Protein AF-A0ABD3PK66-F1 (afdb_monomer)

InterPro domains:
  IPR036397 Ribonuclease H superfamily [G3DSA:3.30.420.10] (859-993)

Structure (mmCIF, N/CA/C/O backbone):
data_AF-A0ABD3PK66-F1
#
_entry.id   AF-A0ABD3PK66-F1
#
loop_
_atom_site.group_PDB
_atom_site.id
_atom_site.type_symbol
_atom_site.label_atom_id
_atom_site.label_alt_id
_atom_site.label_comp_id
_atom_site.label_asym_id
_atom_site.label_entity_id
_atom_site.label_seq_id
_atom_site.pdbx_PDB_ins_code
_atom_site.Cartn_x
_atom_site.Cartn_y
_atom_site.Cartn_z
_atom_site.occupancy
_atom_site.B_iso_or_equiv
_atom_site.auth_seq_id
_atom_site.auth_comp_id
_atom_site.auth_asym_id
_atom_site.auth_atom_id
_atom_site.pdbx_PDB_model_num
ATOM 1 N N . MET A 1 1 ? 36.410 21.517 -12.505 1.00 79.94 1 MET A N 1
ATOM 2 C CA . MET A 1 1 ? 36.453 21.486 -11.031 1.00 79.94 1 MET A CA 1
ATOM 3 C C . MET A 1 1 ? 35.136 21.995 -10.456 1.00 79.94 1 MET A C 1
ATOM 5 O O . MET A 1 1 ? 34.553 22.903 -11.041 1.00 79.94 1 MET A O 1
ATOM 9 N N . SER A 1 2 ? 34.648 21.397 -9.369 1.00 77.19 2 SER A N 1
ATOM 10 C CA . SER A 1 2 ? 33.479 21.851 -8.599 1.00 77.19 2 SER A CA 1
ATOM 11 C C . SER A 1 2 ? 33.746 23.180 -7.874 1.00 77.19 2 SER A C 1
ATOM 13 O O . SER A 1 2 ? 34.898 23.521 -7.606 1.00 77.19 2 SER A O 1
ATOM 15 N N . SER A 1 3 ? 32.695 23.920 -7.491 1.00 69.19 3 SER A N 1
ATOM 16 C CA . SER A 1 3 ? 32.851 25.203 -6.773 1.00 69.19 3 SER A CA 1
ATOM 17 C C . SER A 1 3 ? 33.505 25.080 -5.394 1.00 69.19 3 SER A C 1
ATOM 19 O O . SER A 1 3 ? 34.121 26.031 -4.923 1.00 69.19 3 SER A O 1
ATOM 21 N N . ASN A 1 4 ? 33.393 23.918 -4.745 1.00 67.75 4 ASN A N 1
ATOM 22 C CA . ASN A 1 4 ? 34.047 23.644 -3.464 1.00 67.75 4 ASN A CA 1
ATOM 23 C C . ASN A 1 4 ? 35.517 23.206 -3.613 1.00 67.75 4 ASN A C 1
ATOM 25 O O . ASN A 1 4 ? 36.157 22.954 -2.597 1.00 67.75 4 ASN A O 1
ATOM 29 N N . GLY A 1 5 ? 36.025 23.075 -4.846 1.00 70.69 5 GLY A N 1
ATOM 30 C CA . GLY A 1 5 ? 37.402 22.675 -5.149 1.00 70.69 5 GLY A CA 1
ATOM 31 C C . GLY A 1 5 ? 37.742 21.209 -4.872 1.00 70.69 5 GLY A C 1
ATOM 32 O O . GLY A 1 5 ? 38.880 20.816 -5.078 1.00 70.69 5 GLY A O 1
ATOM 33 N N . LYS A 1 6 ? 36.781 20.392 -4.422 1.00 75.94 6 LYS A N 1
ATOM 34 C CA . LYS A 1 6 ? 37.041 19.016 -3.959 1.00 75.94 6 LYS A CA 1
ATOM 35 C C . LYS A 1 6 ? 36.885 17.941 -5.027 1.00 75.94 6 LYS A C 1
ATOM 37 O O . LYS A 1 6 ? 37.260 16.794 -4.795 1.00 75.94 6 LYS A O 1
ATOM 42 N N . GLU A 1 7 ? 36.303 18.282 -6.173 1.00 81.38 7 GLU A N 1
ATOM 43 C CA . GLU A 1 7 ? 36.050 17.334 -7.254 1.00 81.38 7 GLU A CA 1
ATOM 44 C C . GLU A 1 7 ? 36.483 17.907 -8.603 1.00 81.38 7 GLU A C 1
ATOM 46 O O . GLU A 1 7 ? 36.160 19.040 -8.981 1.00 81.38 7 GLU A O 1
ATOM 51 N N . LEU A 1 8 ? 37.188 17.084 -9.365 1.00 84.12 8 LEU A N 1
ATOM 52 C CA . LEU A 1 8 ? 37.576 17.337 -10.739 1.00 84.12 8 LEU A CA 1
ATOM 53 C C . LEU A 1 8 ? 36.770 16.412 -11.658 1.00 84.12 8 LEU A C 1
ATOM 55 O O . LEU A 1 8 ? 36.441 15.289 -11.296 1.00 84.12 8 LEU A O 1
ATOM 59 N N . TYR A 1 9 ? 36.412 16.898 -12.843 1.00 86.56 9 TYR A N 1
ATOM 60 C CA . TYR A 1 9 ? 35.609 16.144 -13.800 1.00 86.56 9 TYR A CA 1
ATOM 61 C C . TYR A 1 9 ? 36.291 16.180 -15.159 1.00 86.56 9 TYR A C 1
ATOM 63 O O . TYR A 1 9 ? 36.378 17.245 -15.772 1.00 86.56 9 TYR A O 1
ATOM 71 N N . GLU A 1 10 ? 36.749 15.027 -15.621 1.00 87.50 10 GLU A N 1
ATOM 72 C CA . GLU A 1 10 ? 37.349 14.832 -16.934 1.00 87.50 10 GLU A CA 1
ATOM 73 C C . GLU A 1 10 ? 36.270 14.361 -17.912 1.00 87.50 10 GLU A C 1
ATOM 75 O O . GLU A 1 10 ? 35.505 13.453 -17.597 1.00 87.50 10 GLU A O 1
ATOM 80 N N . PHE A 1 11 ? 36.166 14.973 -19.093 1.00 87.31 11 PHE A N 1
ATOM 81 C CA . PHE A 1 11 ? 35.290 14.462 -20.149 1.00 87.31 11 PHE A CA 1
ATOM 82 C C . PHE A 1 11 ? 36.092 13.577 -21.097 1.00 87.31 11 PHE A C 1
ATOM 84 O O . PHE A 1 11 ? 36.785 14.087 -21.974 1.00 87.31 11 PHE A O 1
ATOM 91 N N . ASP A 1 12 ? 35.945 12.265 -20.950 1.00 83.75 12 ASP A N 1
ATOM 92 C CA . ASP A 1 12 ? 36.624 11.276 -21.779 1.00 83.75 12 ASP A CA 1
ATOM 93 C C . ASP A 1 12 ? 35.618 10.295 -22.395 1.00 83.75 12 ASP A C 1
ATOM 95 O O . ASP A 1 12 ? 34.634 9.889 -21.771 1.00 83.75 12 ASP A O 1
ATOM 99 N N . ASN A 1 13 ? 35.839 9.937 -23.663 1.00 84.88 13 ASN A N 1
ATOM 100 C CA . ASN A 1 13 ? 35.041 8.961 -24.405 1.00 84.88 13 ASN A CA 1
ATOM 101 C C . ASN A 1 13 ? 33.516 9.168 -24.290 1.00 84.88 13 ASN A C 1
ATOM 103 O O . ASN A 1 13 ? 32.745 8.214 -24.262 1.00 84.88 13 ASN A O 1
ATOM 107 N N . GLY A 1 14 ? 33.048 10.418 -24.228 1.00 84.38 14 GLY A N 1
ATOM 108 C CA . GLY A 1 14 ? 31.619 10.735 -24.188 1.00 84.38 14 GLY A CA 1
ATOM 109 C C . GLY A 1 14 ? 30.945 10.567 -22.819 1.00 84.38 14 GLY A C 1
ATOM 110 O O . GLY A 1 14 ? 29.712 10.617 -22.749 1.00 84.38 14 GLY A O 1
ATOM 111 N N . ILE A 1 15 ? 31.715 10.390 -21.744 1.00 85.31 15 ILE A N 1
ATOM 112 C CA . ILE A 1 15 ? 31.259 10.384 -20.346 1.00 85.31 15 ILE A CA 1
ATOM 113 C C . ILE A 1 15 ? 32.105 11.350 -19.505 1.00 85.31 15 ILE A C 1
ATOM 115 O O . ILE A 1 15 ? 33.156 11.792 -19.953 1.00 85.31 15 ILE A O 1
ATOM 119 N N . PHE A 1 16 ? 31.651 11.696 -18.296 1.00 85.75 16 PHE A N 1
ATOM 120 C CA . PHE A 1 16 ? 32.510 12.399 -17.340 1.00 85.75 16 PHE A CA 1
ATOM 121 C C . PHE A 1 16 ? 33.077 11.411 -16.326 1.00 85.75 16 PHE A C 1
ATOM 123 O O . PHE A 1 16 ? 32.305 10.730 -15.654 1.00 85.75 16 PHE A O 1
ATOM 130 N N . VAL A 1 17 ? 34.394 11.351 -16.180 1.00 80.94 17 VAL A N 1
ATOM 131 C CA . VAL A 1 17 ? 35.067 10.683 -15.065 1.00 80.94 17 VAL A CA 1
ATOM 132 C C . VAL A 1 17 ? 35.220 11.707 -13.945 1.00 80.94 17 VAL A C 1
ATOM 134 O O . VAL A 1 17 ? 35.617 12.846 -14.174 1.00 80.94 17 VAL A O 1
ATOM 137 N N . ALA A 1 18 ? 34.794 11.342 -12.742 1.00 78.81 18 ALA A N 1
ATOM 138 C CA . ALA A 1 18 ? 34.916 12.169 -11.556 1.00 78.81 18 ALA A CA 1
ATOM 139 C C . ALA A 1 18 ? 36.159 11.749 -10.774 1.00 78.81 18 ALA A C 1
ATOM 141 O O . ALA A 1 18 ? 36.355 10.564 -10.486 1.00 78.81 18 ALA A O 1
ATOM 142 N N . HIS A 1 19 ? 36.955 12.740 -10.398 1.00 81.00 19 HIS A N 1
ATOM 143 C CA . HIS A 1 19 ? 38.154 12.600 -9.595 1.00 81.00 19 HIS A CA 1
ATOM 144 C C . HIS A 1 19 ? 37.963 13.370 -8.292 1.00 81.00 19 HIS A C 1
ATOM 146 O O . HIS A 1 19 ? 37.406 14.469 -8.285 1.00 81.00 19 HIS A O 1
ATOM 152 N N . GLN A 1 20 ? 38.375 12.777 -7.180 1.00 73.25 20 GLN A N 1
ATOM 153 C CA . GLN A 1 20 ? 38.256 13.377 -5.860 1.00 73.25 20 GLN A CA 1
ATOM 154 C C . GLN A 1 20 ? 39.602 13.919 -5.430 1.00 73.25 20 GLN A C 1
ATOM 156 O O . GLN A 1 20 ? 40.625 13.320 -5.746 1.00 73.25 20 GLN A O 1
ATOM 161 N N . GLN A 1 21 ? 39.586 15.005 -4.672 1.00 79.06 21 GLN A N 1
ATOM 162 C CA . GLN A 1 21 ? 40.781 15.524 -4.033 1.00 79.06 21 GLN A CA 1
ATOM 163 C C . GLN A 1 21 ? 41.239 14.569 -2.919 1.00 79.06 21 GLN A C 1
ATOM 165 O O . GLN A 1 21 ? 40.472 14.295 -1.993 1.00 79.06 21 GLN A O 1
ATOM 170 N N . ILE A 1 22 ? 42.475 14.081 -3.009 1.00 77.69 22 ILE A N 1
ATOM 171 C CA . ILE A 1 22 ? 43.137 13.283 -1.961 1.00 77.69 22 ILE A CA 1
ATOM 172 C C . ILE A 1 22 ? 44.183 14.086 -1.188 1.00 77.69 22 ILE A C 1
ATOM 174 O O . ILE A 1 22 ? 44.435 13.792 -0.023 1.00 77.69 22 ILE A O 1
ATOM 178 N N . ASP A 1 23 ? 44.729 15.132 -1.807 1.00 75.81 23 ASP A N 1
ATOM 179 C CA . ASP A 1 23 ? 45.651 16.095 -1.202 1.00 75.81 23 ASP A CA 1
ATOM 180 C C . ASP A 1 23 ? 45.437 17.484 -1.838 1.00 75.81 23 ASP A C 1
ATOM 182 O O . ASP A 1 23 ? 44.716 17.586 -2.832 1.00 75.81 23 ASP A O 1
ATOM 186 N N . GLU A 1 24 ? 46.030 18.560 -1.305 1.00 75.25 24 GLU A N 1
ATOM 187 C CA . GLU A 1 24 ? 45.723 19.963 -1.662 1.00 75.25 24 GLU A CA 1
ATOM 188 C C . GLU A 1 24 ? 45.608 20.226 -3.172 1.00 75.25 24 GLU A C 1
ATOM 190 O O . GLU A 1 24 ? 44.751 21.007 -3.589 1.00 75.25 24 GLU A O 1
ATOM 195 N N . ARG A 1 25 ? 46.408 19.551 -4.004 1.00 74.25 25 ARG A N 1
ATOM 196 C CA . ARG A 1 25 ? 46.335 19.662 -5.470 1.00 74.25 25 ARG A CA 1
ATOM 197 C C . ARG A 1 25 ? 46.172 18.334 -6.201 1.00 74.25 25 ARG A C 1
ATOM 199 O O . ARG A 1 25 ? 46.121 18.358 -7.423 1.00 74.25 25 ARG A O 1
ATOM 206 N N . VAL A 1 26 ? 46.075 17.209 -5.493 1.00 79.94 26 VAL A N 1
ATOM 207 C CA . VAL A 1 26 ? 46.119 15.865 -6.090 1.00 79.94 26 VAL A CA 1
ATOM 208 C C . VAL A 1 26 ? 44.725 15.259 -6.153 1.00 79.94 26 VAL A C 1
ATOM 210 O O . VAL A 1 26 ? 44.012 15.224 -5.146 1.00 79.94 26 VAL A O 1
ATOM 213 N N . PHE A 1 27 ? 44.355 14.753 -7.329 1.00 81.25 27 PHE A N 1
ATOM 214 C CA . PHE A 1 27 ? 43.061 14.137 -7.585 1.00 81.25 27 PHE A CA 1
ATOM 215 C C . PHE A 1 27 ? 43.200 12.712 -8.125 1.00 81.25 27 PHE A C 1
ATOM 217 O O . PHE A 1 27 ? 44.000 12.460 -9.023 1.00 81.25 27 PHE A O 1
ATOM 224 N N . GLU A 1 28 ? 42.358 11.801 -7.630 1.00 73.06 28 GLU A N 1
ATOM 225 C CA . GLU A 1 28 ? 42.293 10.403 -8.083 1.00 73.06 28 GLU A CA 1
ATOM 226 C C . GLU A 1 28 ? 40.894 10.046 -8.621 1.00 73.06 28 GLU A C 1
ATOM 228 O O . GLU A 1 28 ? 39.890 10.563 -8.112 1.00 73.06 28 GLU A O 1
ATOM 233 N N . PRO A 1 29 ? 40.780 9.162 -9.630 1.00 70.00 29 PRO A N 1
ATOM 234 C CA . PRO A 1 29 ? 39.491 8.749 -10.177 1.00 70.00 29 PRO A CA 1
ATOM 235 C C . PRO A 1 29 ? 38.665 7.964 -9.148 1.00 70.00 29 PRO A C 1
ATOM 237 O O . PRO A 1 29 ? 39.097 6.933 -8.635 1.00 70.00 29 PRO A O 1
ATOM 240 N N . PHE A 1 30 ? 37.424 8.394 -8.900 1.00 65.69 30 PHE A N 1
ATOM 241 C CA . PHE A 1 30 ? 36.519 7.710 -7.963 1.00 65.69 30 PHE A CA 1
ATOM 242 C C . PHE A 1 30 ? 35.184 7.272 -8.570 1.00 65.69 30 PHE A C 1
ATOM 244 O O . PHE A 1 30 ? 34.421 6.570 -7.909 1.00 65.69 30 PHE A O 1
ATOM 251 N N . GLY A 1 31 ? 34.867 7.662 -9.807 1.00 66.50 31 GLY A N 1
ATOM 252 C CA . GLY A 1 31 ? 33.654 7.183 -10.464 1.00 66.50 31 GLY A CA 1
ATOM 253 C C . GLY A 1 31 ? 33.323 7.895 -11.766 1.00 66.50 31 GLY A C 1
ATOM 254 O O . GLY A 1 31 ? 34.098 8.693 -12.281 1.00 66.50 31 GLY A O 1
ATOM 255 N N . VAL A 1 32 ? 32.137 7.611 -12.301 1.00 68.56 32 VAL A N 1
ATOM 256 C CA . VAL A 1 32 ? 31.606 8.259 -13.506 1.00 68.56 32 VAL A CA 1
ATOM 257 C C . VAL A 1 32 ? 30.478 9.208 -13.117 1.00 68.56 32 VAL A C 1
ATOM 259 O O . VAL A 1 32 ? 29.483 8.816 -12.505 1.00 68.56 32 VAL A O 1
ATOM 262 N N . CYS A 1 33 ? 30.602 10.468 -13.517 1.00 67.06 33 CYS A N 1
ATOM 263 C CA . CYS A 1 33 ? 29.580 11.483 -13.347 1.00 67.06 33 CYS A CA 1
ATOM 264 C C . CYS A 1 33 ? 28.676 11.555 -14.587 1.00 67.06 33 CYS A C 1
ATOM 266 O O . CYS A 1 33 ? 29.115 11.723 -15.723 1.00 67.06 33 CYS A O 1
ATOM 268 N N . LYS A 1 34 ? 27.360 11.450 -14.382 1.00 64.88 34 LYS A N 1
ATOM 269 C CA . LYS A 1 34 ? 26.381 11.601 -15.473 1.00 64.88 34 LYS A CA 1
ATOM 270 C C . LYS A 1 34 ? 25.905 13.030 -15.669 1.00 64.88 34 LYS A C 1
ATOM 272 O O . LYS A 1 34 ? 25.245 13.296 -16.663 1.00 64.88 34 LYS A O 1
ATOM 277 N N . VAL A 1 35 ? 26.134 13.933 -14.725 1.00 67.12 35 VAL A N 1
ATOM 278 C CA . VAL A 1 35 ? 25.694 15.325 -14.837 1.00 67.12 35 VAL A CA 1
ATOM 279 C C . VAL A 1 35 ? 26.753 16.195 -14.200 1.00 67.12 35 VAL A C 1
ATOM 281 O O . VAL A 1 35 ? 26.862 16.233 -12.981 1.00 67.12 35 VAL A O 1
ATOM 284 N N . LEU A 1 36 ? 27.497 16.911 -15.035 1.00 75.12 36 LEU A N 1
ATOM 285 C CA . LEU A 1 36 ? 28.447 17.902 -14.559 1.00 75.12 36 LEU A CA 1
ATOM 286 C C . LEU A 1 36 ? 27.718 18.944 -13.679 1.00 75.12 36 LEU A C 1
ATOM 288 O O . LEU A 1 36 ? 26.688 19.470 -14.130 1.00 75.12 36 LEU A O 1
ATOM 292 N N . PRO A 1 37 ? 28.204 19.244 -12.457 1.00 76.88 37 PRO A N 1
ATOM 293 C CA . PRO A 1 37 ? 27.600 20.261 -11.603 1.00 76.88 37 PRO A CA 1
ATOM 294 C C . PRO A 1 37 ? 27.471 21.612 -12.333 1.00 76.88 37 PRO A C 1
ATOM 296 O O . PRO A 1 37 ? 28.403 21.995 -13.047 1.00 76.88 37 PRO A O 1
ATOM 299 N N . PRO A 1 38 ? 26.343 22.343 -12.208 1.00 73.50 38 PRO A N 1
ATOM 300 C CA . PRO A 1 38 ? 26.089 23.574 -12.976 1.00 73.50 38 PRO A CA 1
ATOM 301 C C . PRO A 1 38 ? 27.102 24.700 -12.729 1.00 73.50 38 PRO A C 1
ATOM 303 O O . PRO A 1 38 ? 27.260 25.596 -13.553 1.00 73.50 38 PRO A O 1
ATOM 306 N N . ASP A 1 39 ? 27.736 24.652 -11.567 1.00 78.62 39 ASP A N 1
ATOM 307 C CA . ASP A 1 39 ? 28.749 25.546 -11.020 1.00 78.62 39 ASP A CA 1
ATOM 308 C C . ASP A 1 39 ? 30.184 25.111 -11.357 1.00 78.62 39 ASP A C 1
ATOM 310 O O . ASP A 1 39 ? 31.135 25.737 -10.897 1.00 78.62 39 ASP A O 1
ATOM 314 N N . SER A 1 40 ? 30.353 24.049 -12.151 1.00 84.44 40 SER A N 1
ATOM 315 C CA . SER A 1 40 ? 31.677 23.568 -12.541 1.00 84.44 40 SER A CA 1
ATOM 316 C C . SER A 1 40 ? 32.409 24.580 -13.414 1.00 84.44 40 SER A C 1
ATOM 318 O O . SER A 1 40 ? 31.837 25.143 -14.350 1.00 84.44 40 SER A O 1
ATOM 320 N N . ILE A 1 41 ? 33.702 24.728 -13.149 1.00 85.69 41 ILE A N 1
ATOM 321 C CA . ILE A 1 41 ? 34.629 25.565 -13.912 1.00 85.69 41 ILE A CA 1
ATOM 322 C C . ILE A 1 41 ? 35.662 24.706 -14.642 1.00 85.69 41 ILE A C 1
ATOM 324 O O . ILE A 1 41 ? 35.955 23.580 -14.224 1.00 85.69 41 ILE A O 1
ATOM 328 N N . VAL A 1 42 ? 36.215 25.226 -15.732 1.00 86.50 42 VAL A N 1
ATOM 329 C CA . VAL A 1 42 ? 37.343 24.616 -16.439 1.00 86.50 42 VAL A CA 1
ATOM 330 C C . VAL A 1 42 ? 38.634 25.052 -15.744 1.00 86.50 42 VAL A C 1
ATOM 332 O O . VAL A 1 42 ? 38.822 26.235 -15.472 1.00 86.50 42 VAL A O 1
ATOM 335 N N . VAL A 1 43 ? 39.491 24.084 -15.430 1.00 85.81 43 VAL A N 1
ATOM 336 C CA . VAL A 1 43 ? 40.806 24.288 -14.806 1.00 85.81 43 VAL A CA 1
ATOM 337 C C . VAL A 1 43 ? 41.862 23.603 -15.664 1.00 85.81 43 VAL A C 1
ATOM 339 O O . VAL A 1 43 ? 41.544 22.624 -16.343 1.00 85.81 43 VAL A O 1
ATOM 342 N N . ASN A 1 44 ? 43.088 24.115 -15.633 1.00 86.44 44 ASN A N 1
ATOM 343 C CA . ASN A 1 44 ? 44.223 23.420 -16.226 1.00 86.44 44 ASN A CA 1
ATOM 344 C C . ASN A 1 44 ? 44.728 22.364 -15.245 1.00 86.44 44 ASN A C 1
ATOM 346 O O . ASN A 1 44 ? 44.621 22.533 -14.027 1.00 86.44 44 ASN A O 1
ATOM 350 N N . VAL A 1 45 ? 45.210 21.254 -15.793 1.00 86.56 45 VAL A N 1
ATOM 351 C CA . VAL A 1 45 ? 45.730 20.145 -15.006 1.00 86.56 45 VAL A CA 1
ATOM 352 C C . VAL A 1 45 ? 47.045 19.656 -15.588 1.00 86.56 45 VAL A C 1
ATOM 354 O O . VAL A 1 45 ? 47.201 19.590 -16.809 1.00 86.56 45 VAL A O 1
ATOM 357 N N . THR A 1 46 ? 47.952 19.264 -14.704 1.00 85.69 46 THR A N 1
ATOM 358 C CA . THR A 1 46 ? 49.170 18.529 -15.029 1.00 85.69 46 THR A CA 1
ATOM 359 C C . THR A 1 46 ? 48.961 17.073 -14.618 1.00 85.69 46 THR A C 1
ATOM 361 O O . THR A 1 46 ? 48.504 16.802 -13.511 1.00 85.69 46 THR A O 1
ATOM 364 N N . VAL A 1 47 ? 49.240 16.125 -15.512 1.00 82.56 47 VAL A N 1
ATOM 365 C CA . VAL A 1 47 ? 49.099 14.687 -15.232 1.00 82.56 47 VAL A CA 1
ATOM 366 C C . VAL A 1 47 ? 50.498 14.090 -15.124 1.00 82.56 47 VAL A C 1
ATOM 368 O O . VAL A 1 47 ? 51.239 14.108 -16.107 1.00 82.56 47 VAL A O 1
ATOM 371 N N . GLU A 1 48 ? 50.860 13.584 -13.944 1.00 80.94 48 GLU A N 1
ATOM 372 C CA . GLU A 1 48 ? 52.120 12.864 -13.714 1.00 80.94 48 GLU A CA 1
ATOM 373 C C . GLU A 1 48 ? 51.809 11.438 -13.250 1.00 80.94 48 GLU A C 1
ATOM 375 O O . GLU A 1 48 ? 51.081 11.244 -12.276 1.00 80.94 48 GLU A O 1
ATOM 380 N N . GLU A 1 49 ? 52.348 10.446 -13.967 1.00 75.31 49 GLU A N 1
ATOM 381 C CA . GLU A 1 49 ? 51.991 9.025 -13.824 1.00 75.31 49 GLU A CA 1
ATOM 382 C C . GLU A 1 49 ? 50.464 8.809 -13.903 1.00 75.31 49 GLU A C 1
ATOM 384 O O . GLU A 1 49 ? 49.916 8.874 -15.003 1.00 75.31 49 GLU A O 1
ATOM 389 N N . ASP A 1 50 ? 49.797 8.621 -12.756 1.00 63.53 50 ASP A N 1
ATOM 390 C CA . ASP A 1 50 ? 48.346 8.406 -12.604 1.00 63.53 50 ASP A CA 1
ATOM 391 C C . ASP A 1 50 ? 47.656 9.469 -11.715 1.00 63.53 50 ASP A C 1
ATOM 393 O O . ASP A 1 50 ? 46.456 9.385 -11.431 1.00 63.53 50 ASP A O 1
ATOM 397 N N . ALA A 1 51 ? 48.401 10.478 -11.254 1.00 69.19 51 ALA A N 1
ATOM 398 C CA . ALA A 1 51 ? 47.904 11.535 -10.382 1.00 69.19 51 ALA A CA 1
ATOM 399 C C . ALA A 1 51 ? 47.601 12.809 -11.182 1.00 69.19 51 ALA A C 1
ATOM 401 O O . ALA A 1 51 ? 48.420 13.285 -11.972 1.00 69.19 51 ALA A O 1
ATOM 402 N N . ILE A 1 52 ? 46.416 13.388 -10.961 1.00 81.44 52 ILE A N 1
ATOM 403 C CA . ILE A 1 52 ? 46.023 14.642 -11.611 1.00 81.44 52 ILE A CA 1
ATOM 404 C C . ILE A 1 52 ? 46.275 15.808 -10.660 1.00 81.44 52 ILE A C 1
ATOM 406 O O . ILE A 1 52 ? 45.649 15.899 -9.602 1.00 81.44 52 ILE A O 1
ATOM 410 N N . PHE A 1 53 ? 47.157 16.716 -11.067 1.00 82.62 53 PHE A N 1
ATOM 411 C CA . PHE A 1 53 ? 47.477 17.948 -10.360 1.00 82.62 53 PHE A CA 1
ATOM 412 C C . PHE A 1 53 ? 46.679 19.104 -10.951 1.00 82.62 53 PHE A C 1
ATOM 414 O O . PHE A 1 53 ? 46.755 19.356 -12.150 1.00 82.62 53 PHE A O 1
ATOM 421 N N . VAL A 1 54 ? 45.904 19.813 -10.134 1.00 80.12 54 VAL A N 1
ATOM 422 C CA . VAL A 1 54 ? 45.177 21.008 -10.594 1.00 80.12 54 VAL A CA 1
ATOM 423 C C . VAL A 1 54 ? 46.070 22.242 -10.461 1.00 80.12 54 VAL A C 1
ATOM 425 O O . VAL A 1 54 ? 46.554 22.545 -9.367 1.00 80.12 54 VAL A O 1
ATOM 428 N N . ASP A 1 55 ? 46.267 22.958 -11.570 1.00 80.31 55 ASP A N 1
ATOM 429 C CA . ASP A 1 55 ? 47.005 24.225 -11.595 1.00 80.31 55 ASP A CA 1
ATOM 430 C C . ASP A 1 55 ? 46.207 25.328 -10.871 1.00 80.31 55 ASP A C 1
ATOM 432 O O . ASP A 1 55 ? 44.990 25.219 -10.693 1.00 80.31 55 ASP A O 1
ATOM 436 N N . GLU A 1 56 ? 46.867 26.415 -10.450 1.00 68.75 56 GLU A N 1
ATOM 437 C CA . GLU A 1 56 ? 46.189 27.495 -9.718 1.00 68.75 56 GLU A CA 1
ATOM 438 C C . GLU A 1 56 ? 44.980 28.044 -10.500 1.00 68.75 56 GLU A C 1
ATOM 440 O O . GLU A 1 56 ? 45.112 28.417 -11.673 1.00 68.75 56 GLU A O 1
ATOM 445 N N . PRO A 1 57 ? 43.780 28.080 -9.884 1.00 62.50 57 PRO A N 1
ATOM 446 C CA . PRO A 1 57 ? 42.586 28.546 -10.567 1.00 62.50 57 PRO A CA 1
ATOM 447 C C . PRO A 1 57 ? 42.736 30.039 -10.905 1.00 62.50 57 PRO A C 1
ATOM 449 O O . PRO A 1 57 ? 43.243 30.802 -10.083 1.00 62.50 57 PRO A O 1
ATOM 452 N N . PRO A 1 58 ? 42.291 30.487 -12.092 1.00 58.97 58 PRO A N 1
ATOM 453 C CA . PRO A 1 58 ? 42.460 31.875 -12.515 1.00 58.97 58 PRO A CA 1
ATOM 454 C C . PRO A 1 58 ? 41.797 32.844 -11.522 1.00 58.97 58 PRO A C 1
ATOM 456 O O . PRO A 1 58 ? 40.639 32.656 -11.148 1.00 58.97 58 PRO A O 1
ATOM 459 N N . GLU A 1 59 ? 42.525 33.892 -11.114 1.00 59.16 59 GLU A N 1
ATOM 460 C CA . GLU A 1 59 ? 42.119 34.817 -10.040 1.00 59.16 59 GLU A CA 1
ATOM 461 C C . GLU A 1 59 ? 40.793 35.555 -10.322 1.00 59.16 59 GLU A C 1
ATOM 463 O O . GLU A 1 59 ? 40.118 35.966 -9.375 1.00 59.16 59 GLU A O 1
ATOM 468 N N . HIS A 1 60 ? 40.373 35.700 -11.591 1.00 58.22 60 HIS A N 1
ATOM 469 C CA . HIS A 1 60 ? 39.128 36.369 -12.000 1.00 58.22 60 HIS A CA 1
ATOM 470 C C . HIS A 1 60 ? 38.356 35.613 -13.104 1.00 58.22 60 HIS A C 1
ATOM 472 O O . HIS A 1 60 ? 38.910 35.293 -14.150 1.00 58.22 60 HIS A O 1
ATOM 478 N N . ASP A 1 61 ? 37.056 35.394 -12.856 1.00 68.31 61 ASP A N 1
ATOM 479 C CA . ASP A 1 61 ? 36.017 34.834 -13.748 1.00 68.31 61 ASP A CA 1
ATOM 480 C C . ASP A 1 61 ? 36.416 33.551 -14.519 1.00 68.31 61 ASP A C 1
ATOM 482 O O . ASP A 1 61 ? 36.662 33.580 -15.729 1.00 68.31 61 ASP A O 1
ATOM 486 N N . PRO A 1 62 ? 36.500 32.397 -13.829 1.00 72.81 62 PRO A N 1
ATOM 487 C CA . PRO A 1 62 ? 36.984 31.157 -14.424 1.00 72.81 62 PRO A CA 1
ATOM 488 C C . PRO A 1 62 ? 36.089 30.664 -15.582 1.00 72.81 62 PRO A C 1
ATOM 490 O O . PRO A 1 62 ? 34.855 30.704 -15.486 1.00 72.81 62 PRO A O 1
ATOM 493 N N . PRO A 1 63 ? 36.684 30.143 -16.675 1.00 80.62 63 PRO A N 1
ATOM 494 C CA . PRO A 1 63 ? 35.947 29.734 -17.865 1.00 80.62 63 PRO A CA 1
ATOM 495 C C . PRO A 1 63 ? 34.952 28.611 -17.561 1.00 80.62 63 PRO A C 1
ATOM 497 O O 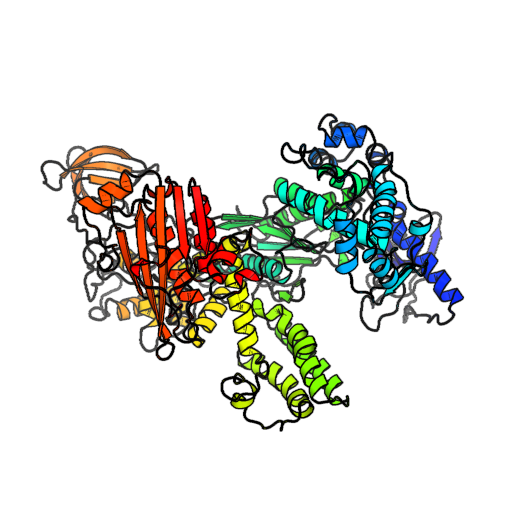. PRO A 1 63 ? 35.264 27.621 -16.897 1.00 80.62 63 PRO A O 1
ATOM 500 N N . LYS A 1 64 ? 33.730 28.749 -18.083 1.00 82.94 64 LYS A N 1
ATOM 501 C CA . LYS A 1 64 ? 32.677 27.737 -17.938 1.00 82.94 64 LYS A CA 1
ATOM 502 C C . LYS A 1 64 ? 32.768 26.666 -19.032 1.00 82.94 64 LYS A C 1
ATOM 504 O O . LYS A 1 64 ? 33.159 26.982 -20.156 1.00 82.94 64 LYS A O 1
ATOM 509 N N . PRO A 1 65 ? 32.335 25.423 -18.753 1.00 84.12 65 PRO A N 1
ATOM 510 C CA . PRO A 1 65 ? 32.232 24.371 -19.758 1.00 84.12 65 PRO A CA 1
ATOM 511 C C . PRO A 1 65 ? 31.341 24.801 -20.932 1.00 84.12 65 PRO A C 1
ATOM 513 O O . PRO A 1 65 ? 30.194 25.216 -20.734 1.00 84.12 65 PRO A O 1
ATOM 516 N N . THR A 1 66 ? 31.844 24.667 -22.157 1.00 85.94 66 THR A N 1
ATOM 517 C CA . THR A 1 66 ? 31.095 24.936 -23.392 1.00 85.94 66 THR A CA 1
ATOM 518 C C . THR A 1 66 ? 30.638 23.629 -24.044 1.00 85.94 66 THR A C 1
ATOM 520 O O . THR A 1 66 ? 31.227 22.570 -23.838 1.00 85.94 66 THR A O 1
ATOM 523 N N . TRP A 1 67 ? 29.539 23.677 -24.805 1.00 86.75 67 TRP A N 1
ATOM 524 C CA . TRP A 1 67 ? 29.012 22.517 -25.532 1.00 86.75 67 TRP A CA 1
ATOM 525 C C . TRP A 1 67 ? 29.276 22.673 -27.026 1.00 86.75 67 TRP A C 1
ATOM 527 O O . TRP A 1 67 ? 28.983 23.724 -27.593 1.00 86.75 67 TRP A O 1
ATOM 537 N N . ARG A 1 68 ? 29.765 21.607 -27.665 1.00 89.69 68 ARG A N 1
ATOM 538 C CA . ARG A 1 68 ? 29.892 21.503 -29.121 1.00 89.69 68 ARG A CA 1
ATOM 539 C C . ARG A 1 68 ? 28.722 20.694 -29.679 1.00 89.69 68 ARG A C 1
ATOM 541 O O . ARG A 1 68 ? 28.493 19.570 -29.234 1.00 89.69 68 ARG A O 1
ATOM 548 N N . SER A 1 69 ? 27.993 21.260 -30.639 1.00 91.19 69 SER A N 1
ATOM 549 C CA . SER A 1 69 ? 27.019 20.505 -31.436 1.00 91.19 69 SER A CA 1
ATOM 550 C C . SER A 1 69 ? 27.749 19.679 -32.490 1.00 91.19 69 SER A C 1
ATOM 552 O O . SER A 1 69 ? 28.708 20.158 -33.095 1.00 91.19 69 SER A O 1
ATOM 554 N N . ILE A 1 70 ? 27.299 18.443 -32.683 1.00 91.44 70 ILE A N 1
ATOM 555 C CA . ILE A 1 70 ? 27.811 17.525 -33.698 1.00 91.44 70 ILE A CA 1
ATOM 556 C C . ILE A 1 70 ? 26.621 17.142 -34.564 1.00 91.44 70 ILE A C 1
ATOM 558 O O . ILE A 1 70 ? 25.734 16.422 -34.106 1.00 91.44 70 ILE A O 1
ATOM 562 N N . ASP A 1 71 ? 26.613 17.659 -35.788 1.00 93.25 71 ASP A N 1
ATOM 563 C CA . ASP A 1 71 ? 25.544 17.438 -36.764 1.00 93.25 71 ASP A CA 1
ATOM 564 C C . ASP A 1 71 ? 26.014 16.553 -37.934 1.00 93.25 71 ASP A C 1
ATOM 566 O O . ASP A 1 71 ? 25.191 16.063 -38.707 1.00 93.25 71 ASP A O 1
ATOM 570 N N . ASP A 1 72 ? 27.328 16.318 -38.044 1.00 95.50 72 ASP A N 1
ATOM 571 C CA . ASP A 1 72 ? 27.913 15.395 -39.014 1.00 95.50 72 ASP A CA 1
ATOM 572 C C . ASP A 1 72 ? 27.621 13.930 -38.621 1.00 95.50 72 ASP A C 1
ATOM 574 O O . ASP A 1 72 ? 27.934 13.528 -37.493 1.00 95.50 72 ASP A O 1
ATOM 578 N N . PRO A 1 73 ? 27.019 13.115 -39.510 1.00 93.69 73 PRO A N 1
ATOM 579 C CA . PRO A 1 73 ? 26.645 11.740 -39.185 1.00 93.69 73 PRO A CA 1
ATOM 580 C C . PRO A 1 73 ? 27.821 10.819 -38.839 1.00 93.69 73 PRO A C 1
ATOM 582 O O . PRO A 1 73 ? 27.664 9.950 -37.977 1.00 93.69 73 PRO A O 1
ATOM 585 N N . GLU A 1 74 ? 28.980 10.982 -39.484 1.00 95.31 74 GLU A N 1
ATOM 586 C CA . GLU A 1 74 ? 30.148 10.122 -39.255 1.00 95.31 74 GLU A CA 1
ATOM 587 C C . GLU A 1 74 ? 30.791 10.433 -37.901 1.00 95.31 74 GLU A C 1
ATOM 589 O O . GLU A 1 74 ? 31.008 9.526 -37.092 1.00 95.31 74 GLU A O 1
ATOM 594 N N . GLU A 1 75 ? 31.004 11.719 -37.604 1.00 94.25 75 GLU A N 1
ATOM 595 C CA . GLU A 1 75 ? 31.497 12.168 -36.301 1.00 94.25 75 GLU A CA 1
ATOM 596 C C . GLU A 1 75 ? 30.522 11.771 -35.183 1.00 94.25 75 GLU A C 1
ATOM 598 O O . GLU A 1 75 ? 30.940 11.269 -34.135 1.00 94.25 75 GLU A O 1
ATOM 603 N N . MET A 1 76 ? 29.213 11.925 -35.407 1.00 92.06 76 MET A N 1
ATOM 604 C CA . MET A 1 76 ? 28.195 11.492 -34.452 1.00 92.06 76 MET A CA 1
ATOM 605 C C . MET A 1 76 ? 28.293 9.987 -34.186 1.00 92.06 76 MET A C 1
ATOM 607 O O . MET A 1 76 ? 28.322 9.573 -33.025 1.00 92.06 76 MET A O 1
ATOM 611 N N . GLN A 1 77 ? 28.375 9.162 -35.233 1.00 90.75 77 GLN A N 1
ATOM 612 C CA . GLN A 1 77 ? 28.482 7.713 -35.088 1.00 90.75 77 GLN A CA 1
ATOM 613 C C . GLN A 1 77 ? 29.747 7.307 -34.321 1.00 90.75 77 GLN A C 1
ATOM 615 O O . GLN A 1 77 ? 29.682 6.421 -33.465 1.00 90.75 77 GLN A O 1
ATOM 620 N N . GLU A 1 78 ? 30.877 7.957 -34.587 1.00 93.31 78 GLU A N 1
ATOM 621 C CA . GLU A 1 78 ? 32.137 7.683 -33.899 1.00 93.31 78 GLU A CA 1
ATOM 622 C C . GLU A 1 78 ? 32.049 8.004 -32.400 1.00 93.31 78 GLU A C 1
ATOM 624 O O . GLU A 1 78 ? 32.368 7.158 -31.558 1.00 93.31 78 GLU A O 1
ATOM 629 N N . TRP A 1 79 ? 31.524 9.178 -32.039 1.00 92.19 79 TRP A N 1
ATOM 630 C CA . TRP A 1 79 ? 31.314 9.539 -30.635 1.00 92.19 79 TRP A CA 1
ATOM 631 C C . TRP A 1 79 ? 30.345 8.594 -29.926 1.00 92.19 79 TRP A C 1
ATOM 633 O O . TRP A 1 79 ? 30.592 8.201 -28.782 1.00 92.19 79 TRP A O 1
ATOM 643 N N . LEU A 1 80 ? 29.263 8.191 -30.598 1.00 91.25 80 LEU A N 1
ATOM 644 C CA . LEU A 1 80 ? 28.310 7.221 -30.061 1.00 91.25 80 LEU A CA 1
ATOM 645 C C . LEU A 1 80 ? 28.967 5.863 -29.800 1.00 91.25 80 LEU A C 1
ATOM 647 O O . LEU A 1 80 ? 28.754 5.289 -28.733 1.00 91.25 80 LEU A O 1
ATOM 651 N N . ARG A 1 81 ? 29.802 5.368 -30.723 1.00 89.75 81 ARG A N 1
ATOM 652 C CA . ARG A 1 81 ? 30.541 4.107 -30.548 1.00 89.75 81 ARG A CA 1
ATOM 653 C C . ARG A 1 81 ? 31.517 4.178 -29.380 1.00 89.75 81 ARG A C 1
ATOM 655 O O . ARG A 1 81 ? 31.504 3.277 -28.540 1.00 89.75 81 ARG A O 1
ATOM 662 N N . ARG A 1 82 ? 32.322 5.245 -29.289 1.00 91.38 82 ARG A N 1
ATOM 663 C CA . ARG A 1 82 ? 33.267 5.454 -28.174 1.00 91.38 82 ARG A CA 1
ATOM 664 C C . ARG A 1 82 ? 32.545 5.457 -26.835 1.00 91.38 82 ARG A C 1
ATOM 666 O O . ARG A 1 82 ? 32.890 4.684 -25.940 1.00 91.38 82 ARG A O 1
ATOM 673 N N . ARG A 1 83 ? 31.474 6.249 -26.745 1.00 90.12 83 ARG A N 1
ATOM 674 C CA . ARG A 1 83 ? 30.654 6.353 -25.541 1.00 90.12 83 ARG A CA 1
ATOM 675 C C . ARG A 1 83 ? 30.010 5.038 -25.165 1.00 90.12 83 ARG A C 1
ATOM 677 O O . ARG A 1 83 ? 30.107 4.639 -24.009 1.00 90.12 83 ARG A O 1
ATOM 684 N N . ASN A 1 84 ? 29.346 4.363 -26.099 1.00 89.25 84 ASN A N 1
ATOM 685 C CA . ASN A 1 84 ? 28.659 3.111 -25.793 1.00 89.25 84 ASN A CA 1
ATOM 686 C C . ASN A 1 84 ? 29.658 2.027 -25.377 1.00 89.25 84 ASN A C 1
ATOM 688 O O . ASN A 1 84 ? 29.410 1.346 -24.387 1.00 89.25 84 ASN A O 1
ATOM 692 N N . LYS A 1 85 ? 30.826 1.936 -26.029 1.00 88.50 85 LYS A N 1
ATOM 693 C CA . LYS A 1 85 ? 31.893 1.010 -25.627 1.00 88.50 85 LYS A CA 1
ATOM 694 C C . LYS A 1 85 ? 32.384 1.289 -24.204 1.00 88.50 85 LYS A C 1
ATOM 696 O O . LYS A 1 85 ? 32.447 0.365 -23.401 1.00 88.50 85 LYS A O 1
ATOM 701 N N . ARG A 1 86 ? 32.707 2.542 -23.861 1.00 86.88 86 ARG A N 1
ATOM 702 C CA . ARG A 1 86 ? 33.163 2.905 -22.505 1.00 86.88 86 ARG A CA 1
ATOM 703 C C . ARG A 1 86 ? 32.075 2.707 -21.444 1.00 86.88 86 ARG A C 1
ATOM 705 O O . ARG A 1 86 ? 32.387 2.277 -20.335 1.00 86.88 86 ARG A O 1
ATOM 712 N N . HIS A 1 87 ? 30.822 3.024 -21.779 1.00 85.62 87 HIS A N 1
ATOM 713 C CA . HIS A 1 87 ? 29.663 2.906 -20.887 1.00 85.62 87 HIS A CA 1
ATOM 714 C C . HIS A 1 87 ? 29.306 1.445 -20.604 1.00 85.62 87 HIS A C 1
ATOM 716 O O . HIS A 1 87 ? 29.148 1.082 -19.447 1.00 85.62 87 HIS A O 1
ATOM 722 N N . LEU A 1 88 ? 29.244 0.585 -21.624 1.00 82.88 88 LEU A N 1
ATOM 723 C CA . LEU A 1 88 ? 28.953 -0.844 -21.448 1.00 8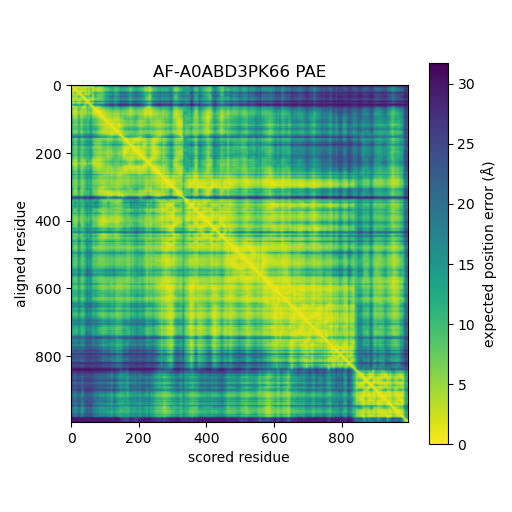2.88 88 LEU A CA 1
ATOM 724 C C . LEU A 1 88 ? 30.119 -1.599 -20.781 1.00 82.88 88 LEU A C 1
ATOM 726 O O . LEU A 1 88 ? 29.890 -2.552 -20.047 1.00 82.88 88 LEU A O 1
ATOM 730 N N . ASN A 1 89 ? 31.362 -1.127 -20.944 1.00 84.75 89 ASN A N 1
ATOM 731 C CA . ASN A 1 89 ? 32.538 -1.677 -20.255 1.00 84.75 89 ASN A CA 1
ATOM 732 C C . ASN A 1 89 ? 32.788 -1.083 -18.859 1.00 84.75 89 ASN A C 1
ATOM 734 O O . ASN A 1 89 ? 33.810 -1.395 -18.246 1.00 84.75 89 ASN A O 1
ATOM 738 N N . GLN A 1 90 ? 31.887 -0.241 -18.336 1.00 82.12 90 GLN A N 1
ATOM 739 C CA . GLN A 1 90 ? 32.064 0.420 -17.033 1.00 82.12 90 GLN A CA 1
ATOM 740 C C . GLN A 1 90 ? 32.351 -0.570 -15.898 1.00 82.12 90 GLN A C 1
ATOM 742 O O . GLN A 1 90 ? 33.076 -0.246 -14.970 1.00 82.12 90 GLN A O 1
ATOM 747 N N . MET A 1 91 ? 31.834 -1.793 -16.005 1.00 82.44 91 MET A N 1
ATOM 748 C CA . MET A 1 91 ? 32.027 -2.846 -15.018 1.00 82.44 91 MET A CA 1
ATOM 749 C C . MET A 1 91 ? 33.489 -3.240 -14.823 1.00 82.44 91 MET A C 1
ATOM 751 O O . MET A 1 91 ? 33.989 -3.222 -13.700 1.00 82.44 91 MET A O 1
ATOM 755 N N . TYR A 1 92 ? 34.157 -3.556 -15.930 1.00 83.06 92 TYR A N 1
ATOM 756 C CA . TYR A 1 92 ? 35.560 -3.953 -15.952 1.00 83.06 92 TYR A CA 1
ATOM 757 C C . TYR A 1 92 ? 36.479 -2.753 -15.737 1.00 83.06 92 TYR A C 1
ATOM 759 O O . TYR A 1 92 ? 37.435 -2.845 -14.980 1.00 83.06 92 TYR A O 1
ATOM 767 N N . ALA A 1 93 ? 36.154 -1.607 -16.345 1.00 81.31 93 ALA A N 1
ATOM 768 C CA . ALA A 1 93 ? 36.945 -0.385 -16.199 1.00 81.31 93 ALA A CA 1
ATOM 769 C C . ALA A 1 93 ? 36.956 0.162 -14.759 1.00 81.31 93 ALA A C 1
ATOM 771 O O . ALA A 1 93 ? 37.853 0.914 -14.396 1.00 81.31 93 ALA A O 1
ATOM 772 N N . GLU A 1 94 ? 35.948 -0.172 -13.948 1.00 78.69 94 GLU A N 1
ATOM 773 C CA . GLU A 1 94 ? 35.834 0.274 -12.556 1.00 78.69 94 GLU A CA 1
ATOM 774 C C . GLU A 1 94 ? 36.209 -0.817 -11.536 1.00 78.69 94 GLU A C 1
ATOM 776 O O . GLU A 1 94 ? 36.074 -0.573 -10.335 1.00 78.69 94 GLU A O 1
ATOM 781 N N . GLU A 1 95 ? 36.681 -1.989 -11.979 1.00 82.00 95 GLU A N 1
ATOM 782 C CA . GLU A 1 95 ? 37.111 -3.109 -11.117 1.00 82.00 95 GLU A CA 1
ATOM 783 C C . GLU A 1 95 ? 36.091 -3.463 -10.020 1.00 82.00 95 GLU A C 1
ATOM 785 O O . GLU A 1 95 ? 36.400 -3.662 -8.833 1.00 82.00 95 GLU A O 1
ATOM 790 N N . ARG A 1 96 ? 34.814 -3.483 -10.405 1.00 85.69 96 ARG A N 1
ATOM 791 C CA . ARG A 1 96 ? 33.721 -3.777 -9.472 1.00 85.69 96 ARG A CA 1
ATOM 792 C C . ARG A 1 96 ? 33.784 -5.238 -9.012 1.00 85.69 96 ARG A C 1
ATOM 794 O O . ARG A 1 96 ? 34.342 -6.054 -9.745 1.00 85.69 96 ARG A O 1
ATOM 801 N N . PRO A 1 97 ? 33.184 -5.606 -7.863 1.00 87.25 97 PRO A N 1
ATOM 802 C CA . PRO A 1 97 ? 33.460 -6.888 -7.211 1.00 87.25 97 PRO A CA 1
ATOM 803 C C . PRO A 1 97 ? 33.427 -8.128 -8.125 1.00 87.25 97 PRO A C 1
ATOM 805 O O . PRO A 1 97 ? 34.435 -8.828 -8.144 1.00 87.25 97 PRO A O 1
ATOM 808 N N . PRO A 1 98 ? 32.411 -8.355 -8.988 1.00 87.44 98 PRO A N 1
ATOM 809 C CA . PRO A 1 98 ? 32.393 -9.525 -9.880 1.00 87.44 98 PRO A CA 1
ATOM 810 C C . PRO A 1 98 ? 33.535 -9.593 -10.897 1.00 87.44 98 PRO A C 1
ATOM 812 O O . PRO A 1 98 ? 33.802 -10.646 -11.457 1.00 87.44 98 PRO A O 1
ATOM 815 N N . THR A 1 99 ? 34.187 -8.470 -11.191 1.00 85.31 99 THR A N 1
ATOM 816 C CA . THR A 1 99 ? 35.291 -8.406 -12.161 1.00 85.31 99 THR A CA 1
ATOM 817 C C . THR A 1 99 ? 36.655 -8.688 -11.530 1.00 85.31 99 THR A C 1
ATOM 819 O O . THR A 1 99 ? 37.644 -8.811 -12.250 1.00 85.31 99 THR A O 1
ATOM 822 N N . ARG A 1 100 ? 36.714 -8.808 -10.197 1.00 86.62 100 ARG A N 1
ATOM 823 C CA . ARG A 1 100 ? 37.942 -9.080 -9.446 1.00 86.62 100 ARG A CA 1
ATOM 824 C C . ARG A 1 100 ? 38.282 -10.572 -9.439 1.00 86.62 100 ARG A C 1
ATOM 826 O O . ARG A 1 100 ? 37.458 -11.427 -9.769 1.00 86.62 100 ARG A O 1
ATOM 833 N N . VAL A 1 101 ? 39.522 -10.885 -9.067 1.00 85.31 101 VAL A N 1
ATOM 834 C CA . VAL A 1 101 ? 40.097 -12.238 -9.160 1.00 85.31 101 VAL A CA 1
ATOM 835 C C . VAL A 1 101 ? 39.331 -13.254 -8.305 1.00 85.31 101 VAL A C 1
ATOM 837 O O . VAL A 1 101 ? 39.179 -14.406 -8.704 1.00 85.31 101 VAL A O 1
ATOM 840 N N . GLU A 1 102 ? 38.783 -12.828 -7.171 1.00 85.56 102 GLU A N 1
ATOM 841 C CA . GLU A 1 102 ? 38.060 -13.678 -6.221 1.00 85.56 102 GLU A CA 1
ATOM 842 C C . GLU A 1 102 ? 36.776 -14.270 -6.831 1.00 85.56 102 GLU A C 1
ATOM 844 O O . GLU A 1 102 ? 36.398 -15.401 -6.523 1.00 85.56 102 GLU A O 1
ATOM 849 N N . PHE A 1 103 ? 36.134 -13.550 -7.759 1.00 87.50 103 PHE A N 1
ATOM 850 C CA . PHE A 1 103 ? 34.910 -13.992 -8.437 1.00 87.50 103 PHE A CA 1
ATOM 851 C C . PHE A 1 103 ? 35.174 -14.814 -9.705 1.00 87.50 103 PHE A C 1
ATOM 853 O O . PHE A 1 103 ? 34.259 -15.478 -10.194 1.00 87.50 103 PHE A O 1
ATOM 860 N N . GLN A 1 104 ? 36.407 -14.841 -10.228 1.00 87.06 104 GLN A N 1
ATOM 861 C CA . GLN A 1 104 ? 36.718 -15.509 -11.501 1.00 87.06 104 GLN A CA 1
ATOM 862 C C . GLN A 1 104 ? 36.348 -16.993 -11.502 1.00 87.06 104 GLN A C 1
ATOM 864 O O . GLN A 1 104 ? 35.825 -17.491 -12.494 1.00 87.06 104 GLN A O 1
ATOM 869 N N . LYS A 1 105 ? 36.572 -17.702 -10.389 1.00 86.62 105 LYS A N 1
ATOM 870 C CA . LYS A 1 105 ? 36.224 -19.128 -10.278 1.00 86.62 105 LYS A CA 1
ATOM 871 C C . LYS A 1 105 ? 34.714 -19.366 -10.335 1.00 86.62 105 LYS A C 1
ATOM 873 O O . LYS A 1 105 ? 34.275 -20.361 -10.903 1.00 86.62 105 LYS A O 1
ATOM 878 N N . ILE A 1 106 ? 33.932 -18.449 -9.766 1.00 87.56 106 ILE A N 1
ATOM 879 C CA . ILE A 1 106 ? 32.464 -18.506 -9.768 1.00 87.56 106 ILE A CA 1
ATOM 880 C C . ILE A 1 106 ? 31.934 -18.195 -11.172 1.00 87.56 106 ILE A C 1
ATOM 882 O O . ILE A 1 106 ? 31.008 -18.839 -11.644 1.00 87.56 106 ILE A O 1
ATOM 886 N N . LEU A 1 107 ? 32.535 -17.219 -11.851 1.00 86.44 107 LEU A N 1
ATOM 887 C CA . LEU A 1 107 ? 32.032 -16.691 -13.120 1.00 86.44 107 LEU A CA 1
ATOM 888 C C . LEU A 1 107 ? 32.600 -17.364 -14.368 1.00 86.44 107 LEU A C 1
ATOM 890 O O . LEU A 1 107 ? 32.141 -17.086 -15.477 1.00 86.44 107 LEU A O 1
ATOM 894 N N . ALA A 1 108 ? 33.584 -18.246 -14.199 1.00 83.88 108 ALA A N 1
ATOM 895 C CA . ALA A 1 108 ? 34.148 -19.030 -15.285 1.00 83.88 108 ALA A CA 1
ATOM 896 C C . ALA A 1 108 ? 33.056 -19.785 -16.060 1.00 83.88 108 ALA A C 1
ATOM 898 O O . ALA A 1 108 ? 31.990 -20.109 -15.531 1.00 83.88 108 ALA A O 1
ATOM 899 N N . GLU A 1 109 ? 33.336 -20.045 -17.340 1.00 80.50 109 GLU A N 1
ATOM 900 C CA . GLU A 1 109 ? 32.426 -20.775 -18.231 1.00 80.50 109 GLU A CA 1
ATOM 901 C C . GLU A 1 109 ? 31.029 -20.130 -18.286 1.00 80.50 109 GLU A C 1
ATOM 903 O O . GLU A 1 109 ? 30.007 -20.805 -18.251 1.00 80.50 109 GLU A O 1
ATOM 908 N N . HIS A 1 110 ? 30.971 -18.796 -18.337 1.00 75.94 110 HIS A N 1
ATOM 909 C CA . HIS A 1 110 ? 29.720 -18.030 -18.386 1.00 75.94 110 HIS A CA 1
ATOM 910 C C . HIS A 1 110 ? 28.788 -18.247 -17.178 1.00 75.94 110 HIS A C 1
ATOM 912 O O . HIS A 1 110 ? 27.560 -18.207 -17.308 1.00 75.94 110 HIS A O 1
ATOM 918 N N . GLY A 1 111 ? 29.379 -18.478 -16.001 1.00 76.38 111 GLY A N 1
ATOM 919 C CA . GLY A 1 111 ? 28.659 -18.779 -14.763 1.00 76.38 111 GLY A CA 1
ATOM 920 C C . GLY A 1 111 ? 28.228 -20.242 -14.632 1.00 76.38 111 GLY A C 1
ATOM 921 O O . GLY A 1 111 ? 27.365 -20.529 -13.809 1.00 76.38 111 GLY A O 1
ATOM 922 N N . THR A 1 112 ? 28.799 -21.156 -15.429 1.00 77.56 112 THR A N 1
ATOM 923 C CA . THR A 1 112 ? 28.487 -22.603 -15.408 1.00 77.56 112 THR A CA 1
ATOM 924 C C . THR A 1 112 ? 29.605 -23.482 -14.861 1.00 77.56 112 THR A C 1
ATOM 926 O O . THR A 1 112 ? 29.522 -24.704 -14.951 1.00 77.56 112 THR A O 1
ATOM 929 N N . SER A 1 113 ? 30.625 -22.876 -14.254 1.00 84.62 113 SER A N 1
ATOM 930 C CA . SER A 1 113 ? 31.742 -23.613 -13.669 1.00 84.62 113 SER A CA 1
ATOM 931 C C . SER A 1 113 ? 31.293 -24.618 -12.603 1.00 84.62 113 SER A C 1
ATOM 933 O O . SER A 1 113 ? 30.275 -24.435 -11.927 1.00 84.62 113 SER A O 1
ATOM 935 N N . GLU A 1 114 ? 32.115 -25.643 -12.362 1.00 87.19 114 GLU A N 1
ATOM 936 C CA . GLU A 1 114 ? 31.903 -26.597 -11.261 1.00 87.19 114 GLU A CA 1
ATOM 937 C C . GLU A 1 114 ? 31.752 -25.896 -9.901 1.00 87.19 114 GLU A C 1
ATOM 939 O O . GLU A 1 114 ? 31.012 -26.358 -9.036 1.00 87.19 114 GLU A O 1
ATOM 944 N N . VAL A 1 115 ? 32.404 -24.740 -9.720 1.00 89.62 115 VAL A N 1
ATOM 945 C CA . VAL A 1 115 ? 32.275 -23.921 -8.509 1.00 89.62 115 VAL A CA 1
ATOM 946 C C . VAL A 1 115 ? 30.876 -23.315 -8.402 1.00 89.62 115 VAL A C 1
ATOM 948 O O . VAL A 1 115 ? 30.266 -23.401 -7.339 1.00 89.62 115 VAL A O 1
ATOM 951 N N . ALA A 1 116 ? 30.347 -22.730 -9.481 1.00 87.38 116 ALA A N 1
ATOM 952 C CA . ALA A 1 116 ? 28.993 -22.173 -9.501 1.00 87.38 116 ALA A CA 1
ATOM 953 C C . ALA A 1 116 ? 27.927 -23.256 -9.283 1.00 87.38 116 ALA A C 1
ATOM 955 O O . ALA A 1 116 ? 27.005 -23.064 -8.490 1.00 87.38 116 ALA A O 1
ATOM 956 N N . ILE A 1 117 ? 28.083 -24.412 -9.934 1.00 85.69 117 ILE A N 1
ATOM 957 C CA . ILE A 1 117 ? 27.189 -25.563 -9.756 1.00 85.69 117 ILE A CA 1
ATOM 958 C C . ILE A 1 117 ? 27.268 -26.075 -8.314 1.00 85.69 117 ILE A C 1
ATOM 960 O O . ILE A 1 117 ? 26.232 -26.235 -7.673 1.00 85.69 117 ILE A O 1
ATOM 964 N N . GLY A 1 118 ? 28.472 -26.226 -7.756 1.00 88.50 118 GLY A N 1
ATOM 965 C CA . GLY A 1 118 ? 28.655 -26.655 -6.370 1.00 88.50 118 GLY A CA 1
ATOM 966 C C . GLY A 1 118 ? 28.052 -25.686 -5.346 1.00 88.50 118 GLY A C 1
ATOM 967 O O . GLY A 1 118 ? 27.511 -26.117 -4.328 1.00 88.50 118 GLY A O 1
ATOM 968 N N . ILE A 1 119 ? 28.065 -24.377 -5.624 1.00 91.00 119 ILE A N 1
ATOM 969 C CA . ILE A 1 119 ? 27.347 -23.374 -4.819 1.00 91.00 119 ILE A CA 1
ATOM 970 C C . ILE A 1 119 ? 25.831 -23.588 -4.920 1.00 91.00 119 ILE A C 1
ATOM 972 O O . ILE A 1 119 ? 25.152 -23.626 -3.895 1.00 91.00 119 ILE A O 1
ATOM 976 N N . LEU A 1 120 ? 25.292 -23.745 -6.135 1.00 88.56 120 LEU A N 1
ATOM 977 C CA . LEU A 1 120 ? 23.858 -23.962 -6.362 1.00 88.56 120 LEU A CA 1
ATOM 978 C C . LEU A 1 120 ? 23.353 -25.271 -5.741 1.00 88.56 120 LEU A C 1
ATOM 980 O O . LEU A 1 120 ? 22.212 -25.329 -5.292 1.00 88.56 120 LEU A O 1
ATOM 984 N N . GLU A 1 121 ? 24.184 -26.307 -5.694 1.00 88.25 121 GLU A N 1
ATOM 985 C CA . GLU A 1 121 ? 23.873 -27.597 -5.068 1.00 88.25 121 GLU A CA 1
ATOM 986 C C . GLU A 1 121 ? 24.130 -27.606 -3.553 1.00 88.25 121 GLU A C 1
ATOM 988 O O . GLU A 1 121 ? 23.727 -28.540 -2.863 1.00 88.25 121 GLU A O 1
ATOM 993 N N . GLY A 1 122 ? 24.780 -26.565 -3.021 1.00 89.75 122 GLY A N 1
ATOM 994 C CA . GLY A 1 122 ? 25.163 -26.475 -1.612 1.00 89.75 122 GLY A CA 1
ATOM 995 C C . GLY A 1 122 ? 26.309 -27.415 -1.216 1.00 89.75 122 GLY A C 1
ATOM 996 O O . GLY A 1 122 ? 26.501 -27.668 -0.028 1.00 89.75 122 GLY A O 1
ATOM 997 N N . THR A 1 123 ? 27.064 -27.942 -2.183 1.00 91.75 123 THR A N 1
ATOM 998 C CA . THR A 1 123 ? 28.202 -28.851 -1.968 1.00 91.75 123 THR A CA 1
ATOM 999 C C . THR A 1 123 ? 29.529 -28.111 -1.765 1.00 91.75 123 THR A C 1
ATOM 1001 O O . THR A 1 123 ? 30.471 -28.690 -1.224 1.00 91.75 123 THR A O 1
ATOM 1004 N N . LEU A 1 124 ? 29.604 -26.828 -2.139 1.00 91.75 124 LEU A N 1
ATOM 1005 C CA . LEU A 1 124 ? 30.774 -25.963 -1.953 1.00 91.75 124 LEU A CA 1
ATOM 1006 C C . LEU A 1 124 ? 30.510 -24.879 -0.897 1.00 91.75 124 LEU A C 1
ATOM 1008 O O . LEU A 1 124 ? 29.498 -24.184 -0.961 1.00 91.75 124 LEU A O 1
ATOM 1012 N N . ASP A 1 125 ? 31.446 -24.678 0.041 1.00 89.25 125 ASP A N 1
ATOM 1013 C CA . ASP A 1 125 ? 31.385 -23.566 1.001 1.00 89.25 125 ASP A CA 1
ATOM 1014 C C . ASP A 1 125 ? 32.050 -22.295 0.431 1.00 89.25 125 ASP A C 1
ATOM 1016 O O . ASP A 1 125 ? 33.274 -22.282 0.235 1.00 89.25 125 ASP A O 1
ATOM 1020 N N . PRO A 1 126 ? 31.297 -21.195 0.213 1.00 88.62 126 PRO A N 1
ATOM 1021 C CA . PRO A 1 126 ? 31.842 -19.968 -0.367 1.00 88.62 126 PRO A CA 1
ATOM 1022 C C . PRO A 1 126 ? 32.914 -19.282 0.490 1.00 88.62 126 PRO A C 1
ATOM 1024 O O . PRO A 1 126 ? 33.661 -18.456 -0.030 1.00 88.62 126 PRO A O 1
ATOM 1027 N N . SER A 1 127 ? 33.027 -19.620 1.783 1.00 88.81 127 SER A N 1
ATOM 1028 C CA . SER A 1 127 ? 34.076 -19.076 2.664 1.00 88.81 127 SER A CA 1
ATOM 1029 C C . SER A 1 127 ? 35.495 -19.412 2.177 1.00 88.81 127 SER A C 1
ATOM 1031 O O . SER A 1 127 ? 36.445 -18.675 2.435 1.00 88.81 127 SER A O 1
ATOM 1033 N N . THR A 1 128 ? 35.629 -20.490 1.401 1.00 87.69 128 THR A N 1
ATOM 1034 C CA . THR A 1 128 ? 36.897 -20.962 0.829 1.00 87.69 128 THR A CA 1
ATOM 1035 C C . THR A 1 128 ? 37.386 -20.135 -0.366 1.00 87.69 128 THR A C 1
ATOM 1037 O O . THR A 1 128 ? 38.510 -20.329 -0.829 1.00 87.69 128 THR A O 1
ATOM 1040 N N . LEU A 1 129 ? 36.568 -19.203 -0.870 1.00 84.62 129 LEU A N 1
ATOM 1041 C CA . LEU A 1 129 ? 36.831 -18.442 -2.097 1.00 84.62 129 LEU A CA 1
ATOM 1042 C C . LEU A 1 129 ? 37.532 -17.094 -1.856 1.00 84.62 129 LEU A C 1
ATOM 1044 O O . LEU A 1 129 ? 37.793 -16.372 -2.813 1.00 84.62 129 LEU A O 1
ATOM 1048 N N . GLY A 1 130 ? 37.854 -16.754 -0.602 1.00 84.69 130 GLY A N 1
ATOM 1049 C CA . GLY A 1 130 ? 38.533 -15.495 -0.262 1.00 84.69 130 GLY A CA 1
ATOM 1050 C C . GLY A 1 130 ? 37.659 -14.244 -0.424 1.00 84.69 130 GLY A C 1
ATOM 1051 O O . GLY A 1 130 ? 38.186 -13.146 -0.562 1.00 84.69 130 GLY A O 1
ATOM 1052 N N . LEU A 1 131 ? 36.334 -14.409 -0.427 1.00 85.19 131 LEU A N 1
ATOM 1053 C CA . LEU A 1 131 ? 35.355 -13.323 -0.502 1.00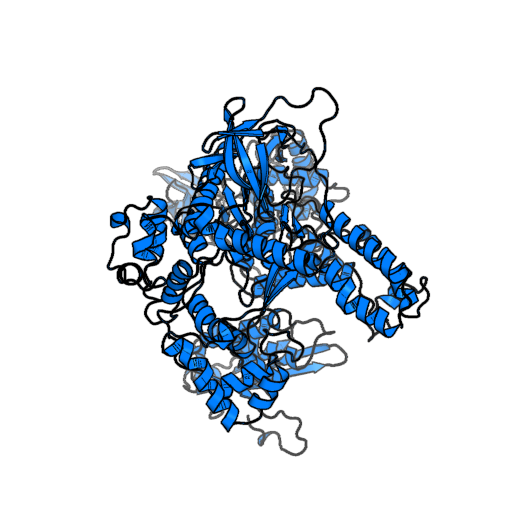 85.19 131 LEU A CA 1
ATOM 1054 C C . LEU A 1 131 ? 35.168 -12.639 0.864 1.00 85.19 131 LEU A C 1
ATOM 1056 O O . LEU A 1 131 ? 35.394 -13.252 1.909 1.00 85.19 131 LEU A O 1
ATOM 1060 N N . ASP A 1 132 ? 34.692 -11.391 0.873 1.00 83.12 132 ASP A N 1
ATOM 1061 C CA . ASP A 1 132 ? 34.285 -10.720 2.113 1.00 83.12 132 ASP A CA 1
ATOM 1062 C C . ASP A 1 132 ? 33.063 -11.399 2.764 1.00 83.12 132 ASP A C 1
ATOM 1064 O O . ASP A 1 132 ? 32.297 -12.105 2.108 1.00 83.12 132 ASP A O 1
ATOM 1068 N N . GLU A 1 133 ? 32.849 -11.182 4.065 1.00 85.44 133 GLU A N 1
ATOM 1069 C CA . GLU A 1 133 ? 31.815 -11.885 4.841 1.00 85.44 133 GLU A CA 1
ATOM 1070 C C . GLU A 1 133 ? 30.397 -11.730 4.257 1.00 85.44 133 GLU A C 1
ATOM 1072 O O . GLU A 1 133 ? 29.610 -12.681 4.254 1.00 85.44 133 GLU A O 1
ATOM 1077 N N . ASN A 1 134 ? 30.060 -10.547 3.739 1.00 79.75 134 ASN A N 1
ATOM 1078 C CA . ASN A 1 134 ? 28.736 -10.283 3.182 1.00 79.75 134 ASN A CA 1
ATOM 1079 C C . ASN A 1 134 ? 28.588 -10.892 1.784 1.00 79.75 134 ASN A C 1
ATOM 1081 O O . ASN A 1 134 ? 27.532 -11.455 1.486 1.00 79.75 134 ASN A O 1
ATOM 1085 N N . ALA A 1 135 ? 29.642 -10.876 0.963 1.00 83.31 135 ALA A N 1
ATOM 1086 C CA . ALA A 1 135 ? 29.683 -11.631 -0.286 1.00 83.31 135 ALA A CA 1
ATOM 1087 C C . ALA A 1 135 ? 29.575 -13.144 -0.045 1.00 83.31 135 ALA A C 1
ATOM 1089 O O . ALA A 1 135 ? 28.798 -13.807 -0.726 1.00 83.31 135 ALA A O 1
ATOM 1090 N N . VAL A 1 136 ? 30.253 -13.697 0.968 1.00 88.00 136 VAL A N 1
ATOM 1091 C CA . VAL A 1 136 ? 30.108 -15.111 1.363 1.00 88.00 136 VAL A CA 1
ATOM 1092 C C . VAL A 1 136 ? 28.659 -15.426 1.731 1.00 88.00 136 VAL A C 1
ATOM 1094 O O . VAL A 1 136 ? 28.110 -16.419 1.252 1.00 88.00 136 VAL A O 1
ATOM 1097 N N . LYS A 1 137 ? 28.013 -14.586 2.554 1.00 85.75 137 LYS A N 1
ATOM 1098 C CA . LYS A 1 137 ? 26.594 -14.751 2.921 1.00 85.75 137 LYS A CA 1
ATOM 1099 C C . LYS A 1 137 ? 25.691 -14.721 1.690 1.00 85.75 137 LYS A C 1
ATOM 1101 O O . LYS A 1 137 ? 24.811 -15.570 1.573 1.00 85.75 137 LYS A O 1
ATOM 1106 N N . PHE A 1 138 ? 25.926 -13.782 0.775 1.00 84.44 138 PHE A N 1
ATOM 1107 C CA . PHE A 1 138 ? 25.170 -13.666 -0.468 1.00 84.44 138 PHE A CA 1
ATOM 1108 C C . PHE A 1 138 ? 25.322 -14.901 -1.359 1.00 84.44 138 PHE A C 1
ATOM 1110 O O . PHE A 1 138 ? 24.322 -15.522 -1.709 1.00 84.44 138 PHE A O 1
ATOM 1117 N N . ILE A 1 139 ? 26.560 -15.295 -1.671 1.00 87.69 139 ILE A N 1
ATOM 1118 C CA . ILE A 1 139 ? 26.852 -16.447 -2.530 1.00 87.69 139 ILE A CA 1
ATOM 1119 C C . ILE A 1 139 ? 26.301 -17.736 -1.911 1.00 87.69 139 ILE A C 1
ATOM 1121 O O . ILE A 1 139 ? 25.718 -18.554 -2.615 1.00 87.69 139 ILE A O 1
ATOM 1125 N N . ARG A 1 140 ? 26.387 -17.895 -0.586 1.00 88.81 140 ARG A N 1
ATOM 1126 C CA . ARG A 1 140 ? 25.772 -19.032 0.117 1.00 88.81 140 ARG A CA 1
ATOM 1127 C C . ARG A 1 140 ? 24.250 -19.058 -0.051 1.00 88.81 140 ARG A C 1
ATOM 1129 O O . ARG A 1 140 ? 23.671 -20.131 -0.179 1.00 88.81 140 ARG A O 1
ATOM 1136 N N . GLY A 1 141 ? 23.610 -17.890 -0.096 1.00 86.38 141 GLY A N 1
ATOM 1137 C CA . GLY A 1 141 ? 22.180 -17.747 -0.373 1.00 86.38 141 GLY A CA 1
ATOM 1138 C C . GLY A 1 141 ? 21.755 -18.192 -1.779 1.00 86.38 141 GLY A C 1
ATOM 1139 O O . GLY A 1 141 ? 20.568 -18.443 -2.002 1.00 86.38 141 GLY A O 1
ATOM 1140 N N . LEU A 1 142 ? 22.695 -18.351 -2.719 1.00 87.00 142 LEU A N 1
ATOM 1141 C CA . LEU A 1 142 ? 22.405 -18.827 -4.075 1.00 87.00 142 LEU A CA 1
ATOM 1142 C C . LEU A 1 142 ? 22.087 -20.328 -4.123 1.00 87.00 142 LEU A C 1
ATOM 1144 O O . LEU A 1 142 ? 21.392 -20.749 -5.046 1.00 87.00 142 LEU A O 1
ATOM 1148 N N . ALA A 1 143 ? 22.464 -21.117 -3.110 1.00 89.00 143 ALA A N 1
ATOM 1149 C CA . ALA A 1 143 ? 22.136 -22.544 -3.032 1.00 89.00 143 ALA A CA 1
ATOM 1150 C C . ALA A 1 143 ? 20.627 -22.807 -3.210 1.00 89.00 143 ALA A C 1
ATOM 1152 O O . ALA A 1 143 ? 19.788 -22.156 -2.574 1.00 89.00 143 ALA A O 1
ATOM 1153 N N . ARG A 1 144 ? 20.264 -23.733 -4.107 1.00 87.88 144 ARG A N 1
ATOM 1154 C CA . ARG A 1 144 ? 18.872 -24.074 -4.421 1.00 87.88 144 ARG A CA 1
ATOM 1155 C C . ARG A 1 144 ? 18.186 -24.662 -3.197 1.00 87.88 144 ARG A C 1
ATOM 1157 O O . ARG A 1 144 ? 18.635 -25.652 -2.617 1.00 87.88 144 ARG A O 1
ATOM 1164 N N . ARG A 1 145 ? 17.049 -24.081 -2.846 1.00 86.19 145 ARG A N 1
ATOM 1165 C CA . ARG A 1 145 ? 16.164 -24.585 -1.801 1.00 86.19 145 ARG A CA 1
ATOM 1166 C C . ARG A 1 145 ? 15.414 -25.829 -2.278 1.00 86.19 145 ARG A C 1
ATOM 1168 O O . ARG A 1 145 ? 15.329 -26.110 -3.472 1.00 86.19 145 ARG A O 1
ATOM 1175 N N . GLN A 1 146 ? 14.823 -26.563 -1.340 1.00 82.38 146 GLN A N 1
ATOM 1176 C CA . GLN A 1 146 ? 14.091 -27.799 -1.633 1.00 82.38 146 GLN A CA 1
ATOM 1177 C C . GLN A 1 146 ? 12.927 -27.591 -2.623 1.00 82.38 146 GLN A C 1
ATOM 1179 O O . GLN A 1 146 ? 12.657 -28.463 -3.442 1.00 82.38 146 GLN A O 1
ATOM 1184 N N . ASP A 1 147 ? 12.272 -26.429 -2.586 1.00 81.38 147 ASP A N 1
ATOM 1185 C CA . ASP A 1 147 ? 11.200 -26.028 -3.506 1.00 81.38 147 ASP A CA 1
ATOM 1186 C C . ASP A 1 147 ? 11.705 -25.591 -4.895 1.00 81.38 147 ASP A C 1
ATOM 1188 O O . ASP A 1 147 ? 10.935 -25.548 -5.853 1.00 81.38 147 ASP A O 1
ATOM 1192 N N . GLU A 1 148 ? 13.001 -25.299 -5.025 1.00 83.62 148 GLU A N 1
ATOM 1193 C CA . GLU A 1 148 ? 13.653 -24.872 -6.270 1.00 83.62 148 GLU A CA 1
ATOM 1194 C C . GLU A 1 148 ? 14.272 -26.041 -7.051 1.00 83.62 148 GLU A C 1
ATOM 1196 O O . GLU A 1 148 ? 14.376 -25.994 -8.275 1.00 83.62 148 GLU A O 1
ATOM 1201 N N . GLN A 1 149 ? 14.658 -27.117 -6.361 1.00 75.62 149 GLN A N 1
ATOM 1202 C CA . GLN A 1 149 ? 15.230 -28.321 -6.973 1.00 75.62 149 GLN A CA 1
ATOM 1203 C C . GLN A 1 149 ? 14.324 -29.020 -8.013 1.00 75.62 149 GLN A C 1
ATOM 1205 O O . GLN A 1 149 ? 14.860 -29.460 -9.030 1.00 75.62 149 GLN A O 1
ATOM 1210 N N . PRO A 1 150 ? 12.987 -29.125 -7.838 1.00 71.75 150 PRO A N 1
ATOM 1211 C CA . PRO A 1 150 ? 12.109 -29.793 -8.804 1.00 71.75 150 PRO A CA 1
ATOM 1212 C C . PRO A 1 150 ? 11.607 -28.872 -9.932 1.00 71.75 150 PRO A C 1
ATOM 1214 O O . PRO A 1 150 ? 10.710 -29.265 -10.682 1.00 71.75 150 PRO A O 1
ATOM 1217 N N . LEU A 1 151 ? 12.112 -27.635 -10.046 1.00 79.19 151 LEU A N 1
ATOM 1218 C CA . LEU A 1 151 ? 11.625 -26.684 -11.049 1.00 79.19 151 LEU A CA 1
ATOM 1219 C C . LEU A 1 151 ? 11.854 -27.207 -12.472 1.00 79.19 151 LEU A C 1
ATOM 1221 O O . LEU A 1 151 ? 12.916 -27.718 -12.822 1.00 79.19 151 LEU A O 1
ATOM 1225 N N . THR A 1 152 ? 10.828 -27.062 -13.309 1.00 68.75 152 THR A N 1
ATOM 1226 C CA . THR A 1 152 ? 10.853 -27.573 -14.683 1.00 68.75 152 THR A CA 1
ATOM 1227 C C . THR A 1 152 ? 11.732 -26.709 -15.572 1.00 68.75 152 THR A C 1
ATOM 1229 O O . THR A 1 152 ? 11.576 -25.489 -15.631 1.00 68.75 152 THR A O 1
ATOM 1232 N N . THR A 1 153 ? 12.631 -27.366 -16.299 1.00 70.00 153 THR A N 1
ATOM 1233 C CA . THR A 1 153 ? 13.522 -26.728 -17.266 1.00 70.00 153 THR A CA 1
ATOM 1234 C C . THR A 1 153 ? 12.876 -26.719 -18.652 1.00 70.00 153 THR A C 1
ATOM 1236 O O . THR A 1 153 ? 12.522 -27.795 -19.151 1.00 70.00 153 THR A O 1
ATOM 1239 N N . PRO A 1 154 ? 12.705 -25.550 -19.299 1.00 67.44 154 PRO A N 1
ATOM 1240 C CA . PRO A 1 154 ? 12.142 -25.483 -20.644 1.00 67.44 154 PRO A CA 1
ATOM 1241 C C . PRO A 1 154 ? 13.020 -26.252 -21.635 1.00 67.44 154 PRO A C 1
ATOM 1243 O O . PRO A 1 154 ? 14.236 -26.072 -21.664 1.00 67.44 154 PRO A O 1
ATOM 1246 N N . ARG A 1 155 ? 12.399 -27.124 -22.441 1.00 68.69 155 ARG A N 1
ATOM 1247 C CA . ARG A 1 155 ? 13.107 -27.946 -23.437 1.00 68.69 155 ARG A CA 1
ATOM 1248 C C . ARG A 1 155 ? 12.972 -27.388 -24.848 1.00 68.69 155 ARG A C 1
ATOM 1250 O O . ARG A 1 155 ? 13.984 -27.130 -25.476 1.00 68.69 155 ARG A O 1
ATOM 1257 N N . GLN A 1 156 ? 11.754 -27.199 -25.349 1.00 83.50 156 GLN A N 1
ATOM 1258 C CA . GLN A 1 156 ? 11.515 -26.772 -26.729 1.00 83.50 156 GLN A CA 1
ATOM 1259 C C . GLN A 1 156 ? 10.154 -26.084 -26.837 1.00 83.50 156 GLN A C 1
ATOM 1261 O O . GLN A 1 156 ? 9.193 -26.554 -26.232 1.00 83.50 156 GLN A O 1
ATOM 1266 N N . MET A 1 157 ? 10.071 -25.015 -27.629 1.00 87.38 157 MET A N 1
ATOM 1267 C CA . MET A 1 157 ? 8.801 -24.381 -27.978 1.00 87.38 157 MET A CA 1
ATOM 1268 C C . MET A 1 157 ? 7.993 -25.293 -28.914 1.00 87.38 157 MET A C 1
ATOM 1270 O O . MET A 1 157 ? 8.521 -25.810 -29.906 1.00 87.38 157 MET A O 1
ATOM 1274 N N . SER A 1 158 ? 6.712 -25.494 -28.609 1.00 91.25 158 SER A N 1
ATOM 1275 C CA . SER A 1 158 ? 5.776 -26.195 -29.492 1.00 91.25 158 SER A CA 1
ATOM 1276 C C . SER A 1 158 ? 5.319 -25.310 -30.657 1.00 91.25 158 SER A C 1
ATOM 1278 O O . SER A 1 158 ? 5.414 -24.083 -30.612 1.00 91.25 158 SER A O 1
ATOM 1280 N N . THR A 1 159 ? 4.790 -25.933 -31.714 1.00 93.06 159 THR A N 1
ATOM 1281 C CA . THR A 1 159 ? 4.238 -25.211 -32.872 1.00 93.06 159 THR A CA 1
ATOM 1282 C C . THR A 1 159 ? 3.145 -24.227 -32.455 1.00 93.06 159 THR A C 1
ATOM 1284 O O . THR A 1 159 ? 3.156 -23.086 -32.903 1.00 93.06 159 THR A O 1
ATOM 1287 N N . GLU A 1 160 ? 2.234 -24.641 -31.573 1.00 91.81 160 GLU A N 1
ATOM 1288 C CA . GLU A 1 160 ? 1.120 -23.794 -31.134 1.00 91.81 160 GLU A CA 1
ATOM 1289 C C . GLU A 1 160 ? 1.606 -22.599 -30.305 1.00 91.81 160 GLU A C 1
ATOM 1291 O O . GLU A 1 160 ? 1.185 -21.466 -30.530 1.00 91.81 160 GLU A O 1
ATOM 1296 N N . GLU A 1 161 ? 2.576 -22.817 -29.412 1.00 90.44 161 GLU A N 1
ATOM 1297 C CA . GLU A 1 161 ? 3.193 -21.728 -28.648 1.00 90.44 161 GLU A CA 1
ATOM 1298 C C . GLU A 1 161 ? 3.899 -20.717 -29.552 1.00 90.44 161 GLU A C 1
ATOM 1300 O O . GLU A 1 161 ? 3.806 -19.515 -29.306 1.00 90.44 161 GLU A O 1
ATOM 1305 N N . PHE A 1 162 ? 4.581 -21.178 -30.606 1.00 92.62 162 PHE A N 1
ATOM 1306 C CA . PHE A 1 162 ? 5.197 -20.290 -31.590 1.00 92.62 162 PHE A CA 1
ATOM 1307 C C . PHE A 1 162 ? 4.146 -19.425 -32.294 1.00 92.62 162 PHE A C 1
ATOM 1309 O O . PHE A 1 162 ? 4.309 -18.204 -32.380 1.00 92.62 162 PHE A O 1
ATOM 1316 N N . ARG A 1 163 ? 3.055 -20.045 -32.765 1.00 92.75 163 ARG A N 1
ATOM 1317 C CA . ARG A 1 163 ? 1.969 -19.348 -33.467 1.00 92.75 163 ARG A CA 1
ATOM 1318 C C . ARG A 1 163 ? 1.339 -18.277 -32.582 1.00 92.75 163 ARG A C 1
ATOM 1320 O O . ARG A 1 163 ? 1.258 -17.112 -32.978 1.00 92.75 163 ARG A O 1
ATOM 1327 N N . GLU A 1 164 ? 0.978 -18.638 -31.355 1.00 90.31 164 GLU A N 1
ATOM 1328 C CA . GLU A 1 164 ? 0.378 -17.705 -30.400 1.00 90.31 164 GLU A CA 1
ATOM 1329 C C . GLU A 1 164 ? 1.357 -16.594 -29.981 1.00 90.31 164 GLU A C 1
ATOM 1331 O O . GLU A 1 164 ? 0.982 -15.417 -29.942 1.00 90.31 164 GLU A O 1
ATOM 1336 N N . ALA A 1 165 ? 2.639 -16.906 -29.767 1.00 88.44 165 ALA A N 1
ATOM 1337 C CA . ALA A 1 165 ? 3.645 -15.900 -29.420 1.00 88.44 165 ALA A CA 1
ATOM 1338 C C . ALA A 1 165 ? 3.828 -14.837 -30.523 1.00 88.44 165 ALA A C 1
ATOM 1340 O O . ALA A 1 165 ? 3.949 -13.640 -30.226 1.00 88.44 165 ALA A O 1
ATOM 1341 N N . MET A 1 166 ? 3.806 -15.250 -31.795 1.00 89.38 166 MET A N 1
ATOM 1342 C CA . MET A 1 166 ? 3.903 -14.328 -32.931 1.00 89.38 166 MET A CA 1
ATOM 1343 C C . MET A 1 166 ? 2.627 -13.503 -33.117 1.00 89.38 166 MET A C 1
ATOM 1345 O O . MET A 1 166 ? 2.705 -12.301 -33.384 1.00 89.38 166 MET A O 1
ATOM 1349 N N . LYS A 1 167 ? 1.453 -14.106 -32.909 1.00 86.38 167 LYS A N 1
ATOM 1350 C CA . LYS A 1 167 ? 0.142 -13.455 -33.044 1.00 86.38 167 LYS A CA 1
ATOM 1351 C C . LYS A 1 167 ? -0.057 -12.298 -32.065 1.00 86.38 167 LYS A C 1
ATOM 1353 O O . LYS A 1 167 ? -0.536 -11.235 -32.470 1.00 86.38 167 LYS A O 1
ATOM 1358 N N . VAL A 1 168 ? 0.357 -12.479 -30.807 1.00 85.44 168 VAL A N 1
ATOM 1359 C CA . VAL A 1 168 ? 0.189 -11.491 -29.724 1.00 85.44 168 VAL A CA 1
ATOM 1360 C C . VAL A 1 168 ? 1.017 -10.216 -29.943 1.00 85.44 168 VAL A C 1
ATOM 1362 O O . VAL A 1 168 ? 0.640 -9.145 -29.467 1.00 85.44 168 VAL A O 1
ATOM 1365 N N . THR A 1 169 ? 2.139 -10.284 -30.664 1.00 84.06 169 THR A N 1
ATOM 1366 C CA . THR A 1 169 ? 3.014 -9.114 -30.846 1.00 84.06 169 THR A CA 1
ATOM 1367 C C . THR A 1 169 ? 2.468 -8.155 -31.912 1.00 84.06 169 THR A C 1
ATOM 1369 O O . THR A 1 169 ? 1.966 -8.587 -32.944 1.00 84.06 169 THR A O 1
ATOM 1372 N N . HIS A 1 170 ? 2.549 -6.837 -31.705 1.00 86.44 170 HIS A N 1
ATOM 1373 C CA . HIS A 1 170 ? 2.107 -5.862 -32.712 1.00 86.44 170 HIS A CA 1
ATOM 1374 C C . HIS A 1 170 ? 3.065 -5.807 -33.913 1.00 86.44 170 HIS A C 1
ATOM 1376 O O . HIS A 1 170 ? 4.283 -5.822 -33.740 1.00 86.44 170 HIS A O 1
ATOM 1382 N N . GLU A 1 171 ? 2.516 -5.724 -35.128 1.00 87.50 171 GLU A N 1
ATOM 1383 C CA . GLU A 1 171 ? 3.290 -5.767 -36.383 1.00 87.50 171 GLU A CA 1
ATOM 1384 C C . GLU A 1 171 ? 4.240 -4.584 -36.574 1.00 87.50 171 GLU A C 1
ATOM 1386 O O . GLU A 1 171 ? 5.294 -4.737 -37.186 1.00 87.50 171 GLU A O 1
ATOM 1391 N N . ASP A 1 172 ? 3.890 -3.424 -36.023 1.00 87.25 172 ASP A N 1
ATOM 1392 C CA . ASP A 1 172 ? 4.664 -2.182 -36.074 1.00 87.25 172 ASP A CA 1
ATOM 1393 C C . ASP A 1 172 ? 5.811 -2.136 -35.048 1.00 87.25 172 ASP A C 1
ATOM 1395 O O . ASP A 1 172 ? 6.529 -1.138 -34.953 1.00 87.25 172 ASP A O 1
ATOM 1399 N N . THR A 1 173 ? 6.023 -3.215 -34.289 1.00 86.56 173 THR A N 1
ATOM 1400 C CA . THR A 1 173 ? 7.148 -3.325 -33.357 1.00 86.56 173 THR A CA 1
ATOM 1401 C C . THR A 1 173 ? 8.470 -3.368 -34.130 1.00 86.56 173 THR A C 1
ATOM 1403 O O . THR A 1 173 ? 8.741 -4.321 -34.861 1.00 86.56 173 THR A O 1
ATOM 1406 N N . SER A 1 174 ? 9.332 -2.367 -33.931 1.00 87.69 174 SER A N 1
ATOM 1407 C CA . SER A 1 174 ? 10.671 -2.329 -34.535 1.00 87.69 174 SER A CA 1
ATOM 1408 C C . SER A 1 174 ? 11.547 -3.516 -34.102 1.00 87.69 174 SER A C 1
ATOM 1410 O O . SER A 1 174 ? 11.543 -3.912 -32.935 1.00 87.69 174 SER A O 1
ATOM 1412 N N . SER A 1 175 ? 12.350 -4.041 -35.033 1.00 84.75 175 SER A N 1
ATOM 1413 C CA . SER A 1 175 ? 13.285 -5.162 -34.835 1.00 84.75 175 SER A CA 1
ATOM 1414 C C . SER A 1 175 ? 14.703 -4.832 -35.340 1.00 84.75 175 SER A C 1
ATOM 1416 O O . SER A 1 175 ? 14.952 -3.731 -35.827 1.00 84.75 175 SER A O 1
ATOM 1418 N N . SER A 1 176 ? 15.642 -5.774 -35.192 1.00 79.56 176 SER A N 1
ATOM 1419 C CA . SER A 1 176 ? 17.063 -5.622 -35.568 1.00 79.56 176 SER A CA 1
ATOM 1420 C C . SER A 1 176 ? 17.328 -5.487 -37.088 1.00 79.56 176 SER A C 1
ATOM 1422 O O . SER A 1 176 ? 16.424 -5.506 -37.923 1.00 79.56 176 SER A O 1
ATOM 1424 N N . ALA A 1 177 ? 18.609 -5.335 -37.441 1.00 76.62 177 ALA A N 1
ATOM 1425 C CA . ALA A 1 177 ? 19.156 -4.926 -38.736 1.00 76.62 177 ALA A CA 1
ATOM 1426 C C . ALA A 1 177 ? 18.961 -5.913 -39.897 1.00 76.62 177 ALA A C 1
ATOM 1428 O O . ALA A 1 177 ? 19.310 -5.578 -41.028 1.00 76.62 177 ALA A O 1
ATOM 1429 N N . SER A 1 178 ? 18.429 -7.114 -39.658 1.00 83.81 178 SER A N 1
ATOM 1430 C CA . SER A 1 178 ? 18.157 -8.080 -40.729 1.00 83.81 178 SER A CA 1
ATOM 1431 C C . SER A 1 178 ? 17.026 -7.662 -41.673 1.00 83.81 178 SER A C 1
ATOM 1433 O O . SER A 1 178 ? 16.916 -8.217 -42.762 1.00 83.81 178 SER A O 1
ATOM 1435 N N . GLY A 1 179 ? 16.168 -6.723 -41.255 1.00 82.31 179 GLY A N 1
ATOM 1436 C CA . GLY A 1 179 ? 14.948 -6.360 -41.980 1.00 82.31 179 GLY A CA 1
ATOM 1437 C C . GLY A 1 179 ? 13.789 -7.350 -41.797 1.00 82.31 179 GLY A C 1
ATOM 1438 O O . GLY A 1 179 ? 12.721 -7.135 -42.365 1.00 82.31 179 GLY A O 1
ATOM 1439 N N . LEU A 1 180 ? 13.955 -8.407 -40.988 1.00 86.19 180 LEU A N 1
ATOM 1440 C CA . LEU A 1 180 ? 12.902 -9.385 -40.690 1.00 86.19 180 LEU A CA 1
ATOM 1441 C C . LEU A 1 180 ? 11.956 -8.873 -39.592 1.00 86.19 180 LEU A C 1
ATOM 1443 O O . LEU A 1 180 ? 12.104 -9.211 -38.415 1.00 86.19 180 LEU A O 1
ATOM 1447 N N . HIS A 1 181 ? 10.989 -8.042 -39.986 1.00 85.75 181 HIS A N 1
ATOM 1448 C CA . HIS A 1 181 ? 9.981 -7.472 -39.087 1.00 85.75 181 HIS A CA 1
ATOM 1449 C C . HIS A 1 181 ? 8.838 -8.452 -38.766 1.00 85.75 181 HIS A C 1
ATOM 1451 O O . HIS A 1 181 ? 8.657 -9.477 -39.426 1.00 85.75 181 HIS A O 1
ATOM 1457 N N . TYR A 1 182 ? 8.042 -8.134 -37.739 1.00 91.19 182 TYR A N 1
ATOM 1458 C CA . TYR A 1 182 ? 7.010 -9.033 -37.204 1.00 91.19 182 TYR A CA 1
ATOM 1459 C C . TYR A 1 182 ? 5.934 -9.445 -38.215 1.00 91.19 182 TYR A C 1
ATOM 1461 O O . TYR A 1 182 ? 5.403 -10.539 -38.083 1.00 91.19 182 TYR A O 1
ATOM 1469 N N . THR A 1 183 ? 5.639 -8.648 -39.246 1.00 90.94 183 THR A N 1
ATOM 1470 C CA . THR A 1 183 ? 4.687 -9.040 -40.305 1.00 90.94 183 THR A CA 1
ATOM 1471 C C . THR A 1 183 ? 5.104 -10.334 -41.009 1.00 90.94 183 THR A C 1
ATOM 1473 O O . THR A 1 183 ? 4.259 -11.187 -41.259 1.00 90.94 183 THR A O 1
ATOM 1476 N N . LEU A 1 184 ? 6.402 -10.523 -41.284 1.00 91.00 184 LEU A N 1
ATOM 1477 C CA . LEU A 1 184 ? 6.901 -11.762 -41.892 1.00 91.00 184 LEU A CA 1
ATOM 1478 C C . LEU A 1 184 ? 6.739 -12.944 -40.935 1.00 91.00 184 LEU A C 1
ATOM 1480 O O . LEU A 1 184 ? 6.274 -14.004 -41.336 1.00 91.00 184 LEU A O 1
ATOM 1484 N N . TRP A 1 185 ? 7.070 -12.747 -39.659 1.00 91.69 185 TRP A N 1
ATOM 1485 C CA . TRP A 1 185 ? 6.929 -13.783 -38.637 1.00 91.69 185 TRP A CA 1
ATOM 1486 C C . TRP A 1 185 ? 5.472 -14.160 -38.367 1.00 91.69 185 TRP A C 1
ATOM 1488 O O . TRP A 1 185 ? 5.188 -15.325 -38.111 1.00 91.69 185 TRP A O 1
ATOM 1498 N N . LYS A 1 186 ? 4.542 -13.208 -38.481 1.00 92.81 186 LYS A N 1
ATOM 1499 C CA . LYS A 1 186 ? 3.106 -13.492 -38.435 1.00 92.81 186 LYS A CA 1
ATOM 1500 C C . LYS A 1 186 ? 2.629 -14.263 -39.653 1.00 92.81 186 LYS A C 1
ATOM 1502 O O . LYS A 1 186 ? 1.899 -15.224 -39.485 1.00 92.81 186 LYS A O 1
ATOM 1507 N N . ALA A 1 187 ? 3.085 -13.906 -40.854 1.00 92.69 187 ALA A N 1
ATOM 1508 C CA . ALA A 1 187 ? 2.774 -14.683 -42.052 1.00 92.69 187 ALA A CA 1
ATOM 1509 C C . ALA A 1 187 ? 3.293 -16.129 -41.936 1.00 92.69 187 ALA A C 1
ATOM 1511 O O . ALA A 1 187 ? 2.580 -17.069 -42.267 1.00 92.69 187 ALA A O 1
ATOM 1512 N N . VAL A 1 188 ? 4.501 -16.313 -41.391 1.00 92.56 188 VAL A N 1
ATOM 1513 C CA . VAL A 1 188 ? 5.060 -17.635 -41.052 1.00 92.56 188 VAL A CA 1
ATOM 1514 C C . VAL A 1 188 ? 4.198 -18.365 -40.017 1.00 92.56 188 VAL A C 1
ATOM 1516 O O . VAL A 1 188 ? 4.002 -19.569 -40.136 1.00 92.56 188 VAL A O 1
ATOM 1519 N N . ALA A 1 189 ? 3.671 -17.647 -39.023 1.00 93.25 189 ALA A N 1
ATOM 1520 C CA . ALA A 1 189 ? 2.805 -18.199 -37.986 1.00 93.25 189 ALA A CA 1
ATOM 1521 C C . ALA A 1 189 ? 1.418 -18.632 -38.493 1.00 93.25 189 ALA A C 1
ATOM 1523 O O . ALA A 1 189 ? 0.741 -19.377 -37.795 1.00 93.25 189 ALA A O 1
ATOM 1524 N N . GLU A 1 190 ? 0.980 -18.203 -39.680 1.00 93.75 190 GLU A N 1
ATOM 1525 C CA . GLU A 1 190 ? -0.266 -18.694 -40.285 1.00 93.75 190 GLU A CA 1
ATOM 1526 C C . GLU A 1 190 ? -0.088 -20.099 -40.884 1.00 93.75 190 GLU A C 1
ATOM 1528 O O . GLU A 1 190 ? -0.999 -20.926 -40.801 1.00 93.75 190 GLU A O 1
ATOM 1533 N N . ASP A 1 191 ? 1.107 -20.425 -41.382 1.00 95.81 191 ASP A N 1
ATOM 1534 C CA . ASP A 1 191 ? 1.438 -21.723 -41.980 1.00 95.81 191 ASP A CA 1
ATOM 1535 C C . ASP A 1 191 ? 1.954 -22.725 -40.932 1.00 95.81 191 ASP A C 1
ATOM 1537 O O . ASP A 1 191 ? 2.881 -22.444 -40.168 1.00 95.81 191 ASP A O 1
ATOM 1541 N N . GLU A 1 192 ? 1.337 -23.904 -40.852 1.00 94.25 192 GLU A N 1
ATOM 1542 C CA . GLU A 1 192 ? 1.644 -24.904 -39.820 1.00 94.25 192 GLU A CA 1
ATOM 1543 C C . GLU A 1 192 ? 3.041 -25.526 -39.983 1.00 94.25 192 GLU A C 1
ATOM 1545 O O . GLU A 1 192 ? 3.760 -25.716 -38.995 1.00 94.25 192 GLU A O 1
ATOM 1550 N N . GLU A 1 193 ? 3.460 -25.814 -41.217 1.00 95.19 193 GLU A N 1
ATOM 1551 C CA . GLU A 1 193 ? 4.735 -26.477 -41.501 1.00 95.19 193 GLU A CA 1
ATOM 1552 C C . GLU A 1 193 ? 5.915 -25.529 -41.252 1.00 95.19 193 GLU A C 1
ATOM 1554 O O . GLU A 1 193 ? 6.907 -25.901 -40.605 1.00 95.19 193 GLU A O 1
ATOM 1559 N N . LEU A 1 194 ? 5.779 -24.271 -41.685 1.00 94.75 194 LEU A N 1
ATOM 1560 C CA . LEU A 1 194 ? 6.756 -23.223 -41.403 1.00 94.75 194 LEU A CA 1
ATOM 1561 C C . LEU A 1 194 ? 6.821 -22.921 -39.905 1.00 94.75 194 LEU A C 1
ATOM 1563 O O . LEU A 1 194 ? 7.921 -22.830 -39.355 1.00 94.75 194 LEU A O 1
ATOM 1567 N N . SER A 1 195 ? 5.675 -22.841 -39.223 1.00 95.06 195 SER A N 1
ATOM 1568 C CA . SER A 1 195 ? 5.622 -22.645 -37.768 1.00 95.06 195 SER A CA 1
ATOM 1569 C C . SER A 1 195 ? 6.363 -23.750 -37.023 1.00 95.06 195 SER A C 1
ATOM 1571 O O . SER A 1 195 ? 7.183 -23.466 -36.152 1.00 95.06 195 SER A O 1
ATOM 1573 N N . LYS A 1 196 ? 6.133 -25.016 -37.392 1.00 94.75 196 LYS A N 1
ATOM 1574 C CA . LYS A 1 196 ? 6.810 -26.166 -36.783 1.00 94.75 196 LYS A CA 1
ATOM 1575 C C . LYS A 1 196 ? 8.320 -26.106 -36.999 1.00 94.75 196 LYS A C 1
ATOM 1577 O O . LYS A 1 196 ? 9.091 -26.294 -36.057 1.00 94.75 196 LYS A O 1
ATOM 1582 N N . THR A 1 197 ? 8.741 -25.822 -38.230 1.00 94.38 197 THR A N 1
ATOM 1583 C CA . THR A 1 197 ? 10.159 -25.698 -38.585 1.00 94.38 197 THR A CA 1
ATOM 1584 C C . THR A 1 197 ? 10.820 -24.582 -37.779 1.00 94.38 197 THR A C 1
ATOM 1586 O O . THR A 1 197 ? 11.861 -24.797 -37.155 1.00 94.38 197 THR A O 1
ATOM 1589 N N . HIS A 1 198 ? 10.196 -23.405 -37.717 1.00 93.44 198 HIS A N 1
ATOM 1590 C CA . HIS A 1 198 ? 10.744 -22.273 -36.986 1.00 93.44 198 HIS A CA 1
ATOM 1591 C C . HIS A 1 198 ? 10.742 -22.481 -35.472 1.00 93.44 198 HIS A C 1
ATOM 1593 O O . HIS A 1 198 ? 11.753 -22.160 -34.852 1.00 93.44 198 HIS A O 1
ATOM 1599 N N . ALA A 1 199 ? 9.698 -23.077 -34.887 1.00 93.00 199 ALA A N 1
ATOM 1600 C CA . ALA A 1 199 ? 9.643 -23.403 -33.460 1.00 93.00 199 ALA A CA 1
ATOM 1601 C C . ALA A 1 199 ? 10.832 -24.279 -33.027 1.00 93.00 199 ALA A C 1
ATOM 1603 O O . ALA A 1 199 ? 11.477 -24.009 -32.009 1.00 93.00 199 ALA A O 1
ATOM 1604 N N . ILE A 1 200 ? 11.185 -25.279 -33.845 1.00 91.19 200 ILE A N 1
ATOM 1605 C CA . ILE A 1 200 ? 12.388 -26.095 -33.639 1.00 91.19 200 ILE A CA 1
ATOM 1606 C C . ILE A 1 200 ? 13.636 -25.219 -33.775 1.00 91.19 200 ILE A C 1
ATOM 1608 O O . ILE A 1 200 ? 14.428 -25.136 -32.838 1.00 91.19 200 ILE A O 1
ATOM 1612 N N . MET A 1 201 ? 13.803 -24.539 -34.915 1.00 90.06 201 MET A N 1
ATOM 1613 C CA . MET A 1 201 ? 15.022 -23.787 -35.235 1.00 90.06 201 MET A CA 1
ATOM 1614 C C . MET A 1 201 ? 15.385 -22.743 -34.180 1.00 90.06 201 MET A C 1
ATOM 1616 O O . MET A 1 201 ? 16.557 -22.626 -33.828 1.00 90.06 201 MET A O 1
ATOM 1620 N N . ILE A 1 202 ? 14.405 -21.991 -33.676 1.00 86.69 202 ILE A N 1
ATOM 1621 C CA . ILE A 1 202 ? 14.661 -20.950 -32.677 1.00 86.69 202 ILE A CA 1
ATOM 1622 C C . ILE A 1 202 ? 14.949 -21.547 -31.295 1.00 86.69 202 ILE A C 1
ATOM 1624 O O . ILE A 1 202 ? 15.656 -20.918 -30.516 1.00 86.69 202 ILE A O 1
ATOM 1628 N N . SER A 1 203 ? 14.477 -22.765 -31.002 1.00 85.12 203 SER A N 1
ATOM 1629 C CA . SER A 1 203 ? 14.739 -23.456 -29.731 1.00 85.12 203 SER A CA 1
ATOM 1630 C C . SER A 1 203 ? 16.161 -24.031 -29.650 1.00 85.12 203 SER A C 1
ATOM 1632 O O . SER A 1 203 ? 16.752 -24.039 -28.570 1.00 85.12 203 SER A O 1
ATOM 1634 N N . LEU A 1 204 ? 16.744 -24.474 -30.777 1.00 83.06 204 LEU A N 1
ATOM 1635 C CA . LEU A 1 204 ? 18.062 -25.135 -30.815 1.00 83.06 204 LEU A CA 1
ATOM 1636 C C . LEU A 1 204 ? 19.198 -24.339 -30.131 1.00 83.06 204 LEU A C 1
ATOM 1638 O O . LEU A 1 204 ? 19.936 -24.951 -29.359 1.00 83.06 204 LEU A O 1
ATOM 1642 N N . PRO A 1 205 ? 19.362 -23.016 -30.359 1.00 75.75 205 PRO A N 1
ATOM 1643 C CA . PRO A 1 205 ? 20.379 -22.198 -29.689 1.00 75.75 205 PRO A CA 1
ATOM 1644 C C . PRO A 1 205 ? 20.355 -22.311 -28.167 1.00 75.75 205 PRO A C 1
ATOM 1646 O O . PRO A 1 205 ? 21.405 -22.354 -27.531 1.00 75.75 205 PRO A O 1
ATOM 1649 N N . PHE A 1 206 ? 19.154 -22.391 -27.594 1.00 72.56 206 PHE A N 1
ATOM 1650 C CA . PHE A 1 206 ? 18.971 -22.552 -26.163 1.00 72.56 206 PHE A CA 1
ATOM 1651 C C . PHE A 1 206 ? 19.290 -24.000 -25.815 1.00 72.56 206 PHE A C 1
ATOM 1653 O O . PHE A 1 206 ? 20.235 -24.234 -25.090 1.00 72.56 206 PHE A O 1
ATOM 1660 N N . MET A 1 207 ? 18.646 -24.985 -26.436 1.00 74.25 207 MET A N 1
ATOM 1661 C CA . MET A 1 207 ? 18.866 -26.409 -26.128 1.00 74.25 207 MET A CA 1
ATOM 1662 C C . MET A 1 207 ? 20.331 -26.877 -26.159 1.00 74.25 207 MET A C 1
ATOM 1664 O O . MET A 1 207 ? 20.706 -27.740 -25.370 1.00 74.25 207 MET A O 1
ATOM 1668 N N . TYR A 1 208 ? 21.133 -26.347 -27.085 1.00 72.94 208 TYR A N 1
ATOM 1669 C CA . TYR A 1 208 ? 22.493 -26.824 -27.355 1.00 72.94 208 TYR A CA 1
ATOM 1670 C C . TYR A 1 208 ? 23.588 -25.786 -27.068 1.00 72.94 208 TYR A C 1
ATOM 1672 O O . TYR A 1 208 ? 24.753 -26.048 -27.360 1.00 72.94 208 TYR A O 1
ATOM 1680 N N . GLY A 1 209 ? 23.248 -24.615 -26.517 1.00 68.94 209 GLY A N 1
ATOM 1681 C CA . GLY A 1 209 ? 24.237 -23.633 -26.061 1.00 68.94 209 GLY A CA 1
ATOM 1682 C C . GLY A 1 209 ? 25.050 -22.972 -27.181 1.00 68.94 209 GLY A C 1
ATOM 1683 O O . GLY A 1 209 ? 26.271 -22.863 -27.088 1.00 68.94 209 GLY A O 1
ATOM 1684 N N . PHE A 1 210 ? 24.392 -22.505 -28.244 1.00 72.88 210 PHE A N 1
ATOM 1685 C CA . PHE A 1 210 ? 25.034 -21.709 -29.299 1.00 72.88 210 PHE A CA 1
ATOM 1686 C C . PHE A 1 210 ? 24.218 -20.456 -29.627 1.00 72.88 210 PHE A C 1
ATOM 1688 O O . PHE A 1 210 ? 23.091 -20.297 -29.180 1.00 72.88 210 PHE A O 1
ATOM 1695 N N . VAL A 1 211 ? 24.772 -19.540 -30.426 1.00 73.25 211 VAL A N 1
ATOM 1696 C CA . VAL A 1 211 ? 24.068 -18.323 -30.865 1.00 73.25 211 VAL A CA 1
ATOM 1697 C C . VAL A 1 211 ? 24.064 -18.214 -32.386 1.00 73.25 211 VAL A C 1
ATOM 1699 O O . VAL A 1 211 ? 25.114 -18.311 -33.032 1.00 73.25 211 VAL A O 1
ATOM 1702 N N . CYS A 1 212 ? 22.886 -17.974 -32.966 1.00 78.31 212 CYS A N 1
ATOM 1703 C CA . CYS A 1 212 ? 22.737 -17.736 -34.398 1.00 78.31 212 CYS A CA 1
ATOM 1704 C C . CYS A 1 212 ? 23.532 -16.496 -34.831 1.00 78.31 212 CYS A C 1
ATOM 1706 O O . CYS A 1 212 ? 23.452 -15.444 -34.200 1.00 78.31 212 CYS A O 1
ATOM 1708 N N . ASN A 1 213 ? 24.241 -16.576 -35.963 1.00 83.56 213 ASN A N 1
ATOM 1709 C CA . ASN A 1 213 ? 25.047 -15.458 -36.477 1.00 83.56 213 ASN A CA 1
ATOM 1710 C C . ASN A 1 213 ? 24.237 -14.165 -36.669 1.00 83.56 213 ASN A C 1
ATOM 1712 O O . ASN A 1 213 ? 24.767 -13.079 -36.449 1.00 83.56 213 ASN A O 1
ATOM 1716 N N . ARG A 1 214 ? 22.949 -14.277 -37.026 1.00 85.50 214 ARG A N 1
ATOM 1717 C CA . ARG A 1 214 ? 22.033 -13.132 -37.148 1.00 85.50 214 ARG A CA 1
ATOM 1718 C C . ARG A 1 214 ? 21.809 -12.425 -35.806 1.00 85.50 214 ARG A C 1
ATOM 1720 O O . ARG A 1 214 ? 21.867 -11.205 -35.760 1.00 85.50 214 ARG A O 1
ATOM 1727 N N . TRP A 1 215 ? 21.654 -13.173 -34.713 1.00 81.19 215 TRP A N 1
ATOM 1728 C CA . TRP A 1 215 ? 21.420 -12.622 -33.370 1.00 81.19 215 TRP A CA 1
ATOM 1729 C C . TRP A 1 215 ? 22.649 -11.922 -32.772 1.00 81.19 215 TRP A C 1
ATOM 1731 O O . TRP A 1 215 ? 22.513 -11.151 -31.829 1.00 81.19 215 TRP A O 1
ATOM 1741 N N . ARG A 1 216 ? 23.848 -12.137 -33.335 1.00 78.81 216 ARG A N 1
ATOM 1742 C CA . ARG A 1 216 ? 25.081 -11.443 -32.916 1.00 78.81 216 ARG A CA 1
ATOM 1743 C C . ARG A 1 216 ? 25.117 -9.968 -33.331 1.00 78.81 216 ARG A C 1
ATOM 1745 O O . ARG A 1 216 ? 26.011 -9.245 -32.902 1.00 78.81 216 ARG A O 1
ATOM 1752 N N . LYS A 1 217 ? 24.194 -9.528 -34.194 1.00 79.38 217 LYS A N 1
ATOM 1753 C CA . LYS A 1 217 ? 24.060 -8.133 -34.625 1.00 79.38 217 LYS A CA 1
ATOM 1754 C C . LYS A 1 217 ? 22.772 -7.545 -34.053 1.00 79.38 217 LYS A C 1
ATOM 1756 O O . LYS A 1 217 ? 21.685 -8.070 -34.285 1.00 79.38 217 LYS A O 1
ATOM 1761 N N . ILE A 1 218 ? 22.911 -6.433 -33.341 1.00 81.81 218 ILE A N 1
ATOM 1762 C CA . ILE A 1 218 ? 21.811 -5.671 -32.744 1.00 81.81 218 ILE A CA 1
ATOM 1763 C C . ILE A 1 218 ? 21.911 -4.205 -33.163 1.00 81.81 218 ILE A C 1
ATOM 1765 O O . ILE A 1 218 ? 22.991 -3.731 -33.523 1.00 81.81 218 ILE A O 1
ATOM 1769 N N . ILE A 1 219 ? 20.786 -3.493 -33.126 1.00 84.50 219 ILE A N 1
ATOM 1770 C CA . ILE A 1 219 ? 20.763 -2.043 -33.341 1.00 84.50 219 ILE A CA 1
ATOM 1771 C C . ILE A 1 219 ? 20.720 -1.351 -31.981 1.00 84.50 219 ILE A C 1
ATOM 1773 O O . ILE A 1 219 ? 19.768 -1.542 -31.226 1.00 84.50 219 ILE A O 1
ATOM 1777 N N . ASP A 1 220 ? 21.704 -0.497 -31.710 1.00 85.25 220 ASP A N 1
ATOM 1778 C CA . ASP A 1 220 ? 21.682 0.408 -30.563 1.00 85.25 220 ASP A CA 1
ATOM 1779 C C . ASP A 1 220 ? 20.985 1.719 -30.941 1.00 85.25 220 ASP A C 1
ATOM 1781 O O . ASP A 1 220 ? 21.504 2.533 -31.709 1.00 85.25 220 ASP A O 1
ATOM 1785 N N . CYS A 1 221 ? 19.802 1.947 -30.380 1.00 87.56 221 CYS A N 1
ATOM 1786 C CA . CYS A 1 221 ? 19.070 3.197 -30.517 1.00 87.56 221 CYS A CA 1
ATOM 1787 C C . CYS A 1 221 ? 19.381 4.136 -29.349 1.00 87.56 221 CYS A C 1
ATOM 1789 O O . CYS A 1 221 ? 19.208 3.783 -28.182 1.00 87.56 221 CYS A O 1
ATOM 1791 N N . MET A 1 222 ? 19.777 5.368 -29.664 1.00 88.19 222 MET A N 1
ATOM 1792 C CA . MET A 1 222 ? 20.055 6.405 -28.671 1.00 88.19 222 MET A CA 1
ATOM 1793 C C . MET A 1 222 ? 18.828 7.295 -28.473 1.00 88.19 222 MET A C 1
ATOM 1795 O O . MET A 1 222 ? 18.443 8.041 -29.370 1.00 88.19 222 MET A O 1
ATOM 1799 N N . LEU A 1 223 ? 18.210 7.225 -27.292 1.00 89.25 223 LEU A N 1
ATOM 1800 C CA . LEU A 1 223 ? 17.006 7.985 -26.947 1.00 89.25 223 LEU A CA 1
ATOM 1801 C C . LEU A 1 223 ? 17.281 9.085 -25.917 1.00 89.25 223 LEU A C 1
ATOM 1803 O O . LEU A 1 223 ? 18.081 8.934 -24.988 1.00 89.25 223 LEU A O 1
ATOM 1807 N N . GLU A 1 224 ? 16.539 10.187 -26.034 1.00 88.94 224 GLU A N 1
ATOM 1808 C CA . GLU A 1 224 ? 16.529 11.261 -25.043 1.00 88.94 224 GLU A CA 1
ATOM 1809 C C . GLU A 1 224 ? 15.974 10.745 -23.703 1.00 88.94 224 GLU A C 1
ATOM 1811 O O . GLU A 1 224 ? 14.802 10.383 -23.591 1.00 88.94 224 GLU A O 1
ATOM 1816 N N . LYS A 1 225 ? 16.792 10.750 -22.640 1.00 82.25 225 LYS A N 1
ATOM 1817 C CA . LYS A 1 225 ? 16.311 10.421 -21.284 1.00 82.25 225 LYS A CA 1
ATOM 1818 C C . LYS A 1 225 ? 15.406 11.521 -20.718 1.00 82.25 225 LYS A C 1
ATOM 1820 O O . LYS A 1 225 ? 14.476 11.239 -19.964 1.00 82.25 225 LYS A O 1
ATOM 1825 N N . LYS A 1 226 ? 15.703 12.781 -21.050 1.00 80.56 226 LYS A N 1
ATOM 1826 C CA . LYS A 1 226 ? 14.905 13.964 -20.705 1.00 80.56 226 LYS A CA 1
ATOM 1827 C C . LYS A 1 226 ? 14.517 14.677 -22.004 1.00 80.56 226 LYS A C 1
ATOM 1829 O O . LYS A 1 226 ? 15.416 14.924 -22.805 1.00 80.56 226 LYS A O 1
ATOM 1834 N N . PRO A 1 227 ? 13.235 15.039 -22.201 1.00 79.19 227 PRO A N 1
ATOM 1835 C CA . PRO A 1 227 ? 12.796 15.690 -23.431 1.00 79.19 227 PRO A CA 1
ATOM 1836 C C . PRO A 1 227 ? 13.598 16.958 -23.737 1.00 79.19 227 PRO A C 1
ATOM 1838 O O . PRO A 1 227 ? 13.741 17.821 -22.869 1.00 79.19 227 PRO A O 1
ATOM 1841 N N . GLY A 1 228 ? 14.098 17.067 -24.966 1.00 84.31 228 GLY A N 1
ATOM 1842 C CA . GLY A 1 228 ? 14.872 18.211 -25.448 1.00 84.31 228 GLY A CA 1
ATOM 1843 C C . GLY A 1 228 ? 16.334 18.230 -24.999 1.00 84.31 228 GLY A C 1
ATOM 1844 O O . GLY A 1 228 ? 17.035 19.199 -25.280 1.00 84.31 228 GLY A O 1
ATOM 1845 N N . VAL A 1 229 ? 16.817 17.188 -24.312 1.00 85.25 229 VAL A N 1
ATOM 1846 C CA . VAL A 1 229 ? 18.199 17.115 -23.829 1.00 85.25 229 VAL A CA 1
ATOM 1847 C C . VAL A 1 229 ? 18.977 16.038 -24.589 1.00 85.25 229 VAL A C 1
ATOM 1849 O O . VAL A 1 229 ? 18.829 14.848 -24.318 1.00 85.25 229 VAL A O 1
ATOM 1852 N N . ARG A 1 230 ? 19.851 16.476 -25.505 1.00 89.00 230 ARG A N 1
ATOM 1853 C CA . ARG A 1 230 ? 20.612 15.625 -26.449 1.00 89.00 230 ARG A CA 1
ATOM 1854 C C . ARG A 1 230 ? 22.108 15.531 -26.148 1.00 89.00 230 ARG A C 1
ATOM 1856 O O . ARG A 1 230 ? 22.919 15.330 -27.043 1.00 89.00 230 ARG A O 1
ATOM 1863 N N . LYS A 1 231 ? 22.511 15.719 -24.890 1.00 88.69 231 LYS A N 1
ATOM 1864 C CA . LYS A 1 231 ? 23.930 15.603 -24.526 1.00 88.69 231 LYS A CA 1
ATOM 1865 C C . LYS A 1 231 ? 24.309 14.121 -24.440 1.00 88.69 231 LYS A C 1
ATOM 1867 O O . LYS A 1 231 ? 23.635 13.365 -23.741 1.00 88.69 231 LYS A O 1
ATOM 1872 N N . ILE A 1 232 ? 25.388 13.717 -25.113 1.00 88.25 232 ILE A N 1
ATOM 1873 C CA . ILE A 1 232 ? 25.734 12.301 -25.337 1.00 88.25 232 ILE A CA 1
ATOM 1874 C C . ILE A 1 232 ? 25.810 11.452 -24.052 1.00 88.25 232 ILE A C 1
ATOM 1876 O O . ILE A 1 232 ? 25.271 10.348 -23.994 1.00 88.25 232 ILE A O 1
ATOM 1880 N N . HIS A 1 233 ? 26.375 12.010 -22.981 1.00 84.06 233 HIS A N 1
ATOM 1881 C CA . HIS A 1 233 ? 26.562 11.352 -21.683 1.00 84.06 233 HIS A CA 1
ATOM 1882 C C . HIS A 1 233 ? 25.247 11.049 -20.925 1.00 84.06 233 HIS A C 1
ATOM 1884 O O . HIS A 1 233 ? 25.234 10.205 -20.029 1.00 84.06 233 HIS A O 1
ATOM 1890 N N . ILE A 1 234 ? 24.120 11.671 -21.301 1.00 83.31 234 ILE A N 1
ATOM 1891 C CA . ILE A 1 234 ? 22.795 11.500 -20.661 1.00 83.31 234 ILE A CA 1
ATOM 1892 C C . ILE A 1 234 ? 21.731 10.885 -21.575 1.00 83.31 234 ILE A C 1
ATOM 1894 O O . ILE A 1 234 ? 20.551 10.854 -21.212 1.00 83.31 234 ILE A O 1
ATOM 1898 N N . MET A 1 235 ? 22.133 10.357 -22.730 1.00 87.00 235 MET A N 1
ATOM 1899 C CA . MET A 1 235 ? 21.255 9.564 -23.590 1.00 87.00 235 MET A CA 1
ATOM 1900 C C . MET A 1 235 ? 21.116 8.124 -23.076 1.00 87.00 235 MET A C 1
ATOM 1902 O O . MET A 1 235 ? 21.986 7.600 -22.370 1.00 87.00 235 MET A O 1
ATOM 1906 N N . ARG A 1 236 ? 19.993 7.487 -23.413 1.00 86.25 236 ARG A N 1
ATOM 1907 C CA . ARG A 1 236 ? 19.686 6.093 -23.073 1.00 86.25 236 ARG A CA 1
ATOM 1908 C C . ARG A 1 236 ? 19.915 5.206 -24.292 1.00 86.25 236 ARG A C 1
ATOM 1910 O O . ARG A 1 236 ? 19.408 5.526 -25.360 1.00 86.25 236 ARG A O 1
ATOM 1917 N N . ILE A 1 237 ? 20.633 4.104 -24.097 1.00 86.56 237 ILE A N 1
ATOM 1918 C CA . ILE A 1 237 ? 20.769 3.044 -25.098 1.00 86.56 237 ILE A CA 1
ATOM 1919 C C . ILE A 1 237 ? 19.525 2.156 -24.996 1.00 86.56 237 ILE A C 1
ATOM 1921 O O . ILE A 1 237 ? 19.104 1.809 -23.892 1.00 86.56 237 ILE A O 1
ATOM 1925 N N . ILE A 1 238 ? 18.919 1.825 -26.130 1.00 86.44 238 ILE A N 1
ATOM 1926 C CA . ILE A 1 238 ? 17.923 0.763 -26.268 1.00 86.44 238 ILE A CA 1
ATOM 1927 C C . ILE A 1 238 ? 18.420 -0.177 -27.359 1.00 86.44 238 ILE A C 1
ATOM 1929 O O . ILE A 1 238 ? 18.603 0.253 -28.494 1.00 86.44 238 ILE A O 1
ATOM 1933 N N . CYS A 1 239 ? 18.616 -1.446 -27.021 1.00 82.38 239 CYS A N 1
ATOM 1934 C CA . CYS A 1 239 ? 18.993 -2.473 -27.985 1.00 82.38 239 CYS A CA 1
ATOM 1935 C C . CYS A 1 239 ? 17.737 -3.043 -28.652 1.00 82.38 239 CYS A C 1
ATOM 1937 O O . CYS A 1 239 ? 16.824 -3.508 -27.965 1.00 82.38 239 CYS A O 1
ATOM 1939 N N . LEU A 1 240 ? 17.691 -3.034 -29.983 1.00 84.06 240 LEU A N 1
ATOM 1940 C CA . LEU A 1 240 ? 16.676 -3.752 -30.750 1.00 84.06 240 LEU A CA 1
ATOM 1941 C C . LEU A 1 240 ? 17.214 -5.125 -31.145 1.00 84.06 240 LEU A C 1
ATOM 1943 O O . LEU A 1 240 ? 18.180 -5.240 -31.905 1.00 84.06 240 LEU A O 1
ATOM 1947 N N . PHE A 1 241 ? 16.561 -6.161 -30.628 1.00 84.12 241 PHE A N 1
ATOM 1948 C CA . PHE A 1 241 ? 16.837 -7.551 -30.961 1.00 84.12 241 PHE A CA 1
ATOM 1949 C C . PHE A 1 241 ? 16.100 -7.990 -32.229 1.00 84.12 241 PHE A C 1
ATOM 1951 O O . PHE A 1 241 ? 15.150 -7.358 -32.699 1.00 84.12 241 PHE A O 1
ATOM 1958 N N . GLU A 1 242 ? 16.553 -9.102 -32.797 1.00 86.25 242 GLU A N 1
ATOM 1959 C CA . GLU A 1 242 ? 15.825 -9.810 -33.846 1.00 86.25 242 GLU A CA 1
ATOM 1960 C C . GLU A 1 242 ? 14.450 -10.259 -33.326 1.00 86.25 242 GLU A C 1
ATOM 1962 O O . GLU A 1 242 ? 14.313 -10.622 -32.155 1.00 86.25 242 GLU A O 1
ATOM 1967 N N . ALA A 1 243 ? 13.418 -10.189 -34.172 1.00 88.94 243 ALA A N 1
ATOM 1968 C CA . ALA A 1 243 ? 12.031 -10.384 -33.742 1.00 88.94 243 ALA A CA 1
ATOM 1969 C C . ALA A 1 243 ? 11.780 -11.787 -33.160 1.00 88.94 243 ALA A C 1
ATOM 1971 O O . ALA A 1 243 ? 11.146 -11.918 -32.113 1.00 88.94 243 ALA A O 1
ATOM 1972 N N . ASP A 1 244 ? 12.341 -12.821 -33.782 1.00 88.12 244 ASP A N 1
ATOM 1973 C CA . ASP A 1 244 ? 12.290 -14.202 -33.303 1.00 88.12 244 ASP A CA 1
ATOM 1974 C C . ASP A 1 244 ? 13.031 -14.393 -31.978 1.00 88.12 244 ASP A C 1
ATOM 1976 O O . ASP A 1 244 ? 12.471 -14.964 -31.045 1.00 88.12 244 ASP A O 1
ATOM 1980 N N . PHE A 1 245 ? 14.243 -13.845 -31.852 1.00 84.31 245 PHE A N 1
ATOM 1981 C CA . PHE A 1 245 ? 15.010 -13.915 -30.609 1.00 84.31 245 PHE A CA 1
ATOM 1982 C C . PHE A 1 245 ? 14.273 -13.228 -29.454 1.00 84.31 245 PHE A C 1
ATOM 1984 O O . PHE A 1 245 ? 14.113 -13.802 -28.381 1.00 84.31 245 PHE A O 1
ATOM 1991 N N . ASN A 1 246 ? 13.755 -12.019 -29.685 1.00 83.50 246 ASN A N 1
ATOM 1992 C CA . ASN A 1 246 ? 12.994 -11.270 -28.688 1.00 83.50 246 ASN A CA 1
ATOM 1993 C C . ASN A 1 246 ? 11.704 -11.994 -28.272 1.00 83.50 246 ASN A C 1
ATOM 1995 O O . ASN A 1 246 ? 11.345 -11.996 -27.095 1.00 83.50 246 ASN A O 1
ATOM 1999 N N . THR A 1 247 ? 11.002 -12.605 -29.229 1.00 85.81 247 THR A N 1
ATOM 2000 C CA . THR A 1 247 ? 9.782 -13.385 -28.965 1.00 85.81 247 THR A CA 1
ATOM 2001 C C . THR A 1 247 ? 10.093 -14.615 -28.129 1.00 85.81 247 THR A C 1
ATOM 2003 O O . THR A 1 247 ? 9.395 -14.896 -27.157 1.00 85.81 247 THR A O 1
ATOM 2006 N N . LEU A 1 248 ? 11.183 -15.303 -28.452 1.00 81.94 248 LEU A N 1
ATOM 2007 C CA . LEU A 1 248 ? 11.612 -16.477 -27.718 1.00 81.94 248 LEU A CA 1
ATOM 2008 C C . LEU A 1 248 ? 12.061 -16.145 -26.291 1.00 81.94 248 LEU A C 1
ATOM 2010 O O . LEU A 1 248 ? 11.666 -16.843 -25.361 1.00 81.94 248 LEU A O 1
ATOM 2014 N N . LEU A 1 249 ? 12.796 -15.042 -26.094 1.00 79.81 249 LEU A N 1
ATOM 2015 C CA . LEU A 1 249 ? 13.105 -14.529 -24.757 1.00 79.81 249 LEU A CA 1
ATOM 2016 C C . LEU A 1 249 ? 11.811 -14.277 -23.971 1.00 79.81 249 LEU A C 1
ATOM 2018 O O . LEU A 1 249 ? 11.655 -14.792 -22.867 1.00 79.81 249 LEU A O 1
ATOM 2022 N N . LYS A 1 250 ? 10.840 -13.554 -24.547 1.00 82.94 250 LYS A N 1
ATOM 2023 C CA . LYS A 1 250 ? 9.544 -13.306 -23.892 1.00 82.94 250 LYS A CA 1
ATOM 2024 C C . LYS A 1 250 ? 8.818 -14.597 -23.519 1.00 82.94 250 LYS A C 1
ATOM 2026 O O . LYS A 1 250 ? 8.274 -14.667 -22.421 1.00 82.94 250 LYS A O 1
ATOM 2031 N N . TRP A 1 251 ? 8.800 -15.596 -24.402 1.00 84.69 251 TRP A N 1
ATOM 2032 C CA . TRP A 1 251 ? 8.192 -16.897 -24.114 1.00 84.69 251 TRP A CA 1
ATOM 2033 C C . TRP A 1 251 ? 8.894 -17.589 -22.944 1.00 84.69 251 TRP A C 1
ATOM 2035 O O . TRP A 1 251 ? 8.233 -17.911 -21.961 1.00 84.69 251 TRP A O 1
ATOM 2045 N N . MET A 1 252 ? 10.224 -17.719 -22.978 1.00 78.38 252 MET A N 1
ATOM 2046 C CA . MET A 1 252 ? 10.976 -18.347 -21.885 1.00 78.38 252 MET A CA 1
ATOM 2047 C C . MET A 1 252 ? 10.734 -17.650 -20.543 1.00 78.38 252 MET A C 1
ATOM 2049 O O . MET A 1 252 ? 10.447 -18.303 -19.537 1.00 78.38 252 MET A O 1
ATOM 2053 N N . PHE A 1 253 ? 10.812 -16.317 -20.529 1.00 78.25 253 PHE A N 1
ATOM 2054 C CA . PHE A 1 253 ? 10.634 -15.533 -19.314 1.00 78.25 253 PHE A CA 1
ATOM 2055 C C . PHE A 1 253 ? 9.209 -15.621 -18.769 1.00 78.25 253 PHE A C 1
ATOM 2057 O O . PHE A 1 253 ? 9.028 -15.882 -17.582 1.00 78.25 253 PHE A O 1
ATOM 2064 N N . ASN A 1 254 ? 8.199 -15.436 -19.619 1.00 79.69 254 ASN A N 1
ATOM 2065 C CA . ASN A 1 254 ? 6.812 -15.341 -19.168 1.00 79.69 254 ASN A CA 1
ATOM 2066 C C . ASN A 1 254 ? 6.157 -16.704 -18.917 1.00 79.69 254 ASN A C 1
ATOM 2068 O O . ASN A 1 254 ? 5.302 -16.785 -18.039 1.00 79.69 254 ASN A O 1
ATOM 2072 N N . GLN A 1 255 ? 6.530 -17.748 -19.665 1.00 79.56 255 GLN A N 1
ATOM 2073 C CA . GLN A 1 255 ? 5.880 -19.065 -19.588 1.00 79.56 255 GLN A CA 1
ATOM 2074 C C . GLN A 1 255 ? 6.609 -20.054 -18.674 1.00 79.56 255 GLN A C 1
ATOM 2076 O O . GLN A 1 255 ? 5.974 -20.955 -18.131 1.00 79.56 255 GLN A O 1
ATOM 2081 N N . HIS A 1 256 ? 7.915 -19.878 -18.449 1.00 79.38 256 HIS A N 1
ATOM 2082 C CA . HIS A 1 256 ? 8.703 -20.829 -17.660 1.00 79.38 256 HIS A CA 1
ATOM 2083 C C . HIS A 1 256 ? 9.341 -20.180 -16.438 1.00 79.38 256 HIS A C 1
ATOM 2085 O O . HIS A 1 256 ? 9.019 -20.530 -15.304 1.00 79.38 256 HIS A O 1
ATOM 2091 N N . ILE A 1 257 ? 10.201 -19.188 -16.650 1.00 80.94 257 ILE A N 1
ATOM 2092 C CA . ILE A 1 257 ? 11.051 -18.649 -15.588 1.00 80.94 257 ILE A CA 1
ATOM 2093 C C . ILE A 1 257 ? 10.271 -17.864 -14.541 1.00 80.94 257 ILE A C 1
ATOM 2095 O O . ILE A 1 257 ? 10.393 -18.160 -13.356 1.00 80.94 257 ILE A O 1
ATOM 2099 N N . MET A 1 258 ? 9.469 -16.876 -14.938 1.00 83.19 258 MET A N 1
ATOM 2100 C CA . MET A 1 258 ? 8.694 -16.089 -13.976 1.00 83.19 258 MET A CA 1
ATOM 2101 C C . MET A 1 258 ? 7.665 -16.952 -13.233 1.00 83.19 258 MET A C 1
ATOM 2103 O O . MET A 1 258 ? 7.596 -16.833 -12.012 1.00 83.19 258 MET A O 1
ATOM 2107 N N . PRO A 1 259 ? 6.924 -17.872 -13.885 1.00 84.81 259 PRO A N 1
ATOM 2108 C CA . PRO A 1 259 ? 6.077 -18.826 -13.172 1.00 84.81 259 PRO A CA 1
ATOM 2109 C C . PRO A 1 259 ? 6.840 -19.708 -12.177 1.00 84.81 259 PRO A C 1
ATOM 2111 O O . PRO A 1 259 ? 6.377 -19.874 -11.050 1.00 84.81 259 PRO A O 1
ATOM 2114 N N . ASN A 1 260 ? 8.012 -20.239 -12.544 1.00 85.88 260 ASN A N 1
ATOM 2115 C CA . ASN A 1 260 ? 8.869 -21.002 -11.630 1.00 85.88 260 ASN A CA 1
ATOM 2116 C C . ASN A 1 260 ? 9.347 -20.142 -10.453 1.00 85.88 260 ASN A C 1
ATOM 2118 O O . ASN A 1 260 ? 9.277 -20.562 -9.299 1.00 85.88 260 ASN A O 1
ATOM 2122 N N . ALA A 1 261 ? 9.779 -18.913 -10.731 1.00 82.44 261 ALA A N 1
ATOM 2123 C CA . ALA A 1 261 ? 10.225 -17.966 -9.724 1.00 82.44 261 ALA A CA 1
ATOM 2124 C C . ALA A 1 261 ? 9.099 -17.631 -8.732 1.00 82.44 261 ALA A C 1
ATOM 2126 O O . ALA A 1 261 ? 9.320 -17.696 -7.525 1.00 82.44 261 ALA A O 1
ATOM 2127 N N . GLU A 1 262 ? 7.886 -17.353 -9.217 1.00 84.62 262 GLU A N 1
ATOM 2128 C CA . GLU A 1 262 ? 6.707 -17.103 -8.378 1.00 84.62 262 GLU A CA 1
ATOM 2129 C C . GLU A 1 262 ? 6.299 -18.346 -7.566 1.00 84.62 262 GLU A C 1
ATOM 2131 O O . GLU A 1 262 ? 5.983 -18.210 -6.385 1.00 84.62 262 GLU A O 1
ATOM 2136 N N . LYS A 1 263 ? 6.365 -19.557 -8.149 1.00 82.62 263 LYS A N 1
ATOM 2137 C CA . LYS A 1 263 ? 6.120 -20.830 -7.433 1.00 82.62 263 LYS A CA 1
ATOM 2138 C C . LYS A 1 263 ? 7.134 -21.067 -6.316 1.00 82.62 263 LYS A C 1
ATOM 2140 O O . LYS A 1 263 ? 6.749 -21.464 -5.225 1.00 82.62 263 LYS A O 1
ATOM 2145 N N . SER A 1 264 ? 8.405 -20.767 -6.577 1.00 78.88 264 SER A N 1
ATOM 2146 C CA . SER A 1 264 ? 9.494 -20.812 -5.593 1.00 78.88 264 SER A CA 1
ATOM 2147 C C . SER A 1 264 ? 9.555 -19.571 -4.688 1.00 78.88 264 SER A C 1
ATOM 2149 O O . SER A 1 264 ? 10.600 -19.268 -4.129 1.00 78.88 264 SER A O 1
ATOM 2151 N N . GLY A 1 265 ? 8.492 -18.768 -4.578 1.00 78.31 265 GLY A N 1
ATOM 2152 C CA . GLY A 1 265 ? 8.415 -17.663 -3.616 1.00 78.31 265 GLY A CA 1
ATOM 2153 C C . GLY A 1 265 ? 9.460 -16.552 -3.800 1.00 78.31 265 GLY A C 1
ATOM 2154 O O . GLY A 1 265 ? 10.425 -16.457 -3.039 1.00 78.31 265 GLY A O 1
ATOM 2155 N N . LEU A 1 266 ? 9.238 -15.658 -4.771 1.00 82.12 266 LEU A N 1
ATOM 2156 C CA . LEU A 1 266 ? 9.968 -14.385 -4.862 1.00 82.12 266 LEU A CA 1
ATOM 2157 C C . LEU A 1 266 ? 9.666 -13.472 -3.668 1.00 82.12 266 LEU A C 1
ATOM 2159 O O . LEU A 1 266 ? 8.524 -13.432 -3.202 1.00 82.12 266 LEU A O 1
ATOM 2163 N N . SER A 1 267 ? 10.654 -12.661 -3.261 1.00 84.06 267 SER A N 1
ATOM 2164 C CA . SER A 1 267 ? 10.482 -11.683 -2.180 1.00 84.06 267 SER A CA 1
ATOM 2165 C C . SER A 1 267 ? 9.202 -10.849 -2.374 1.00 84.06 267 SER A C 1
ATOM 2167 O O . SER A 1 267 ? 8.970 -10.319 -3.472 1.00 84.06 267 SER A O 1
ATOM 2169 N N . PRO A 1 268 ? 8.358 -10.718 -1.336 1.00 85.56 268 PRO A N 1
ATOM 2170 C CA . PRO A 1 268 ? 7.141 -9.915 -1.394 1.00 85.56 268 PRO A CA 1
ATOM 2171 C C . PRO A 1 268 ? 7.415 -8.414 -1.571 1.00 85.56 268 PRO A C 1
ATOM 2173 O O . PRO A 1 268 ? 6.521 -7.677 -1.986 1.00 85.56 268 PRO A O 1
ATOM 2176 N N . ASP A 1 269 ? 8.648 -7.972 -1.321 1.00 88.31 269 ASP A N 1
ATOM 2177 C CA . ASP A 1 269 ? 9.055 -6.568 -1.382 1.00 88.31 269 ASP A CA 1
ATOM 2178 C C . ASP A 1 269 ? 9.491 -6.128 -2.801 1.00 88.31 269 ASP A C 1
ATOM 2180 O O . ASP A 1 269 ? 9.670 -4.937 -3.050 1.00 88.31 269 ASP A O 1
ATOM 2184 N N . GLN A 1 270 ? 9.594 -7.053 -3.774 1.00 87.50 270 GLN A N 1
ATOM 2185 C CA . GLN A 1 270 ? 9.784 -6.716 -5.196 1.00 87.50 270 GLN A CA 1
ATOM 2186 C C . GLN A 1 270 ? 8.438 -6.506 -5.898 1.00 87.50 270 GLN A C 1
ATOM 2188 O O . GLN A 1 270 ? 7.644 -7.441 -6.036 1.00 87.50 270 GLN A O 1
ATOM 2193 N N . TRP A 1 271 ? 8.208 -5.303 -6.418 1.00 87.94 271 TRP A N 1
ATOM 2194 C CA . TRP A 1 271 ? 6.979 -4.912 -7.113 1.00 87.94 271 TRP A CA 1
ATOM 2195 C C . TRP A 1 271 ? 7.126 -4.775 -8.628 1.00 87.94 271 TRP A C 1
ATOM 2197 O O . TRP A 1 271 ? 6.139 -4.917 -9.350 1.00 87.94 271 TRP A O 1
ATOM 2207 N N . GLY A 1 272 ? 8.330 -4.477 -9.113 1.00 84.38 272 GLY A N 1
ATOM 2208 C CA . GLY A 1 272 ? 8.590 -4.219 -10.524 1.00 84.38 272 GLY A CA 1
ATOM 2209 C C . GLY A 1 272 ? 8.609 -5.499 -11.357 1.00 84.38 272 GLY A C 1
ATOM 2210 O O . GLY A 1 272 ? 9.144 -6.516 -10.930 1.00 84.38 272 GLY A O 1
ATOM 2211 N N . GLY A 1 273 ? 8.036 -5.444 -12.563 1.00 79.00 273 GLY A N 1
ATOM 2212 C CA . GLY A 1 273 ? 8.124 -6.538 -13.543 1.00 79.00 273 GLY A CA 1
ATOM 2213 C C . GLY A 1 273 ? 7.350 -7.812 -13.184 1.00 79.00 273 GLY A C 1
ATOM 2214 O O . GLY A 1 273 ? 7.601 -8.851 -13.784 1.00 79.00 273 GLY A O 1
ATOM 2215 N N . ARG A 1 274 ? 6.421 -7.750 -12.222 1.00 83.62 274 ARG A N 1
ATOM 2216 C CA . ARG A 1 274 ? 5.634 -8.902 -11.758 1.00 83.62 274 ARG A CA 1
ATOM 2217 C C . ARG A 1 274 ? 4.158 -8.762 -12.104 1.00 83.62 274 ARG A C 1
ATOM 2219 O O . ARG A 1 274 ? 3.588 -7.670 -12.037 1.00 83.62 274 ARG A O 1
ATOM 2226 N N . ASN A 1 275 ? 3.525 -9.889 -12.417 1.00 80.75 275 ASN A N 1
ATOM 2227 C CA . ASN A 1 275 ? 2.085 -9.941 -12.649 1.00 80.75 275 ASN A CA 1
ATOM 2228 C C . ASN A 1 275 ? 1.325 -9.511 -11.389 1.00 80.75 275 ASN A C 1
ATOM 2230 O O . ASN A 1 275 ? 1.706 -9.856 -10.271 1.00 80.75 275 ASN A O 1
ATOM 2234 N N . ASN A 1 276 ? 0.227 -8.769 -11.571 1.00 83.56 276 ASN A N 1
ATOM 2235 C CA . ASN A 1 276 ? -0.639 -8.315 -10.477 1.00 83.56 276 ASN A CA 1
ATOM 2236 C C . ASN A 1 276 ? 0.074 -7.464 -9.399 1.00 83.56 276 ASN A C 1
ATOM 2238 O O . ASN A 1 276 ? -0.402 -7.357 -8.270 1.00 83.56 276 ASN A O 1
ATOM 2242 N N . ARG A 1 277 ? 1.192 -6.811 -9.743 1.00 86.81 277 ARG A N 1
ATOM 2243 C CA . ARG A 1 277 ? 1.856 -5.783 -8.928 1.00 86.81 277 ARG A CA 1
ATOM 2244 C C . ARG A 1 277 ? 2.002 -4.504 -9.746 1.00 86.81 277 ARG A C 1
ATOM 2246 O O . ARG A 1 277 ? 2.156 -4.545 -10.962 1.00 86.81 277 ARG A O 1
ATOM 2253 N N . SER A 1 278 ? 1.874 -3.346 -9.101 1.00 89.12 278 SER A N 1
ATOM 2254 C CA . SER A 1 278 ? 1.877 -2.057 -9.802 1.00 89.12 278 SER A CA 1
ATOM 2255 C C . SER A 1 278 ? 2.583 -0.969 -9.005 1.00 89.12 278 SER A C 1
ATOM 2257 O O . SER A 1 278 ? 2.624 -1.010 -7.775 1.00 89.12 278 SER A O 1
ATOM 2259 N N . ALA A 1 279 ? 3.104 0.038 -9.707 1.00 91.38 279 ALA A N 1
ATOM 2260 C CA . ALA A 1 279 ? 3.762 1.181 -9.084 1.00 91.38 279 ALA A CA 1
ATOM 2261 C C . ALA A 1 279 ? 2.846 1.948 -8.101 1.00 91.38 279 ALA A C 1
ATOM 2263 O O . ALA A 1 279 ? 3.313 2.251 -7.003 1.00 91.38 279 ALA A O 1
ATOM 2264 N N . PRO A 1 280 ? 1.548 2.204 -8.389 1.00 92.69 280 PRO A N 1
ATOM 2265 C CA . PRO A 1 280 ? 0.644 2.794 -7.399 1.00 92.69 280 PRO A CA 1
ATOM 2266 C C . PRO A 1 280 ? 0.448 1.933 -6.145 1.00 92.69 280 PRO A C 1
ATOM 2268 O O . PRO A 1 280 ? 0.350 2.483 -5.055 1.00 92.69 280 PRO A O 1
ATOM 2271 N N . ALA A 1 281 ? 0.425 0.602 -6.274 1.00 92.56 281 ALA A N 1
ATOM 2272 C CA . ALA A 1 281 ? 0.303 -0.302 -5.128 1.00 92.56 281 ALA A CA 1
ATOM 2273 C C . ALA A 1 281 ? 1.581 -0.331 -4.267 1.00 92.56 281 ALA A C 1
ATOM 2275 O O . ALA A 1 281 ? 1.487 -0.353 -3.043 1.00 92.56 281 ALA A O 1
ATOM 2276 N N . CYS A 1 282 ? 2.764 -0.250 -4.884 1.00 93.31 282 CYS A N 1
ATOM 2277 C CA . CYS A 1 282 ? 4.023 -0.061 -4.160 1.00 93.31 282 CYS A CA 1
ATOM 2278 C C . CYS A 1 282 ? 4.040 1.303 -3.446 1.00 93.31 282 CYS A C 1
ATOM 2280 O O . CYS A 1 282 ? 4.292 1.383 -2.250 1.00 93.31 282 CYS A O 1
ATOM 2282 N N . ALA A 1 283 ? 3.662 2.386 -4.133 1.00 94.38 283 ALA A N 1
ATOM 2283 C CA . ALA A 1 283 ? 3.580 3.716 -3.527 1.00 94.38 283 ALA A CA 1
ATOM 2284 C C . ALA A 1 283 ? 2.541 3.799 -2.389 1.00 94.38 283 ALA A C 1
ATOM 2286 O O . ALA A 1 283 ? 2.762 4.529 -1.421 1.00 94.38 283 ALA A O 1
ATOM 2287 N N . LEU A 1 284 ? 1.441 3.037 -2.467 1.00 95.12 284 LEU A N 1
ATOM 2288 C CA . LEU A 1 284 ? 0.485 2.876 -1.368 1.00 95.12 284 LEU A CA 1
ATOM 2289 C C . LEU A 1 284 ? 1.161 2.270 -0.135 1.00 95.12 284 LEU A C 1
ATOM 2291 O O . LEU A 1 284 ? 1.013 2.813 0.955 1.00 95.12 284 LEU A O 1
ATOM 2295 N N . ARG A 1 285 ? 1.942 1.199 -0.303 1.00 93.19 285 ARG A N 1
ATOM 2296 C CA . ARG A 1 285 ? 2.693 0.555 0.786 1.00 93.19 285 ARG A CA 1
ATOM 2297 C C . ARG A 1 285 ? 3.641 1.525 1.492 1.00 93.19 285 ARG A C 1
ATOM 2299 O O . ARG A 1 285 ? 3.652 1.598 2.723 1.00 93.19 285 ARG A O 1
ATOM 2306 N N . LYS A 1 286 ? 4.357 2.346 0.715 1.00 93.56 286 LYS A N 1
ATOM 2307 C CA . LYS A 1 286 ? 5.211 3.429 1.234 1.00 93.56 286 LYS A CA 1
ATOM 2308 C C . LYS A 1 286 ? 4.390 4.454 2.022 1.00 93.56 286 LYS A C 1
ATOM 2310 O O . LYS A 1 286 ? 4.758 4.841 3.129 1.00 93.56 286 LYS A O 1
ATOM 2315 N N . LEU A 1 287 ? 3.247 4.880 1.477 1.00 94.56 287 LEU A N 1
ATOM 2316 C CA . LEU A 1 287 ? 2.342 5.839 2.118 1.00 94.56 287 LEU A CA 1
ATOM 2317 C C . LEU A 1 287 ? 1.795 5.311 3.453 1.00 94.56 287 LEU A C 1
ATOM 2319 O O . LEU A 1 287 ? 1.776 6.061 4.432 1.00 94.56 287 LEU A O 1
ATOM 2323 N N . LEU A 1 288 ? 1.412 4.032 3.507 1.00 95.94 288 LEU A N 1
ATOM 2324 C CA . LEU A 1 288 ? 0.901 3.369 4.708 1.00 95.94 288 LEU A CA 1
ATOM 2325 C C . LEU A 1 288 ? 1.965 3.258 5.809 1.00 95.94 288 LEU A C 1
ATOM 2327 O O . LEU A 1 288 ? 1.629 3.478 6.968 1.00 95.94 288 LEU A O 1
ATOM 2331 N N . ALA A 1 289 ? 3.241 3.016 5.475 1.00 95.50 289 ALA A N 1
ATOM 2332 C CA . ALA A 1 289 ? 4.333 3.014 6.461 1.00 95.50 289 ALA A CA 1
ATOM 2333 C C . ALA A 1 289 ? 4.462 4.368 7.178 1.00 95.50 289 ALA A C 1
ATOM 2335 O O . ALA A 1 289 ? 4.504 4.439 8.410 1.00 95.50 289 ALA A O 1
ATOM 2336 N N . TRP A 1 290 ? 4.466 5.463 6.412 1.00 95.62 290 TRP A N 1
ATOM 2337 C CA . TRP A 1 290 ? 4.516 6.808 6.983 1.00 95.62 290 TRP A CA 1
ATOM 2338 C C . TRP A 1 290 ? 3.241 7.148 7.760 1.00 95.62 290 TRP A C 1
ATOM 2340 O O . TRP A 1 290 ? 3.313 7.790 8.805 1.00 95.62 290 TRP A O 1
ATOM 2350 N N . GLU A 1 291 ? 2.068 6.731 7.276 1.00 96.44 291 GLU A N 1
ATOM 2351 C CA . GLU A 1 291 ? 0.790 6.942 7.968 1.00 96.44 291 GLU A CA 1
ATOM 2352 C C . GLU A 1 291 ? 0.706 6.187 9.294 1.00 96.44 291 GLU A C 1
ATOM 2354 O O . GLU A 1 291 ? 0.332 6.781 10.306 1.00 96.44 291 GLU A O 1
ATOM 2359 N N . TYR A 1 292 ? 1.164 4.938 9.326 1.00 97.19 292 TYR A N 1
ATOM 2360 C CA . TYR A 1 292 ? 1.330 4.163 10.548 1.00 97.19 292 TYR A CA 1
ATOM 2361 C C . TYR A 1 292 ? 2.219 4.894 11.560 1.00 97.19 292 TYR A C 1
ATOM 2363 O O . TYR A 1 292 ? 1.787 5.143 12.686 1.00 97.19 292 TYR A O 1
ATOM 2371 N N . ALA A 1 293 ? 3.416 5.332 11.144 1.00 96.44 293 ALA A N 1
ATOM 2372 C CA . ALA A 1 293 ? 4.338 6.068 12.009 1.00 96.44 293 ALA A CA 1
ATOM 2373 C C . ALA A 1 293 ? 3.710 7.354 12.580 1.00 96.44 293 ALA A C 1
ATOM 2375 O O . ALA A 1 293 ? 3.972 7.712 13.734 1.00 96.44 293 ALA A O 1
ATOM 2376 N N . ARG A 1 294 ? 2.838 8.027 11.809 1.00 96.31 294 ARG A N 1
ATOM 2377 C CA . ARG A 1 294 ? 2.049 9.177 12.278 1.00 96.31 294 ARG A CA 1
ATOM 2378 C C . ARG A 1 294 ? 0.982 8.797 13.291 1.00 96.31 294 ARG A C 1
ATOM 2380 O O . ARG A 1 294 ? 0.867 9.510 14.287 1.00 96.31 294 ARG A O 1
ATOM 2387 N N . PHE A 1 295 ? 0.247 7.705 13.111 1.00 96.19 295 PHE A N 1
ATOM 2388 C CA . PHE A 1 295 ? -0.726 7.259 14.109 1.00 96.19 295 PHE A CA 1
ATOM 2389 C C . PHE A 1 295 ? -0.058 6.858 15.429 1.00 96.19 295 PHE A C 1
ATOM 2391 O O . PHE A 1 295 ? -0.458 7.333 16.494 1.00 96.19 295 PHE A O 1
ATOM 2398 N N . THR A 1 296 ? 0.995 6.040 15.368 1.00 95.62 296 THR A N 1
ATOM 2399 C CA . THR A 1 296 ? 1.652 5.462 16.553 1.00 95.62 296 THR A CA 1
ATOM 2400 C C . THR A 1 296 ? 2.637 6.407 17.237 1.00 95.62 296 THR A C 1
ATOM 2402 O O . THR A 1 296 ? 3.005 6.189 18.397 1.00 95.62 296 THR A O 1
ATOM 2405 N N . LYS A 1 297 ? 3.051 7.471 16.536 1.00 95.25 297 LYS A N 1
ATOM 2406 C CA . LYS A 1 297 ? 4.162 8.354 16.914 1.00 95.25 297 LYS A CA 1
ATOM 2407 C C . LYS A 1 297 ? 5.480 7.568 17.032 1.00 95.25 297 LYS A C 1
ATOM 2409 O O . LYS A 1 297 ? 6.227 7.687 18.010 1.00 95.25 297 LYS A O 1
ATOM 2414 N N . THR A 1 298 ? 5.740 6.721 16.032 1.00 94.69 298 THR A N 1
ATOM 2415 C CA . THR A 1 298 ? 6.982 5.943 15.878 1.00 94.69 298 THR A CA 1
ATOM 2416 C C . THR A 1 298 ? 8.010 6.719 15.067 1.00 94.69 298 THR A C 1
ATOM 2418 O O . THR A 1 298 ? 7.657 7.345 14.068 1.00 94.69 298 THR A O 1
ATOM 2421 N N . VAL A 1 299 ? 9.273 6.694 15.503 1.00 95.25 299 VAL A N 1
ATOM 2422 C CA . VAL A 1 299 ? 10.388 7.195 14.698 1.00 95.25 299 VAL A CA 1
ATOM 2423 C C . VAL A 1 299 ? 10.646 6.221 13.557 1.00 95.25 299 VAL A C 1
ATOM 2425 O O . VAL A 1 299 ? 10.886 5.038 13.799 1.00 95.25 299 VAL A O 1
ATOM 2428 N N . LEU A 1 300 ? 10.577 6.724 12.327 1.00 95.69 300 LEU A N 1
ATOM 2429 C CA . LEU A 1 300 ? 10.773 5.941 11.110 1.00 95.69 300 LEU A CA 1
ATOM 2430 C C . LEU A 1 300 ? 11.711 6.695 10.177 1.00 95.69 300 LEU A C 1
ATOM 2432 O O . LEU A 1 300 ? 11.497 7.880 9.911 1.00 95.69 300 LEU A O 1
ATOM 2436 N N . ALA A 1 301 ? 12.731 6.003 9.686 1.00 95.31 301 ALA A N 1
ATOM 2437 C CA . ALA A 1 301 ? 13.691 6.511 8.724 1.00 95.31 301 ALA A CA 1
ATOM 2438 C C . ALA A 1 301 ? 13.639 5.676 7.439 1.00 95.31 301 ALA A C 1
ATOM 2440 O O . ALA A 1 301 ? 13.324 4.485 7.471 1.00 95.31 301 ALA A O 1
ATOM 2441 N N . SER A 1 302 ? 13.921 6.311 6.306 1.00 95.19 302 SER A N 1
ATOM 2442 C CA . SER A 1 302 ? 13.981 5.647 5.008 1.00 95.19 302 SER A CA 1
ATOM 2443 C C . SER A 1 302 ? 15.138 6.182 4.177 1.00 95.19 302 SER A C 1
ATOM 2445 O O . SER A 1 302 ? 15.366 7.394 4.131 1.00 95.19 302 SER A O 1
ATOM 2447 N N . PHE A 1 303 ? 15.843 5.268 3.522 1.00 95.25 303 PHE A N 1
ATOM 2448 C CA . PHE A 1 303 ? 16.897 5.516 2.553 1.00 95.25 303 PHE A CA 1
ATOM 2449 C C . PHE A 1 303 ? 16.365 5.180 1.163 1.00 95.25 303 PHE A C 1
ATOM 2451 O O . PHE A 1 303 ? 15.855 4.088 0.943 1.00 95.25 303 PHE A O 1
ATOM 2458 N N . LEU A 1 304 ? 16.469 6.124 0.236 1.00 92.50 304 LEU A N 1
ATOM 2459 C CA . LEU A 1 304 ? 16.037 5.973 -1.145 1.00 92.50 304 LEU A CA 1
ATOM 2460 C C . LEU A 1 304 ? 17.258 5.730 -2.023 1.00 92.50 304 LEU A C 1
ATOM 2462 O O . LEU A 1 304 ? 18.053 6.648 -2.248 1.00 92.50 304 LEU A O 1
ATOM 2466 N N . ALA A 1 305 ? 17.385 4.500 -2.507 1.00 89.00 305 ALA A N 1
ATOM 2467 C CA . ALA A 1 305 ? 18.469 4.053 -3.361 1.00 89.00 305 ALA A CA 1
ATOM 2468 C C . ALA A 1 305 ? 18.094 4.174 -4.848 1.00 89.00 305 ALA A C 1
ATOM 2470 O O . ALA A 1 305 ? 17.009 3.772 -5.265 1.00 89.00 305 ALA A O 1
ATOM 2471 N N . ASP A 1 306 ? 19.028 4.681 -5.658 1.00 83.50 306 ASP A N 1
ATOM 2472 C CA . ASP A 1 306 ? 18.968 4.677 -7.130 1.00 83.50 306 ASP A CA 1
ATOM 2473 C C . ASP A 1 306 ? 20.210 3.952 -7.654 1.00 83.50 306 ASP A C 1
ATOM 2475 O O . ASP A 1 306 ? 21.333 4.249 -7.229 1.00 83.50 306 ASP A O 1
ATOM 2479 N N . LEU A 1 307 ? 20.023 3.005 -8.576 1.00 82.00 307 LEU A N 1
ATOM 2480 C CA . LEU A 1 307 ? 21.131 2.263 -9.172 1.00 82.00 307 LEU A CA 1
ATOM 2481 C C . LEU A 1 307 ? 21.775 3.021 -10.341 1.00 82.00 307 LEU A C 1
ATOM 2483 O O . LEU A 1 307 ? 21.132 3.566 -11.247 1.00 82.00 307 LEU A O 1
ATOM 2487 N N . GLN A 1 308 ? 23.102 2.974 -10.400 1.00 77.69 308 GLN A N 1
ATOM 2488 C CA . GLN A 1 308 ? 23.857 3.497 -11.524 1.00 77.69 308 GLN A CA 1
ATOM 2489 C C . GLN A 1 308 ? 23.737 2.569 -12.736 1.00 77.69 308 GLN A C 1
ATOM 2491 O O . GLN A 1 308 ? 24.330 1.497 -12.783 1.00 77.69 308 GLN A O 1
ATOM 2496 N N . SER A 1 309 ? 23.028 3.044 -13.767 1.00 72.88 309 SER A N 1
ATOM 2497 C CA . SER A 1 309 ? 22.954 2.361 -15.071 1.00 72.88 309 SER A CA 1
ATOM 2498 C C . SER A 1 309 ? 22.459 0.909 -14.958 1.00 72.88 309 SER A C 1
ATOM 2500 O O . SER A 1 309 ? 22.988 0.063 -15.661 1.00 72.88 309 SER A O 1
ATOM 2502 N N . ASN A 1 310 ? 21.474 0.634 -14.088 1.00 80.06 310 ASN A N 1
ATOM 2503 C CA . ASN A 1 310 ? 20.997 -0.707 -13.707 1.00 80.06 310 ASN A CA 1
ATOM 2504 C C . ASN A 1 310 ? 21.195 -1.801 -14.782 1.00 80.06 310 ASN A C 1
ATOM 2506 O O . ASN A 1 310 ? 22.079 -2.641 -14.637 1.00 80.06 310 ASN A O 1
ATOM 2510 N N . PHE A 1 311 ? 20.439 -1.735 -15.887 1.00 77.56 311 PHE A N 1
ATOM 2511 C CA . PHE A 1 311 ? 20.474 -2.734 -16.965 1.00 77.56 311 PHE A CA 1
ATOM 2512 C C . PHE A 1 311 ? 21.806 -2.809 -17.726 1.00 77.56 311 PHE A C 1
ATOM 2514 O O . PHE A 1 311 ? 22.174 -3.883 -18.185 1.00 77.56 311 PHE A O 1
ATOM 2521 N N . ASP A 1 312 ? 22.547 -1.703 -17.824 1.00 79.38 312 ASP A N 1
ATOM 2522 C CA . ASP A 1 312 ? 23.852 -1.653 -18.500 1.00 79.38 312 ASP A CA 1
ATOM 2523 C C . ASP A 1 312 ? 24.989 -2.221 -17.618 1.00 79.38 312 ASP A C 1
ATOM 2525 O O . ASP A 1 312 ? 26.127 -2.326 -18.071 1.00 79.38 312 ASP A O 1
ATOM 2529 N N . CYS A 1 313 ? 24.708 -2.515 -16.342 1.00 80.75 313 CYS A N 1
ATOM 2530 C CA . CYS A 1 313 ? 25.644 -3.078 -15.361 1.00 80.75 313 CYS A CA 1
ATOM 2531 C C . CYS A 1 313 ? 25.321 -4.535 -14.998 1.00 80.75 313 CYS A C 1
ATOM 2533 O O . CYS A 1 313 ? 25.954 -5.089 -14.104 1.00 80.75 313 CYS A O 1
ATOM 2535 N N . ILE A 1 314 ? 24.306 -5.148 -15.611 1.00 78.88 314 ILE A N 1
ATOM 2536 C CA . ILE A 1 314 ? 23.965 -6.544 -15.332 1.00 78.88 314 ILE A CA 1
ATOM 2537 C C . ILE A 1 314 ? 25.028 -7.427 -15.984 1.00 78.88 314 ILE A C 1
ATOM 2539 O O . ILE A 1 314 ? 25.111 -7.488 -17.210 1.00 78.88 314 ILE A O 1
ATOM 2543 N N . LEU A 1 315 ? 25.840 -8.109 -15.171 1.00 79.81 315 LEU A N 1
ATOM 2544 C CA . LEU A 1 315 ? 26.838 -9.042 -15.683 1.00 79.81 315 LEU A CA 1
ATOM 2545 C C . LEU A 1 315 ? 26.149 -10.350 -16.109 1.00 79.81 315 LEU A C 1
ATOM 2547 O O . LEU A 1 315 ? 25.535 -10.998 -15.252 1.00 79.81 315 LEU A O 1
ATOM 2551 N N . PRO A 1 316 ? 26.241 -10.768 -17.388 1.00 77.25 316 PRO A N 1
ATOM 2552 C CA . PRO A 1 316 ? 25.560 -11.970 -17.869 1.00 77.25 316 PRO A CA 1
ATOM 2553 C C . PRO A 1 316 ? 25.921 -13.225 -17.071 1.00 77.25 316 PRO A C 1
ATOM 2555 O O . PRO A 1 316 ? 25.022 -13.967 -16.688 1.00 77.25 316 PRO A O 1
ATOM 2558 N N . ASP A 1 317 ? 27.204 -13.401 -16.742 1.00 80.88 317 ASP A N 1
ATOM 2559 C CA . ASP A 1 317 ? 27.716 -14.594 -16.059 1.00 80.88 317 ASP A CA 1
ATOM 2560 C C . ASP A 1 317 ? 27.143 -14.738 -14.640 1.00 80.88 317 ASP A C 1
ATOM 2562 O O . ASP A 1 317 ? 26.638 -15.799 -14.284 1.00 80.88 317 ASP A O 1
ATOM 2566 N N . MET A 1 318 ? 27.125 -13.651 -13.849 1.00 81.69 318 MET A N 1
ATOM 2567 C CA . MET A 1 318 ? 26.461 -13.651 -12.534 1.00 81.69 318 MET A CA 1
ATOM 2568 C C . MET A 1 318 ? 24.986 -13.989 -12.693 1.00 81.69 318 MET A C 1
ATOM 2570 O O . MET A 1 318 ? 24.435 -14.804 -11.963 1.00 81.69 318 MET A O 1
ATOM 2574 N N . SER A 1 319 ? 24.347 -13.345 -13.661 1.00 79.19 319 SER A N 1
ATOM 2575 C CA . SER A 1 319 ? 22.913 -13.430 -13.850 1.00 79.19 319 SER A CA 1
ATOM 2576 C C . SER A 1 319 ? 22.465 -14.850 -14.243 1.00 79.19 319 SER A C 1
ATOM 2578 O O . SER A 1 319 ? 21.381 -15.282 -13.842 1.00 79.19 319 SER A O 1
ATOM 2580 N N . SER A 1 320 ? 23.301 -15.603 -14.973 1.00 78.06 320 SER A N 1
ATOM 2581 C CA . SER A 1 320 ? 23.078 -17.024 -15.290 1.00 78.06 320 SER A CA 1
ATOM 2582 C C . SER A 1 320 ? 22.899 -17.885 -14.037 1.00 78.06 320 SER A C 1
ATOM 2584 O O . SER A 1 320 ? 22.036 -18.762 -14.008 1.00 78.06 320 SER A O 1
ATOM 2586 N N . ILE A 1 321 ? 23.652 -17.598 -12.971 1.00 82.56 321 ILE A N 1
ATOM 2587 C CA . ILE A 1 321 ? 23.618 -18.373 -11.723 1.00 82.56 321 ILE A CA 1
ATOM 2588 C C . ILE A 1 321 ? 22.240 -18.277 -11.049 1.00 82.56 321 ILE A C 1
ATOM 2590 O O . ILE A 1 321 ? 21.647 -19.299 -10.698 1.00 82.56 321 ILE A O 1
ATOM 2594 N N . PHE A 1 322 ? 21.670 -17.073 -10.940 1.00 81.62 322 PHE A N 1
ATOM 2595 C CA . PHE A 1 322 ? 20.327 -16.884 -10.365 1.00 81.62 322 PHE A CA 1
ATOM 2596 C C . PHE A 1 322 ? 19.245 -17.568 -11.201 1.00 81.62 322 PHE A C 1
ATOM 2598 O O . PHE A 1 322 ? 18.271 -18.102 -10.675 1.00 81.62 322 PHE A O 1
ATOM 2605 N N . LEU A 1 323 ? 19.385 -17.560 -12.526 1.00 78.06 323 LEU A N 1
ATOM 2606 C CA . LEU A 1 323 ? 18.396 -18.204 -13.374 1.00 78.06 323 LEU A CA 1
ATOM 2607 C C . LEU A 1 323 ? 18.436 -19.713 -13.273 1.00 78.06 323 LEU A C 1
ATOM 2609 O O . LEU A 1 323 ? 17.376 -20.338 -13.174 1.00 78.06 323 LEU A O 1
ATOM 2613 N N . MET A 1 324 ? 19.631 -20.294 -13.208 1.00 80.88 324 MET A N 1
ATOM 2614 C CA . MET A 1 324 ? 19.774 -21.709 -12.897 1.00 80.88 324 MET A CA 1
ATOM 2615 C C . MET A 1 324 ? 19.085 -22.051 -11.577 1.00 80.88 324 MET A C 1
ATOM 2617 O O . MET A 1 324 ? 18.395 -23.069 -11.498 1.00 80.88 324 MET A O 1
ATOM 2621 N N . LYS A 1 325 ? 19.189 -21.201 -10.550 1.00 84.75 325 LYS A N 1
ATOM 2622 C CA . LYS A 1 325 ? 18.445 -21.390 -9.295 1.00 84.75 325 LYS A CA 1
ATOM 2623 C C . LYS A 1 325 ? 16.926 -21.480 -9.524 1.00 84.75 325 LYS A C 1
ATOM 2625 O O . LYS A 1 325 ? 16.264 -22.275 -8.868 1.00 84.75 325 LYS A O 1
ATOM 2630 N N . LYS A 1 326 ? 16.376 -20.740 -10.494 1.00 84.00 326 LYS A N 1
ATOM 2631 C CA . LYS A 1 326 ? 14.937 -20.697 -10.836 1.00 84.00 326 LYS A CA 1
ATOM 2632 C C . LYS A 1 326 ? 14.501 -21.662 -11.949 1.00 84.00 326 LYS A C 1
ATOM 2634 O O . LYS A 1 326 ? 13.444 -21.478 -12.558 1.00 84.00 326 LYS A O 1
ATOM 2639 N N . GLY A 1 327 ? 15.273 -22.721 -12.192 1.00 78.00 327 GLY A N 1
ATOM 2640 C CA . GLY A 1 327 ? 14.915 -23.776 -13.146 1.00 78.00 327 GLY A CA 1
ATOM 2641 C C . GLY A 1 327 ? 15.250 -23.449 -14.603 1.00 78.00 327 GLY A C 1
ATOM 2642 O O . GLY A 1 327 ? 14.777 -24.141 -15.503 1.00 78.00 327 GLY A O 1
ATOM 2643 N N . MET A 1 328 ? 16.071 -22.425 -14.853 1.00 74.56 328 MET A N 1
ATOM 2644 C CA . MET A 1 328 ? 16.722 -22.245 -16.151 1.00 74.56 328 MET A CA 1
ATOM 2645 C C . MET A 1 328 ? 17.742 -23.373 -16.362 1.00 74.56 328 MET A C 1
ATOM 2647 O O . MET A 1 328 ? 18.406 -23.784 -15.402 1.00 74.56 328 MET A O 1
ATOM 2651 N N . PRO A 1 329 ? 17.911 -23.874 -17.594 1.00 65.69 329 PRO A N 1
ATOM 2652 C CA . PRO A 1 329 ? 19.083 -24.682 -17.909 1.00 65.69 329 PRO A CA 1
ATOM 2653 C C . PRO A 1 329 ? 20.379 -23.862 -17.720 1.00 65.69 329 PRO A C 1
ATOM 2655 O O . PRO A 1 329 ? 20.296 -22.641 -17.590 1.00 65.69 329 PRO A O 1
ATOM 2658 N N . PRO A 1 330 ? 21.573 -24.489 -17.725 1.00 55.44 330 PRO A N 1
ATOM 2659 C CA . PRO A 1 330 ? 22.842 -23.824 -17.409 1.00 55.44 330 PRO A CA 1
ATOM 2660 C C . PRO A 1 330 ? 23.186 -22.559 -18.202 1.00 55.44 330 PRO A C 1
ATOM 2662 O O . PRO A 1 330 ? 24.080 -21.811 -17.841 1.00 55.44 330 PRO A O 1
ATOM 2665 N N . TRP A 1 331 ? 22.461 -22.256 -19.265 1.00 48.56 331 TRP A N 1
ATOM 2666 C CA . TRP A 1 331 ? 22.655 -21.063 -20.063 1.00 48.56 331 TRP A CA 1
ATOM 2667 C C . TRP A 1 331 ? 21.548 -20.026 -19.773 1.00 48.56 331 TRP A C 1
ATOM 2669 O O . TRP A 1 331 ? 20.385 -20.294 -20.068 1.00 48.56 331 TRP A O 1
ATOM 2679 N N . GLN A 1 332 ? 21.950 -18.814 -19.326 1.00 42.88 332 GLN A N 1
ATOM 2680 C CA . GLN A 1 332 ? 21.268 -17.487 -19.422 1.00 42.88 332 GLN A CA 1
ATOM 2681 C C . GLN A 1 332 ? 20.565 -16.890 -18.157 1.00 42.88 332 GLN A C 1
ATOM 2683 O O . GLN A 1 332 ? 20.310 -17.659 -17.239 1.00 42.88 332 GLN A O 1
ATOM 2688 N N . PRO A 1 333 ? 20.257 -15.543 -18.086 1.00 46.84 333 PRO A N 1
ATOM 2689 C CA . PRO A 1 333 ? 20.311 -14.704 -16.843 1.00 46.84 333 PRO A CA 1
ATOM 2690 C C . PRO A 1 333 ? 19.080 -13.966 -16.171 1.00 46.84 333 PRO A C 1
ATOM 2692 O O . PRO A 1 333 ? 18.181 -13.518 -16.877 1.00 46.84 333 PRO A O 1
ATOM 2695 N N . LEU A 1 334 ? 19.112 -13.702 -14.825 1.00 46.25 334 LEU A N 1
ATOM 2696 C CA . LEU A 1 334 ? 18.280 -12.784 -13.950 1.00 46.25 334 LEU A CA 1
ATOM 2697 C C . LEU A 1 334 ? 19.038 -12.405 -12.647 1.00 46.25 334 LEU A C 1
ATOM 2699 O O . LEU A 1 334 ? 19.995 -13.082 -12.335 1.00 46.25 334 LEU A O 1
ATOM 2703 N N . THR A 1 335 ? 18.656 -11.373 -11.861 1.00 52.38 335 THR A N 1
ATOM 2704 C CA . THR A 1 335 ? 19.421 -10.979 -10.630 1.00 52.38 335 THR A CA 1
ATOM 2705 C C . THR A 1 335 ? 18.647 -10.366 -9.438 1.00 52.38 335 THR A C 1
ATOM 2707 O O . THR A 1 335 ? 19.130 -10.409 -8.310 1.00 52.38 335 THR A O 1
ATOM 2710 N N . GLY A 1 336 ? 17.462 -9.766 -9.616 1.00 44.25 336 GLY A N 1
ATOM 2711 C CA . GLY A 1 336 ? 16.972 -8.761 -8.644 1.00 44.25 336 GLY A CA 1
ATOM 2712 C C . GLY A 1 336 ? 16.300 -9.243 -7.341 1.00 44.25 336 GLY A C 1
ATOM 2713 O O . GLY A 1 336 ? 16.365 -8.550 -6.330 1.00 44.25 336 GLY A O 1
ATOM 2714 N N . ALA A 1 337 ? 15.607 -10.386 -7.322 1.00 55.31 337 ALA A N 1
ATOM 2715 C CA . ALA A 1 337 ? 14.743 -10.752 -6.184 1.00 55.31 337 ALA A CA 1
ATOM 2716 C C . ALA A 1 337 ? 15.480 -11.409 -4.999 1.00 55.31 337 ALA A C 1
ATOM 2718 O O . ALA A 1 337 ? 14.985 -11.409 -3.867 1.00 55.31 337 ALA A O 1
ATOM 2719 N N . GLU A 1 338 ? 16.662 -11.965 -5.250 1.00 63.47 338 GLU A N 1
ATOM 2720 C CA . GLU A 1 338 ? 17.469 -12.641 -4.230 1.00 63.47 338 GLU A CA 1
ATOM 2721 C C . GLU A 1 338 ? 18.168 -11.644 -3.308 1.00 63.47 338 GLU A C 1
ATOM 2723 O O . GLU A 1 338 ? 18.231 -11.877 -2.102 1.00 63.47 338 GLU A O 1
ATOM 2728 N N . LEU A 1 339 ? 18.561 -10.480 -3.840 1.00 57.97 339 LEU A N 1
ATOM 2729 C CA . LEU A 1 339 ? 19.099 -9.367 -3.055 1.00 57.97 339 LEU A CA 1
ATOM 2730 C C . LEU A 1 339 ? 18.157 -8.962 -1.916 1.00 57.97 339 LEU A C 1
ATOM 2732 O O . LEU A 1 339 ? 18.585 -8.860 -0.770 1.00 57.97 339 LEU A O 1
ATOM 2736 N N . LEU A 1 340 ? 16.864 -8.811 -2.213 1.00 67.81 340 LEU A N 1
ATOM 2737 C CA . LEU A 1 340 ? 15.847 -8.425 -1.228 1.00 67.81 340 LEU A CA 1
ATOM 2738 C C . LEU A 1 340 ? 15.613 -9.519 -0.180 1.00 67.81 340 LEU A C 1
ATOM 2740 O O . LEU A 1 340 ? 15.408 -9.224 0.992 1.00 67.81 340 LEU A O 1
ATOM 2744 N N . THR A 1 341 ? 15.663 -10.790 -0.587 1.00 70.81 341 THR A N 1
ATOM 2745 C CA . THR A 1 341 ? 15.503 -11.926 0.339 1.00 70.81 341 THR A CA 1
ATOM 2746 C C . THR A 1 341 ? 16.672 -11.992 1.324 1.00 70.81 341 THR A C 1
ATOM 2748 O O . THR A 1 341 ? 16.466 -12.178 2.522 1.00 70.81 341 THR A O 1
ATOM 2751 N N . MET A 1 342 ? 17.896 -11.783 0.831 1.00 66.06 342 MET A N 1
ATOM 2752 C CA . MET A 1 342 ? 19.092 -11.725 1.670 1.00 66.06 342 MET A CA 1
ATOM 2753 C C . MET A 1 342 ? 19.068 -10.513 2.600 1.00 66.06 342 MET A C 1
ATOM 2755 O O . MET A 1 342 ? 19.306 -10.662 3.797 1.00 66.06 342 MET A O 1
ATOM 2759 N N . HIS A 1 343 ? 18.721 -9.332 2.086 1.00 77.94 343 HIS A N 1
ATOM 2760 C CA . HIS A 1 343 ? 18.636 -8.118 2.894 1.00 77.94 343 HIS A CA 1
ATOM 2761 C C . HIS A 1 343 ? 17.595 -8.253 4.021 1.00 77.94 343 HIS A C 1
ATOM 2763 O O . HIS A 1 343 ? 17.887 -7.933 5.173 1.00 77.94 343 HIS A O 1
ATOM 2769 N N . TYR A 1 344 ? 16.439 -8.865 3.737 1.00 79.50 344 TYR A N 1
ATOM 2770 C CA . TYR A 1 344 ? 15.413 -9.191 4.736 1.00 79.50 344 TYR A CA 1
ATOM 2771 C C . TYR A 1 344 ? 15.919 -10.080 5.888 1.00 79.50 344 TYR A C 1
ATOM 2773 O O . TYR A 1 344 ? 15.470 -9.937 7.033 1.00 79.50 344 TYR A O 1
ATOM 2781 N N . GLY A 1 345 ? 16.834 -11.010 5.591 1.00 77.25 345 GLY A N 1
ATOM 2782 C CA . GLY A 1 345 ? 17.443 -11.911 6.574 1.00 77.25 345 GLY A CA 1
ATOM 2783 C C . GLY A 1 345 ? 18.572 -11.280 7.395 1.00 77.25 345 GLY A C 1
ATOM 2784 O O . GLY A 1 345 ? 18.837 -11.741 8.503 1.00 77.25 345 GLY A O 1
ATOM 2785 N N . LEU A 1 346 ? 19.224 -10.236 6.875 1.00 81.12 346 LEU A N 1
ATOM 2786 C CA . LEU A 1 346 ? 20.357 -9.564 7.525 1.00 81.12 346 LEU A CA 1
ATOM 2787 C C . LEU A 1 346 ? 19.953 -8.323 8.331 1.00 81.12 346 LEU A C 1
ATOM 2789 O O . LEU A 1 346 ? 20.684 -7.922 9.231 1.00 81.12 346 LEU A O 1
ATOM 2793 N N . CYS A 1 347 ? 18.805 -7.720 8.027 1.00 84.88 347 CYS A N 1
ATOM 2794 C CA . CYS A 1 347 ? 18.368 -6.450 8.607 1.00 84.88 347 CYS A CA 1
ATOM 2795 C C . CYS A 1 347 ? 17.027 -6.601 9.314 1.00 84.88 347 CYS A C 1
ATOM 2797 O O . CYS A 1 347 ? 16.167 -7.322 8.831 1.00 84.88 347 CYS A O 1
ATOM 2799 N N . HIS A 1 348 ? 16.776 -5.889 10.414 1.00 84.00 348 HIS A N 1
ATOM 2800 C CA . HIS A 1 348 ? 15.496 -6.006 11.133 1.00 84.00 348 HIS A CA 1
ATOM 2801 C C . HIS A 1 348 ? 14.351 -5.223 10.459 1.00 84.00 348 HIS A C 1
ATOM 2803 O O . HIS A 1 348 ? 13.203 -5.665 10.532 1.00 84.00 348 HIS A O 1
ATOM 2809 N N . GLY A 1 349 ? 14.660 -4.125 9.756 1.00 87.62 349 GLY A N 1
ATOM 2810 C CA . GLY A 1 349 ? 13.705 -3.322 8.982 1.00 87.62 349 GLY A CA 1
ATOM 2811 C C . GLY A 1 349 ? 12.671 -2.573 9.827 1.00 87.62 349 GLY A C 1
ATOM 2812 O O . GLY A 1 349 ? 12.996 -1.931 10.830 1.00 87.62 349 GLY A O 1
ATOM 2813 N N . ILE A 1 350 ? 11.410 -2.643 9.399 1.00 93.00 350 ILE A N 1
ATOM 2814 C CA . ILE A 1 350 ? 10.244 -2.113 10.111 1.00 93.00 350 ILE A CA 1
ATOM 2815 C C . ILE A 1 350 ? 9.194 -3.199 10.311 1.00 93.00 350 ILE A C 1
ATOM 2817 O O . ILE A 1 350 ? 8.989 -4.052 9.448 1.00 93.00 350 ILE A O 1
ATOM 2821 N N . GLU A 1 351 ? 8.485 -3.121 11.433 1.00 93.81 351 GLU A N 1
ATOM 2822 C CA . GLU A 1 351 ? 7.330 -3.964 11.726 1.00 93.81 351 GLU A CA 1
ATOM 2823 C C . GLU A 1 351 ? 6.119 -3.082 12.051 1.00 93.81 351 GLU A C 1
ATOM 2825 O O . GLU A 1 351 ? 6.111 -2.295 13.005 1.00 93.81 351 GLU A O 1
ATOM 2830 N N . LEU A 1 352 ? 5.092 -3.193 11.214 1.00 95.00 352 LEU A N 1
ATOM 2831 C CA . LEU A 1 352 ? 3.783 -2.606 11.446 1.00 95.00 352 LEU A CA 1
ATOM 2832 C C . LEU A 1 352 ? 2.967 -3.620 12.241 1.00 95.00 352 LEU A C 1
ATOM 2834 O O . LEU A 1 352 ? 2.921 -4.789 11.872 1.00 95.00 352 LEU A O 1
ATOM 2838 N N . VAL A 1 353 ? 2.312 -3.181 13.311 1.00 95.56 353 VAL A N 1
ATOM 2839 C CA . VAL A 1 353 ? 1.505 -4.055 14.169 1.00 95.56 353 VAL A CA 1
ATOM 2840 C C . VAL A 1 353 ? 0.147 -3.407 14.394 1.00 95.56 353 VAL A C 1
ATOM 2842 O O . VAL A 1 353 ? 0.048 -2.196 14.622 1.00 95.56 353 VAL A O 1
ATOM 2845 N N . ASP A 1 354 ? -0.913 -4.199 14.315 1.00 95.69 354 ASP A N 1
ATOM 2846 C CA . ASP A 1 354 ? -2.251 -3.739 14.655 1.00 95.69 354 ASP A CA 1
ATOM 2847 C C . ASP A 1 354 ? -2.358 -3.386 16.154 1.00 95.69 354 ASP A C 1
ATOM 2849 O O . ASP A 1 354 ? -1.428 -3.541 16.954 1.00 95.69 354 ASP A O 1
ATOM 2853 N N . VAL A 1 355 ? -3.502 -2.845 16.558 1.00 96.06 355 VAL A N 1
ATOM 2854 C CA . VAL A 1 355 ? -3.688 -2.399 17.945 1.00 96.06 355 VAL A CA 1
ATOM 2855 C C . VAL A 1 355 ? -3.775 -3.548 18.948 1.00 96.06 355 VAL A C 1
ATOM 2857 O O . VAL A 1 355 ? -3.522 -3.315 20.131 1.00 96.06 355 VAL A O 1
ATOM 2860 N N . THR A 1 356 ? -4.132 -4.760 18.518 1.00 93.81 356 THR A N 1
ATOM 2861 C CA . THR A 1 356 ? -4.223 -5.934 19.399 1.00 93.81 356 THR A CA 1
ATOM 2862 C C . THR A 1 356 ? -2.891 -6.666 19.536 1.00 93.81 356 THR A C 1
ATOM 2864 O O . THR A 1 356 ? -2.630 -7.249 20.588 1.00 93.81 356 THR A O 1
ATOM 2867 N N . GLY 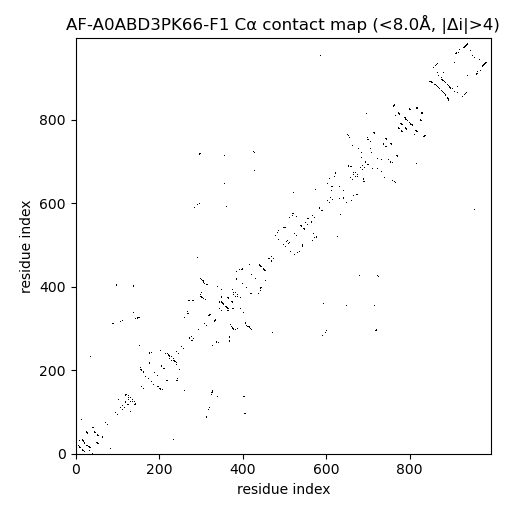A 1 357 ? -2.025 -6.581 18.522 1.00 92.75 357 GLY A N 1
ATOM 2868 C CA . GLY A 1 357 ? -0.818 -7.392 18.406 1.00 92.75 357 GLY A CA 1
ATOM 2869 C C . GLY A 1 357 ? -1.032 -8.723 17.681 1.00 92.75 357 GLY A C 1
ATOM 2870 O O . GLY A 1 357 ? -0.085 -9.498 17.607 1.00 92.75 357 GLY A O 1
ATOM 2871 N N . GLU A 1 358 ? -2.240 -8.998 17.185 1.00 91.19 358 GLU A N 1
ATOM 2872 C CA . GLU A 1 358 ? -2.606 -10.249 16.509 1.00 91.19 358 GLU A CA 1
ATOM 2873 C C . GLU A 1 358 ? -2.211 -10.233 15.019 1.00 91.19 358 GLU A C 1
ATOM 2875 O O . GLU A 1 358 ? -1.958 -11.289 14.444 1.00 91.19 358 GLU A O 1
ATOM 2880 N N . ILE A 1 359 ? -2.097 -9.051 14.396 1.00 92.69 359 ILE A N 1
ATOM 2881 C CA . ILE A 1 359 ? -1.702 -8.899 12.987 1.00 92.69 359 ILE A CA 1
ATOM 2882 C C . ILE A 1 359 ? -0.439 -8.035 12.902 1.00 92.69 359 ILE A C 1
ATOM 2884 O O . ILE A 1 359 ? -0.442 -6.877 13.328 1.00 92.69 359 ILE A O 1
ATOM 2888 N N . SER A 1 360 ? 0.627 -8.554 12.283 1.00 93.44 360 SER A N 1
ATOM 2889 C CA . SER A 1 360 ? 1.839 -7.778 11.992 1.00 93.44 360 SER A CA 1
ATOM 2890 C C . SER A 1 360 ? 2.369 -7.974 10.572 1.00 93.44 360 SER A C 1
ATOM 2892 O O . SER A 1 360 ? 2.203 -9.023 9.959 1.00 93.44 360 SER A O 1
ATOM 2894 N N . SER A 1 361 ? 3.002 -6.932 10.038 1.00 92.56 361 SER A N 1
ATOM 2895 C CA . SER A 1 361 ? 3.608 -6.891 8.708 1.00 92.56 361 SER A CA 1
ATOM 2896 C C . SER A 1 361 ? 5.026 -6.347 8.832 1.00 92.56 361 SER A C 1
ATOM 2898 O O . SER A 1 361 ? 5.229 -5.182 9.188 1.00 92.56 361 SER A O 1
ATOM 2900 N N . ARG A 1 362 ? 6.018 -7.200 8.560 1.00 91.75 362 ARG A N 1
ATOM 2901 C CA . ARG A 1 362 ? 7.442 -6.849 8.595 1.00 91.75 362 ARG A CA 1
ATOM 2902 C C . ARG A 1 362 ? 7.992 -6.693 7.182 1.00 91.75 362 ARG A C 1
ATOM 2904 O O . ARG A 1 362 ? 7.758 -7.557 6.341 1.00 91.75 362 ARG A O 1
ATOM 2911 N N . ARG A 1 363 ? 8.775 -5.638 6.951 1.00 89.25 363 ARG A N 1
ATOM 2912 C CA . ARG A 1 363 ? 9.536 -5.424 5.708 1.00 89.25 363 ARG A CA 1
ATOM 2913 C C . ARG A 1 363 ? 10.840 -4.682 5.959 1.00 89.25 363 ARG A C 1
ATOM 2915 O O . ARG A 1 363 ? 10.936 -3.922 6.921 1.00 89.25 363 ARG A O 1
ATOM 2922 N N . VAL A 1 364 ? 11.817 -4.881 5.081 1.00 88.31 364 VAL A N 1
ATOM 2923 C CA . VAL A 1 364 ? 13.074 -4.111 5.083 1.00 88.31 364 VAL A CA 1
ATOM 2924 C C . VAL A 1 364 ? 13.081 -3.108 3.940 1.00 88.31 364 VAL A C 1
ATOM 2926 O O . VAL A 1 364 ? 13.430 -1.950 4.166 1.00 88.31 364 VAL A O 1
ATOM 2929 N N . ASP A 1 365 ? 12.611 -3.523 2.763 1.00 90.56 365 ASP A N 1
ATOM 2930 C CA . ASP A 1 365 ? 12.631 -2.704 1.559 1.00 90.56 365 ASP A CA 1
ATOM 2931 C C . ASP A 1 365 ? 11.259 -2.615 0.889 1.00 90.56 365 ASP A C 1
ATOM 2933 O O . ASP A 1 365 ? 10.379 -3.441 1.113 1.00 90.56 365 ASP A O 1
ATOM 2937 N N . ASP A 1 366 ? 11.097 -1.628 0.015 1.00 90.38 366 ASP A N 1
ATOM 2938 C CA . ASP A 1 366 ? 10.079 -1.616 -1.033 1.00 90.38 366 ASP A CA 1
ATOM 2939 C C . ASP A 1 366 ? 10.768 -1.291 -2.369 1.00 90.38 366 ASP A C 1
ATOM 2941 O O . ASP A 1 366 ? 11.169 -0.146 -2.613 1.00 90.38 366 ASP A O 1
ATOM 2945 N N . ALA A 1 367 ? 10.894 -2.297 -3.240 1.00 87.44 367 ALA A N 1
ATOM 2946 C CA . ALA A 1 367 ? 11.601 -2.188 -4.513 1.00 87.44 367 ALA A CA 1
ATOM 2947 C C . ALA A 1 367 ? 10.653 -2.208 -5.717 1.00 87.44 367 ALA A C 1
ATOM 2949 O O . ALA A 1 367 ? 9.709 -2.999 -5.783 1.00 87.44 367 ALA A O 1
ATOM 2950 N N . TYR A 1 368 ? 10.931 -1.374 -6.716 1.00 84.88 368 TYR A N 1
ATOM 2951 C CA . TYR A 1 368 ? 10.295 -1.431 -8.028 1.00 84.88 368 TYR A CA 1
ATOM 2952 C C . TYR A 1 368 ? 11.367 -1.388 -9.112 1.00 84.88 368 TYR A C 1
ATOM 2954 O O . TYR A 1 368 ? 11.810 -0.317 -9.522 1.00 84.88 368 TYR A O 1
ATOM 2962 N N . VAL A 1 369 ? 11.749 -2.565 -9.613 1.00 81.12 369 VAL A N 1
ATOM 2963 C CA . VAL A 1 369 ? 12.913 -2.711 -10.501 1.00 81.12 369 VAL A CA 1
ATOM 2964 C C . VAL A 1 369 ? 14.183 -2.284 -9.748 1.00 81.12 369 VAL A C 1
ATOM 2966 O O . VAL A 1 369 ? 14.551 -2.991 -8.815 1.00 81.12 369 VAL A O 1
ATOM 2969 N N . ASP A 1 370 ? 14.835 -1.178 -10.121 1.00 76.88 370 ASP A N 1
ATOM 2970 C CA . ASP A 1 370 ? 16.034 -0.634 -9.472 1.00 76.88 370 ASP A CA 1
ATOM 2971 C C . ASP A 1 370 ? 15.747 0.297 -8.298 1.00 76.88 370 ASP A C 1
ATOM 2973 O O . ASP A 1 370 ? 16.546 0.353 -7.362 1.00 76.88 370 ASP A O 1
ATOM 2977 N N . ASP A 1 371 ? 14.632 1.026 -8.340 1.00 82.19 371 ASP A N 1
ATOM 2978 C CA . ASP A 1 371 ? 14.272 1.975 -7.288 1.00 82.19 371 ASP A CA 1
ATOM 2979 C C . ASP A 1 371 ? 13.948 1.196 -6.010 1.00 82.19 371 ASP A C 1
ATOM 2981 O O . ASP A 1 371 ? 12.939 0.486 -5.959 1.00 82.19 371 ASP A O 1
ATOM 2985 N N . THR A 1 372 ? 14.788 1.330 -4.983 1.00 89.25 372 THR A N 1
ATOM 2986 C CA . THR A 1 372 ? 14.644 0.592 -3.721 1.00 89.25 372 THR A CA 1
ATOM 2987 C C . THR A 1 372 ? 14.637 1.558 -2.549 1.00 89.25 372 THR A C 1
ATOM 2989 O O . THR A 1 372 ? 15.578 2.327 -2.369 1.00 89.25 372 THR A O 1
ATOM 2992 N N . ASP A 1 373 ? 13.581 1.504 -1.740 1.00 92.50 373 ASP A N 1
ATOM 2993 C CA . ASP A 1 373 ? 13.529 2.238 -0.478 1.00 92.50 373 ASP A CA 1
ATOM 2994 C C . ASP A 1 373 ? 13.800 1.264 0.664 1.00 92.50 373 ASP A C 1
ATOM 2996 O O . ASP A 1 373 ? 13.016 0.341 0.859 1.00 92.50 373 ASP A O 1
ATOM 3000 N N . THR A 1 374 ? 14.855 1.496 1.435 1.00 93.94 374 THR A N 1
ATOM 3001 C CA . THR A 1 374 ? 15.168 0.747 2.657 1.00 93.94 374 THR A CA 1
ATOM 3002 C C . THR A 1 374 ? 14.601 1.479 3.867 1.00 93.94 374 THR A C 1
ATOM 3004 O O . THR A 1 374 ? 14.628 2.713 3.924 1.00 93.94 374 THR A O 1
ATOM 3007 N N . TYR A 1 375 ? 14.097 0.740 4.854 1.00 95.25 375 TYR A N 1
ATOM 3008 C CA . TYR A 1 375 ? 13.472 1.291 6.055 1.00 95.25 375 TYR A CA 1
ATOM 3009 C C . TYR A 1 375 ? 14.193 0.891 7.344 1.00 95.25 375 TYR A C 1
ATOM 3011 O O . TYR A 1 375 ? 14.764 -0.193 7.472 1.00 95.25 375 TYR A O 1
ATOM 3019 N N . ALA A 1 376 ? 14.107 1.768 8.343 1.00 94.81 376 ALA A N 1
ATOM 3020 C CA . ALA A 1 376 ? 14.540 1.483 9.704 1.00 94.81 376 ALA A CA 1
ATOM 3021 C C . ALA A 1 376 ? 13.647 2.189 10.731 1.00 94.81 376 ALA A C 1
ATOM 3023 O O . ALA A 1 376 ? 13.112 3.277 10.493 1.00 94.81 376 ALA A O 1
ATOM 3024 N N . THR A 1 377 ? 13.504 1.571 11.901 1.00 93.62 377 THR A N 1
ATOM 3025 C CA . THR A 1 377 ? 12.848 2.164 13.077 1.00 93.62 377 THR A CA 1
ATOM 3026 C C . THR A 1 377 ? 13.788 2.121 14.279 1.00 93.62 377 THR A C 1
ATOM 3028 O O . THR A 1 377 ? 14.861 1.526 14.221 1.00 93.62 377 THR A O 1
ATOM 3031 N N . ALA A 1 378 ? 13.387 2.773 15.369 1.00 92.38 378 ALA A N 1
ATOM 3032 C CA . ALA A 1 378 ? 14.090 2.756 16.650 1.00 92.38 378 ALA A CA 1
ATOM 3033 C C . ALA A 1 378 ? 13.253 1.993 17.698 1.00 92.38 378 ALA A C 1
ATOM 3035 O O . ALA A 1 378 ? 12.512 2.622 18.465 1.00 92.38 378 ALA A O 1
ATOM 3036 N N . PRO A 1 379 ? 13.266 0.646 17.688 1.00 89.00 379 PRO A N 1
ATOM 3037 C CA . PRO A 1 379 ? 12.408 -0.160 18.555 1.00 89.00 379 PRO A CA 1
ATOM 3038 C C . PRO A 1 379 ? 12.731 -0.001 20.046 1.00 89.00 379 PRO A C 1
ATOM 3040 O O . PRO A 1 379 ? 11.811 -0.076 20.862 1.00 89.00 379 PRO A O 1
ATOM 3043 N N . ASN A 1 380 ? 13.992 0.257 20.412 1.00 89.25 380 ASN A N 1
ATOM 3044 C CA . ASN A 1 380 ? 14.416 0.259 21.814 1.00 89.25 380 ASN A CA 1
ATOM 3045 C C . ASN A 1 380 ? 14.193 1.614 22.494 1.00 89.25 380 ASN A C 1
ATOM 3047 O O . ASN A 1 380 ? 13.660 1.696 23.600 1.00 89.25 380 ASN A O 1
ATOM 3051 N N . THR A 1 381 ? 14.594 2.693 21.831 1.00 91.31 381 THR A N 1
ATOM 3052 C CA . THR A 1 381 ? 14.646 4.048 22.399 1.00 91.31 381 THR A CA 1
ATOM 3053 C C . THR A 1 381 ? 13.630 4.983 21.760 1.00 91.31 381 THR A C 1
ATOM 3055 O O . THR A 1 381 ? 13.188 5.951 22.383 1.00 91.31 381 THR A O 1
ATOM 3058 N N . ASN A 1 382 ? 13.224 4.687 20.520 1.00 92.12 382 ASN A N 1
ATOM 3059 C CA . ASN A 1 382 ? 12.431 5.575 19.682 1.00 92.12 382 ASN A CA 1
ATOM 3060 C C . ASN A 1 382 ? 13.036 6.978 19.544 1.00 92.12 382 ASN A C 1
ATOM 3062 O O . ASN A 1 382 ? 12.312 7.979 19.571 1.00 92.12 382 ASN A O 1
ATOM 3066 N N . THR A 1 383 ? 14.360 7.048 19.422 1.00 91.88 383 THR A N 1
ATOM 3067 C CA . THR A 1 383 ? 15.086 8.289 19.160 1.00 91.88 383 THR A CA 1
ATOM 3068 C C . THR A 1 383 ? 15.585 8.349 17.721 1.00 91.88 383 THR A C 1
ATOM 3070 O O . THR A 1 383 ? 15.521 7.373 16.971 1.00 91.88 383 THR A O 1
ATOM 3073 N N . ALA A 1 384 ? 16.041 9.534 17.315 1.00 92.44 384 ALA A N 1
ATOM 3074 C CA . ALA A 1 384 ? 16.605 9.733 15.988 1.00 92.44 384 ALA A CA 1
ATOM 3075 C C . ALA A 1 384 ? 17.927 8.971 15.827 1.00 92.44 384 ALA A C 1
ATOM 3077 O O . ALA A 1 384 ? 18.164 8.390 14.777 1.00 92.44 384 ALA A O 1
ATOM 3078 N N . GLU A 1 385 ? 18.753 8.939 16.871 1.00 92.62 385 GLU A N 1
ATOM 3079 C CA . GLU A 1 385 ? 20.095 8.357 16.862 1.00 92.62 385 GLU A CA 1
ATOM 3080 C C . GLU A 1 385 ? 20.054 6.854 16.567 1.00 92.62 385 GLU A C 1
ATOM 3082 O O . GLU A 1 385 ? 20.756 6.390 15.673 1.00 92.62 385 GLU A O 1
ATOM 3087 N N . GLU A 1 386 ? 19.181 6.106 17.252 1.00 93.94 386 GLU A N 1
ATOM 3088 C CA . GLU A 1 386 ? 19.000 4.673 16.990 1.00 93.94 386 GLU A CA 1
ATOM 3089 C C . GLU A 1 386 ? 18.472 4.433 15.569 1.00 93.94 386 GLU A C 1
ATOM 3091 O O . GLU A 1 386 ? 18.997 3.589 14.851 1.00 93.94 386 GLU A O 1
ATOM 3096 N N . ALA A 1 387 ? 17.470 5.201 15.125 1.00 94.25 387 ALA A N 1
ATOM 3097 C CA . ALA A 1 387 ? 16.889 5.020 13.796 1.00 94.25 387 ALA A CA 1
ATOM 3098 C C . ALA A 1 387 ? 17.886 5.339 12.669 1.00 94.25 387 ALA A C 1
ATOM 3100 O O . ALA A 1 387 ? 17.882 4.652 11.651 1.00 94.25 387 ALA A O 1
ATOM 3101 N N . VAL A 1 388 ? 18.735 6.359 12.842 1.00 95.00 388 VAL A N 1
ATOM 3102 C CA . VAL A 1 388 ? 19.799 6.705 11.885 1.00 95.00 388 VAL A CA 1
ATOM 3103 C C . VAL A 1 388 ? 20.882 5.631 11.874 1.00 95.00 388 VAL A C 1
ATOM 3105 O O . VAL A 1 388 ? 21.270 5.206 10.792 1.00 95.00 388 VAL A O 1
ATOM 3108 N N . SER A 1 389 ? 21.312 5.147 13.044 1.00 94.69 389 SER A N 1
ATOM 3109 C CA . SER A 1 389 ? 22.293 4.057 13.149 1.00 94.69 389 SER A CA 1
ATOM 3110 C C . SER A 1 389 ? 21.800 2.790 12.447 1.00 94.69 389 SER A C 1
ATOM 3112 O O . SER A 1 389 ? 22.514 2.220 11.627 1.00 94.69 389 SER A O 1
ATOM 3114 N N . ASN A 1 390 ? 20.554 2.390 12.713 1.00 95.06 390 ASN A N 1
ATOM 3115 C CA . ASN A 1 390 ? 19.934 1.230 12.076 1.00 95.06 390 ASN A CA 1
ATOM 3116 C C . ASN A 1 390 ? 19.800 1.431 10.558 1.00 95.06 390 ASN A C 1
ATOM 3118 O O . ASN A 1 390 ? 20.057 0.513 9.784 1.00 95.06 390 ASN A O 1
ATOM 3122 N N . LEU A 1 391 ? 19.417 2.635 10.112 1.00 96.12 391 LEU A N 1
ATOM 3123 C CA . LEU A 1 391 ? 19.295 2.930 8.685 1.00 96.12 391 LEU A CA 1
ATOM 3124 C C . LEU A 1 391 ? 20.651 2.893 7.973 1.00 96.12 391 LEU A C 1
ATOM 3126 O O . LEU A 1 391 ? 20.716 2.395 6.851 1.00 96.12 391 LEU A O 1
ATOM 3130 N N . GLU A 1 392 ? 21.710 3.415 8.595 1.00 95.94 392 GLU A N 1
ATOM 3131 C CA . GLU A 1 392 ? 23.069 3.380 8.049 1.00 95.94 392 GLU A CA 1
ATOM 3132 C C . GLU A 1 392 ? 23.558 1.937 7.893 1.00 95.94 392 GLU A C 1
ATOM 3134 O O . GLU A 1 392 ? 24.014 1.570 6.811 1.00 95.94 392 GLU A O 1
ATOM 3139 N N . GLU A 1 393 ? 23.368 1.095 8.915 1.00 93.94 393 GLU A N 1
ATOM 3140 C CA . GLU A 1 393 ? 23.701 -0.332 8.857 1.00 93.94 393 GLU A CA 1
ATOM 3141 C C . GLU A 1 393 ? 22.942 -1.048 7.730 1.00 93.94 393 GLU A C 1
ATOM 3143 O O . GLU A 1 393 ? 23.565 -1.677 6.871 1.00 93.94 393 GLU A O 1
ATOM 3148 N N . HIS A 1 394 ? 21.611 -0.907 7.677 1.00 94.00 394 HIS A N 1
ATOM 3149 C CA . HIS A 1 394 ? 20.792 -1.536 6.636 1.00 94.00 394 HIS A CA 1
ATOM 3150 C C . HIS A 1 394 ? 21.216 -1.064 5.236 1.00 94.00 394 HIS A C 1
ATOM 3152 O O . HIS A 1 394 ? 21.516 -1.859 4.350 1.00 94.00 394 HIS A O 1
ATOM 3158 N N . SER A 1 395 ? 21.338 0.249 5.039 1.00 94.38 395 SER A N 1
ATOM 3159 C CA . SER A 1 395 ? 21.699 0.825 3.737 1.00 94.38 395 SER A CA 1
ATOM 3160 C C . SER A 1 395 ? 23.118 0.433 3.303 1.00 94.38 395 SER A C 1
ATOM 3162 O O . SER A 1 395 ? 23.382 0.271 2.107 1.00 94.38 395 SER A O 1
ATOM 3164 N N . GLN A 1 396 ? 24.041 0.241 4.252 1.00 93.94 396 GLN A N 1
ATOM 3165 C CA . GLN A 1 396 ? 25.384 -0.260 3.973 1.00 93.94 396 GLN A CA 1
ATOM 3166 C C . GLN A 1 396 ? 25.358 -1.722 3.520 1.00 93.94 396 GLN A C 1
ATOM 3168 O O . GLN A 1 396 ? 26.058 -2.064 2.564 1.00 93.94 396 GLN A O 1
ATOM 3173 N N . ILE A 1 397 ? 24.545 -2.571 4.158 1.00 90.50 397 ILE A N 1
ATOM 3174 C CA . ILE A 1 397 ? 24.355 -3.965 3.735 1.00 90.50 397 ILE A CA 1
ATOM 3175 C C . ILE A 1 397 ? 23.771 -3.997 2.320 1.00 90.50 397 ILE A C 1
ATOM 3177 O O . ILE A 1 397 ? 24.333 -4.672 1.458 1.00 90.50 397 ILE A O 1
ATOM 3181 N N . TRP A 1 398 ? 22.727 -3.208 2.035 1.00 91.44 398 TRP A N 1
ATOM 3182 C CA . TRP A 1 398 ? 22.171 -3.084 0.682 1.00 91.44 398 TRP A CA 1
ATOM 3183 C C . TRP A 1 398 ? 23.228 -2.668 -0.349 1.00 91.44 398 TRP A C 1
ATOM 3185 O O . TRP A 1 398 ? 23.350 -3.287 -1.405 1.00 91.44 398 TRP A O 1
ATOM 3195 N N . THR A 1 399 ? 24.051 -1.668 -0.020 1.00 90.50 399 THR A N 1
ATOM 3196 C CA . THR A 1 399 ? 25.149 -1.197 -0.882 1.00 90.50 399 THR A CA 1
ATOM 3197 C C . THR A 1 399 ? 26.126 -2.325 -1.227 1.00 90.50 399 THR A C 1
ATOM 3199 O O . THR A 1 399 ? 26.530 -2.457 -2.383 1.00 90.50 399 THR A O 1
ATOM 3202 N N . ILE A 1 400 ? 26.487 -3.154 -0.243 1.00 87.56 400 ILE A N 1
ATOM 3203 C CA . ILE A 1 400 ? 27.403 -4.284 -0.437 1.00 87.56 400 ILE A CA 1
ATOM 3204 C C . ILE A 1 400 ? 26.750 -5.366 -1.301 1.00 87.56 400 ILE A C 1
ATOM 3206 O O . ILE A 1 400 ? 27.355 -5.811 -2.273 1.00 87.56 400 ILE A O 1
ATOM 3210 N N . LEU A 1 401 ? 25.505 -5.748 -1.000 1.00 86.56 401 LEU A N 1
ATOM 3211 C CA . LEU A 1 401 ? 24.771 -6.763 -1.763 1.00 86.56 401 LEU A CA 1
ATOM 3212 C C . LEU A 1 401 ? 24.633 -6.367 -3.242 1.00 86.56 401 LEU A C 1
ATOM 3214 O O . LEU A 1 401 ? 24.911 -7.169 -4.133 1.00 86.56 401 LEU A O 1
ATOM 3218 N N . VAL A 1 402 ? 24.282 -5.107 -3.513 1.00 87.75 402 VAL A N 1
ATOM 3219 C CA . VAL A 1 402 ? 24.226 -4.546 -4.871 1.00 87.75 402 VAL A CA 1
ATOM 3220 C C . VAL A 1 402 ? 25.599 -4.637 -5.551 1.00 87.75 402 VAL A C 1
ATOM 3222 O O . VAL A 1 402 ? 25.687 -5.111 -6.687 1.00 87.75 402 VAL A O 1
ATOM 3225 N N . ALA A 1 403 ? 26.679 -4.272 -4.851 1.00 86.94 403 ALA A N 1
ATOM 3226 C CA . ALA A 1 403 ? 28.041 -4.326 -5.384 1.00 86.94 403 ALA A CA 1
ATOM 3227 C C . ALA A 1 403 ? 28.492 -5.745 -5.765 1.00 86.94 403 ALA A C 1
ATOM 3229 O O . ALA A 1 403 ? 29.128 -5.920 -6.806 1.00 86.94 403 ALA A O 1
ATOM 3230 N N . VAL A 1 404 ? 28.111 -6.764 -4.987 1.00 84.56 404 VAL A N 1
ATOM 3231 C CA . VAL A 1 404 ? 28.420 -8.182 -5.262 1.00 84.56 404 VAL A CA 1
ATOM 3232 C C . VAL A 1 404 ? 27.777 -8.684 -6.562 1.00 84.56 404 VAL A C 1
ATOM 3234 O O . VAL A 1 404 ? 28.273 -9.628 -7.165 1.00 84.56 404 VAL A O 1
ATOM 3237 N N . THR A 1 405 ? 26.723 -8.033 -7.058 1.00 81.12 405 THR A N 1
ATOM 3238 C CA . THR A 1 405 ? 26.117 -8.359 -8.368 1.00 81.12 405 THR A CA 1
ATOM 3239 C C . THR A 1 405 ? 26.708 -7.569 -9.536 1.00 81.12 405 THR A C 1
ATOM 3241 O O . THR A 1 405 ? 26.333 -7.787 -10.687 1.00 81.12 405 THR A O 1
ATOM 3244 N N . GLY A 1 406 ? 27.641 -6.653 -9.256 1.00 80.44 406 GLY A N 1
ATOM 3245 C CA . GLY A 1 406 ? 28.264 -5.754 -10.235 1.00 80.44 406 GLY A CA 1
ATOM 3246 C C . GLY A 1 406 ? 27.560 -4.404 -10.347 1.00 80.44 406 GLY A C 1
ATOM 3247 O O . GLY A 1 406 ? 28.051 -3.463 -10.971 1.00 80.44 406 GLY A O 1
ATOM 3248 N N . GLN A 1 407 ? 26.424 -4.236 -9.694 1.00 84.50 407 GLN A N 1
ATOM 3249 C CA . GLN A 1 407 ? 25.709 -2.971 -9.704 1.00 84.50 407 GLN A CA 1
ATOM 3250 C C . GLN A 1 407 ? 26.321 -1.991 -8.696 1.00 84.50 407 GLN A C 1
ATOM 3252 O O . GLN A 1 407 ? 27.104 -2.375 -7.838 1.00 84.50 407 GLN A O 1
ATOM 3257 N N . LEU A 1 408 ? 25.996 -0.704 -8.802 1.00 83.31 408 LEU A N 1
ATOM 3258 C CA . LEU A 1 408 ? 26.409 0.309 -7.826 1.00 83.31 408 LEU A CA 1
ATOM 3259 C C . LEU A 1 408 ? 25.261 1.260 -7.534 1.00 83.31 408 LEU A C 1
ATOM 3261 O O . LEU A 1 408 ? 24.428 1.521 -8.405 1.00 83.31 408 LEU A O 1
ATOM 3265 N N . LEU A 1 409 ? 25.271 1.836 -6.335 1.00 84.94 409 LEU A N 1
ATOM 3266 C CA . LEU A 1 409 ? 24.401 2.954 -6.003 1.00 84.94 409 LEU A CA 1
ATOM 3267 C C . LEU A 1 409 ? 24.927 4.246 -6.631 1.00 84.94 409 LEU A C 1
ATOM 3269 O O . LEU A 1 409 ? 26.114 4.563 -6.571 1.00 84.94 409 LEU A O 1
ATOM 3273 N N . ALA A 1 410 ? 24.024 5.048 -7.182 1.00 82.06 410 ALA A N 1
ATOM 3274 C CA . ALA A 1 410 ? 24.305 6.422 -7.557 1.00 82.06 410 ALA A CA 1
ATOM 3275 C C . ALA A 1 410 ? 24.158 7.326 -6.319 1.00 82.06 410 ALA A C 1
ATOM 3277 O O . ALA A 1 410 ? 23.143 8.010 -6.175 1.00 82.06 410 ALA A O 1
ATOM 3278 N N . PHE A 1 411 ? 25.155 7.348 -5.421 1.00 82.50 411 PHE A N 1
ATOM 3279 C CA . PHE A 1 411 ? 25.070 8.055 -4.126 1.00 82.50 411 PHE A CA 1
ATOM 3280 C C . PHE A 1 411 ? 24.615 9.520 -4.233 1.00 82.50 411 PHE A C 1
ATOM 3282 O O . PHE A 1 411 ? 23.809 9.963 -3.425 1.00 82.50 411 PHE A O 1
ATOM 3289 N N . HIS A 1 412 ? 25.032 10.246 -5.278 1.00 74.00 412 HIS A N 1
ATOM 3290 C CA . HIS A 1 412 ? 24.628 11.639 -5.540 1.00 74.00 412 HIS A CA 1
ATOM 3291 C C . HIS A 1 412 ? 23.127 11.835 -5.833 1.00 74.00 412 HIS A C 1
ATOM 3293 O O . HIS A 1 412 ? 22.645 12.966 -5.871 1.00 74.00 412 HIS A O 1
ATOM 3299 N N . LYS A 1 413 ? 22.389 10.756 -6.106 1.00 78.62 413 LYS A N 1
ATOM 3300 C CA . LYS A 1 413 ? 20.927 10.765 -6.244 1.00 78.62 413 LYS A CA 1
ATOM 3301 C C . LYS A 1 413 ? 20.217 10.099 -5.076 1.00 78.62 413 LYS A C 1
ATOM 3303 O O . LYS A 1 413 ? 19.003 10.259 -4.952 1.00 78.62 413 LYS A O 1
ATOM 3308 N N . CYS A 1 414 ? 20.952 9.322 -4.287 1.00 88.50 414 CYS A N 1
ATOM 3309 C CA . CYS A 1 414 ? 20.408 8.696 -3.103 1.00 88.50 414 CYS A CA 1
ATOM 3310 C C . CYS A 1 414 ? 20.119 9.783 -2.071 1.00 88.50 414 CYS A C 1
ATOM 3312 O O . CYS A 1 414 ? 20.831 10.784 -1.964 1.00 88.50 414 CYS A O 1
ATOM 3314 N N . MET A 1 415 ? 19.055 9.591 -1.310 1.00 92.69 415 MET A N 1
ATOM 3315 C CA . MET A 1 415 ? 18.655 10.532 -0.273 1.00 92.69 415 MET A CA 1
ATOM 3316 C C . MET A 1 415 ? 18.026 9.772 0.883 1.00 92.69 415 MET A C 1
ATOM 3318 O O . MET A 1 415 ? 17.590 8.638 0.716 1.00 92.69 415 MET A O 1
ATOM 3322 N N . TRP A 1 416 ? 17.945 10.392 2.051 1.00 94.69 416 TRP A N 1
ATOM 3323 C CA . TRP A 1 416 ? 17.256 9.790 3.189 1.00 94.69 416 TRP A CA 1
ATOM 3324 C C . TRP A 1 416 ? 16.358 10.792 3.907 1.00 94.69 416 TRP A C 1
ATOM 3326 O O . TRP A 1 416 ? 16.562 12.008 3.838 1.00 94.69 416 TRP A O 1
ATOM 3336 N N . GLN A 1 417 ? 15.327 10.277 4.570 1.00 94.25 417 GLN A N 1
ATOM 3337 C CA . GLN A 1 417 ? 14.342 11.049 5.327 1.00 94.25 417 GLN A CA 1
ATOM 3338 C C . GLN A 1 417 ? 14.040 10.346 6.647 1.00 94.25 417 GLN A C 1
ATOM 3340 O O . GLN A 1 417 ? 14.085 9.122 6.729 1.00 94.25 417 GLN A O 1
ATOM 3345 N N . ILE A 1 418 ? 13.692 11.113 7.679 1.00 94.56 418 ILE A N 1
ATOM 3346 C CA . ILE A 1 418 ? 13.362 10.567 8.997 1.00 94.56 418 ILE A CA 1
ATOM 3347 C C . ILE A 1 418 ? 12.260 11.373 9.671 1.00 94.56 418 ILE A C 1
ATOM 3349 O O . ILE A 1 418 ? 12.323 12.597 9.746 1.00 94.56 418 ILE A O 1
ATOM 3353 N N . LEU A 1 419 ? 11.260 10.680 10.202 1.00 93.75 419 LEU A N 1
ATOM 3354 C CA . LEU A 1 419 ? 10.173 11.269 10.967 1.00 93.75 419 LEU A CA 1
ATOM 3355 C C . LEU A 1 419 ? 10.456 11.081 12.462 1.00 93.75 419 LEU A C 1
ATOM 3357 O O . LEU A 1 419 ? 10.498 9.956 12.947 1.00 93.75 419 LEU A O 1
ATOM 3361 N N . VAL A 1 420 ? 10.641 12.188 13.188 1.00 94.19 420 VAL A N 1
ATOM 3362 C CA . VAL A 1 420 ? 10.942 12.209 14.631 1.00 94.19 420 VAL A CA 1
ATOM 3363 C C . VAL A 1 420 ? 9.849 12.952 15.400 1.00 94.19 420 VAL A C 1
ATOM 3365 O O . VAL A 1 420 ? 9.264 13.907 14.886 1.00 94.19 420 VAL A O 1
ATOM 3368 N N . TRP A 1 421 ? 9.581 12.542 16.642 1.00 93.38 421 TRP A N 1
ATOM 3369 C CA . TRP A 1 421 ? 8.517 13.099 17.483 1.00 93.38 421 TRP A CA 1
ATOM 3370 C C . TRP A 1 421 ? 9.069 13.755 18.745 1.00 93.38 421 TRP A C 1
ATOM 3372 O O . TRP A 1 421 ? 9.804 13.130 19.504 1.00 93.38 421 TRP A O 1
ATOM 3382 N N . ILE A 1 422 ? 8.645 14.989 19.014 1.00 92.19 422 ILE A N 1
ATOM 3383 C CA . ILE A 1 422 ? 9.008 15.751 20.214 1.00 92.19 422 ILE A CA 1
ATOM 3384 C C . ILE A 1 422 ? 7.769 16.059 21.053 1.00 92.19 422 ILE A C 1
ATOM 3386 O O . ILE A 1 422 ? 6.730 16.466 20.531 1.00 92.19 422 ILE A O 1
ATOM 3390 N N . ALA A 1 423 ? 7.862 15.849 22.365 1.00 93.12 423 ALA A N 1
ATOM 3391 C CA . ALA A 1 423 ? 6.774 16.159 23.285 1.00 93.12 423 ALA A CA 1
ATOM 3392 C C . ALA A 1 423 ? 6.750 17.666 23.577 1.00 93.12 423 ALA A C 1
ATOM 3394 O O . ALA A 1 423 ? 7.685 18.210 24.160 1.00 93.12 423 ALA A O 1
ATOM 3395 N N . VAL A 1 424 ? 5.665 18.342 23.200 1.00 92.50 424 VAL A N 1
ATOM 3396 C CA . VAL A 1 424 ? 5.466 19.780 23.407 1.00 92.50 424 VAL A CA 1
ATOM 3397 C C . VAL A 1 424 ? 4.070 20.006 23.978 1.00 92.50 424 VAL A C 1
ATOM 3399 O O . VAL A 1 424 ? 3.071 19.630 23.371 1.00 92.50 424 VAL A O 1
ATOM 3402 N N . ALA A 1 425 ? 3.988 20.623 25.160 1.00 91.56 425 ALA A N 1
ATOM 3403 C CA . ALA A 1 425 ? 2.724 21.022 25.793 1.00 91.56 425 ALA A CA 1
ATOM 3404 C C . ALA A 1 425 ? 1.642 19.913 25.845 1.00 91.56 425 ALA A C 1
ATOM 3406 O O . ALA A 1 425 ? 0.457 20.174 25.625 1.00 91.56 425 ALA A O 1
ATOM 3407 N N . GLY A 1 426 ? 2.037 18.676 26.165 1.00 91.81 426 GLY A N 1
ATOM 3408 C CA . GLY A 1 426 ? 1.113 17.544 26.302 1.00 91.81 426 GLY A CA 1
ATOM 3409 C C . GLY A 1 426 ? 0.659 16.912 24.981 1.00 91.81 426 GLY A C 1
ATOM 3410 O O . GLY A 1 426 ? -0.304 16.151 24.975 1.00 91.81 426 GLY A O 1
ATOM 3411 N N . GLU A 1 427 ? 1.354 17.175 23.872 1.00 93.44 427 GLU A N 1
ATOM 3412 C CA . GLU A 1 427 ? 1.167 16.513 22.575 1.00 93.44 427 GLU A CA 1
ATOM 3413 C C . GLU A 1 427 ? 2.529 16.130 21.964 1.00 93.44 427 GLU A C 1
ATOM 3415 O O . GLU A 1 427 ? 3.531 16.793 22.227 1.00 93.44 427 GLU A O 1
ATOM 3420 N N . TYR A 1 428 ? 2.586 15.066 21.155 1.00 93.38 428 TYR A N 1
ATOM 3421 C CA . TYR A 1 428 ? 3.734 14.821 20.276 1.00 93.38 428 TYR A CA 1
ATOM 3422 C C . TYR A 1 428 ? 3.573 15.586 18.966 1.00 93.38 428 TYR A C 1
ATOM 3424 O O . TYR A 1 428 ? 2.614 15.363 18.227 1.00 93.38 428 TYR A O 1
ATOM 3432 N N . LEU A 1 429 ? 4.540 16.445 18.660 1.00 91.75 429 LEU A N 1
ATOM 3433 C CA . LEU A 1 429 ? 4.644 17.146 17.385 1.00 91.75 429 LEU A CA 1
ATOM 3434 C C . LEU A 1 429 ? 5.806 16.572 16.576 1.00 91.75 429 LEU A C 1
ATOM 3436 O O . LEU A 1 429 ? 6.776 16.070 17.145 1.00 91.75 429 LEU A O 1
ATOM 3440 N N . MET A 1 430 ? 5.713 16.651 15.250 1.00 91.25 430 MET A N 1
ATOM 3441 C CA . MET A 1 430 ? 6.838 16.297 14.385 1.00 91.25 430 MET A CA 1
ATOM 3442 C C . MET A 1 430 ? 7.991 17.274 14.625 1.00 91.25 430 MET A C 1
ATOM 3444 O O . MET A 1 430 ? 7.781 18.491 14.660 1.00 91.25 430 MET A O 1
ATOM 3448 N N . ALA A 1 431 ? 9.199 16.745 14.799 1.00 87.81 431 ALA A N 1
ATOM 3449 C CA . ALA A 1 431 ? 10.402 17.555 14.889 1.00 87.81 431 ALA A CA 1
ATOM 3450 C C . ALA A 1 431 ? 10.632 18.293 13.563 1.00 87.81 431 ALA A C 1
ATOM 3452 O O . ALA A 1 431 ? 10.402 17.747 12.484 1.00 87.81 431 ALA A O 1
ATOM 3453 N N . SER A 1 432 ? 11.098 19.540 13.638 1.00 82.19 432 SER A N 1
ATOM 3454 C CA . SER A 1 432 ? 11.651 20.204 12.458 1.00 82.19 432 SER A CA 1
ATOM 3455 C C . SER A 1 432 ? 13.016 19.596 12.135 1.00 82.19 432 SER A C 1
ATOM 3457 O O . SER A 1 432 ? 13.709 19.140 13.043 1.00 82.19 432 SER A O 1
ATOM 3459 N N . ASP A 1 433 ? 13.452 19.644 10.875 1.00 75.50 433 ASP A N 1
ATOM 3460 C CA . ASP A 1 433 ? 14.742 19.047 10.486 1.00 75.50 433 ASP A CA 1
ATOM 3461 C C . ASP A 1 433 ? 15.936 19.651 11.243 1.00 75.50 433 ASP A C 1
ATOM 3463 O O . ASP A 1 433 ? 16.964 19.001 11.405 1.00 75.50 433 ASP A O 1
ATOM 3467 N N . ARG A 1 434 ? 15.804 20.887 11.747 1.00 70.81 434 ARG A N 1
ATOM 3468 C CA . ARG A 1 434 ? 16.826 21.543 12.582 1.00 70.81 434 ARG A CA 1
ATOM 3469 C C . ARG A 1 434 ? 17.031 20.848 13.928 1.00 70.81 434 ARG A C 1
ATOM 3471 O O . ARG A 1 434 ? 18.100 20.970 14.508 1.00 70.81 434 ARG A O 1
ATOM 3478 N N . ASN A 1 435 ? 16.012 20.144 14.412 1.00 70.56 435 ASN A N 1
ATOM 3479 C CA . ASN A 1 435 ? 16.007 19.476 15.710 1.00 70.56 435 ASN A CA 1
ATOM 3480 C C . ASN A 1 435 ? 16.378 17.989 15.605 1.00 70.56 435 ASN A C 1
ATOM 3482 O O . ASN A 1 435 ? 16.343 17.289 16.612 1.00 70.56 435 ASN A O 1
ATOM 3486 N N . VAL A 1 436 ? 16.684 17.496 14.402 1.00 78.62 436 VAL A N 1
ATOM 3487 C CA . VAL A 1 436 ? 17.080 16.106 14.168 1.00 78.62 436 VAL A CA 1
ATOM 3488 C C . VAL A 1 436 ? 18.592 16.065 13.965 1.00 78.62 436 VAL A C 1
ATOM 3490 O O . VAL A 1 436 ? 19.099 16.579 12.964 1.00 78.62 436 VAL A O 1
ATOM 3493 N N . ALA A 1 437 ? 19.309 15.470 14.917 1.00 75.44 437 ALA A N 1
ATOM 3494 C CA . ALA A 1 437 ? 20.730 15.162 14.792 1.00 75.44 437 ALA A CA 1
ATOM 3495 C C . ALA A 1 437 ? 20.935 13.868 13.981 1.00 75.44 437 ALA A C 1
ATOM 3497 O O . ALA A 1 437 ? 20.011 13.066 13.844 1.00 75.44 437 ALA A O 1
ATOM 3498 N N . GLY A 1 438 ? 22.133 13.686 13.425 1.00 82.06 438 GLY A N 1
ATOM 3499 C CA . GLY A 1 438 ? 22.506 12.492 12.663 1.00 82.06 438 GLY A CA 1
ATOM 3500 C C . GLY A 1 438 ? 22.798 12.778 11.191 1.00 82.06 438 GLY A C 1
ATOM 3501 O O . GLY A 1 438 ? 22.070 13.511 10.513 1.00 82.06 438 GLY A O 1
ATOM 3502 N N . GLU A 1 439 ? 23.880 12.176 10.716 1.00 90.00 439 GLU A N 1
ATOM 3503 C CA . GLU A 1 439 ? 24.293 12.121 9.317 1.00 90.00 439 GLU A CA 1
ATOM 3504 C C . GLU A 1 439 ? 24.327 10.651 8.898 1.00 90.00 439 GLU A C 1
ATOM 3506 O O . GLU A 1 439 ? 24.540 9.800 9.754 1.00 90.00 439 GLU A O 1
ATOM 3511 N N . LEU A 1 440 ? 24.108 10.367 7.614 1.00 92.31 440 LEU A N 1
ATOM 3512 C CA . LEU A 1 440 ? 24.160 9.007 7.080 1.00 92.31 440 LEU A CA 1
ATOM 3513 C C . LEU A 1 440 ? 25.336 8.904 6.111 1.00 92.31 440 LEU A C 1
ATOM 3515 O O . LEU A 1 440 ? 25.384 9.628 5.106 1.00 92.31 440 LEU A O 1
ATOM 3519 N N . TRP A 1 441 ? 26.281 8.030 6.439 1.00 92.94 441 TRP A N 1
ATOM 3520 C CA . TRP A 1 441 ? 27.526 7.822 5.712 1.00 92.94 441 TRP A CA 1
ATOM 3521 C C . TRP A 1 441 ? 27.608 6.387 5.208 1.00 92.94 441 TRP A C 1
ATOM 3523 O O . TRP A 1 441 ? 27.579 5.440 5.985 1.00 92.94 441 TRP A O 1
ATOM 3533 N N . LEU A 1 442 ? 27.761 6.223 3.896 1.00 91.44 442 LEU A N 1
ATOM 3534 C CA . LEU A 1 442 ? 27.905 4.910 3.270 1.00 91.44 442 LEU A CA 1
ATOM 3535 C C . LEU A 1 442 ? 29.288 4.757 2.657 1.00 91.44 442 LEU A C 1
ATOM 3537 O O . LEU A 1 442 ? 29.867 5.713 2.148 1.00 91.44 442 LEU A O 1
ATOM 3541 N N . ARG A 1 443 ? 29.810 3.538 2.694 1.00 89.38 443 ARG A N 1
ATOM 3542 C CA . ARG A 1 443 ? 31.055 3.139 2.049 1.00 89.38 443 ARG A CA 1
ATOM 3543 C C . ARG A 1 443 ? 30.761 2.450 0.728 1.00 89.38 443 ARG A C 1
ATOM 3545 O O . ARG A 1 443 ? 29.900 1.571 0.665 1.00 89.38 443 ARG A O 1
ATOM 3552 N N . ASP A 1 444 ? 31.486 2.842 -0.311 1.00 83.19 444 ASP A N 1
ATOM 3553 C CA . ASP A 1 444 ? 31.450 2.162 -1.602 1.00 83.19 444 ASP A CA 1
ATOM 3554 C C . ASP A 1 444 ? 32.297 0.876 -1.609 1.00 83.19 444 ASP A C 1
ATOM 3556 O O . ASP A 1 444 ? 32.963 0.530 -0.632 1.00 83.19 444 ASP A O 1
ATOM 3560 N N . SER A 1 445 ? 32.291 0.152 -2.733 1.00 77.94 445 SER A N 1
ATOM 3561 C CA . SER A 1 445 ? 33.039 -1.104 -2.896 1.00 77.94 445 SER A CA 1
ATOM 3562 C C . SER A 1 445 ? 34.567 -0.941 -2.896 1.00 77.94 445 SER A C 1
ATOM 3564 O O . SER A 1 445 ? 35.283 -1.943 -2.979 1.00 77.94 445 SER A O 1
ATOM 3566 N N . ARG A 1 446 ? 35.075 0.296 -2.875 1.00 75.31 446 ARG A N 1
ATOM 3567 C CA . ARG A 1 446 ? 36.498 0.641 -2.736 1.00 75.31 446 ARG A CA 1
ATOM 3568 C C . ARG A 1 446 ? 36.818 1.169 -1.328 1.00 75.31 446 ARG A C 1
ATOM 3570 O O . ARG A 1 446 ? 37.956 1.525 -1.059 1.00 75.31 446 ARG A O 1
ATOM 3577 N N . GLY A 1 447 ? 35.835 1.195 -0.424 1.00 76.75 447 GLY A N 1
ATOM 3578 C CA . GLY A 1 447 ? 35.989 1.641 0.961 1.00 76.75 447 GLY A CA 1
ATOM 3579 C C . GLY A 1 447 ? 35.870 3.153 1.162 1.00 76.75 447 GLY A C 1
ATOM 3580 O O . GLY A 1 447 ? 35.994 3.617 2.297 1.00 76.75 447 GLY A O 1
ATOM 3581 N N . LYS A 1 448 ? 35.592 3.936 0.112 1.00 78.00 448 LYS A N 1
ATOM 3582 C CA . LYS A 1 448 ? 35.444 5.392 0.223 1.00 78.00 448 LYS A CA 1
ATOM 3583 C C . LYS A 1 448 ? 34.092 5.752 0.834 1.00 78.00 448 LYS A C 1
ATOM 3585 O O . LYS A 1 448 ? 33.064 5.175 0.488 1.00 78.00 448 LYS A O 1
ATOM 3590 N N . HIS A 1 449 ? 34.099 6.755 1.710 1.00 81.00 449 HIS A N 1
ATOM 3591 C CA . HIS A 1 449 ? 32.912 7.270 2.387 1.00 81.00 449 HIS A CA 1
ATOM 3592 C C . HIS A 1 449 ? 32.165 8.321 1.552 1.00 81.00 449 HIS A C 1
ATOM 3594 O O . HIS A 1 449 ? 32.756 9.265 1.028 1.00 81.00 449 HIS A O 1
ATOM 3600 N N . HIS A 1 450 ? 30.841 8.198 1.510 1.00 82.50 450 HIS A N 1
ATOM 3601 C CA . HIS A 1 450 ? 29.914 9.099 0.835 1.00 82.50 450 HIS A CA 1
ATOM 3602 C C . HIS A 1 450 ? 28.839 9.553 1.819 1.00 82.50 450 HIS A C 1
ATOM 3604 O O . HIS A 1 450 ? 28.145 8.735 2.425 1.00 82.50 450 HIS A O 1
ATOM 3610 N N . LYS A 1 451 ? 28.679 10.870 1.963 1.00 87.25 451 LYS A N 1
ATOM 3611 C CA . LYS A 1 451 ? 27.598 11.459 2.757 1.00 87.25 451 LYS A CA 1
ATOM 3612 C C . LYS A 1 451 ? 26.317 11.497 1.936 1.00 87.25 451 LYS A C 1
ATOM 3614 O O . LYS A 1 451 ? 26.288 12.119 0.875 1.00 87.25 451 LYS A O 1
ATOM 3619 N N . ILE A 1 452 ? 25.248 10.899 2.448 1.00 90.50 452 ILE A N 1
ATOM 3620 C CA . ILE A 1 452 ? 23.956 10.874 1.758 1.00 90.50 452 ILE A CA 1
ATOM 3621 C C . ILE A 1 452 ? 2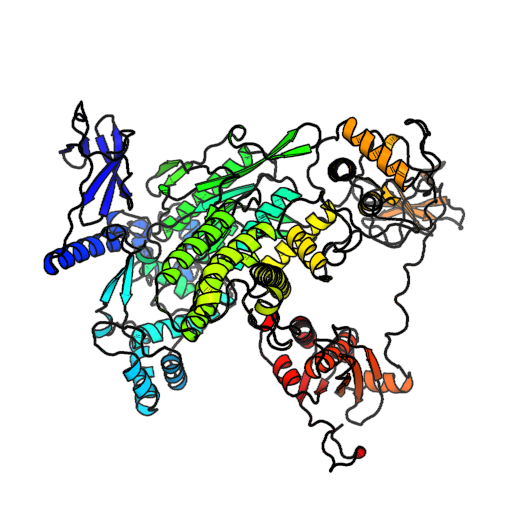3.123 12.097 2.146 1.00 90.50 452 ILE A C 1
ATOM 3623 O O . ILE A 1 452 ? 23.005 12.452 3.324 1.00 90.50 452 ILE A O 1
ATOM 3627 N N . GLU A 1 453 ? 22.526 12.753 1.146 1.00 88.69 453 GLU A N 1
ATOM 3628 C CA . GLU A 1 453 ? 21.723 13.958 1.357 1.00 88.69 453 GLU A CA 1
ATOM 3629 C C . GLU A 1 453 ? 20.473 13.639 2.191 1.00 88.69 453 GLU A C 1
ATOM 3631 O O . GLU A 1 453 ? 19.626 12.829 1.804 1.00 88.69 453 GLU A O 1
ATOM 3636 N N . ARG A 1 454 ? 20.318 14.327 3.327 1.00 91.62 454 ARG A N 1
ATOM 3637 C CA . ARG A 1 454 ? 19.080 14.284 4.108 1.00 91.62 454 ARG A CA 1
ATOM 3638 C C . ARG A 1 454 ? 18.055 15.239 3.509 1.00 91.62 454 ARG A C 1
ATOM 3640 O O . ARG A 1 454 ? 18.257 16.455 3.536 1.00 91.62 454 ARG A O 1
ATOM 3647 N N . LYS A 1 455 ? 16.918 14.721 3.047 1.00 91.44 455 LYS A N 1
ATOM 3648 C CA . LYS A 1 455 ? 15.785 15.557 2.634 1.00 91.44 455 LYS A CA 1
ATOM 3649 C C . LYS A 1 455 ? 14.891 15.894 3.832 1.00 91.44 455 LYS A C 1
ATOM 3651 O O . LYS A 1 455 ? 14.576 15.011 4.629 1.00 91.44 455 LYS A O 1
ATOM 3656 N N . PRO A 1 456 ? 14.410 17.145 3.934 1.00 90.75 456 PRO A N 1
ATOM 3657 C CA . PRO A 1 456 ? 13.337 17.512 4.850 1.00 90.75 456 PRO A CA 1
ATOM 3658 C C . PRO A 1 456 ? 12.121 16.596 4.751 1.00 90.75 456 PRO A C 1
ATOM 3660 O O . PRO A 1 456 ? 11.689 16.282 3.642 1.00 90.75 456 PRO A O 1
ATOM 3663 N N . VAL A 1 457 ? 11.476 16.265 5.872 1.00 89.31 457 VAL A N 1
ATOM 3664 C CA . VAL A 1 457 ? 10.199 15.506 5.856 1.00 89.31 457 VAL A CA 1
ATOM 3665 C C . VAL A 1 457 ? 9.048 16.257 5.184 1.00 89.31 457 VAL A C 1
ATOM 3667 O O . VAL A 1 457 ? 8.043 15.670 4.788 1.00 89.31 457 VAL A O 1
ATOM 3670 N N . THR A 1 458 ? 9.181 17.577 5.067 1.00 90.88 458 THR A N 1
ATOM 3671 C CA . THR A 1 458 ? 8.225 18.444 4.371 1.00 90.88 458 THR A CA 1
ATOM 3672 C C . THR A 1 458 ? 8.423 18.450 2.857 1.00 90.88 458 THR A C 1
ATOM 3674 O O . THR A 1 458 ? 7.543 18.923 2.139 1.00 90.88 458 THR A O 1
ATOM 3677 N N . GLN A 1 459 ? 9.555 17.938 2.367 1.00 91.31 459 GLN A N 1
ATOM 3678 C CA . GLN A 1 459 ? 9.834 17.816 0.943 1.00 91.31 459 GLN A CA 1
ATOM 3679 C C . GLN A 1 459 ? 9.476 16.417 0.431 1.00 91.31 459 GLN A C 1
ATOM 3681 O O . GLN A 1 459 ? 9.595 15.434 1.168 1.00 91.31 459 GLN A O 1
ATOM 3686 N N . PRO A 1 460 ? 9.036 16.316 -0.834 1.00 90.94 460 PRO A N 1
ATOM 3687 C CA . PRO A 1 460 ? 8.637 15.041 -1.393 1.00 90.94 460 PRO A CA 1
ATOM 3688 C C . PRO A 1 460 ? 9.848 14.181 -1.744 1.00 90.94 460 PRO A C 1
ATOM 3690 O O . PRO A 1 460 ? 10.822 14.677 -2.315 1.00 90.94 460 PRO A O 1
ATOM 3693 N N . ASN A 1 461 ? 9.722 12.878 -1.517 1.00 85.00 461 ASN A N 1
ATOM 3694 C CA . ASN A 1 461 ? 10.492 11.886 -2.243 1.00 85.00 461 ASN A CA 1
ATOM 3695 C C . ASN A 1 461 ? 9.877 11.747 -3.657 1.00 85.00 461 ASN A C 1
ATOM 3697 O O . ASN A 1 461 ? 8.651 11.644 -3.799 1.00 85.00 461 ASN A O 1
ATOM 3701 N N . PRO A 1 462 ? 10.672 11.868 -4.732 1.00 80.69 462 PRO A N 1
ATOM 3702 C CA . PRO A 1 462 ? 10.195 11.604 -6.079 1.00 80.69 462 PRO A CA 1
ATOM 3703 C C . PRO A 1 462 ? 10.372 10.120 -6.422 1.00 80.69 462 PRO A C 1
ATOM 3705 O O . PRO A 1 462 ? 11.493 9.662 -6.588 1.00 80.69 462 PRO A O 1
ATOM 3708 N N . GLY A 1 463 ? 9.273 9.392 -6.629 1.00 81.81 463 GLY A N 1
ATOM 3709 C CA . GLY A 1 463 ? 9.324 7.992 -7.066 1.00 81.81 463 GLY A CA 1
ATOM 3710 C C . GLY A 1 463 ? 7.999 7.530 -7.667 1.00 81.81 463 GLY A C 1
ATOM 3711 O O . GLY A 1 463 ? 6.959 8.144 -7.439 1.00 81.81 463 GLY A O 1
ATOM 3712 N N . LEU A 1 464 ? 8.015 6.478 -8.493 1.00 87.44 464 LEU A N 1
ATOM 3713 C CA . LEU A 1 464 ? 6.806 5.759 -8.953 1.00 87.44 464 LEU A CA 1
ATOM 3714 C C . LEU A 1 464 ? 5.707 6.615 -9.634 1.00 87.44 464 LEU A C 1
ATOM 3716 O O . LEU A 1 464 ? 4.573 6.168 -9.800 1.00 87.44 464 LEU A O 1
ATOM 3720 N N . GLY A 1 465 ? 6.025 7.848 -10.048 1.00 88.62 465 GLY A N 1
ATOM 3721 C CA . GLY A 1 465 ? 5.085 8.815 -10.635 1.00 88.62 465 GLY A CA 1
ATOM 3722 C C . GLY A 1 465 ? 4.296 9.682 -9.635 1.00 88.62 465 GLY A C 1
ATOM 3723 O O . GLY A 1 465 ? 3.486 10.509 -10.074 1.00 88.62 465 GLY A O 1
ATOM 3724 N N . PHE A 1 466 ? 4.576 9.568 -8.333 1.00 93.00 466 PHE A N 1
ATOM 3725 C CA . PHE A 1 466 ? 3.913 10.277 -7.233 1.00 93.00 466 PHE A CA 1
ATOM 3726 C C . PHE A 1 466 ? 4.942 11.014 -6.356 1.00 93.00 466 PHE A C 1
ATOM 3728 O O . PHE A 1 466 ? 6.006 10.484 -6.060 1.00 93.00 466 PHE A O 1
ATOM 3735 N N . LEU A 1 467 ? 4.664 12.266 -5.981 1.00 93.88 467 LEU A N 1
ATOM 3736 C CA . LEU A 1 467 ? 5.504 13.022 -5.046 1.00 93.88 467 LEU A CA 1
ATOM 3737 C C . LEU A 1 467 ? 5.004 12.805 -3.613 1.00 93.88 467 LEU A C 1
ATOM 3739 O O . LEU A 1 467 ? 4.039 13.447 -3.194 1.00 93.88 467 LEU A O 1
ATOM 3743 N N . LEU A 1 468 ? 5.650 11.898 -2.878 1.00 91.81 468 LEU A N 1
ATOM 3744 C CA . LEU A 1 468 ? 5.246 11.509 -1.527 1.00 91.81 468 LEU A CA 1
ATOM 3745 C C . LEU A 1 468 ? 5.992 12.334 -0.479 1.00 91.81 468 LEU A C 1
ATOM 3747 O O . LEU A 1 468 ? 7.215 12.296 -0.429 1.00 91.81 468 LEU A O 1
ATOM 3751 N N . CYS A 1 469 ? 5.269 13.018 0.410 1.00 92.38 469 CYS A N 1
ATOM 3752 C CA . CYS A 1 469 ? 5.859 13.628 1.606 1.00 92.38 469 CYS A CA 1
ATOM 3753 C C . CYS A 1 469 ? 5.568 12.770 2.852 1.00 92.38 469 CYS A C 1
ATOM 3755 O O . CYS A 1 469 ? 4.397 12.449 3.089 1.00 92.38 469 CYS A O 1
ATOM 3757 N N . PRO A 1 470 ? 6.567 12.475 3.708 1.00 92.25 470 PRO A N 1
ATOM 3758 C CA . PRO A 1 470 ? 6.362 11.788 4.992 1.00 92.25 470 PRO A CA 1
ATOM 3759 C C . PRO A 1 470 ? 5.316 12.440 5.918 1.00 92.25 470 PRO A C 1
ATOM 3761 O O . PRO A 1 470 ? 4.627 11.755 6.677 1.00 92.25 470 PRO A O 1
ATOM 3764 N N . THR A 1 471 ? 5.135 13.763 5.826 1.00 91.38 471 THR A N 1
ATOM 3765 C CA . THR A 1 471 ? 4.108 14.534 6.563 1.00 91.38 471 THR A CA 1
ATOM 3766 C C . THR A 1 471 ? 2.682 14.355 6.028 1.00 91.38 471 THR A C 1
ATOM 3768 O O . THR A 1 471 ? 1.749 14.951 6.562 1.00 91.38 471 THR A O 1
ATOM 3771 N N . ALA A 1 472 ? 2.514 13.586 4.949 1.00 90.75 472 ALA A N 1
ATOM 3772 C CA . ALA A 1 472 ? 1.318 13.483 4.116 1.00 90.75 472 ALA A CA 1
ATOM 3773 C C . ALA A 1 472 ? 0.909 14.759 3.366 1.00 90.75 472 ALA A C 1
ATOM 3775 O O . ALA A 1 472 ? -0.126 14.735 2.697 1.00 90.75 472 ALA A O 1
ATOM 3776 N N . ASP A 1 473 ? 1.643 15.873 3.443 1.00 92.25 473 ASP A N 1
ATOM 3777 C CA . ASP A 1 473 ? 1.330 17.066 2.643 1.00 92.25 473 ASP A CA 1
ATOM 3778 C C . ASP A 1 473 ? 1.490 16.769 1.142 1.00 92.25 473 ASP A C 1
ATOM 3780 O O . ASP A 1 473 ? 2.525 16.286 0.696 1.00 92.25 473 ASP A O 1
ATOM 3784 N N . GLN A 1 474 ? 0.460 17.065 0.350 1.00 94.88 474 GLN A N 1
ATOM 3785 C CA . GLN A 1 474 ? 0.437 16.812 -1.092 1.00 94.88 474 GLN A CA 1
ATOM 3786 C C . GLN A 1 474 ? 0.476 18.094 -1.929 1.00 94.88 474 GLN A C 1
ATOM 3788 O O . GLN A 1 474 ? 0.177 18.064 -3.126 1.00 94.88 474 GLN A O 1
ATOM 3793 N N . LYS A 1 475 ? 0.848 19.234 -1.334 1.00 95.25 475 LYS A N 1
ATOM 3794 C CA . LYS A 1 475 ? 0.980 20.507 -2.052 1.00 95.25 475 LYS A CA 1
ATOM 3795 C C . LYS A 1 475 ? 1.870 20.390 -3.295 1.00 95.25 475 LYS A C 1
ATOM 3797 O O . LYS A 1 475 ? 1.452 20.812 -4.372 1.00 95.25 475 LYS A O 1
ATOM 3802 N N . PHE A 1 476 ? 3.046 19.772 -3.172 1.00 95.94 476 PHE A N 1
ATOM 3803 C CA . PHE A 1 476 ? 3.977 19.591 -4.293 1.00 95.94 476 PHE A CA 1
ATOM 3804 C C . PHE A 1 476 ? 3.390 18.719 -5.411 1.00 95.94 476 PHE A C 1
ATOM 3806 O O . PHE A 1 476 ? 3.537 19.034 -6.595 1.00 95.94 476 PHE A O 1
ATOM 3813 N N . GLU A 1 477 ? 2.683 17.643 -5.056 1.00 96.56 477 GLU A N 1
ATOM 3814 C CA . GLU A 1 477 ? 2.036 16.772 -6.039 1.00 96.56 477 GLU A CA 1
ATOM 3815 C C . GLU A 1 477 ? 0.912 17.503 -6.781 1.00 96.56 477 GLU A C 1
ATOM 3817 O O . GLU A 1 477 ? 0.829 17.438 -8.012 1.00 96.56 477 GLU A O 1
ATOM 3822 N N . TYR A 1 478 ? 0.098 18.267 -6.047 1.00 97.56 478 TYR A N 1
ATOM 3823 C CA . TYR A 1 478 ? -0.939 19.123 -6.614 1.00 97.56 478 TYR A CA 1
ATOM 3824 C C . TYR A 1 478 ? -0.359 20.149 -7.593 1.00 97.56 478 TYR A C 1
ATOM 3826 O O . TYR A 1 478 ? -0.840 20.264 -8.722 1.00 97.56 478 TYR A O 1
ATOM 3834 N N . GLU A 1 479 ? 0.693 20.869 -7.197 1.00 97.56 479 GLU A N 1
ATOM 3835 C CA . GLU A 1 479 ? 1.353 21.865 -8.046 1.00 97.56 479 GLU A CA 1
ATOM 3836 C C . GLU A 1 479 ? 1.916 21.230 -9.323 1.00 97.56 479 GLU A C 1
ATOM 3838 O O . GLU A 1 479 ? 1.733 21.771 -10.417 1.00 97.56 479 GLU A O 1
ATOM 3843 N N . LYS A 1 480 ? 2.508 20.033 -9.219 1.00 96.56 480 LYS A N 1
ATOM 3844 C CA . LYS A 1 480 ? 2.979 19.270 -10.381 1.00 96.56 480 LYS A CA 1
ATOM 3845 C C . LYS A 1 480 ? 1.831 18.886 -11.319 1.00 96.56 480 LYS A C 1
ATOM 3847 O O . LYS A 1 480 ? 1.974 19.054 -12.531 1.00 96.56 480 LYS A O 1
ATOM 3852 N N . ARG A 1 481 ? 0.699 18.387 -10.802 1.00 97.44 481 ARG A N 1
ATOM 3853 C CA . ARG A 1 481 ? -0.472 18.037 -11.636 1.00 97.44 481 ARG A CA 1
ATOM 3854 C C . ARG A 1 481 ? -1.108 19.268 -12.282 1.00 97.44 481 ARG A C 1
ATOM 3856 O O . ARG A 1 481 ? -1.447 19.229 -13.464 1.00 97.44 481 ARG A O 1
ATOM 3863 N N . LEU A 1 482 ? -1.217 20.374 -11.548 1.00 98.00 482 LEU A N 1
ATOM 3864 C CA . LEU A 1 482 ? -1.735 21.634 -12.079 1.00 98.00 482 LEU A CA 1
ATOM 3865 C C . LEU A 1 482 ? -0.846 22.175 -13.204 1.00 98.00 482 LEU A C 1
ATOM 3867 O O . LEU A 1 482 ? -1.365 22.549 -14.254 1.00 98.00 482 LEU A O 1
ATOM 3871 N N . LYS A 1 483 ? 0.480 22.157 -13.022 1.00 97.31 483 LYS A N 1
ATOM 3872 C CA . LYS A 1 483 ? 1.431 22.562 -14.062 1.00 97.31 483 LYS A CA 1
ATOM 3873 C C . LYS A 1 483 ? 1.306 21.689 -15.310 1.00 97.31 483 LYS A C 1
ATOM 3875 O O . LYS A 1 483 ? 1.206 22.210 -16.413 1.00 97.31 483 LYS A O 1
ATOM 3880 N N . GLN A 1 484 ? 1.205 20.367 -15.149 1.00 95.88 484 GLN A N 1
ATOM 3881 C CA . GLN A 1 484 ? 0.974 19.461 -16.280 1.00 95.88 484 GLN A CA 1
ATOM 3882 C C . GLN A 1 484 ? -0.324 19.783 -17.036 1.00 95.88 484 GLN A C 1
ATOM 3884 O O . GLN A 1 484 ? -0.323 19.775 -18.268 1.00 95.88 484 GLN A O 1
ATOM 3889 N N . ALA A 1 485 ? -1.411 20.091 -16.322 1.00 96.81 485 ALA A N 1
ATOM 3890 C CA . ALA A 1 485 ? -2.670 20.513 -16.931 1.00 96.81 485 ALA A CA 1
ATOM 3891 C C . ALA A 1 485 ? -2.507 21.817 -17.731 1.00 96.81 485 ALA A C 1
ATOM 3893 O O . ALA A 1 485 ? -2.979 21.901 -18.864 1.00 96.81 485 ALA A O 1
ATOM 3894 N N . GLN A 1 486 ? -1.799 22.804 -17.174 1.00 97.31 486 GLN A N 1
ATOM 3895 C CA . GLN A 1 486 ? -1.510 24.085 -17.829 1.00 97.31 486 GLN A CA 1
ATOM 3896 C C . GLN A 1 486 ? -0.656 23.905 -19.090 1.00 97.31 486 GLN A C 1
ATOM 3898 O O . GLN A 1 486 ? -1.028 24.404 -20.151 1.00 97.31 486 GLN A O 1
ATOM 3903 N N . ASP A 1 487 ? 0.427 23.132 -19.007 1.00 95.38 487 ASP A N 1
ATOM 3904 C CA . ASP A 1 487 ? 1.339 22.877 -20.128 1.00 95.38 487 ASP A CA 1
ATOM 3905 C C . ASP A 1 487 ? 0.638 22.145 -21.285 1.00 95.38 487 ASP A C 1
ATOM 3907 O O . ASP A 1 487 ? 0.946 22.351 -22.461 1.00 95.38 487 ASP A O 1
ATOM 3911 N N . ILE A 1 488 ? -0.286 21.229 -20.977 1.00 94.00 488 ILE A N 1
ATOM 3912 C CA . ILE A 1 488 ? -1.090 20.534 -21.992 1.00 94.00 488 ILE A CA 1
ATOM 3913 C C . ILE A 1 488 ? -2.120 21.491 -22.592 1.00 94.00 488 ILE A C 1
ATOM 3915 O O . ILE A 1 488 ? -2.200 21.597 -23.815 1.00 94.00 488 ILE A O 1
ATOM 3919 N N . ALA A 1 489 ? -2.867 22.214 -21.755 1.00 93.38 489 ALA A N 1
ATOM 3920 C CA . ALA A 1 489 ? -3.872 23.174 -22.200 1.00 93.38 489 ALA A CA 1
ATOM 3921 C C . ALA A 1 489 ? -3.264 24.245 -23.123 1.00 93.38 489 ALA A C 1
ATOM 3923 O O . ALA A 1 489 ? -3.832 24.542 -24.171 1.00 93.38 489 ALA A O 1
ATOM 3924 N N . GLN A 1 490 ? -2.074 24.761 -22.793 1.00 94.50 490 GLN A N 1
ATOM 3925 C CA . GLN A 1 490 ? -1.357 25.749 -23.606 1.00 94.50 490 GLN A CA 1
ATOM 3926 C C . GLN A 1 490 ? -0.911 25.200 -24.968 1.00 94.50 490 GLN A C 1
ATOM 3928 O O . GLN A 1 490 ? -0.867 25.944 -25.946 1.00 94.50 490 GLN A O 1
ATOM 3933 N N . ARG A 1 491 ? -0.551 23.914 -25.048 1.00 92.19 491 ARG A N 1
ATOM 3934 C CA . ARG A 1 491 ? -0.184 23.278 -26.320 1.00 92.19 491 ARG A CA 1
ATOM 3935 C C . ARG A 1 491 ? -1.413 23.039 -27.186 1.00 92.19 491 ARG A C 1
ATOM 3937 O O . ARG A 1 491 ? -1.427 23.446 -28.339 1.00 92.19 491 ARG A O 1
ATOM 3944 N N . VAL A 1 492 ? -2.460 22.448 -26.613 1.00 92.06 492 VAL A N 1
ATOM 3945 C CA . VAL A 1 492 ? -3.682 22.080 -27.345 1.00 92.06 492 VAL A CA 1
ATOM 3946 C C . VAL A 1 492 ? -4.479 23.304 -27.789 1.00 92.06 492 VAL A C 1
ATOM 3948 O O . VAL A 1 492 ? -5.086 23.278 -28.859 1.00 92.06 492 VAL A O 1
ATOM 3951 N N . SER A 1 493 ? -4.459 24.401 -27.026 1.00 91.19 493 SER A N 1
ATOM 3952 C CA . SER A 1 493 ? -5.145 25.635 -27.425 1.00 91.19 493 SER A CA 1
ATOM 3953 C C . SER A 1 493 ? -4.632 26.183 -28.760 1.00 91.19 493 SER A C 1
ATOM 3955 O O . SER A 1 493 ? -5.434 26.682 -29.550 1.00 91.19 493 SER A O 1
ATOM 3957 N N . LYS A 1 494 ? -3.332 26.013 -29.041 1.00 91.38 494 LYS A N 1
ATOM 3958 C CA . LYS A 1 494 ? -2.661 26.442 -30.279 1.00 91.38 494 LYS A CA 1
ATOM 3959 C C . LYS A 1 494 ? -2.858 25.486 -31.460 1.00 91.38 494 LYS A C 1
ATOM 3961 O O . LYS A 1 494 ? -2.558 25.861 -32.586 1.00 91.38 494 LYS A O 1
ATOM 3966 N N . CYS A 1 495 ? -3.332 24.264 -31.224 1.00 88.38 495 CYS A N 1
ATOM 3967 C CA . CYS A 1 495 ? -3.509 23.258 -32.269 1.00 88.38 495 CYS A CA 1
ATOM 3968 C C . CYS A 1 495 ? -4.909 23.328 -32.887 1.00 88.38 495 CYS A C 1
ATOM 3970 O O . CYS A 1 495 ? -5.902 23.504 -32.177 1.00 88.38 495 CYS A O 1
ATOM 3972 N N . THR A 1 496 ? -5.017 23.093 -34.191 1.00 88.25 496 THR A N 1
ATOM 3973 C CA . THR A 1 496 ? -6.300 22.793 -34.841 1.00 88.25 496 THR A CA 1
ATOM 3974 C C . THR A 1 496 ? -6.535 21.289 -34.744 1.00 88.25 496 THR A C 1
ATOM 3976 O O . THR A 1 496 ? -5.742 20.517 -35.272 1.00 88.25 496 THR A O 1
ATOM 3979 N N . LEU A 1 497 ? -7.580 20.872 -34.024 1.00 88.31 497 LEU A N 1
ATOM 3980 C CA . LEU A 1 497 ? -7.937 19.464 -33.831 1.00 88.31 497 LEU A CA 1
ATOM 3981 C C . LEU A 1 497 ? -9.419 19.266 -34.166 1.00 88.31 497 LEU A C 1
ATOM 3983 O O . LEU A 1 497 ? -10.235 20.054 -33.676 1.00 88.31 497 LEU A O 1
ATOM 3987 N N . PRO A 1 498 ? -9.781 18.227 -34.938 1.00 93.12 498 PRO A N 1
ATOM 3988 C CA . PRO A 1 498 ? -11.161 17.771 -35.041 1.00 93.12 498 PRO A CA 1
ATOM 3989 C C . PRO A 1 498 ? -11.742 17.425 -33.664 1.00 93.12 498 PRO A C 1
ATOM 3991 O O . PRO A 1 498 ? -11.027 16.954 -32.776 1.00 93.12 498 PRO A O 1
ATOM 3994 N N . ALA A 1 499 ? -13.055 17.600 -33.492 1.00 92.44 499 ALA A N 1
ATOM 3995 C CA . ALA A 1 499 ? -13.730 17.341 -32.217 1.00 92.44 499 ALA A CA 1
ATOM 3996 C C . ALA A 1 499 ? -13.529 15.905 -31.708 1.00 92.44 499 ALA A C 1
ATOM 3998 O O . ALA A 1 499 ? -13.275 15.692 -30.521 1.00 92.44 499 ALA A O 1
ATOM 3999 N N . ARG A 1 500 ? -13.560 14.930 -32.625 1.00 93.06 500 ARG A N 1
ATOM 4000 C CA . ARG A 1 500 ? -13.288 13.519 -32.330 1.00 93.06 500 ARG A CA 1
ATOM 4001 C C . ARG A 1 500 ? -11.875 13.311 -31.779 1.00 93.06 500 ARG A C 1
ATOM 4003 O O . ARG A 1 500 ? -11.718 12.653 -30.756 1.00 93.06 500 ARG A O 1
ATOM 4010 N N . ASP A 1 501 ? -10.865 13.911 -32.401 1.00 93.62 501 ASP A N 1
ATOM 4011 C CA . ASP A 1 501 ? -9.467 13.760 -31.982 1.00 93.62 501 ASP A CA 1
ATOM 4012 C C . ASP A 1 501 ? -9.196 14.479 -30.660 1.00 93.62 501 ASP A C 1
ATOM 4014 O O . ASP A 1 501 ? -8.447 13.982 -29.819 1.00 93.62 501 ASP A O 1
ATOM 4018 N N . ALA A 1 502 ? -9.847 15.623 -30.430 1.00 93.31 502 ALA A N 1
ATOM 4019 C CA . ALA A 1 502 ? -9.806 16.313 -29.146 1.00 93.31 502 ALA A CA 1
ATOM 4020 C C . ALA A 1 502 ? -10.417 15.460 -28.022 1.00 93.31 502 ALA A C 1
ATOM 4022 O O . ALA A 1 502 ? -9.839 15.381 -26.936 1.00 93.31 502 ALA A O 1
ATOM 4023 N N . TRP A 1 503 ? -11.543 14.788 -28.284 1.00 93.00 503 TRP A N 1
ATOM 4024 C CA . TRP A 1 503 ? -12.168 13.857 -27.343 1.00 93.00 503 TRP A CA 1
ATOM 4025 C C . TRP A 1 503 ? -11.276 12.645 -27.051 1.00 93.00 503 TRP A C 1
ATOM 4027 O O . TRP A 1 503 ? -11.001 12.343 -25.886 1.00 93.00 503 TRP A O 1
ATOM 4037 N N . ILE A 1 504 ? -10.756 11.994 -28.098 1.00 93.38 504 ILE A N 1
ATOM 4038 C CA . ILE A 1 504 ? -9.844 10.849 -27.974 1.00 93.38 504 ILE A CA 1
ATOM 4039 C C . ILE A 1 504 ? -8.585 11.265 -27.211 1.00 93.38 504 ILE A C 1
ATOM 4041 O O . ILE A 1 504 ? -8.202 10.603 -26.247 1.00 93.38 504 ILE A O 1
ATOM 4045 N N . GLY A 1 505 ? -7.960 12.384 -27.581 1.00 93.25 505 GLY A N 1
ATOM 4046 C CA . GLY A 1 505 ? -6.771 12.907 -26.914 1.00 93.25 505 GLY A CA 1
ATOM 4047 C C . GLY A 1 505 ? -7.018 13.240 -25.441 1.00 93.25 505 GLY A C 1
ATOM 4048 O O . GLY A 1 505 ? -6.171 12.939 -24.593 1.00 93.25 505 GLY A O 1
ATOM 4049 N N . LEU A 1 506 ? -8.190 13.795 -25.109 1.00 94.44 506 LEU A N 1
ATOM 4050 C CA . LEU A 1 506 ? -8.583 14.049 -23.724 1.0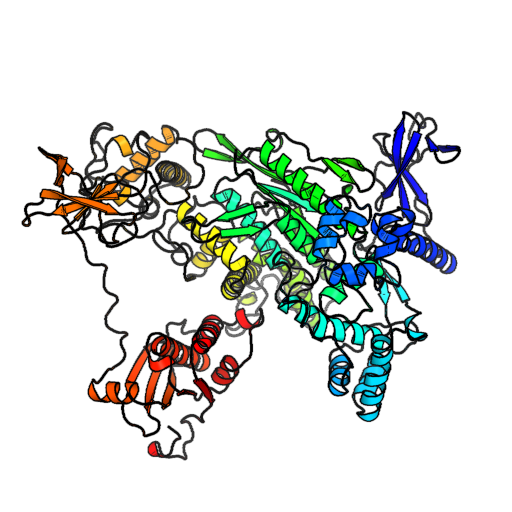0 94.44 506 LEU A CA 1
ATOM 4051 C C . LEU A 1 506 ? -8.648 12.739 -22.927 1.00 94.44 506 LEU A C 1
ATOM 4053 O O . LEU A 1 506 ? -7.909 12.596 -21.949 1.00 94.44 506 LEU A O 1
ATOM 4057 N N . LYS A 1 507 ? -9.486 11.783 -23.358 1.00 92.88 507 LYS A N 1
ATOM 4058 C CA . LYS A 1 507 ? -9.731 10.528 -22.623 1.00 92.88 507 LYS A CA 1
ATOM 4059 C C . LYS A 1 507 ? -8.502 9.610 -22.578 1.00 92.88 507 LYS A C 1
ATOM 4061 O O . LYS A 1 507 ? -8.260 8.994 -21.547 1.00 92.88 507 LYS A O 1
ATOM 4066 N N . THR A 1 508 ? -7.694 9.541 -23.639 1.00 93.00 508 THR A N 1
ATOM 4067 C CA . THR A 1 508 ? -6.595 8.554 -23.748 1.00 93.00 508 THR A CA 1
ATOM 4068 C C . THR A 1 508 ? -5.209 9.092 -23.387 1.00 93.00 508 THR A C 1
ATOM 4070 O O . THR A 1 508 ? -4.310 8.307 -23.087 1.00 93.00 508 THR A O 1
ATOM 4073 N N . ARG A 1 509 ? -4.988 10.417 -23.395 1.00 91.88 509 ARG A N 1
ATOM 4074 C CA . ARG A 1 509 ? -3.657 11.009 -23.139 1.00 91.88 509 ARG A CA 1
ATOM 4075 C C . ARG A 1 509 ? -3.654 11.989 -21.977 1.00 91.88 509 ARG A C 1
ATOM 4077 O O . ARG A 1 509 ? -2.786 11.894 -21.111 1.00 91.88 509 ARG A O 1
ATOM 4084 N N . VAL A 1 510 ? -4.594 12.934 -21.947 1.00 94.50 510 VAL A N 1
ATOM 4085 C CA . VAL A 1 510 ? -4.595 14.010 -20.941 1.00 94.50 510 VAL A CA 1
ATOM 4086 C C . VAL A 1 510 ? -5.041 13.499 -19.579 1.00 94.50 510 VAL A C 1
ATOM 4088 O O . VAL A 1 510 ? -4.295 13.641 -18.609 1.00 94.50 510 VAL A O 1
ATOM 4091 N N . ILE A 1 511 ? -6.220 12.875 -19.514 1.00 95.75 511 ILE A N 1
ATOM 4092 C CA . ILE A 1 511 ? -6.772 12.350 -18.262 1.00 95.75 511 ILE A CA 1
ATOM 4093 C C . ILE A 1 511 ? -5.843 11.291 -17.649 1.00 95.75 511 ILE A C 1
ATOM 4095 O O . ILE A 1 511 ? -5.458 11.474 -16.494 1.00 95.75 511 ILE A O 1
ATOM 4099 N N . PRO A 1 512 ? -5.360 10.260 -18.377 1.00 95.31 512 PRO A N 1
ATOM 4100 C CA . PRO A 1 512 ? -4.484 9.250 -17.783 1.00 95.31 512 PRO A CA 1
ATOM 4101 C C . PRO A 1 512 ? -3.176 9.835 -17.246 1.00 95.31 512 PRO A C 1
ATOM 4103 O O . PRO A 1 512 ? -2.723 9.442 -16.176 1.00 95.31 512 PRO A O 1
ATOM 4106 N N . LYS A 1 513 ? -2.592 10.827 -17.933 1.00 94.12 513 LYS A N 1
ATOM 4107 C CA . LYS A 1 513 ? -1.346 11.474 -17.498 1.00 94.12 513 LYS A CA 1
ATOM 4108 C C . LYS A 1 513 ? -1.506 12.269 -16.201 1.00 94.12 513 LYS A C 1
ATOM 4110 O O . LYS A 1 513 ? -0.618 12.228 -15.353 1.00 94.12 513 LYS A O 1
ATOM 4115 N N . ILE A 1 514 ? -2.603 13.011 -16.060 1.00 95.69 514 ILE A N 1
ATOM 4116 C CA . ILE A 1 514 ? -2.848 13.873 -14.894 1.00 95.69 514 ILE A CA 1
ATOM 4117 C C . ILE A 1 514 ? -3.363 13.048 -13.713 1.00 95.69 514 ILE A C 1
ATOM 4119 O O . ILE A 1 514 ? -2.925 13.264 -12.584 1.00 95.69 514 ILE A O 1
ATOM 4123 N N . CYS A 1 515 ? -4.248 12.088 -13.984 1.00 96.19 515 CYS A N 1
ATOM 4124 C CA . CYS A 1 515 ? -4.946 11.294 -12.977 1.00 96.19 515 CYS A CA 1
ATOM 4125 C C . CYS A 1 515 ? -4.217 10.003 -12.583 1.00 96.19 515 CYS A C 1
ATOM 4127 O O . CYS A 1 515 ? -4.718 9.268 -11.736 1.00 96.19 515 CYS A O 1
ATOM 4129 N N . TYR A 1 516 ? -3.045 9.715 -13.159 1.00 95.12 516 TYR A N 1
ATOM 4130 C CA . TYR A 1 516 ? -2.213 8.567 -12.781 1.00 95.12 516 TYR A CA 1
ATOM 4131 C C . TYR A 1 516 ? -2.052 8.387 -11.252 1.00 95.12 516 TYR A C 1
ATOM 4133 O O . TYR A 1 516 ? -2.333 7.292 -10.770 1.00 95.12 516 TYR A O 1
ATOM 4141 N N . PRO A 1 517 ? -1.689 9.420 -10.458 1.00 95.31 517 PRO A N 1
ATOM 4142 C CA . PRO A 1 517 ? -1.496 9.267 -9.015 1.00 95.31 517 PRO A CA 1
ATOM 4143 C C . PRO A 1 517 ? -2.797 9.341 -8.205 1.00 95.31 517 PRO A C 1
ATOM 4145 O O . PRO A 1 517 ? -2.738 9.247 -6.985 1.00 95.31 517 PRO A O 1
ATOM 4148 N N . PHE A 1 518 ? -3.962 9.573 -8.828 1.00 96.12 518 PHE A N 1
ATOM 4149 C CA . PHE A 1 518 ? -5.154 10.019 -8.096 1.00 96.12 518 PHE A CA 1
ATOM 4150 C C . PHE A 1 518 ? -5.641 9.029 -7.033 1.00 96.12 518 PHE A C 1
ATOM 4152 O O . PHE A 1 518 ? -6.178 9.464 -6.021 1.00 96.12 518 PHE A O 1
ATOM 4159 N N . GLY A 1 519 ? -5.372 7.729 -7.205 1.00 94.81 519 GLY A N 1
ATOM 4160 C CA . GLY A 1 519 ? -5.689 6.720 -6.188 1.00 94.81 519 GLY A CA 1
ATOM 4161 C C . GLY A 1 519 ? -4.931 6.888 -4.863 1.00 94.81 519 GLY A C 1
ATOM 4162 O O . GLY A 1 519 ? -5.333 6.325 -3.856 1.00 94.81 519 GLY A O 1
ATOM 4163 N N . LEU A 1 520 ? -3.857 7.682 -4.854 1.00 95.62 520 LEU A N 1
ATOM 4164 C CA . LEU A 1 520 ? -3.038 8.006 -3.680 1.00 95.62 520 LEU A CA 1
ATOM 4165 C C . LEU A 1 520 ? -3.236 9.457 -3.214 1.00 95.62 520 LEU A C 1
ATOM 4167 O O . LEU A 1 520 ? -2.714 9.867 -2.174 1.00 95.62 520 LEU A O 1
ATOM 4171 N N . THR A 1 521 ? -3.931 10.278 -4.008 1.00 95.88 521 THR A N 1
ATOM 4172 C CA . THR A 1 521 ? -4.093 11.703 -3.708 1.00 95.88 521 THR A CA 1
ATOM 4173 C C . THR A 1 521 ? -5.271 11.964 -2.779 1.00 95.88 521 THR A C 1
ATOM 4175 O O . THR A 1 521 ? -6.255 11.234 -2.778 1.00 95.88 521 THR A O 1
ATOM 4178 N N . ARG A 1 522 ? -5.180 13.065 -2.035 1.00 95.12 522 ARG A N 1
ATOM 4179 C CA . ARG A 1 522 ? -6.211 13.610 -1.146 1.00 95.12 522 ARG A CA 1
ATOM 4180 C C . ARG A 1 522 ? -6.491 15.081 -1.460 1.00 95.12 522 ARG A C 1
ATOM 4182 O O . ARG A 1 522 ? -6.647 15.909 -0.565 1.00 95.12 522 ARG A O 1
ATOM 4189 N N . PHE A 1 523 ? -6.475 15.441 -2.745 1.00 96.50 523 PHE A N 1
ATOM 4190 C CA . PHE A 1 523 ? -6.746 16.816 -3.160 1.00 96.50 523 PHE A CA 1
ATOM 4191 C C . PHE A 1 523 ? -8.152 17.238 -2.738 1.00 96.50 523 PHE A C 1
ATOM 4193 O O . PHE A 1 523 ? -9.106 16.467 -2.795 1.00 96.50 523 PHE A O 1
ATOM 4200 N N . SER A 1 524 ? -8.279 18.496 -2.328 1.00 94.94 524 SER A N 1
ATOM 4201 C CA . SER A 1 524 ? -9.578 19.092 -2.025 1.00 94.94 524 SER A CA 1
ATOM 4202 C C . SER A 1 524 ? -10.397 19.335 -3.297 1.00 94.94 524 SER A C 1
ATOM 4204 O O . SER A 1 524 ? -9.845 19.613 -4.365 1.00 94.94 524 SER A O 1
ATOM 4206 N N . THR A 1 525 ? -11.725 19.394 -3.167 1.00 93.56 525 THR A N 1
ATOM 4207 C CA . THR A 1 525 ? -12.644 19.777 -4.256 1.00 93.56 525 THR A CA 1
ATOM 4208 C C . THR A 1 525 ? -12.240 21.098 -4.929 1.00 93.56 525 THR A C 1
ATOM 4210 O O . THR A 1 525 ? -12.337 21.249 -6.147 1.00 93.56 525 THR A O 1
ATOM 4213 N N . LYS A 1 526 ? -11.699 22.064 -4.168 1.00 96.19 526 LYS A N 1
ATOM 4214 C CA . LYS A 1 526 ? -11.189 23.337 -4.717 1.00 96.19 526 LYS A CA 1
ATOM 4215 C C . LYS A 1 526 ? -9.982 23.131 -5.639 1.00 96.19 526 LYS A C 1
ATOM 4217 O O . LYS A 1 526 ? -9.916 23.744 -6.706 1.00 96.19 526 LYS A O 1
ATOM 4222 N N . GLN A 1 527 ? -9.038 22.283 -5.236 1.00 97.56 527 GLN A N 1
ATOM 4223 C CA . GLN A 1 527 ? -7.855 21.943 -6.030 1.00 97.56 527 GLN A CA 1
ATOM 4224 C C . GLN A 1 527 ? -8.245 21.194 -7.310 1.00 97.56 527 GLN A C 1
ATOM 4226 O O . GLN A 1 527 ? -7.821 21.581 -8.401 1.00 97.56 527 GLN A O 1
ATOM 4231 N N . LEU A 1 528 ? -9.123 20.194 -7.197 1.00 96.94 528 LEU A N 1
ATOM 4232 C CA . LEU A 1 528 ? -9.618 19.414 -8.335 1.00 96.94 528 LEU A CA 1
ATOM 4233 C C . LEU A 1 528 ? -10.393 20.271 -9.331 1.00 96.94 528 LEU A C 1
ATOM 4235 O O . LEU A 1 528 ? -10.131 20.213 -10.534 1.00 96.94 528 LEU A O 1
ATOM 4239 N N . LYS A 1 529 ? -11.275 21.150 -8.840 1.00 95.38 529 LYS A N 1
ATOM 4240 C CA . LYS A 1 529 ? -11.995 22.114 -9.679 1.00 95.38 529 LYS A CA 1
ATOM 4241 C C . LYS A 1 529 ? -11.035 23.018 -10.448 1.00 95.38 529 LYS A C 1
ATOM 4243 O O . LYS A 1 529 ? -11.291 23.315 -11.615 1.00 95.38 529 LYS A O 1
ATOM 4248 N N . LYS A 1 530 ? -9.926 23.449 -9.835 1.00 97.19 530 LYS A N 1
ATOM 4249 C CA . LYS A 1 530 ? -8.920 24.282 -10.509 1.00 97.19 530 LYS A CA 1
ATOM 4250 C C . LYS A 1 530 ? -8.219 23.522 -11.639 1.00 97.19 530 LYS A C 1
ATOM 4252 O O . LYS A 1 530 ? -8.129 24.064 -12.738 1.00 97.19 530 LYS A O 1
ATOM 4257 N N . ILE A 1 531 ? -7.803 22.274 -11.409 1.00 97.38 531 ILE A N 1
ATOM 4258 C CA . ILE A 1 531 ? -7.225 21.410 -12.456 1.00 97.38 531 ILE A CA 1
ATOM 4259 C C . ILE A 1 531 ? -8.236 21.194 -13.591 1.00 97.38 531 ILE A C 1
ATOM 4261 O O . ILE A 1 531 ? -7.927 21.457 -14.754 1.00 97.38 531 ILE A O 1
ATOM 4265 N N . GLY A 1 532 ? -9.466 20.796 -13.253 1.00 95.06 532 GLY A N 1
ATOM 4266 C CA . GLY A 1 532 ? -10.530 20.556 -14.228 1.00 95.06 532 GLY A CA 1
ATOM 4267 C C . GLY A 1 532 ? -10.864 21.799 -15.053 1.00 95.06 532 GLY A C 1
ATOM 4268 O O . GLY A 1 532 ? -11.009 21.712 -16.266 1.00 95.06 532 GLY A O 1
ATOM 4269 N N . THR A 1 533 ? -10.901 22.982 -14.434 1.00 93.94 533 THR A N 1
ATOM 4270 C CA . THR A 1 533 ? -11.173 24.252 -15.132 1.00 93.94 533 THR A CA 1
ATOM 4271 C C . THR A 1 533 ? -10.122 24.555 -16.200 1.00 93.94 533 THR A C 1
ATOM 4273 O O . THR A 1 533 ? -10.484 24.940 -17.310 1.00 93.94 533 THR A O 1
ATOM 4276 N N . VAL A 1 534 ? -8.835 24.349 -15.899 1.00 95.50 534 VAL A N 1
ATOM 4277 C CA . VAL A 1 534 ? -7.741 24.578 -16.861 1.00 95.50 534 VAL A CA 1
ATOM 4278 C C . VAL A 1 534 ? -7.918 23.715 -18.110 1.00 95.50 534 VAL A C 1
ATOM 4280 O O . VAL A 1 534 ? -7.816 24.220 -19.225 1.00 95.50 534 VAL A O 1
ATOM 4283 N N . ILE A 1 535 ? -8.231 22.432 -17.925 1.00 94.31 535 ILE A N 1
ATOM 4284 C CA . ILE A 1 535 ? -8.434 21.481 -19.025 1.00 94.31 535 ILE A CA 1
ATOM 4285 C C . ILE A 1 535 ? -9.704 21.842 -19.798 1.00 94.31 535 ILE A C 1
ATOM 4287 O O . ILE A 1 535 ? -9.683 22.003 -21.019 1.00 94.31 535 ILE A O 1
ATOM 4291 N N . ASN A 1 536 ? -10.807 22.037 -19.082 1.00 92.62 536 ASN A N 1
ATOM 4292 C CA . ASN A 1 536 ? -12.115 22.263 -19.675 1.00 92.62 536 ASN A CA 1
ATOM 4293 C C . ASN A 1 536 ? -12.199 23.553 -20.489 1.00 92.62 536 ASN A C 1
ATOM 4295 O O . ASN A 1 536 ? -12.903 23.582 -21.495 1.00 92.62 536 ASN A O 1
ATOM 4299 N N . ASN A 1 537 ? -11.492 24.609 -20.082 1.00 91.12 537 ASN A N 1
ATOM 4300 C CA . ASN A 1 537 ? -11.467 25.872 -20.820 1.00 91.12 537 ASN A CA 1
ATOM 4301 C C . ASN A 1 537 ? -10.924 25.717 -22.246 1.00 91.12 537 ASN A C 1
ATOM 4303 O O . ASN A 1 537 ? -11.251 26.534 -23.100 1.00 91.12 537 ASN A O 1
ATOM 4307 N N . VAL A 1 538 ? -10.125 24.679 -22.502 1.00 92.88 538 VAL A N 1
ATOM 4308 C CA . VAL A 1 538 ? -9.593 24.371 -23.833 1.00 92.88 538 VAL A CA 1
ATOM 4309 C C . VAL A 1 538 ? -10.405 23.261 -24.494 1.00 92.88 538 VAL A C 1
ATOM 4311 O O . VAL A 1 538 ? -10.890 23.428 -25.610 1.00 92.88 538 VAL A O 1
ATOM 4314 N N . PHE A 1 539 ? -10.587 22.132 -23.809 1.00 93.56 539 PHE A N 1
ATOM 4315 C CA . PHE A 1 539 ? -11.132 20.930 -24.436 1.00 93.56 539 PHE A CA 1
ATOM 4316 C C . PHE A 1 539 ? -12.622 21.022 -24.761 1.00 93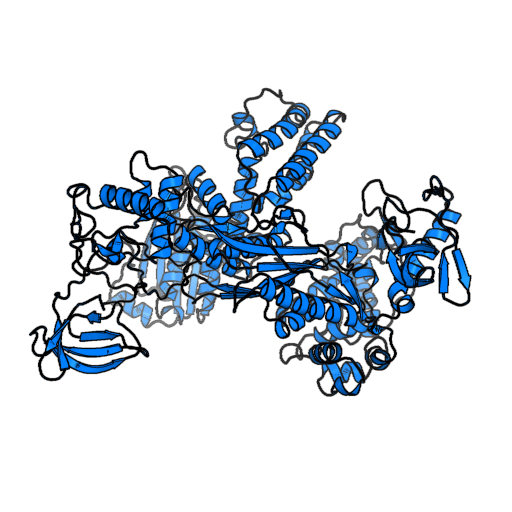.56 539 PHE A C 1
ATOM 4318 O O . PHE A 1 539 ? -13.016 20.551 -25.822 1.00 93.56 539 PHE A O 1
ATOM 4325 N N . VAL A 1 540 ? -13.442 21.679 -23.932 1.00 93.19 540 VAL A N 1
ATOM 4326 C CA . VAL A 1 540 ? -14.893 21.791 -24.192 1.00 93.19 540 VAL A CA 1
ATOM 4327 C C . VAL A 1 540 ? -15.160 22.476 -25.533 1.00 93.19 540 VAL A C 1
ATOM 4329 O O . VAL A 1 540 ? -15.972 21.997 -26.319 1.00 93.19 540 VAL A O 1
ATOM 4332 N N . GLN A 1 541 ? -14.407 23.536 -25.839 1.00 91.50 541 GLN A N 1
ATOM 4333 C CA . GLN A 1 541 ? -14.504 24.219 -27.131 1.00 91.50 541 GLN A CA 1
ATOM 4334 C C . GLN A 1 541 ? -14.009 23.346 -28.282 1.00 91.50 541 GLN A C 1
ATOM 4336 O O . GLN A 1 541 ? -14.646 23.301 -29.329 1.00 91.50 541 GLN A O 1
ATOM 4341 N N . LYS A 1 542 ? -12.895 22.625 -28.093 1.00 92.31 542 LYS A N 1
ATOM 4342 C CA . LYS A 1 542 ? -12.335 21.744 -29.131 1.00 92.31 542 LYS A CA 1
ATOM 4343 C C . LYS A 1 542 ? -13.256 20.573 -29.470 1.00 92.31 542 LYS A C 1
ATOM 4345 O O . LYS A 1 542 ? -13.272 20.153 -30.615 1.00 92.31 542 LYS A O 1
ATOM 4350 N N . ILE A 1 543 ? -14.034 20.085 -28.505 1.00 92.00 543 ILE A N 1
ATOM 4351 C CA . ILE A 1 543 ? -15.011 19.002 -28.692 1.00 92.00 543 ILE A CA 1
ATOM 4352 C C . ILE A 1 543 ? -16.325 19.524 -29.322 1.00 92.00 543 ILE A C 1
ATOM 4354 O O . ILE A 1 543 ? -17.188 18.735 -29.688 1.00 92.00 543 ILE A O 1
ATOM 4358 N N . GLY A 1 544 ? -16.470 20.842 -29.515 1.00 89.44 544 GLY A N 1
ATOM 4359 C CA . GLY A 1 544 ? -17.603 21.445 -30.229 1.00 89.44 544 GLY A CA 1
ATOM 4360 C C . GLY A 1 544 ? -18.666 22.092 -29.339 1.00 89.44 544 GLY A C 1
ATOM 4361 O O . GLY A 1 544 ? -19.739 22.429 -29.828 1.00 89.44 544 GLY A O 1
ATOM 4362 N N . PHE A 1 545 ? -18.385 22.302 -28.049 1.00 88.50 545 PHE A N 1
ATOM 4363 C CA . PHE A 1 545 ? -19.339 22.875 -27.097 1.00 88.50 545 PHE A CA 1
ATOM 4364 C C . PHE A 1 545 ? -18.947 24.278 -26.637 1.00 88.50 545 PHE A C 1
ATOM 4366 O O . PHE A 1 545 ? -17.781 24.683 -26.641 1.00 88.50 545 PHE A O 1
ATOM 4373 N N . ASN A 1 546 ? -19.937 25.037 -26.170 1.00 88.25 546 ASN A N 1
ATOM 4374 C CA . ASN A 1 546 ? -19.675 26.325 -25.549 1.00 88.25 546 ASN A CA 1
ATOM 4375 C C . ASN A 1 546 ? -18.931 26.125 -24.216 1.00 88.25 546 ASN A C 1
ATOM 4377 O O . ASN A 1 546 ? -19.318 25.318 -23.376 1.00 88.25 546 ASN A O 1
ATOM 4381 N N . ARG A 1 547 ? -17.879 26.912 -23.966 1.00 83.06 547 ARG A N 1
ATOM 4382 C CA . ARG A 1 547 ? -17.137 26.878 -22.689 1.00 83.06 547 ARG A CA 1
ATOM 4383 C C . ARG A 1 547 ? -18.010 27.162 -21.456 1.00 83.06 547 ARG A C 1
ATOM 4385 O O . ARG A 1 547 ? -17.626 26.783 -20.351 1.00 83.06 547 ARG A O 1
ATOM 4392 N N . ASN A 1 548 ? -19.144 27.836 -21.657 1.00 86.12 548 ASN A N 1
ATOM 4393 C CA . ASN A 1 548 ? -20.114 28.203 -20.628 1.00 86.12 548 ASN A CA 1
ATOM 4394 C C . ASN A 1 548 ? -21.226 27.158 -20.441 1.00 86.12 548 ASN A C 1
ATOM 4396 O O . ASN A 1 548 ? -22.111 27.386 -19.620 1.00 86.12 548 ASN A O 1
ATOM 4400 N N . THR A 1 549 ? -21.208 26.037 -21.176 1.00 89.88 549 THR A N 1
ATOM 4401 C CA . THR A 1 549 ? -22.181 24.955 -20.977 1.00 89.88 549 THR A CA 1
ATOM 4402 C C . THR A 1 549 ? -22.196 24.532 -19.500 1.00 89.88 549 THR A C 1
ATOM 4404 O O . THR A 1 549 ? -21.118 24.339 -18.915 1.00 89.88 549 THR A O 1
ATOM 4407 N N . PRO A 1 550 ? -23.385 24.399 -18.873 1.00 89.81 550 PRO A N 1
ATOM 4408 C CA . PRO A 1 550 ? -23.500 24.004 -17.475 1.00 89.81 550 PRO A CA 1
ATOM 4409 C C . PRO A 1 550 ? -22.696 22.740 -17.169 1.00 89.81 550 PRO A C 1
ATOM 4411 O O . PRO A 1 550 ? -22.822 21.721 -17.845 1.00 89.81 550 PRO A O 1
ATOM 4414 N N . ARG A 1 551 ? -21.861 22.793 -16.124 1.00 87.38 551 ARG A N 1
ATOM 4415 C CA . ARG A 1 551 ? -20.945 21.689 -15.785 1.00 87.38 551 ARG A CA 1
ATOM 4416 C C . ARG A 1 551 ? -21.669 20.394 -15.436 1.00 87.38 551 ARG A C 1
ATOM 4418 O O . ARG A 1 551 ? -21.145 19.334 -15.745 1.00 87.38 551 ARG A O 1
ATOM 4425 N N . VAL A 1 552 ? -22.864 20.492 -14.855 1.00 89.81 552 VAL A N 1
ATOM 4426 C CA . VAL A 1 552 ? -23.713 19.329 -14.567 1.00 89.81 552 VAL A CA 1
ATOM 4427 C C . VAL A 1 552 ? -24.047 18.549 -15.841 1.00 89.81 552 VAL A C 1
ATOM 4429 O O . VAL A 1 552 ? -23.873 17.343 -15.855 1.00 89.81 552 VAL A O 1
ATOM 4432 N N . MET A 1 553 ? -24.392 19.229 -16.940 1.00 89.81 553 MET A N 1
ATOM 4433 C CA . MET A 1 553 ? -24.673 18.589 -18.232 1.00 89.81 553 MET A CA 1
ATOM 4434 C C . MET A 1 553 ? -23.414 17.953 -18.832 1.00 89.81 553 MET A C 1
ATOM 4436 O O . MET A 1 553 ? -23.472 16.867 -19.400 1.00 89.81 553 MET A O 1
ATOM 4440 N N . LEU A 1 554 ? -22.263 18.623 -18.689 1.00 90.88 554 LEU A N 1
ATOM 4441 C CA . LEU A 1 554 ? -20.998 18.105 -19.207 1.00 90.88 554 LEU A CA 1
ATOM 4442 C C . LEU A 1 554 ? -20.573 16.814 -18.494 1.00 90.88 554 LEU A C 1
ATOM 4444 O O . LEU A 1 554 ? -20.133 15.880 -19.150 1.00 90.88 554 LEU A O 1
ATOM 4448 N N . TYR A 1 555 ? -20.671 16.776 -17.166 1.00 92.19 555 TYR A N 1
ATOM 4449 C CA . TYR A 1 555 ? -20.198 15.644 -16.365 1.00 92.19 555 TYR A CA 1
ATOM 4450 C C . TYR A 1 555 ? -21.234 14.536 -16.180 1.00 92.19 555 TYR A C 1
ATOM 4452 O O . TYR A 1 555 ? -20.849 13.434 -15.804 1.00 92.19 555 TYR A O 1
ATOM 4460 N N . ALA A 1 556 ? -22.523 14.819 -16.394 1.00 91.06 556 ALA A N 1
ATOM 4461 C CA . ALA A 1 556 ? -23.569 13.818 -16.248 1.00 91.06 556 ALA A CA 1
ATOM 4462 C C . ALA A 1 556 ? -23.321 12.621 -17.190 1.00 91.06 556 ALA A C 1
ATOM 4464 O O . ALA A 1 556 ? -22.868 12.826 -18.325 1.00 91.06 556 ALA A O 1
ATOM 4465 N N . PRO A 1 557 ? -23.627 11.393 -16.741 1.00 89.25 557 PRO A N 1
ATOM 4466 C CA . PRO A 1 557 ? -23.585 10.202 -17.579 1.00 89.25 557 PRO A CA 1
ATOM 4467 C C . PRO A 1 557 ? -24.453 10.332 -18.836 1.00 89.25 557 PRO A C 1
ATOM 4469 O O . PRO A 1 557 ? -25.498 10.987 -18.823 1.00 89.25 557 PRO A O 1
ATOM 4472 N N . ALA A 1 558 ? -24.036 9.668 -19.916 1.00 87.12 558 ALA A N 1
ATOM 4473 C CA . ALA A 1 558 ? -24.761 9.678 -21.187 1.00 87.12 558 ALA A CA 1
ATOM 4474 C C . ALA A 1 558 ? -26.173 9.071 -21.080 1.00 87.12 558 ALA A C 1
ATOM 4476 O O . ALA A 1 558 ? -27.094 9.547 -21.738 1.00 87.12 558 ALA A O 1
ATOM 4477 N N . GLU A 1 559 ? -26.361 8.082 -20.202 1.00 85.19 559 GLU A N 1
ATOM 4478 C CA . GLU A 1 559 ? -27.659 7.453 -19.896 1.00 85.19 559 GLU A CA 1
ATOM 4479 C C . GLU A 1 559 ? -28.707 8.438 -19.350 1.00 85.19 559 GLU A C 1
ATOM 4481 O O . GLU A 1 559 ? -29.896 8.275 -19.604 1.00 85.19 559 GLU A O 1
ATOM 4486 N N . PHE A 1 560 ? -28.276 9.517 -18.688 1.00 86.50 560 PHE A N 1
ATOM 4487 C CA . PHE A 1 560 ? -29.153 10.595 -18.219 1.00 86.50 560 PHE A CA 1
ATOM 4488 C C . PHE A 1 560 ? -29.191 11.794 -19.183 1.00 86.50 560 PHE A C 1
ATOM 4490 O O . PHE A 1 560 ? -29.568 12.900 -18.796 1.00 86.50 560 PHE A O 1
ATOM 4497 N N . GLY A 1 561 ? -28.757 11.610 -20.436 1.00 86.50 561 GLY A N 1
ATOM 4498 C CA . GLY A 1 561 ? -28.672 12.676 -21.441 1.00 86.50 561 GLY A CA 1
ATOM 4499 C C . GLY A 1 561 ? -27.497 13.642 -21.240 1.00 86.50 561 GLY A C 1
ATOM 4500 O O . GLY A 1 561 ? -27.491 14.736 -21.810 1.00 86.50 561 GLY A O 1
ATOM 4501 N N . GLY A 1 562 ? -26.514 13.269 -20.416 1.00 89.88 562 GLY A N 1
ATOM 4502 C CA . GLY A 1 562 ? -25.276 14.016 -20.216 1.00 89.88 562 GLY A CA 1
ATOM 4503 C C . GLY A 1 562 ? -24.201 13.722 -21.268 1.00 89.88 562 GLY A C 1
ATOM 4504 O O . GLY A 1 562 ? -24.407 12.971 -22.219 1.00 89.88 562 GLY A O 1
ATOM 4505 N N . MET A 1 563 ? -23.028 14.338 -21.114 1.00 88.25 563 MET A N 1
ATOM 4506 C CA . MET A 1 563 ? -21.912 14.208 -22.064 1.00 88.25 563 MET A CA 1
ATOM 4507 C C . MET A 1 563 ? -20.806 13.238 -21.642 1.00 88.25 563 MET A C 1
ATOM 4509 O O . MET A 1 563 ? -19.881 13.017 -22.425 1.00 88.25 563 MET A O 1
ATOM 4513 N N . ASP A 1 564 ? -20.850 12.708 -20.419 1.00 89.44 564 ASP A N 1
ATOM 4514 C CA . ASP A 1 564 ? -19.813 11.818 -19.888 1.00 89.44 564 ASP A CA 1
ATOM 4515 C C . ASP A 1 564 ? -18.389 12.432 -19.963 1.00 89.44 564 ASP A C 1
ATOM 4517 O O . ASP A 1 564 ? -17.380 11.775 -20.259 1.00 89.44 564 ASP A O 1
ATOM 4521 N N . LEU A 1 565 ? -18.287 13.753 -19.749 1.00 91.94 565 LEU A N 1
ATOM 4522 C CA . LEU A 1 565 ? -16.998 14.437 -19.684 1.00 91.94 565 LEU A CA 1
ATOM 4523 C C . LEU A 1 565 ? -16.288 14.050 -18.372 1.00 91.94 565 LEU A C 1
ATOM 4525 O O . LEU A 1 565 ? -16.880 14.180 -17.299 1.00 91.94 565 LEU A O 1
ATOM 4529 N N . PRO A 1 566 ? -14.999 13.667 -18.404 1.00 92.00 566 PRO A N 1
ATOM 4530 C CA . PRO A 1 566 ? -14.293 13.240 -17.200 1.00 92.00 566 PRO A CA 1
ATOM 4531 C C . PRO A 1 566 ? -14.215 14.331 -16.118 1.00 92.00 566 PRO A C 1
ATOM 4533 O O . PRO A 1 566 ? -13.622 15.396 -16.322 1.00 92.00 566 PRO A O 1
ATOM 4536 N N . CYS A 1 567 ? -14.769 14.045 -14.939 1.00 93.38 567 CYS A N 1
ATOM 4537 C CA . CYS A 1 567 ? -14.702 14.916 -13.768 1.00 93.38 567 CYS A CA 1
ATOM 4538 C C . CYS A 1 567 ? -13.516 14.535 -12.868 1.00 93.38 567 CYS A C 1
ATOM 4540 O O . CYS A 1 567 ? -13.404 13.396 -12.424 1.00 93.38 567 CYS A O 1
ATOM 4542 N N . MET A 1 568 ? -12.641 15.498 -12.555 1.00 95.50 568 MET A N 1
ATOM 4543 C CA . MET A 1 568 ? -11.440 15.254 -11.735 1.00 95.50 568 MET A CA 1
ATOM 4544 C C . MET A 1 568 ? -11.768 14.713 -10.339 1.00 95.50 568 MET A C 1
ATOM 4546 O O . MET A 1 568 ? -11.028 13.882 -9.829 1.00 95.50 568 MET A O 1
ATOM 4550 N N . GLU A 1 569 ? -12.858 15.195 -9.737 1.00 94.44 569 GLU A N 1
ATOM 4551 C CA . GLU A 1 569 ? -13.306 14.765 -8.409 1.00 94.44 569 GLU A CA 1
ATOM 4552 C C . GLU A 1 569 ? -13.786 13.314 -8.436 1.00 94.44 569 GLU A C 1
ATOM 4554 O O . GLU A 1 569 ? -13.234 12.480 -7.725 1.00 94.44 569 GLU A O 1
ATOM 4559 N N . THR A 1 570 ? -14.691 12.986 -9.360 1.00 93.62 570 THR A N 1
ATOM 4560 C CA . THR A 1 570 ? -15.184 11.619 -9.564 1.00 93.62 570 THR A CA 1
ATOM 4561 C C . THR A 1 570 ? -14.052 10.638 -9.869 1.00 93.62 570 THR A C 1
ATOM 4563 O O . THR A 1 570 ? -14.022 9.544 -9.317 1.00 93.62 570 THR A O 1
ATOM 4566 N N . ILE A 1 571 ? -13.075 11.028 -10.696 1.00 95.75 571 ILE A N 1
ATOM 4567 C CA . ILE A 1 571 ? -11.927 10.168 -11.021 1.00 95.75 571 ILE A CA 1
ATOM 4568 C C . ILE A 1 571 ? -11.039 9.920 -9.794 1.00 95.75 571 ILE A C 1
ATOM 4570 O O . ILE A 1 571 ? -10.490 8.824 -9.661 1.00 95.75 571 ILE A O 1
ATOM 4574 N N . GLN A 1 572 ? -10.858 10.915 -8.915 1.00 96.56 572 GLN A N 1
ATOM 4575 C CA . GLN A 1 572 ? -10.091 10.724 -7.682 1.00 96.56 572 GLN A CA 1
ATOM 4576 C C . GLN A 1 572 ? -10.794 9.740 -6.752 1.00 96.56 572 GLN A C 1
ATOM 4578 O O . GLN A 1 572 ? -10.151 8.802 -6.285 1.00 96.56 572 GLN A O 1
ATOM 4583 N N . ASP A 1 573 ? -12.102 9.907 -6.562 1.00 95.38 573 ASP A N 1
ATOM 4584 C CA . ASP A 1 573 ? -12.906 9.017 -5.725 1.00 95.38 573 ASP A CA 1
ATOM 4585 C C . ASP A 1 573 ? -12.884 7.583 -6.260 1.00 95.38 573 ASP A C 1
ATOM 4587 O O . ASP A 1 573 ? -12.519 6.658 -5.533 1.00 95.38 573 ASP A O 1
ATOM 4591 N N . GLN A 1 574 ? -13.161 7.407 -7.557 1.00 93.12 574 GLN A N 1
ATOM 4592 C CA . GLN A 1 574 ? -13.128 6.104 -8.223 1.00 93.12 574 GLN A CA 1
ATOM 4593 C C . GLN A 1 574 ? -11.770 5.426 -8.053 1.00 93.12 574 GLN A C 1
ATOM 4595 O O . GLN A 1 574 ? -11.703 4.275 -7.630 1.00 93.12 574 GLN A O 1
ATOM 4600 N N . LYS A 1 575 ? -10.665 6.125 -8.342 1.00 94.50 575 LYS A N 1
ATOM 4601 C CA . LYS A 1 575 ? -9.325 5.531 -8.246 1.00 94.50 575 LYS A CA 1
ATOM 4602 C C . LYS A 1 575 ? -8.913 5.229 -6.807 1.00 94.50 575 LYS A C 1
ATOM 4604 O O . LYS A 1 575 ? -8.259 4.215 -6.594 1.00 94.50 575 LYS A O 1
ATOM 4609 N N . GLY A 1 576 ? -9.248 6.095 -5.850 1.00 94.81 576 GLY A N 1
ATOM 4610 C CA . GLY A 1 576 ? -8.874 5.926 -4.444 1.00 94.81 576 GLY A CA 1
ATOM 4611 C C . GLY A 1 576 ? -9.611 4.765 -3.789 1.00 94.81 576 GLY A C 1
ATOM 4612 O O . GLY A 1 576 ? -8.979 3.869 -3.233 1.00 94.81 576 GLY A O 1
ATOM 4613 N N . ILE A 1 577 ? -10.940 4.749 -3.918 1.00 94.31 577 ILE A N 1
ATOM 4614 C CA . ILE A 1 577 ? -11.794 3.702 -3.344 1.00 94.31 577 ILE A CA 1
ATOM 4615 C C . ILE A 1 577 ? -11.467 2.348 -3.985 1.00 94.31 577 ILE A C 1
ATOM 4617 O O . ILE A 1 577 ? -11.195 1.384 -3.272 1.00 94.31 577 ILE A O 1
ATOM 4621 N N . THR A 1 578 ? -11.380 2.293 -5.319 1.00 91.75 578 THR A N 1
ATOM 4622 C CA . THR A 1 578 ? -11.066 1.049 -6.043 1.00 91.75 578 THR A CA 1
ATOM 4623 C C . THR A 1 578 ? -9.680 0.517 -5.688 1.00 91.75 578 THR A C 1
ATOM 4625 O O . THR A 1 578 ? -9.513 -0.687 -5.537 1.00 91.75 578 THR A O 1
ATOM 4628 N N . LEU A 1 579 ? -8.672 1.383 -5.513 1.00 93.38 579 LEU A N 1
ATOM 4629 C CA . LEU A 1 579 ? -7.338 0.931 -5.114 1.00 93.38 579 LEU A CA 1
ATOM 4630 C C . LEU A 1 579 ? -7.372 0.238 -3.743 1.00 93.38 579 LEU A C 1
ATOM 4632 O O . LEU A 1 579 ? -6.789 -0.835 -3.609 1.00 93.38 579 LEU A O 1
ATOM 4636 N N . ILE A 1 580 ? -8.065 0.807 -2.751 1.00 92.62 580 ILE A N 1
ATOM 4637 C CA . ILE A 1 580 ? -8.194 0.198 -1.417 1.00 92.62 580 ILE A CA 1
ATOM 4638 C C . ILE A 1 580 ? -8.955 -1.129 -1.486 1.00 92.62 580 ILE A C 1
ATOM 4640 O O . ILE A 1 580 ? -8.446 -2.133 -0.987 1.00 92.62 580 ILE A O 1
ATOM 4644 N N . LEU A 1 581 ? -10.120 -1.156 -2.143 1.00 91.44 581 LEU A N 1
ATOM 4645 C CA . LEU A 1 581 ? -10.933 -2.370 -2.287 1.00 91.44 581 LEU A CA 1
ATOM 4646 C C . LEU A 1 581 ? -10.155 -3.483 -2.989 1.00 91.44 581 LEU A C 1
ATOM 4648 O O . LEU A 1 581 ? -10.034 -4.581 -2.453 1.00 91.44 581 LEU A O 1
ATOM 4652 N N . ARG A 1 582 ? -9.525 -3.175 -4.125 1.00 90.56 582 ARG A N 1
ATOM 4653 C CA . ARG A 1 582 ? -8.714 -4.130 -4.885 1.00 90.56 582 ARG A CA 1
ATOM 4654 C C . ARG A 1 582 ? -7.578 -4.710 -4.050 1.00 90.56 582 ARG A C 1
ATOM 4656 O O . ARG A 1 582 ? -7.309 -5.903 -4.131 1.00 90.56 582 ARG A O 1
ATOM 4663 N N . GLN A 1 583 ? -6.868 -3.885 -3.276 1.00 91.69 583 GLN A N 1
ATOM 4664 C CA . GLN A 1 583 ? -5.763 -4.381 -2.451 1.00 91.69 583 GLN A CA 1
ATOM 4665 C C . GLN A 1 583 ? -6.254 -5.238 -1.280 1.00 91.69 583 GLN A C 1
ATOM 4667 O O . GLN A 1 583 ? -5.648 -6.274 -1.024 1.00 91.69 583 GLN A O 1
ATOM 4672 N N . LEU A 1 584 ? -7.357 -4.861 -0.623 1.00 90.75 584 LEU A N 1
ATOM 4673 C CA . LEU A 1 584 ? -7.998 -5.675 0.416 1.00 90.75 584 LEU A CA 1
ATOM 4674 C C . LEU A 1 584 ? -8.463 -7.027 -0.140 1.00 90.75 584 LEU A C 1
ATOM 4676 O O . LEU A 1 584 ? -8.166 -8.069 0.443 1.00 90.75 584 LEU A O 1
ATOM 4680 N N . GLN A 1 585 ? -9.111 -7.016 -1.306 1.00 86.50 585 GLN A N 1
ATOM 4681 C CA . GLN A 1 585 ? -9.552 -8.225 -1.993 1.00 86.50 585 GLN A CA 1
ATOM 4682 C C . GLN A 1 585 ? -8.395 -9.069 -2.543 1.00 86.50 585 GLN A C 1
ATOM 4684 O O . GLN A 1 585 ? -8.527 -10.274 -2.701 1.00 86.50 585 GLN A O 1
ATOM 4689 N N . TRP A 1 586 ? -7.230 -8.490 -2.832 1.00 87.00 586 TRP A N 1
ATOM 4690 C CA . TRP A 1 586 ? -6.071 -9.293 -3.231 1.00 87.00 586 TRP A CA 1
ATOM 4691 C C . TRP A 1 586 ? -5.502 -10.109 -2.059 1.00 87.00 586 TRP A C 1
ATOM 4693 O O . TRP A 1 586 ? -4.898 -11.158 -2.272 1.00 87.00 586 TRP A O 1
ATOM 4703 N N . GLY A 1 587 ? -5.711 -9.653 -0.817 1.00 85.88 587 GLY A N 1
ATOM 4704 C CA . GLY A 1 587 ? -5.436 -10.433 0.394 1.00 85.88 587 GLY A CA 1
ATOM 4705 C C . GLY A 1 587 ? -3.956 -10.667 0.713 1.00 85.88 587 GLY A C 1
ATOM 4706 O O . GLY A 1 587 ? -3.649 -11.561 1.493 1.00 85.88 587 GLY A O 1
ATOM 4707 N N . LYS A 1 588 ? -3.038 -9.900 0.108 1.00 87.81 588 LYS A N 1
ATOM 4708 C CA . LYS A 1 588 ? -1.589 -10.004 0.364 1.00 87.81 588 LYS A CA 1
ATOM 4709 C C . LYS A 1 588 ? -1.065 -8.856 1.238 1.00 87.81 588 LYS A C 1
ATOM 4711 O O . LYS A 1 588 ? -1.776 -8.333 2.091 1.00 87.81 588 LYS A O 1
ATOM 4716 N N . GLU A 1 589 ? 0.175 -8.432 1.018 1.00 90.06 589 GLU A N 1
ATOM 4717 C CA . GLU A 1 589 ? 0.932 -7.571 1.926 1.00 90.06 589 GLU A CA 1
ATOM 4718 C C . GLU A 1 589 ? 0.279 -6.193 2.107 1.00 90.06 589 GLU A C 1
ATOM 4720 O O . GLU A 1 589 ? 0.210 -5.670 3.217 1.00 90.06 589 GLU A O 1
ATOM 4725 N N . ASN A 1 590 ? -0.279 -5.626 1.032 1.00 92.62 590 ASN A N 1
ATOM 4726 C CA . ASN A 1 590 ? -1.031 -4.374 1.119 1.00 92.62 590 ASN A CA 1
ATOM 4727 C C . ASN A 1 590 ? -2.357 -4.525 1.871 1.00 92.62 590 ASN A C 1
ATOM 4729 O O . ASN A 1 590 ? -2.743 -3.597 2.573 1.00 92.62 590 ASN A O 1
ATOM 4733 N N . ALA A 1 591 ? -3.054 -5.661 1.757 1.00 93.56 591 ALA A N 1
ATOM 4734 C CA . ALA A 1 591 ? -4.284 -5.888 2.518 1.00 93.56 591 ALA A CA 1
ATOM 4735 C C . ALA A 1 591 ? -3.989 -5.852 4.022 1.00 93.56 591 ALA A C 1
ATOM 4737 O O . ALA A 1 591 ? -4.692 -5.188 4.782 1.00 93.56 591 ALA A O 1
ATOM 4738 N N . GLN A 1 592 ? -2.903 -6.514 4.427 1.00 94.31 592 GLN A N 1
ATOM 4739 C CA . GLN A 1 592 ? -2.456 -6.564 5.812 1.00 94.31 592 GLN A CA 1
ATOM 4740 C C . GLN A 1 592 ? -2.050 -5.179 6.335 1.00 94.31 592 GLN A C 1
ATOM 4742 O O . GLN A 1 592 ? -2.540 -4.759 7.383 1.00 94.31 592 GLN A O 1
ATOM 4747 N N . ASP A 1 593 ? -1.240 -4.428 5.580 1.00 95.69 593 ASP A N 1
ATOM 4748 C CA . ASP A 1 593 ? -0.864 -3.052 5.933 1.00 95.69 593 ASP A CA 1
ATOM 4749 C C . ASP A 1 593 ? -2.092 -2.133 6.058 1.00 95.69 593 ASP A C 1
ATOM 4751 O O . ASP A 1 593 ? -2.177 -1.338 6.996 1.00 95.69 593 ASP A O 1
ATOM 4755 N N . ILE A 1 594 ? -3.067 -2.249 5.144 1.00 96.69 594 ILE A N 1
ATOM 4756 C CA . ILE A 1 594 ? -4.318 -1.481 5.203 1.00 96.69 594 ILE A CA 1
ATOM 4757 C C . ILE A 1 594 ? -5.090 -1.832 6.480 1.00 96.69 594 ILE A C 1
ATOM 4759 O O . ILE A 1 594 ? -5.474 -0.917 7.206 1.00 96.69 594 ILE A O 1
ATOM 4763 N N . LYS A 1 595 ? -5.286 -3.123 6.797 1.00 96.38 595 LYS A N 1
ATOM 4764 C CA . LYS A 1 595 ? -5.981 -3.556 8.026 1.00 96.38 595 LYS A CA 1
ATOM 4765 C C . LYS A 1 595 ? -5.282 -3.027 9.285 1.00 96.38 595 LYS A C 1
ATOM 4767 O O . LYS A 1 595 ? -5.948 -2.487 10.171 1.00 96.38 595 LYS A O 1
ATOM 4772 N N . ILE A 1 596 ? -3.947 -3.086 9.334 1.00 97.00 596 ILE A N 1
ATOM 4773 C CA . ILE A 1 596 ? -3.154 -2.538 10.445 1.00 97.00 596 ILE A CA 1
ATOM 4774 C C . ILE A 1 596 ? -3.390 -1.030 10.584 1.00 97.00 596 ILE A C 1
ATOM 4776 O O . ILE A 1 596 ? -3.748 -0.567 11.668 1.00 97.00 596 ILE A O 1
ATOM 4780 N N . VAL A 1 597 ? -3.248 -0.249 9.509 1.00 97.06 597 VAL A N 1
ATOM 4781 C CA . VAL A 1 597 ? -3.431 1.212 9.566 1.00 97.06 597 VAL A CA 1
ATOM 4782 C C . VAL A 1 597 ? -4.880 1.589 9.893 1.00 97.06 597 VAL A C 1
ATOM 4784 O O . VAL A 1 597 ? -5.097 2.513 10.677 1.00 97.06 597 VAL A O 1
ATOM 4787 N N . ILE A 1 598 ? -5.873 0.855 9.380 1.00 97.31 598 ILE A N 1
ATOM 4788 C CA . ILE A 1 598 ? -7.283 1.042 9.750 1.00 97.31 598 ILE A CA 1
ATOM 4789 C C . ILE A 1 598 ? -7.489 0.778 11.243 1.00 97.31 598 ILE A C 1
ATOM 4791 O O . ILE A 1 598 ? -8.167 1.572 11.888 1.00 97.31 598 ILE A O 1
ATOM 4795 N N . SER A 1 599 ? -6.878 -0.260 11.824 1.00 97.06 599 SER A N 1
ATOM 4796 C CA . SER A 1 599 ? -6.984 -0.522 13.269 1.00 97.06 599 SER A CA 1
ATOM 4797 C C . SER A 1 599 ? -6.415 0.635 14.108 1.00 97.06 599 SER A C 1
ATOM 4799 O O . SER A 1 599 ? -7.017 1.056 15.099 1.00 97.06 599 SER A O 1
ATOM 4801 N N . GLN A 1 600 ? -5.301 1.232 13.665 1.00 97.00 600 GLN A N 1
ATOM 4802 C CA . GLN A 1 600 ? -4.707 2.402 14.313 1.00 97.00 600 GLN A CA 1
ATOM 4803 C C . GLN A 1 600 ? -5.604 3.641 14.164 1.00 97.00 600 GLN A C 1
ATOM 4805 O O . GLN A 1 600 ? -5.813 4.377 15.131 1.00 97.00 600 GLN A O 1
ATOM 4810 N N . ALA A 1 601 ? -6.206 3.840 12.987 1.00 97.19 601 ALA A N 1
ATOM 4811 C CA . ALA A 1 601 ? -7.186 4.896 12.748 1.00 97.19 601 ALA A CA 1
ATOM 4812 C C . ALA A 1 601 ? -8.467 4.698 13.583 1.00 97.19 601 ALA A C 1
ATOM 4814 O O . ALA A 1 601 ? -8.990 5.666 14.138 1.00 97.19 601 ALA A O 1
ATOM 4815 N N . GLN A 1 602 ? -8.937 3.456 13.747 1.00 97.38 602 GLN A N 1
ATOM 4816 C CA . GLN A 1 602 ? -10.060 3.094 14.613 1.00 97.38 602 GLN A CA 1
ATOM 4817 C C . GLN A 1 602 ? -9.765 3.506 16.058 1.00 97.38 602 GLN A C 1
ATOM 4819 O O . GLN A 1 602 ? -10.557 4.226 16.672 1.00 97.38 602 GLN A O 1
ATOM 4824 N N . LEU A 1 603 ? -8.593 3.146 16.588 1.00 97.19 603 LEU A N 1
ATOM 4825 C CA . LEU A 1 603 ? -8.190 3.526 17.942 1.00 97.19 603 LEU A CA 1
ATOM 4826 C C . LEU A 1 603 ? -7.992 5.045 18.098 1.00 97.19 603 LEU A C 1
ATOM 4828 O O . LEU A 1 603 ? -8.338 5.604 19.145 1.00 97.19 603 LEU A O 1
ATOM 4832 N N . ASP A 1 604 ? -7.478 5.745 17.081 1.00 96.19 604 ASP A N 1
ATOM 4833 C CA . ASP A 1 604 ? -7.326 7.210 17.084 1.00 96.19 604 ASP A CA 1
ATOM 4834 C C . ASP A 1 604 ? -8.663 7.963 16.948 1.00 96.19 604 ASP A C 1
ATOM 4836 O O . ASP A 1 604 ? -8.808 9.064 17.493 1.00 96.19 604 ASP A O 1
ATOM 4840 N N . SER A 1 605 ? -9.669 7.347 16.323 1.00 96.62 605 SER A N 1
ATOM 4841 C CA . SER A 1 605 ? -11.043 7.857 16.284 1.00 96.62 605 SER A CA 1
ATOM 4842 C C . SER A 1 605 ? -11.746 7.725 17.637 1.00 96.62 605 SER A C 1
ATOM 4844 O O . SER A 1 605 ? -12.440 8.639 18.076 1.00 96.62 605 SER A O 1
ATOM 4846 N N . GLY A 1 606 ? -11.525 6.607 18.336 1.00 96.12 606 GLY A N 1
ATOM 4847 C CA . GLY A 1 606 ? -12.262 6.259 19.548 1.00 96.12 606 GLY A CA 1
ATOM 4848 C C . GLY A 1 606 ? -13.721 5.863 19.294 1.00 96.12 606 GLY A C 1
ATOM 4849 O O . GLY A 1 606 ? -14.499 5.856 20.246 1.00 96.12 606 GLY A O 1
ATOM 4850 N N . LEU A 1 607 ? -14.106 5.576 18.047 1.00 95.69 607 LEU A N 1
ATOM 4851 C CA . LEU A 1 607 ? -15.424 5.047 17.687 1.00 95.69 607 LEU A CA 1
ATOM 4852 C C . LEU A 1 607 ? -15.530 3.554 18.028 1.00 95.69 607 LEU A C 1
ATOM 4854 O O . LEU A 1 607 ? -14.518 2.855 18.104 1.00 95.69 607 LEU A O 1
ATOM 4858 N N . THR A 1 608 ? -16.760 3.084 18.215 1.00 94.19 608 THR A N 1
ATOM 4859 C CA . THR A 1 608 ? -17.122 1.673 18.467 1.00 94.19 608 THR A CA 1
ATOM 4860 C C . THR A 1 608 ? -17.793 1.005 17.271 1.00 94.19 608 THR A C 1
ATOM 4862 O O . THR A 1 608 ? -18.043 -0.191 17.304 1.00 94.19 608 THR A O 1
ATOM 4865 N N . GLU A 1 609 ? -18.072 1.773 16.220 1.00 92.88 609 GLU A N 1
ATOM 4866 C CA . GLU A 1 609 ? -18.452 1.268 14.901 1.00 92.88 609 GLU A CA 1
ATOM 4867 C C . GLU A 1 609 ? -17.216 1.316 13.985 1.00 92.88 609 GLU A C 1
ATOM 4869 O O . GLU A 1 609 ? -16.378 2.220 14.155 1.00 92.88 609 GLU A O 1
ATOM 4874 N N . PRO A 1 610 ? -17.055 0.376 13.033 1.00 95.44 610 PRO A N 1
ATOM 4875 C CA . PRO A 1 610 ? -15.920 0.382 12.116 1.00 95.44 610 PRO A CA 1
ATOM 4876 C C . PRO A 1 610 ? -15.818 1.701 11.341 1.00 95.44 610 PRO A C 1
ATOM 4878 O O . PRO A 1 610 ? -16.786 2.177 10.755 1.00 95.44 610 PRO A O 1
ATOM 4881 N N . ILE A 1 611 ? -14.626 2.294 11.305 1.00 95.12 611 ILE A N 1
ATOM 4882 C CA . ILE A 1 611 ? -14.397 3.677 10.854 1.00 95.12 611 ILE A CA 1
ATOM 4883 C C . ILE A 1 611 ? -14.759 3.942 9.383 1.00 95.12 611 ILE A C 1
ATOM 4885 O O . ILE A 1 611 ? -15.029 5.088 9.021 1.00 95.12 611 ILE A O 1
ATOM 4889 N N . LEU A 1 612 ? -14.745 2.910 8.533 1.00 95.75 612 LEU A N 1
ATOM 4890 C CA . LEU A 1 612 ? -15.175 2.996 7.132 1.00 95.75 612 LEU A CA 1
ATOM 4891 C C . LEU A 1 612 ? -16.630 2.549 6.917 1.00 95.75 612 LEU A C 1
ATOM 4893 O O . LEU A 1 612 ? -17.166 2.790 5.837 1.00 95.75 612 LEU A O 1
ATOM 4897 N N . GLN A 1 613 ? -17.276 1.971 7.935 1.00 94.56 613 GLN A N 1
ATOM 4898 C CA . GLN A 1 613 ? -18.721 1.738 7.950 1.00 94.56 613 GLN A CA 1
ATOM 4899 C C . GLN A 1 613 ? -19.462 2.982 8.465 1.00 94.56 613 GLN A C 1
ATOM 4901 O O . GLN A 1 613 ? -20.324 3.514 7.769 1.00 94.56 613 GLN A O 1
ATOM 4906 N N . ASP A 1 614 ? -19.060 3.520 9.625 1.00 93.94 614 ASP A N 1
ATOM 4907 C CA . ASP A 1 614 ? -19.527 4.823 10.115 1.00 93.94 614 ASP A CA 1
ATOM 4908 C C . ASP A 1 614 ? -18.712 5.955 9.488 1.00 93.94 614 ASP A C 1
ATOM 4910 O O . ASP A 1 614 ? -17.689 6.415 10.014 1.00 93.94 614 ASP A O 1
ATOM 4914 N N . THR A 1 615 ? -19.213 6.458 8.365 1.00 94.94 615 THR A N 1
ATOM 4915 C CA . THR A 1 615 ? -18.642 7.603 7.648 1.00 94.94 615 THR A CA 1
ATOM 4916 C C . THR A 1 615 ? -19.284 8.937 8.063 1.00 94.94 615 THR A C 1
ATOM 4918 O O . THR A 1 615 ? -18.712 10.006 7.827 1.00 94.94 615 THR A O 1
ATOM 4921 N N . LYS A 1 616 ? -20.416 8.906 8.780 1.00 93.38 616 LYS A N 1
ATOM 4922 C CA . LYS A 1 616 ? -21.247 10.085 9.084 1.00 93.38 616 LYS A CA 1
ATOM 4923 C C . LYS A 1 616 ? -20.836 10.805 10.368 1.00 93.38 616 LYS A C 1
ATOM 4925 O O . LYS A 1 616 ? -20.989 12.025 10.455 1.00 93.38 616 LYS A O 1
ATOM 4930 N N . THR A 1 617 ? -20.267 10.109 11.355 1.00 94.12 617 THR A N 1
ATOM 4931 C CA . THR A 1 617 ? -19.809 10.764 12.593 1.00 94.12 617 THR A CA 1
ATOM 4932 C C . THR A 1 617 ? -18.728 11.815 12.309 1.00 94.12 617 THR A C 1
ATOM 4934 O O . THR A 1 617 ? -17.779 11.574 11.564 1.00 94.12 617 THR A O 1
ATOM 4937 N N . TRP A 1 618 ? -18.839 13.002 12.912 1.00 93.94 618 TRP A N 1
ATOM 4938 C CA . TRP A 1 618 ? -17.872 14.083 12.703 1.00 93.94 618 TRP A CA 1
ATOM 4939 C C . TRP A 1 618 ? -16.580 13.853 13.504 1.00 93.94 618 TRP A C 1
ATOM 4941 O O . TRP A 1 618 ? -16.555 13.995 14.730 1.00 93.94 618 TRP A O 1
ATOM 4951 N N . THR A 1 619 ? -15.483 13.526 12.814 1.00 94.38 619 THR A N 1
ATOM 4952 C CA . THR A 1 619 ? -14.186 13.170 13.425 1.00 94.38 619 THR A CA 1
ATOM 4953 C C . THR A 1 619 ? -13.012 14.027 12.916 1.00 94.38 619 THR A C 1
ATOM 4955 O O . THR A 1 619 ? -12.017 13.511 12.403 1.00 94.38 619 THR A O 1
ATOM 4958 N N . PRO A 1 620 ? -13.057 15.364 13.068 1.00 93.75 620 PRO A N 1
ATOM 4959 C CA . PRO A 1 620 ? -12.084 16.283 12.460 1.00 93.75 620 PRO A CA 1
ATOM 4960 C C . PRO A 1 620 ? -10.687 16.254 13.110 1.00 93.75 620 PRO A C 1
ATOM 4962 O O . PRO A 1 620 ? -9.793 16.992 12.683 1.00 93.75 620 PRO A O 1
ATOM 4965 N N . TYR A 1 621 ? -10.529 15.501 14.201 1.00 94.56 621 TYR A N 1
ATOM 4966 C CA . TYR A 1 621 ? -9.326 15.403 15.032 1.00 94.56 621 TYR A CA 1
ATOM 4967 C C . TYR A 1 621 ? -8.465 14.174 14.720 1.00 94.56 621 TYR A C 1
ATOM 4969 O O . TYR A 1 621 ? -7.368 14.093 15.269 1.00 94.56 621 TYR A O 1
ATOM 4977 N N . ILE A 1 622 ? -8.954 13.248 13.886 1.00 94.44 622 ILE A N 1
ATOM 4978 C CA . ILE A 1 622 ? -8.180 12.090 13.424 1.00 94.44 622 ILE A CA 1
ATOM 4979 C C . ILE A 1 622 ? -7.016 12.583 12.562 1.00 94.44 622 ILE A C 1
ATOM 4981 O O . ILE A 1 622 ? -7.165 13.567 11.821 1.00 94.44 622 ILE A O 1
ATOM 4985 N N . GLU A 1 623 ? -5.875 11.903 12.679 1.00 91.19 623 GLU A N 1
ATOM 4986 C CA . GLU A 1 623 ? -4.684 12.133 11.855 1.00 91.19 623 GLU A CA 1
ATOM 4987 C C . GLU A 1 623 ? -5.047 12.287 10.363 1.00 91.19 623 GLU A C 1
ATOM 4989 O O . GLU A 1 623 ? -5.916 11.603 9.818 1.00 91.19 623 GLU A O 1
ATOM 4994 N N . GLU A 1 624 ? -4.410 13.248 9.697 1.00 90.38 624 GLU A N 1
ATOM 4995 C CA . GLU A 1 624 ? -4.597 13.452 8.261 1.00 90.38 624 GLU A CA 1
ATOM 4996 C C . GLU A 1 624 ? -3.873 12.332 7.493 1.00 90.38 624 GLU A C 1
ATOM 4998 O O . GLU A 1 624 ? -2.690 12.062 7.716 1.00 90.38 624 GLU A O 1
ATOM 5003 N N . GLY A 1 625 ? -4.573 11.689 6.561 1.00 92.25 625 GLY A N 1
ATOM 5004 C CA . GLY A 1 625 ? -4.064 10.511 5.865 1.00 92.25 625 GLY A CA 1
ATOM 5005 C C . GLY A 1 625 ? -5.035 9.985 4.815 1.00 92.25 625 GLY A C 1
ATOM 5006 O O . GLY A 1 625 ? -6.091 10.583 4.580 1.00 92.25 625 GLY A O 1
ATOM 5007 N N . LEU A 1 626 ? -4.666 8.881 4.170 1.00 93.94 626 LEU A N 1
ATOM 5008 C CA . LEU A 1 626 ? -5.484 8.246 3.142 1.00 93.94 626 LEU A CA 1
ATOM 5009 C C . LEU A 1 626 ? -6.768 7.664 3.740 1.00 93.94 626 LEU A C 1
ATOM 5011 O O . LEU A 1 626 ? -7.833 7.874 3.167 1.00 93.94 626 LEU A O 1
ATOM 5015 N N . ILE A 1 627 ? -6.705 7.018 4.912 1.00 94.81 627 ILE A N 1
ATOM 5016 C CA . ILE A 1 627 ? -7.887 6.384 5.527 1.00 94.81 627 ILE A CA 1
ATOM 5017 C C . ILE A 1 627 ? -8.963 7.423 5.841 1.00 94.81 627 ILE A C 1
ATOM 5019 O O . ILE A 1 627 ? -10.130 7.258 5.481 1.00 94.81 627 ILE A O 1
ATOM 5023 N N . ARG A 1 628 ? -8.566 8.546 6.451 1.00 95.06 628 ARG A N 1
ATOM 5024 C CA . ARG A 1 628 ? -9.488 9.649 6.729 1.00 95.06 628 ARG A CA 1
ATOM 5025 C C . ARG A 1 628 ? -10.040 10.270 5.444 1.00 95.06 628 ARG A C 1
ATOM 5027 O O . ARG A 1 628 ? -11.227 10.578 5.402 1.00 95.06 628 ARG A O 1
ATOM 5034 N N . HIS A 1 629 ? -9.212 10.439 4.410 1.00 95.38 629 HIS A N 1
ATOM 5035 C CA . HIS A 1 629 ? -9.675 10.960 3.124 1.00 95.38 629 HIS A CA 1
ATOM 5036 C C . HIS A 1 629 ? -10.745 10.055 2.504 1.00 95.38 629 HIS A C 1
ATOM 5038 O O . HIS A 1 629 ? -11.819 10.544 2.169 1.00 95.38 629 HIS A O 1
ATOM 5044 N N . ILE A 1 630 ? -10.490 8.745 2.419 1.00 96.12 630 ILE A N 1
ATOM 5045 C CA . ILE A 1 630 ? -11.456 7.770 1.896 1.00 96.12 630 ILE A CA 1
ATOM 5046 C C . ILE A 1 630 ? -12.752 7.813 2.704 1.00 96.12 630 ILE A C 1
ATOM 5048 O O . ILE A 1 630 ? -13.824 7.913 2.115 1.00 96.12 630 ILE A O 1
ATOM 5052 N N . ARG A 1 631 ? -12.671 7.855 4.038 1.00 96.06 631 ARG A N 1
ATOM 5053 C CA . ARG A 1 631 ? -13.847 8.011 4.902 1.00 96.06 631 ARG A CA 1
ATOM 5054 C C . ARG A 1 631 ? -14.664 9.268 4.576 1.00 96.06 631 ARG A C 1
ATOM 5056 O O . ARG A 1 631 ? -15.884 9.200 4.489 1.00 96.06 631 ARG A O 1
ATOM 5063 N N . GLU A 1 632 ? -14.009 10.419 4.417 1.00 94.88 632 GLU A N 1
ATOM 5064 C CA . GLU A 1 632 ? -14.673 11.688 4.080 1.00 94.88 632 GLU A CA 1
ATOM 5065 C C . GLU A 1 632 ? -15.321 11.646 2.685 1.00 94.88 632 GLU A C 1
ATOM 5067 O O . GLU A 1 632 ? -16.402 12.205 2.495 1.00 94.88 632 GLU A O 1
ATOM 5072 N N . ARG A 1 633 ? -14.690 10.970 1.714 1.00 95.06 633 ARG A N 1
ATOM 5073 C CA . ARG A 1 633 ? -15.251 10.791 0.367 1.00 95.06 633 ARG A CA 1
ATOM 5074 C C . ARG A 1 633 ? -16.428 9.824 0.352 1.00 95.06 633 ARG A C 1
ATOM 5076 O O . ARG A 1 633 ? -17.439 10.141 -0.261 1.00 95.06 633 ARG A O 1
ATOM 5083 N N . LEU A 1 634 ? -16.349 8.718 1.088 1.00 95.62 634 LEU A N 1
ATOM 5084 C CA . LEU A 1 634 ? -17.479 7.811 1.282 1.00 95.62 634 LEU A CA 1
ATOM 5085 C C . LEU A 1 634 ? -18.666 8.545 1.917 1.00 95.62 634 LEU A C 1
ATOM 5087 O O . LEU A 1 634 ? -19.762 8.481 1.381 1.00 95.62 634 LEU A O 1
ATOM 5091 N N . ALA A 1 635 ? -18.442 9.344 2.967 1.00 95.12 635 ALA A N 1
ATOM 5092 C CA . ALA A 1 635 ? -19.498 10.153 3.583 1.00 95.12 635 ALA A CA 1
ATOM 5093 C C . ALA A 1 635 ? -20.166 11.123 2.591 1.00 95.12 635 ALA A C 1
ATOM 5095 O O . ALA A 1 635 ? -21.379 11.314 2.630 1.00 95.12 635 ALA A O 1
ATOM 5096 N N . TYR A 1 636 ? -19.377 11.743 1.706 1.00 93.88 636 TYR A N 1
ATOM 5097 C CA . TYR A 1 636 ? -19.886 12.637 0.662 1.00 93.88 636 TYR A CA 1
ATOM 5098 C C . TYR A 1 636 ? -20.755 11.906 -0.372 1.00 93.88 636 TYR A C 1
ATOM 5100 O O . TYR A 1 636 ? -21.715 12.484 -0.874 1.00 93.88 636 TYR A O 1
ATOM 5108 N N . LEU A 1 637 ? -20.423 10.649 -0.669 1.00 92.44 637 LEU A N 1
ATOM 5109 C CA . LEU A 1 637 ? -21.139 9.789 -1.612 1.00 92.44 637 LEU A CA 1
ATOM 5110 C C . LEU A 1 637 ? -22.285 8.990 -0.961 1.00 92.44 637 LEU A C 1
ATOM 5112 O O . LEU A 1 637 ? -22.875 8.155 -1.635 1.00 92.44 637 LEU A O 1
ATOM 5116 N N . ASP A 1 638 ? -22.572 9.217 0.328 1.00 91.94 638 ASP A N 1
ATOM 5117 C CA . ASP A 1 638 ? -23.466 8.384 1.155 1.00 91.94 638 ASP A CA 1
ATOM 5118 C C . ASP A 1 638 ? -23.104 6.884 1.124 1.00 91.94 638 ASP A C 1
ATOM 5120 O O . ASP A 1 638 ? -23.955 6.004 1.183 1.00 91.94 638 ASP A O 1
ATOM 5124 N N . GLY A 1 639 ? -21.805 6.599 1.012 1.00 91.44 639 GLY A N 1
ATOM 5125 C CA . GLY A 1 639 ? -21.239 5.259 0.961 1.00 91.44 639 GLY A CA 1
ATOM 5126 C C . GLY A 1 639 ? -20.570 4.826 2.266 1.00 91.44 639 GLY A C 1
ATOM 5127 O O . GLY A 1 639 ? -20.248 5.628 3.153 1.00 91.44 639 GLY A O 1
ATOM 5128 N N . SER A 1 640 ? -20.305 3.527 2.338 1.00 93.31 640 SER A N 1
ATOM 5129 C CA . SER A 1 640 ? -19.585 2.854 3.415 1.00 93.31 640 SER A CA 1
ATOM 5130 C C . SER A 1 640 ? -18.834 1.637 2.860 1.00 93.31 640 SER A C 1
ATOM 5132 O O . SER A 1 640 ? -19.118 1.169 1.758 1.00 93.31 640 SER A O 1
ATOM 5134 N N . ILE A 1 641 ? -17.834 1.150 3.595 1.00 91.62 641 ILE A N 1
ATOM 5135 C CA . ILE A 1 641 ? -17.109 -0.085 3.275 1.00 91.62 641 ILE A CA 1
ATOM 5136 C C . ILE A 1 641 ? -17.103 -0.965 4.520 1.00 91.62 641 ILE A C 1
ATOM 5138 O O . ILE A 1 641 ? -16.581 -0.566 5.565 1.00 91.62 641 ILE A O 1
ATOM 5142 N N . ALA A 1 642 ? -17.645 -2.174 4.391 1.00 89.56 642 ALA A N 1
ATOM 5143 C CA . ALA A 1 642 ? -17.482 -3.232 5.376 1.00 89.56 642 ALA A CA 1
ATOM 5144 C C . ALA A 1 642 ? -16.212 -4.035 5.077 1.00 89.56 642 ALA A C 1
ATOM 5146 O O . ALA A 1 642 ? -15.927 -4.347 3.924 1.00 89.56 642 ALA A O 1
ATOM 5147 N N . ILE A 1 643 ? -15.424 -4.322 6.113 1.00 90.06 643 ILE A N 1
ATOM 5148 C CA . ILE A 1 643 ? -14.178 -5.081 5.986 1.00 90.06 643 ILE A CA 1
ATOM 5149 C C . ILE A 1 643 ? -14.156 -6.127 7.092 1.00 90.06 643 ILE A C 1
ATOM 5151 O O . ILE A 1 643 ? -14.251 -5.783 8.270 1.00 90.06 643 ILE A O 1
ATOM 5155 N N . GLU A 1 644 ? -14.000 -7.382 6.698 1.00 83.88 644 GLU A N 1
ATOM 5156 C CA . GLU A 1 644 ? -13.871 -8.518 7.606 1.00 83.88 644 GLU A CA 1
ATOM 5157 C C . GLU A 1 644 ? -12.543 -8.488 8.376 1.00 83.88 644 GLU A C 1
ATOM 5159 O O . GLU A 1 644 ? -11.501 -8.030 7.878 1.00 83.88 644 GLU A O 1
ATOM 5164 N N . ASP A 1 645 ? -12.583 -8.994 9.608 1.00 82.00 645 ASP A N 1
ATOM 5165 C CA . ASP A 1 645 ? -11.439 -9.130 10.519 1.00 82.00 645 ASP A CA 1
ATOM 5166 C C . ASP A 1 645 ? -10.675 -7.828 10.795 1.00 82.00 645 ASP A C 1
ATOM 5168 O O . ASP A 1 645 ? -9.471 -7.829 11.064 1.00 82.00 645 ASP A O 1
ATOM 5172 N N . VAL A 1 646 ? -11.351 -6.683 10.708 1.00 88.38 646 VAL A N 1
ATOM 5173 C CA . VAL A 1 646 ? -10.799 -5.417 11.192 1.00 88.38 646 VAL A CA 1
ATOM 5174 C C . VAL A 1 646 ? -11.197 -5.238 12.646 1.00 88.38 646 VAL A C 1
ATOM 5176 O O . VAL A 1 646 ? -12.373 -5.279 13.002 1.00 88.38 646 VAL A O 1
ATOM 5179 N N . TRP A 1 647 ? -10.204 -4.988 13.496 1.00 93.31 647 TRP A N 1
ATOM 5180 C CA . TRP A 1 647 ? -10.452 -4.739 14.907 1.00 93.31 647 TRP A CA 1
ATOM 5181 C C . TRP A 1 647 ? -11.364 -3.521 15.127 1.00 93.31 647 TRP A C 1
ATOM 5183 O O . TRP A 1 647 ? -11.118 -2.432 14.601 1.00 93.31 647 TRP A O 1
ATOM 5193 N N . CYS A 1 648 ? -12.371 -3.694 15.983 1.00 92.19 648 CYS A N 1
ATOM 5194 C CA . CYS A 1 648 ? -13.256 -2.638 16.456 1.00 92.19 648 CYS A CA 1
ATOM 5195 C C . CYS A 1 648 ? -13.531 -2.824 17.962 1.00 92.19 648 CYS A C 1
ATOM 5197 O O . CYS A 1 648 ? -13.716 -3.960 18.410 1.00 92.19 648 CYS A O 1
ATOM 5199 N N . PRO A 1 649 ? -13.535 -1.756 18.782 1.00 92.56 649 PRO A N 1
ATOM 5200 C CA . PRO A 1 649 ? -13.754 -1.897 20.215 1.00 92.56 649 PRO A CA 1
ATOM 5201 C C . PRO A 1 649 ? -15.222 -2.205 20.532 1.00 92.56 649 PRO A C 1
ATOM 5203 O O . PRO A 1 649 ? -16.124 -1.478 20.124 1.00 92.56 649 PRO A O 1
ATOM 5206 N N . SER A 1 650 ? -15.456 -3.249 21.327 1.00 90.38 650 SER A N 1
ATOM 5207 C CA . SER A 1 650 ? -16.796 -3.615 21.793 1.00 90.38 650 SER A CA 1
ATOM 5208 C C . SER A 1 650 ? -17.281 -2.717 22.934 1.00 90.38 650 SER A C 1
ATOM 5210 O O . SER A 1 650 ? -16.501 -2.322 23.807 1.00 90.38 650 SER A O 1
ATOM 5212 N N . LEU A 1 651 ? -18.592 -2.476 22.987 1.00 92.25 651 LEU A N 1
ATOM 5213 C CA . LEU A 1 651 ? -19.249 -1.932 24.178 1.00 92.25 651 LEU A CA 1
ATOM 5214 C C . LEU A 1 651 ? -19.148 -2.929 25.335 1.00 92.25 651 LEU A C 1
ATOM 5216 O O . LEU A 1 651 ? -19.193 -4.140 25.127 1.00 92.25 651 LEU A O 1
ATOM 5220 N N . GLN A 1 652 ? -18.992 -2.428 26.557 1.00 91.62 652 GLN A N 1
ATOM 5221 C CA . GLN A 1 652 ? -18.672 -3.286 27.701 1.00 91.62 652 GLN A CA 1
ATOM 5222 C C . GLN A 1 652 ? -19.898 -3.649 28.552 1.00 91.62 652 GLN A C 1
ATOM 5224 O O . GLN A 1 652 ? -19.883 -4.681 29.228 1.00 91.62 652 GLN A O 1
ATOM 5229 N N . ARG A 1 653 ? -20.944 -2.813 28.544 1.00 90.88 653 ARG A N 1
ATOM 5230 C CA . ARG A 1 653 ? -22.174 -2.983 29.338 1.00 90.88 653 ARG A CA 1
ATOM 5231 C C . ARG A 1 653 ? -23.354 -2.197 28.770 1.00 90.88 653 ARG A C 1
ATOM 5233 O O . ARG A 1 653 ? -23.173 -1.334 27.914 1.00 90.88 653 ARG A O 1
ATOM 5240 N N . GLU A 1 654 ? -24.555 -2.458 29.270 1.00 92.38 654 GLU A N 1
ATOM 5241 C CA . GLU A 1 654 ? -25.766 -1.730 28.883 1.00 92.38 654 GLU A CA 1
ATOM 5242 C C . GLU A 1 654 ? -25.644 -0.221 29.153 1.00 92.38 654 GLU A C 1
ATOM 5244 O O . GLU A 1 654 ? -25.161 0.214 30.205 1.00 92.38 654 GLU A O 1
ATOM 5249 N N . GLY A 1 655 ? -26.102 0.588 28.194 1.00 91.31 655 GLY A N 1
ATOM 5250 C CA . GLY A 1 655 ? -26.009 2.051 28.244 1.00 91.31 655 GLY A CA 1
ATOM 5251 C C . GLY A 1 655 ? -24.605 2.611 27.981 1.00 91.31 655 GLY A C 1
ATOM 5252 O O . GLY A 1 655 ? -24.412 3.827 28.058 1.00 91.31 655 GLY A O 1
ATOM 5253 N N . ASP A 1 656 ? -23.622 1.755 27.686 1.00 94.75 656 ASP A N 1
ATOM 5254 C CA . ASP A 1 656 ? -22.271 2.172 27.325 1.00 94.75 656 ASP A CA 1
ATOM 5255 C C . ASP A 1 656 ? -22.227 2.793 25.924 1.00 94.75 656 ASP A C 1
ATOM 5257 O O . ASP A 1 656 ? -23.012 2.456 25.041 1.00 94.75 656 ASP A O 1
ATOM 5261 N N . THR A 1 657 ? -21.302 3.728 25.720 1.00 95.12 657 THR A N 1
ATOM 5262 C CA . THR A 1 657 ? -21.156 4.469 24.461 1.00 95.12 657 THR A CA 1
ATOM 5263 C C . THR A 1 657 ? -19.700 4.858 24.220 1.00 95.12 657 THR A C 1
ATOM 5265 O O . THR A 1 657 ? -18.911 5.004 25.161 1.00 95.12 657 THR A O 1
ATOM 5268 N N . SER A 1 658 ? -19.336 5.085 22.954 1.00 96.62 658 SER A N 1
ATOM 5269 C CA . SER A 1 658 ? -18.062 5.721 22.607 1.00 96.62 658 SER A CA 1
ATOM 5270 C C . SER A 1 658 ? -17.986 7.125 23.212 1.00 96.62 658 SER A C 1
ATOM 5272 O O . SER A 1 658 ? -18.851 7.975 22.977 1.00 96.62 658 SER A O 1
ATOM 5274 N N . ILE A 1 659 ? -16.895 7.412 23.935 1.00 97.44 659 ILE A N 1
ATOM 5275 C CA . ILE A 1 659 ? -16.640 8.756 24.465 1.00 97.44 659 ILE A CA 1
ATOM 5276 C C . ILE A 1 659 ? -16.623 9.761 23.317 1.00 97.44 659 ILE A C 1
ATOM 5278 O O . ILE A 1 659 ? -17.332 10.764 23.360 1.00 97.44 659 ILE A O 1
ATOM 5282 N N . MET A 1 660 ? -15.826 9.497 22.284 1.00 97.69 660 MET A N 1
ATOM 5283 C CA . MET A 1 660 ? -15.602 10.470 21.223 1.00 97.69 660 MET A CA 1
ATOM 5284 C C . MET A 1 660 ? -16.832 10.675 20.335 1.00 97.69 660 MET A C 1
ATOM 5286 O O . MET A 1 660 ? -17.092 11.814 19.951 1.00 97.69 660 MET A O 1
ATOM 5290 N N . GLN A 1 661 ? -17.627 9.631 20.079 1.00 95.69 661 GLN A N 1
ATOM 5291 C CA . GLN A 1 661 ? -18.882 9.750 19.329 1.00 95.69 661 GLN A CA 1
ATOM 5292 C C . GLN A 1 661 ? -19.879 10.659 20.068 1.00 95.69 661 GLN A C 1
ATOM 5294 O O . GLN A 1 661 ? -20.415 11.602 19.481 1.00 95.69 661 GLN A O 1
ATOM 5299 N N . SER A 1 662 ? -20.057 10.455 21.377 1.00 96.75 662 SER A N 1
ATOM 5300 C CA . SER A 1 662 ? -20.918 11.302 22.213 1.00 96.75 662 SER A CA 1
ATOM 5301 C C . SER A 1 662 ? -20.414 12.744 22.294 1.00 96.75 662 SER A C 1
ATOM 5303 O O . SER A 1 662 ? -21.208 13.681 22.213 1.00 96.75 662 SER A O 1
ATOM 5305 N N . LEU A 1 663 ? -19.094 12.951 22.408 1.00 97.56 663 LEU A N 1
ATOM 5306 C CA . LEU A 1 663 ? -18.517 14.297 22.427 1.00 97.56 663 LEU A CA 1
ATOM 5307 C C . LEU A 1 663 ? -18.701 15.024 21.091 1.00 97.56 663 LEU A C 1
ATOM 5309 O O . LEU A 1 663 ? -19.015 16.213 21.105 1.00 97.56 663 LEU A O 1
ATOM 5313 N N . SER A 1 664 ? -18.543 14.335 19.957 1.00 95.88 664 SER A N 1
ATOM 5314 C CA . SER A 1 664 ? -18.734 14.911 18.619 1.00 95.88 664 SER A CA 1
ATOM 5315 C C . SER A 1 664 ? -20.177 15.346 18.349 1.00 95.88 664 SER A C 1
ATOM 5317 O O . SER A 1 664 ? -20.390 16.262 17.560 1.00 95.88 664 SER A O 1
ATOM 5319 N N . ARG A 1 665 ? -21.163 14.731 19.017 1.00 95.25 665 ARG A N 1
ATOM 5320 C CA . ARG A 1 665 ? -22.589 15.094 18.914 1.00 95.25 665 ARG A CA 1
ATOM 5321 C C . ARG A 1 665 ? -22.978 16.297 19.784 1.00 95.25 665 ARG A C 1
ATOM 5323 O O . ARG A 1 665 ? -24.099 16.790 19.674 1.00 95.25 665 ARG A O 1
ATOM 5330 N N . LEU A 1 666 ? -22.087 16.794 20.650 1.00 95.75 666 LEU A N 1
ATOM 5331 C CA . LEU A 1 666 ? -22.398 17.936 21.511 1.00 95.75 666 LEU A CA 1
ATOM 5332 C C . LEU A 1 666 ? -22.543 19.239 20.705 1.00 95.75 666 LEU A C 1
ATOM 5334 O O . LEU A 1 666 ? -21.654 19.588 19.925 1.00 95.75 666 LEU A O 1
ATOM 5338 N N . PRO A 1 667 ? -23.583 20.051 20.972 1.00 94.88 667 PRO A N 1
ATOM 5339 C CA . PRO A 1 667 ? -23.766 21.318 20.277 1.00 94.88 667 PRO A CA 1
ATOM 5340 C C . PRO A 1 667 ? -22.636 22.303 20.612 1.00 94.88 667 PRO A C 1
ATOM 5342 O O . PRO A 1 667 ? -22.258 22.483 21.779 1.00 94.88 667 PRO A O 1
ATOM 5345 N N . GLY A 1 668 ? -22.099 22.957 19.580 1.00 94.62 668 GLY A N 1
ATOM 5346 C CA . GLY A 1 668 ? -21.076 24.001 19.700 1.00 94.62 668 GLY A CA 1
ATOM 5347 C C . GLY A 1 668 ? -19.673 23.511 20.074 1.00 94.62 668 GLY A C 1
ATOM 5348 O O . GLY A 1 668 ? -18.848 24.328 20.476 1.00 94.62 668 GLY A O 1
ATOM 5349 N N . VAL A 1 669 ? -19.388 22.205 19.991 1.00 96.50 669 VAL A N 1
ATOM 5350 C CA . VAL A 1 669 ? -18.030 21.684 20.208 1.00 96.50 669 VAL A CA 1
ATOM 5351 C C . VAL A 1 669 ? -17.134 21.972 19.001 1.00 96.50 669 VAL A C 1
ATOM 5353 O O . VAL A 1 669 ? -17.530 21.830 17.847 1.00 96.50 669 VAL A O 1
ATOM 5356 N N . THR A 1 670 ? -15.900 22.384 19.259 1.00 97.19 670 THR A N 1
ATOM 5357 C CA . THR A 1 670 ? -14.920 22.722 18.220 1.00 97.19 670 THR A CA 1
ATOM 5358 C C . THR A 1 670 ? -13.954 21.566 17.947 1.00 97.19 670 THR A C 1
ATOM 5360 O O . THR A 1 670 ? -13.651 20.760 18.830 1.00 97.19 670 THR A O 1
ATOM 5363 N N . LYS A 1 671 ? -13.356 21.539 16.743 1.00 96.44 671 LYS A N 1
ATOM 5364 C CA . LYS A 1 671 ? -12.261 20.608 16.390 1.00 96.44 671 LYS A CA 1
ATOM 5365 C C . LYS A 1 671 ? -11.130 20.629 17.427 1.00 96.44 671 LYS A C 1
ATOM 5367 O O . LYS A 1 671 ? -10.606 19.581 17.793 1.00 96.44 671 LYS A O 1
ATOM 5372 N N . GLY A 1 672 ? -10.754 21.818 17.905 1.00 97.06 672 GLY A N 1
ATOM 5373 C CA . GLY A 1 672 ? -9.683 21.983 18.889 1.00 97.06 672 GLY A CA 1
ATOM 5374 C C . GLY A 1 672 ? -10.027 21.392 20.258 1.00 97.06 672 GLY A C 1
ATOM 5375 O O . GLY A 1 672 ? -9.157 20.822 20.913 1.00 97.06 672 GLY A O 1
ATOM 5376 N N . GLU A 1 673 ? -11.285 21.485 20.692 1.00 97.75 673 GLU A N 1
ATOM 5377 C CA . GLU A 1 673 ? -11.733 20.860 21.939 1.00 97.75 673 GLU A CA 1
ATOM 5378 C C . GLU A 1 673 ? -11.778 19.335 21.831 1.00 97.75 673 GLU A C 1
ATOM 5380 O O . GLU A 1 673 ? -11.280 18.659 22.731 1.00 97.75 673 GLU A O 1
ATOM 5385 N N . LEU A 1 674 ? -12.294 18.800 20.717 1.00 97.88 674 LEU A N 1
ATOM 5386 C CA . LEU A 1 674 ? -12.290 17.358 20.457 1.00 97.88 674 LEU A CA 1
ATOM 5387 C C . LEU A 1 674 ? -10.866 16.807 20.390 1.00 97.88 674 LEU A C 1
ATOM 5389 O O . LEU A 1 674 ? -10.588 15.785 21.005 1.00 97.88 674 LEU A O 1
ATOM 5393 N N . LYS A 1 675 ? -9.934 17.517 19.739 1.00 97.12 675 LYS A N 1
ATOM 5394 C CA . LYS A 1 675 ? -8.516 17.131 19.716 1.00 97.12 675 LYS A CA 1
ATOM 5395 C C . LYS A 1 675 ? -7.943 17.021 21.133 1.00 97.12 675 LYS A C 1
ATOM 5397 O O . LYS A 1 675 ? -7.333 16.010 21.464 1.00 97.12 675 LYS A O 1
ATOM 5402 N N . LYS A 1 676 ? -8.175 18.020 21.993 1.00 97.25 676 LYS A N 1
ATOM 5403 C CA . LYS A 1 676 ? -7.713 17.996 23.395 1.00 97.25 676 LYS A CA 1
ATOM 5404 C C . LYS A 1 676 ? -8.331 16.837 24.183 1.00 97.25 676 LYS A C 1
ATOM 5406 O O . LYS A 1 676 ? -7.620 16.168 24.923 1.00 97.25 676 LYS A O 1
ATOM 5411 N N . ALA A 1 677 ? -9.626 16.575 23.998 1.00 97.44 677 ALA A N 1
ATOM 5412 C CA . ALA A 1 677 ? -10.293 15.433 24.618 1.00 97.44 677 ALA A CA 1
ATOM 5413 C C . ALA A 1 677 ? -9.720 14.090 24.132 1.00 97.44 677 ALA A C 1
ATOM 5415 O O . ALA A 1 677 ? -9.475 13.201 24.948 1.00 97.44 677 ALA A O 1
ATOM 5416 N N . ASN A 1 678 ? -9.424 13.981 22.833 1.00 97.44 678 ASN A N 1
ATOM 5417 C CA . ASN A 1 678 ? -8.798 12.813 22.219 1.00 97.44 678 ASN A CA 1
ATOM 5418 C C . ASN A 1 678 ? -7.407 12.536 22.813 1.00 97.44 678 ASN A C 1
ATOM 5420 O O . ASN A 1 678 ? -7.076 11.399 23.131 1.00 97.44 678 ASN A O 1
ATOM 5424 N N . LEU A 1 679 ? -6.595 13.577 23.028 1.00 97.12 679 LEU A N 1
ATOM 5425 C CA . LEU A 1 679 ? -5.286 13.444 23.682 1.00 97.12 679 LEU A CA 1
ATOM 5426 C C . LEU A 1 679 ? -5.424 12.942 25.130 1.00 97.12 679 LEU A C 1
ATOM 5428 O O . LEU A 1 679 ? -4.688 12.042 25.536 1.00 97.12 679 LEU A O 1
ATOM 5432 N N . CYS A 1 680 ? -6.400 13.459 25.889 1.00 97.19 680 CYS A N 1
ATOM 5433 C CA . CYS A 1 680 ? -6.672 12.993 27.252 1.00 97.19 680 CYS A CA 1
ATOM 5434 C C . CYS A 1 680 ? -7.070 11.514 27.290 1.00 97.19 680 CYS A C 1
ATOM 5436 O O . CYS A 1 680 ? -6.470 10.750 28.046 1.00 97.19 680 CYS A O 1
ATOM 5438 N N . ARG A 1 681 ? -8.023 11.078 26.453 1.00 96.38 681 ARG A N 1
ATOM 5439 C CA . ARG A 1 681 ? -8.462 9.672 26.449 1.00 96.38 681 ARG A CA 1
ATOM 5440 C C . ARG A 1 681 ? -7.373 8.707 25.967 1.00 96.38 681 ARG A C 1
ATOM 5442 O O . ARG A 1 681 ? -7.239 7.633 26.543 1.00 96.38 681 ARG A O 1
ATOM 5449 N N . LYS A 1 682 ? -6.533 9.104 24.999 1.00 96.81 682 LYS A N 1
ATOM 5450 C CA . LYS A 1 682 ? -5.372 8.311 24.554 1.00 96.81 682 LYS A CA 1
ATOM 5451 C C . LYS A 1 682 ? -4.326 8.175 25.651 1.00 96.81 682 LYS A C 1
ATOM 5453 O O . LYS A 1 682 ? -3.768 7.097 25.842 1.00 96.81 682 LYS A O 1
ATOM 5458 N N . TRP A 1 683 ? -4.095 9.243 26.417 1.00 96.81 683 TRP A N 1
ATOM 5459 C CA . TRP A 1 683 ? -3.234 9.158 27.589 1.00 96.81 683 TRP A CA 1
ATOM 5460 C C . TRP A 1 683 ? -3.828 8.214 28.638 1.00 96.81 683 TRP A C 1
ATOM 5462 O O . TRP A 1 683 ? -3.125 7.320 29.095 1.00 96.81 683 TRP A O 1
ATOM 5472 N N . MET A 1 684 ? -5.120 8.351 28.958 1.00 96.38 684 MET A N 1
ATOM 5473 C CA . MET A 1 684 ? -5.822 7.486 29.917 1.00 96.38 684 MET A CA 1
ATOM 5474 C C . MET A 1 684 ? -5.973 6.039 29.455 1.00 96.38 684 MET A C 1
ATOM 5476 O O . MET A 1 684 ? -6.156 5.185 30.315 1.00 96.38 684 MET A O 1
ATOM 5480 N N . ARG A 1 685 ? -5.880 5.780 28.145 1.00 97.19 685 ARG A N 1
ATOM 5481 C CA . ARG A 1 685 ? -6.142 4.489 27.499 1.00 97.19 685 ARG A CA 1
ATOM 5482 C C . ARG A 1 685 ? -7.588 4.018 27.680 1.00 97.19 685 ARG A C 1
ATOM 5484 O O . ARG A 1 685 ? -7.827 2.914 28.151 1.00 97.19 685 ARG A O 1
ATOM 5491 N N . VAL A 1 686 ? -8.532 4.901 27.348 1.00 96.56 686 VAL A N 1
ATOM 5492 C CA . VAL A 1 686 ? -9.979 4.626 27.386 1.00 96.56 686 VAL A CA 1
ATOM 5493 C C . VAL A 1 686 ? -10.649 5.003 26.064 1.00 96.56 686 VAL A C 1
ATOM 5495 O O . VAL A 1 686 ? -10.228 5.945 25.385 1.00 96.56 686 VAL A O 1
ATOM 5498 N N . ILE A 1 687 ? -11.695 4.270 25.710 1.00 97.19 687 ILE A N 1
ATOM 5499 C CA . ILE A 1 687 ? -12.495 4.385 24.488 1.00 97.19 687 ILE A CA 1
ATOM 5500 C C . ILE A 1 687 ? -13.963 4.643 24.852 1.00 97.19 687 ILE A C 1
ATOM 5502 O O . ILE A 1 687 ? -14.581 5.563 24.306 1.00 97.19 687 ILE A O 1
ATOM 5506 N N . THR A 1 688 ? -14.503 3.870 25.795 1.00 97.06 688 THR A N 1
ATOM 5507 C CA . THR A 1 688 ? -15.932 3.854 26.147 1.00 97.06 688 THR A CA 1
ATOM 5508 C C . THR A 1 688 ? -16.210 4.508 27.501 1.00 97.06 688 THR A C 1
ATOM 5510 O O . THR A 1 688 ? -15.309 4.714 28.323 1.00 97.06 688 THR A O 1
ATOM 5513 N N . LEU A 1 689 ? -17.471 4.872 27.754 1.00 96.56 689 LEU A N 1
ATOM 5514 C CA . LEU A 1 689 ? -17.885 5.421 29.046 1.00 96.56 689 LEU A CA 1
ATOM 5515 C C . LEU A 1 689 ? -17.717 4.393 30.174 1.00 96.56 689 LEU A C 1
ATOM 5517 O O . LEU A 1 689 ? -17.343 4.767 31.289 1.00 96.56 689 LEU A O 1
ATOM 5521 N N . ALA A 1 690 ? -17.953 3.109 29.902 1.00 95.00 690 ALA A N 1
ATOM 5522 C CA . ALA A 1 690 ? -17.851 2.046 30.890 1.00 95.00 690 ALA A CA 1
ATOM 5523 C C . ALA A 1 690 ? -16.466 1.955 31.535 1.00 95.00 690 ALA A C 1
ATOM 5525 O O . ALA A 1 690 ? -16.387 1.742 32.743 1.00 95.00 690 ALA A O 1
ATOM 5526 N N . GLU A 1 691 ? -15.403 2.170 30.762 1.00 94.94 691 GLU A N 1
ATOM 5527 C CA . GLU A 1 691 ? -14.008 2.154 31.226 1.00 94.94 691 GLU A CA 1
ATOM 5528 C C . GLU A 1 691 ? -13.650 3.371 32.093 1.00 94.94 691 GLU A C 1
ATOM 5530 O O . GLU A 1 691 ? -12.744 3.322 32.937 1.00 94.94 691 GLU A O 1
ATOM 5535 N N . LEU A 1 692 ? -14.356 4.483 31.872 1.00 94.50 692 LEU A N 1
ATOM 5536 C CA . LEU A 1 692 ? -14.191 5.726 32.617 1.00 94.50 692 LEU A CA 1
ATOM 5537 C C . LEU A 1 692 ? -14.986 5.720 33.933 1.00 94.50 692 LEU A C 1
ATOM 5539 O O . LEU A 1 692 ? -14.547 6.320 34.918 1.00 94.50 692 LEU A O 1
ATOM 5543 N N . ALA A 1 693 ? -16.149 5.072 33.938 1.00 94.88 693 ALA A N 1
ATOM 5544 C CA . ALA A 1 693 ? -17.039 4.969 35.085 1.00 94.88 693 ALA A CA 1
ATOM 5545 C C . ALA A 1 693 ? -16.559 3.937 36.126 1.00 94.88 693 ALA A C 1
ATOM 5547 O O . ALA A 1 693 ? -15.648 3.140 35.901 1.00 94.88 693 ALA A O 1
ATOM 5548 N N . SER A 1 694 ? -17.174 3.967 37.306 1.00 92.75 694 SER A N 1
ATOM 5549 C CA . SER A 1 694 ? -16.989 2.987 38.374 1.00 92.75 694 SER A CA 1
ATOM 5550 C C . SER A 1 694 ? -17.450 1.589 37.954 1.00 92.75 694 SER A C 1
ATOM 5552 O O . SER A 1 694 ? -18.242 1.431 37.018 1.00 92.75 694 SER A O 1
ATOM 5554 N N . ILE A 1 695 ? -16.974 0.559 38.662 1.00 91.12 695 ILE A N 1
ATOM 5555 C CA . ILE A 1 695 ? -17.336 -0.841 38.387 1.00 91.12 695 ILE A CA 1
ATOM 5556 C C . ILE A 1 695 ? -18.858 -1.039 38.479 1.00 91.12 695 ILE A C 1
ATOM 5558 O O . ILE A 1 695 ? -19.438 -1.672 37.603 1.00 91.12 695 ILE A O 1
ATOM 5562 N N . ASP A 1 696 ? -19.522 -0.389 39.439 1.00 88.69 696 ASP A N 1
ATOM 5563 C CA . ASP A 1 696 ? -20.985 -0.406 39.595 1.00 88.69 696 ASP A CA 1
ATOM 5564 C C . ASP A 1 696 ? -21.756 0.479 38.594 1.00 88.69 696 ASP A C 1
ATOM 5566 O O . ASP A 1 696 ? -22.983 0.491 38.609 1.00 88.69 696 ASP A O 1
ATOM 5570 N N . GLY A 1 697 ? -21.060 1.245 37.747 1.00 91.88 697 GLY A N 1
ATOM 5571 C CA . GLY A 1 697 ? -21.668 2.010 36.657 1.00 91.88 697 GLY A CA 1
ATOM 5572 C C . GLY A 1 697 ? -22.439 3.258 37.077 1.00 91.88 697 GLY A C 1
ATOM 5573 O O . GLY A 1 697 ? -23.190 3.795 36.266 1.00 91.88 697 GLY A O 1
ATOM 5574 N N . LYS A 1 698 ? -22.282 3.743 38.317 1.00 92.69 698 LYS A N 1
ATOM 5575 C CA . LYS A 1 698 ? -23.080 4.869 38.844 1.00 92.69 698 LYS A CA 1
ATOM 5576 C C . LYS A 1 698 ? -22.382 6.228 38.784 1.00 92.69 698 LYS A C 1
ATOM 5578 O O . LYS A 1 698 ? -23.056 7.262 38.734 1.00 92.69 698 LYS A O 1
ATOM 5583 N N . TYR A 1 699 ? -21.053 6.265 38.827 1.00 94.06 699 TYR A N 1
ATOM 5584 C CA . TYR A 1 699 ? -20.289 7.513 38.897 1.00 94.06 699 TYR A CA 1
ATOM 5585 C C . TYR A 1 699 ? -18.979 7.444 38.117 1.00 94.06 699 TYR A C 1
ATOM 5587 O O . TYR A 1 699 ? -18.439 6.378 37.854 1.00 94.06 699 TYR A O 1
ATOM 5595 N N . ILE A 1 700 ? -18.430 8.609 37.782 1.00 94.94 700 ILE A N 1
ATOM 5596 C CA . ILE A 1 700 ? -17.050 8.754 37.319 1.00 94.94 700 ILE A CA 1
ATOM 5597 C C . ILE A 1 700 ? -16.189 9.123 38.537 1.00 94.94 700 ILE A C 1
ATOM 5599 O O . ILE A 1 700 ? -16.439 10.168 39.155 1.00 94.94 700 ILE A O 1
ATOM 5603 N N . PRO A 1 701 ? -15.193 8.297 38.912 1.00 94.06 701 PRO A N 1
ATOM 5604 C CA . PRO A 1 701 ? -14.327 8.588 40.049 1.00 94.06 701 PRO A CA 1
ATOM 5605 C C . PRO A 1 701 ? -13.538 9.897 39.886 1.00 94.06 701 PRO A C 1
ATOM 5607 O O . PRO A 1 701 ? -13.113 10.252 38.785 1.00 94.06 701 PRO A O 1
ATOM 5610 N N . ALA A 1 702 ? -13.295 10.613 40.988 1.00 90.25 702 ALA A N 1
ATOM 5611 C CA . ALA A 1 702 ? -12.654 11.937 40.966 1.00 90.25 702 ALA A CA 1
ATOM 5612 C C . ALA A 1 702 ? -11.277 11.952 40.265 1.00 90.25 702 ALA A C 1
ATOM 5614 O O . ALA A 1 702 ? -10.960 12.864 39.495 1.00 90.25 702 ALA A O 1
ATOM 5615 N N . ASN A 1 703 ? -10.476 10.901 40.471 1.00 91.12 703 ASN A N 1
ATOM 5616 C CA . ASN A 1 703 ? -9.143 10.746 39.878 1.00 91.12 703 ASN A CA 1
ATOM 5617 C C . ASN A 1 703 ? -9.151 10.554 38.345 1.00 91.12 703 ASN A C 1
ATOM 5619 O O . ASN A 1 703 ? -8.098 10.613 37.709 1.00 91.12 703 ASN A O 1
ATOM 5623 N N . ARG A 1 704 ? -10.325 10.362 37.726 1.00 91.50 704 ARG A N 1
ATOM 5624 C CA . ARG A 1 704 ? -10.488 10.273 36.265 1.00 91.50 704 ARG A CA 1
ATOM 5625 C C . ARG A 1 704 ? -10.550 11.635 35.575 1.00 91.50 704 ARG A C 1
ATOM 5627 O O . ARG A 1 704 ? -10.452 11.705 34.355 1.00 91.50 704 ARG A O 1
ATOM 5634 N N . PHE A 1 705 ? -10.679 12.725 36.335 1.00 88.88 705 PHE A N 1
ATOM 5635 C CA . PHE A 1 705 ? -10.815 14.087 35.801 1.00 88.88 705 PHE A CA 1
ATOM 5636 C C . PHE A 1 705 ? -9.564 14.962 35.931 1.00 88.88 705 PHE A C 1
ATOM 5638 O O . PHE A 1 705 ? -9.593 16.130 35.521 1.00 88.88 705 PHE A O 1
ATOM 5645 N N . ASN A 1 706 ? -8.501 14.455 36.551 1.00 81.31 706 ASN A N 1
ATOM 5646 C CA . ASN A 1 706 ? -7.347 15.255 36.964 1.00 81.31 706 ASN A CA 1
ATOM 5647 C C . ASN A 1 706 ? -5.992 14.660 36.537 1.00 81.31 706 ASN A C 1
ATOM 5649 O O . ASN A 1 706 ? -4.960 15.139 36.996 1.00 81.31 706 ASN A O 1
ATOM 5653 N N . GLY A 1 707 ? -5.995 13.637 35.675 1.00 83.88 707 GLY A N 1
ATOM 5654 C CA . GLY A 1 707 ? -4.775 13.005 35.171 1.00 83.88 707 GLY A CA 1
ATOM 5655 C C . GLY A 1 707 ? -3.994 12.188 36.201 1.00 83.88 707 GLY A C 1
ATOM 5656 O O . GLY A 1 707 ? -2.829 11.899 35.967 1.00 83.88 707 GLY A O 1
ATOM 5657 N N . GLN A 1 708 ? -4.603 11.809 37.329 1.00 89.88 708 GLN A N 1
ATOM 5658 C CA . GLN A 1 708 ? -3.965 10.937 38.325 1.00 89.88 708 GLN A CA 1
ATOM 5659 C C . GLN A 1 708 ? -4.166 9.446 38.040 1.00 89.88 708 GLN A C 1
ATOM 5661 O O . GLN A 1 708 ? -3.526 8.610 38.672 1.00 89.88 708 GLN A O 1
ATOM 5666 N N . TRP A 1 709 ? -5.060 9.099 37.112 1.00 93.50 709 TRP A N 1
ATOM 5667 C CA . TRP A 1 709 ? -5.352 7.715 36.760 1.00 93.50 709 TRP A CA 1
ATOM 5668 C C . TRP A 1 709 ? -5.141 7.449 35.272 1.00 93.50 709 TRP A C 1
ATOM 5670 O O . TRP A 1 709 ? -5.582 8.221 34.419 1.00 93.50 709 TRP A O 1
ATOM 5680 N N . ARG A 1 710 ? -4.523 6.304 34.984 1.00 94.81 710 ARG A N 1
ATOM 5681 C CA . ARG A 1 710 ? -4.291 5.767 33.646 1.00 94.81 710 ARG A CA 1
ATOM 5682 C C . ARG A 1 710 ? -4.601 4.273 33.652 1.00 94.81 710 ARG A C 1
ATOM 5684 O O . ARG A 1 710 ? -4.180 3.577 34.572 1.00 94.81 710 ARG A O 1
ATOM 5691 N N . ALA A 1 711 ? -5.315 3.792 32.640 1.00 94.69 711 ALA A N 1
ATOM 5692 C CA . ALA A 1 711 ? -5.651 2.383 32.512 1.00 94.69 711 ALA A CA 1
ATOM 5693 C C . ALA A 1 711 ? -4.415 1.548 32.156 1.00 94.69 711 ALA A C 1
ATOM 5695 O O . ALA A 1 711 ? -3.591 1.940 31.319 1.00 94.69 711 ALA A O 1
ATOM 5696 N N . THR A 1 712 ? -4.325 0.352 32.728 1.00 94.06 712 THR A N 1
ATOM 5697 C CA . THR A 1 712 ? -3.500 -0.715 32.158 1.00 94.06 712 THR A CA 1
ATOM 5698 C C . THR A 1 712 ? -4.316 -1.376 31.053 1.00 94.06 712 THR A C 1
ATOM 5700 O O . THR A 1 712 ? -5.486 -1.679 31.261 1.00 94.06 712 THR A O 1
ATOM 5703 N N . SER A 1 713 ? -3.735 -1.551 29.869 1.00 94.19 713 SER A N 1
ATOM 5704 C CA . SER A 1 713 ? -4.437 -2.034 28.677 1.00 94.19 713 SER A CA 1
ATOM 5705 C C . SER A 1 713 ? -3.589 -3.080 27.968 1.00 94.19 713 SER A C 1
ATOM 5707 O O . SER A 1 713 ? -2.371 -2.924 27.931 1.00 94.19 713 SER A O 1
ATOM 5709 N N . ASN A 1 714 ? -4.225 -4.092 27.378 1.00 92.12 714 ASN A N 1
ATOM 5710 C CA . ASN A 1 714 ? -3.560 -5.042 26.477 1.00 92.12 714 ASN A CA 1
ATOM 5711 C C . ASN A 1 714 ? -3.376 -4.499 25.044 1.00 92.12 714 ASN A C 1
ATOM 5713 O O . ASN A 1 714 ? -2.540 -5.016 24.317 1.00 92.12 714 ASN A O 1
ATOM 5717 N N . LEU A 1 715 ? -4.105 -3.448 24.648 1.00 95.88 715 LEU A N 1
ATOM 5718 C CA . LEU A 1 715 ? -3.911 -2.792 23.347 1.00 95.88 715 LEU A CA 1
ATOM 5719 C C . LEU A 1 715 ? -2.604 -1.996 23.272 1.00 95.88 715 LEU A C 1
ATOM 5721 O O . LEU A 1 715 ? -2.166 -1.377 24.252 1.00 95.88 715 LEU A O 1
ATOM 5725 N N . ARG A 1 716 ? -2.059 -1.901 22.060 1.00 94.88 716 ARG A N 1
ATOM 5726 C CA . ARG A 1 716 ? -0.928 -1.048 21.685 1.00 94.88 716 ARG A CA 1
ATOM 5727 C C . ARG A 1 716 ? -1.391 0.386 21.441 1.00 94.88 716 ARG A C 1
ATOM 5729 O O . ARG A 1 716 ? -1.701 0.792 20.327 1.00 94.88 716 ARG A O 1
ATOM 5736 N N . TRP A 1 717 ? -1.432 1.172 22.513 1.00 95.50 717 TRP A N 1
ATOM 5737 C CA . TRP A 1 717 ? -1.772 2.593 22.430 1.00 95.50 717 TRP A CA 1
ATOM 5738 C C . TRP A 1 717 ? -0.634 3.427 21.824 1.00 95.50 717 TRP A C 1
ATOM 5740 O O . TRP A 1 717 ? 0.529 3.198 22.170 1.00 95.50 717 TRP A O 1
ATOM 5750 N N . PRO A 1 718 ? -0.951 4.452 21.010 1.00 93.94 718 PRO A N 1
ATOM 5751 C CA . PRO A 1 718 ? 0.052 5.368 20.478 1.00 93.94 718 PRO A CA 1
ATOM 5752 C C . PRO A 1 718 ? 0.777 6.115 21.601 1.00 93.94 718 PRO A C 1
ATOM 5754 O O . PRO A 1 718 ? 0.230 6.327 22.694 1.00 93.94 718 PRO A O 1
ATOM 5757 N N . ARG A 1 719 ? 2.010 6.565 21.335 1.00 93.75 719 ARG A N 1
ATOM 5758 C CA . ARG A 1 719 ? 2.747 7.361 22.323 1.00 93.75 719 ARG A CA 1
ATOM 5759 C C . ARG A 1 719 ? 2.028 8.687 22.552 1.00 93.75 719 ARG A C 1
ATOM 5761 O O . ARG A 1 719 ? 1.653 9.385 21.614 1.00 93.75 719 ARG A O 1
ATOM 5768 N N . GLN A 1 720 ? 1.847 9.039 23.820 1.00 94.94 720 GLN A N 1
ATOM 5769 C CA . GLN A 1 720 ? 1.128 10.239 24.232 1.00 94.94 720 GLN A CA 1
ATOM 5770 C C . GLN A 1 720 ? 1.724 10.766 25.547 1.00 94.94 720 GLN A C 1
ATOM 5772 O O . GLN A 1 720 ? 1.668 10.046 26.552 1.00 94.94 720 GLN A O 1
ATOM 5777 N N . PRO A 1 721 ? 2.281 11.994 25.582 1.00 95.00 721 PRO A N 1
ATOM 5778 C CA . PRO A 1 721 ? 2.776 12.591 26.816 1.00 95.00 721 PRO A CA 1
ATOM 5779 C C . PRO A 1 721 ? 1.607 12.999 27.731 1.00 95.00 721 PRO A C 1
ATOM 5781 O O . PRO A 1 721 ? 0.462 13.091 27.268 1.00 95.00 721 PRO A O 1
ATOM 5784 N N . PRO A 1 722 ? 1.869 13.262 29.025 1.00 95.38 722 PRO A N 1
ATOM 5785 C CA . PRO A 1 722 ? 0.854 13.745 29.957 1.00 95.38 722 PRO A CA 1
ATOM 5786 C C . PRO A 1 722 ? 0.140 15.008 29.438 1.00 95.38 722 PRO A C 1
ATOM 5788 O O . PRO A 1 722 ? 0.810 16.000 29.137 1.00 95.38 722 PRO A O 1
ATOM 5791 N N . PRO A 1 723 ? -1.205 15.005 29.329 1.00 96.25 723 PRO A N 1
ATOM 5792 C CA . PRO A 1 723 ? -1.959 16.169 28.884 1.00 96.25 723 PRO A CA 1
ATOM 5793 C C . PRO A 1 723 ? -1.804 17.346 29.848 1.00 96.25 723 PRO A C 1
ATOM 5795 O O . PRO A 1 723 ? -1.704 17.175 31.065 1.00 96.25 723 PRO A O 1
ATOM 5798 N N . THR A 1 724 ? -1.844 18.563 29.309 1.00 95.81 724 THR A N 1
ATOM 5799 C CA . THR A 1 724 ? -1.759 19.785 30.122 1.00 95.81 724 THR A CA 1
ATOM 5800 C C . THR A 1 724 ? -3.032 20.025 30.930 1.00 95.81 724 THR A C 1
ATOM 5802 O O . THR A 1 724 ? -4.109 19.518 30.608 1.00 95.81 724 THR A O 1
ATOM 5805 N N . LYS A 1 725 ? -2.943 20.885 31.952 1.00 94.12 725 LYS A N 1
ATOM 5806 C CA . LYS A 1 725 ? -4.102 21.320 32.748 1.00 94.12 725 LYS A CA 1
ATOM 5807 C C . LYS A 1 725 ? -5.253 21.829 31.868 1.00 94.12 725 LYS A C 1
ATOM 5809 O O . LYS A 1 725 ? -6.391 21.411 32.044 1.00 94.12 725 LYS A O 1
ATOM 5814 N N . THR A 1 726 ? -4.942 22.635 30.852 1.00 94.94 726 THR A N 1
ATOM 5815 C CA . THR A 1 726 ? -5.927 23.158 29.894 1.00 94.94 726 THR A CA 1
ATOM 5816 C C . THR A 1 726 ? -6.631 22.048 29.108 1.00 94.94 726 THR A C 1
ATOM 5818 O O . THR A 1 726 ? -7.823 22.153 28.823 1.00 94.94 726 THR A O 1
ATOM 5821 N N . MET A 1 727 ? -5.921 20.974 28.742 1.00 96.62 727 MET A N 1
ATOM 5822 C CA . MET A 1 727 ? -6.525 19.817 28.069 1.00 96.62 727 MET A CA 1
ATOM 5823 C C . MET A 1 727 ? -7.475 19.066 29.009 1.00 96.62 727 MET A C 1
ATOM 5825 O O . MET A 1 727 ? -8.596 18.744 28.612 1.00 96.62 727 MET A O 1
ATOM 5829 N N . TRP A 1 728 ? -7.079 18.871 30.269 1.00 95.69 728 TRP A N 1
ATOM 5830 C CA . TRP A 1 728 ? -7.929 18.264 31.296 1.00 95.69 728 TRP A CA 1
ATOM 5831 C C . TRP A 1 728 ? -9.180 19.083 31.611 1.00 95.69 728 TRP A C 1
ATOM 5833 O O . TRP A 1 728 ? -10.257 18.509 31.774 1.00 95.69 728 TRP A O 1
ATOM 5843 N N . ASP A 1 729 ? -9.072 20.410 31.655 1.00 94.88 729 ASP A N 1
ATOM 5844 C CA . ASP A 1 729 ? -10.215 21.298 31.881 1.00 94.88 729 ASP A CA 1
ATOM 5845 C C . ASP A 1 729 ? -11.235 21.202 30.735 1.00 94.88 729 ASP A C 1
ATOM 5847 O O . ASP A 1 729 ? -12.445 21.129 30.977 1.00 94.88 729 ASP A O 1
ATOM 5851 N N . VAL A 1 730 ? -10.759 21.118 29.486 1.00 96.44 730 VAL A N 1
ATOM 5852 C CA . VAL A 1 730 ? -11.614 20.871 28.315 1.00 96.44 730 VAL A CA 1
ATOM 5853 C C . VAL A 1 730 ? -12.260 19.491 28.391 1.00 96.44 730 VAL A C 1
ATOM 5855 O O . VAL A 1 730 ? -13.483 19.404 28.294 1.00 96.44 730 VAL A O 1
ATOM 5858 N N . PHE A 1 731 ? -11.472 18.436 28.607 1.00 96.25 731 PHE A N 1
ATOM 5859 C CA . PHE A 1 731 ? -11.968 17.061 28.687 1.00 96.25 731 PHE A CA 1
ATOM 5860 C C . PHE A 1 731 ? -13.052 16.919 29.760 1.00 96.25 731 PHE A C 1
ATOM 5862 O O . PHE A 1 731 ? -14.161 16.480 29.471 1.00 96.25 731 PHE A O 1
ATOM 5869 N N . ARG A 1 732 ? -12.786 17.399 30.978 1.00 94.31 732 ARG A N 1
ATOM 5870 C CA . ARG A 1 732 ? -13.740 17.376 32.093 1.00 94.31 732 ARG A CA 1
ATOM 5871 C C . ARG A 1 732 ? -15.034 18.106 31.768 1.00 94.31 732 ARG A C 1
ATOM 5873 O O . ARG A 1 732 ? -16.111 17.588 32.053 1.00 94.31 732 ARG A O 1
ATOM 5880 N N . ARG A 1 733 ? -14.946 19.310 31.195 1.00 94.62 733 ARG A N 1
ATOM 5881 C CA . ARG A 1 733 ? -16.129 20.087 30.808 1.00 94.62 733 ARG A CA 1
ATOM 5882 C C . ARG A 1 733 ? -16.964 19.332 29.776 1.00 94.62 733 ARG A C 1
ATOM 5884 O O . ARG A 1 733 ? -18.183 19.312 29.907 1.00 94.62 733 ARG A O 1
ATOM 5891 N N . LEU A 1 734 ? -16.332 18.720 28.776 1.00 96.62 734 LEU A N 1
ATOM 5892 C CA . LEU A 1 734 ? -17.031 17.957 27.742 1.00 96.62 734 LEU A CA 1
ATOM 5893 C C . LEU A 1 734 ? -17.672 16.677 28.297 1.00 96.62 734 LEU A C 1
ATOM 5895 O O . LEU A 1 734 ? -18.861 16.470 28.078 1.00 96.62 734 LEU A O 1
ATOM 5899 N N . ILE A 1 735 ? -16.950 15.890 29.099 1.00 96.12 735 ILE A N 1
ATOM 5900 C CA . ILE A 1 735 ? -17.491 14.687 29.756 1.00 96.12 735 ILE A CA 1
ATOM 5901 C C . ILE A 1 735 ? -18.679 15.038 30.659 1.00 96.12 735 ILE A C 1
ATOM 5903 O O . ILE A 1 735 ? -19.734 14.417 30.556 1.00 96.12 735 ILE A O 1
ATOM 5907 N N . LYS A 1 736 ? -18.566 16.087 31.488 1.00 94.31 736 LYS A N 1
ATOM 5908 C CA . LYS A 1 736 ? -19.684 16.548 32.328 1.00 94.31 736 LYS A CA 1
ATOM 5909 C C . LYS A 1 736 ? -20.882 17.025 31.505 1.00 94.31 736 LYS A C 1
ATOM 5911 O O . LYS A 1 736 ? -22.012 16.888 31.953 1.00 94.31 736 LYS A O 1
ATOM 5916 N N . ARG A 1 737 ? -20.664 17.608 30.322 1.00 95.06 737 ARG A N 1
ATOM 5917 C CA . ARG A 1 737 ? -21.757 18.006 29.419 1.00 95.06 737 ARG A CA 1
ATOM 5918 C C . ARG A 1 737 ? -22.454 16.805 28.787 1.00 95.06 737 ARG A C 1
ATOM 5920 O O . ARG A 1 737 ? -23.666 16.881 28.639 1.00 95.06 737 ARG A O 1
ATOM 5927 N N . ALA A 1 738 ? -21.706 15.764 28.427 1.00 95.44 738 ALA A N 1
ATOM 5928 C CA . ALA A 1 738 ? -22.239 14.577 27.766 1.00 95.44 738 ALA A CA 1
ATOM 5929 C C . ALA A 1 738 ? -22.944 13.612 28.731 1.00 95.44 738 ALA A C 1
ATOM 5931 O O . ALA A 1 738 ? -23.993 13.087 28.386 1.00 95.44 738 ALA A O 1
ATOM 5932 N N . TYR A 1 739 ? -22.388 13.399 29.929 1.00 95.75 739 TYR A N 1
ATOM 5933 C CA . TYR A 1 739 ? -22.789 12.273 30.785 1.00 95.75 739 TYR A CA 1
ATOM 5934 C C . TYR A 1 739 ? -23.184 12.642 32.217 1.00 95.75 739 TYR A C 1
ATOM 5936 O O . TYR A 1 739 ? -23.726 11.804 32.930 1.00 95.75 739 TYR A O 1
ATOM 5944 N N . CYS A 1 740 ? -22.888 13.863 32.670 1.00 93.88 740 CYS A N 1
ATOM 5945 C CA . CYS A 1 740 ? -23.167 14.320 34.040 1.00 93.88 740 CYS A CA 1
ATOM 5946 C C . CYS A 1 740 ? -23.830 15.700 34.027 1.00 93.88 740 CYS A C 1
ATOM 5948 O O . CYS A 1 740 ? -23.487 16.588 34.819 1.00 93.88 740 CYS A O 1
ATOM 5950 N N . SER A 1 741 ? -24.721 15.930 33.067 1.00 91.19 741 SER A N 1
ATOM 5951 C CA . SER A 1 741 ? -25.289 17.238 32.790 1.00 91.19 741 SER A CA 1
ATOM 5952 C C . SER A 1 741 ? -26.102 17.794 33.966 1.00 91.19 741 SER A C 1
ATOM 5954 O O . SER A 1 741 ? -26.120 19.015 34.154 1.00 91.19 741 SER A O 1
ATOM 5956 N N . ARG A 1 742 ? -26.673 16.914 34.801 1.00 91.06 742 ARG A N 1
ATOM 5957 C CA . ARG A 1 742 ? -27.398 17.254 36.039 1.00 91.06 742 ARG A CA 1
ATOM 5958 C C . ARG A 1 742 ? -26.468 17.575 37.217 1.00 91.06 742 ARG A C 1
ATOM 5960 O O . ARG A 1 742 ? -26.894 18.202 38.180 1.00 91.06 742 ARG A O 1
ATOM 5967 N N . TYR A 1 743 ? -25.188 17.202 37.130 1.00 87.19 743 TYR A N 1
ATOM 5968 C CA . TYR A 1 743 ? -24.201 17.277 38.219 1.00 87.19 743 TYR A CA 1
ATOM 5969 C C . TYR A 1 743 ? -22.943 18.081 37.837 1.00 87.19 743 TYR A C 1
ATOM 5971 O O . TYR A 1 743 ? -21.843 17.864 38.352 1.00 87.19 743 TYR A O 1
ATOM 5979 N N . LYS A 1 744 ? -23.075 19.052 36.922 1.00 80.69 744 LYS A N 1
ATOM 5980 C CA . LYS A 1 744 ? -21.938 19.840 36.400 1.00 80.69 744 LYS A CA 1
ATOM 5981 C C . LYS A 1 744 ? -21.140 20.559 37.498 1.00 80.69 744 LYS A C 1
ATOM 5983 O O . LYS A 1 744 ? -19.913 20.641 37.393 1.00 80.69 744 LYS A O 1
ATOM 5988 N N . GLN A 1 745 ? -21.819 21.021 38.550 1.00 84.12 745 GLN A N 1
ATOM 5989 C CA . GLN A 1 745 ? -21.233 21.795 39.652 1.00 84.12 745 GLN A CA 1
ATOM 5990 C C . GLN A 1 745 ? -20.483 20.947 40.693 1.00 84.12 745 GLN A C 1
ATOM 5992 O O . GLN A 1 745 ? -19.858 21.507 41.590 1.00 84.12 745 GLN A O 1
ATOM 5997 N N . THR A 1 746 ? -20.494 19.612 40.584 1.00 83.44 746 THR A N 1
ATOM 5998 C CA . THR A 1 746 ? -19.814 18.743 41.555 1.00 83.44 746 THR A CA 1
ATOM 5999 C C . THR A 1 746 ? -18.310 19.054 41.624 1.00 83.44 746 THR A C 1
ATOM 6001 O O . THR A 1 746 ? -17.656 19.101 40.565 1.00 83.44 746 THR A O 1
ATOM 6004 N N . PRO A 1 747 ? -17.745 19.247 42.836 1.00 81.88 747 PRO A N 1
ATOM 6005 C CA . PRO A 1 747 ? -16.329 19.527 43.025 1.00 81.88 747 PRO A CA 1
ATOM 6006 C C . PRO A 1 747 ? -15.421 18.453 42.429 1.00 81.88 747 PRO A C 1
ATOM 6008 O O . PRO A 1 747 ? -15.735 17.269 42.400 1.00 81.88 747 PRO A O 1
ATOM 6011 N N . LEU A 1 748 ? -14.234 18.884 42.015 1.00 73.88 748 LEU A N 1
ATOM 6012 C CA . LEU A 1 748 ? -13.206 18.063 41.371 1.00 73.88 748 LEU A CA 1
ATOM 6013 C C . LEU A 1 748 ? -12.699 16.872 42.193 1.00 73.88 748 LEU A C 1
ATOM 6015 O O . LEU A 1 748 ? -12.185 15.916 41.624 1.00 73.88 748 LEU A O 1
ATOM 6019 N N . ARG A 1 749 ? -12.798 16.959 43.522 1.00 81.19 749 ARG A N 1
ATOM 6020 C CA . ARG A 1 749 ? -12.343 15.918 44.455 1.00 81.19 749 ARG A CA 1
ATOM 6021 C C . ARG A 1 749 ? -13.414 14.863 44.733 1.00 81.19 749 ARG A C 1
ATOM 6023 O O . ARG A 1 749 ? -13.132 13.894 45.426 1.00 81.19 749 ARG A O 1
ATOM 6030 N N . SER A 1 750 ? -14.623 15.052 44.212 1.00 87.75 750 SER A N 1
ATOM 6031 C CA . SER A 1 750 ? -15.767 14.183 44.461 1.00 87.75 750 SER A CA 1
ATOM 6032 C C . SER A 1 750 ? -16.077 13.336 43.233 1.00 87.75 750 SER A C 1
ATOM 6034 O O . SER A 1 750 ? -15.909 13.778 42.095 1.00 87.75 750 SER A O 1
ATOM 6036 N N . ASN A 1 751 ? -16.561 12.119 43.470 1.00 91.56 751 ASN A N 1
ATOM 6037 C CA . ASN A 1 751 ? -17.110 11.282 42.409 1.00 91.56 751 ASN A CA 1
ATOM 6038 C C . ASN A 1 751 ? -18.315 11.996 41.784 1.00 91.56 751 ASN A C 1
ATOM 6040 O O . ASN A 1 751 ? -19.161 12.540 42.497 1.00 91.56 751 ASN A O 1
ATOM 6044 N N . VAL A 1 752 ? -18.386 12.019 40.454 1.00 92.56 752 VAL A N 1
ATOM 6045 C CA . VAL A 1 752 ? -19.460 12.707 39.727 1.00 92.56 752 VAL A CA 1
ATOM 6046 C C . VAL A 1 752 ? -20.459 11.668 39.245 1.00 92.56 752 VAL A C 1
ATOM 6048 O O . VAL A 1 752 ? -20.092 10.752 38.515 1.00 92.56 752 VAL A O 1
ATOM 6051 N N . ARG A 1 753 ? -21.719 11.794 39.660 1.00 94.25 753 ARG A N 1
ATOM 6052 C CA . ARG A 1 753 ? -22.784 10.859 39.283 1.00 94.25 753 ARG A CA 1
ATOM 6053 C C . ARG A 1 753 ? -23.113 10.978 37.790 1.00 94.25 753 ARG A C 1
ATOM 6055 O O . ARG A 1 753 ? -23.117 12.084 37.246 1.00 94.25 753 ARG A O 1
ATOM 6062 N N . LEU A 1 754 ? -23.371 9.843 37.143 1.00 94.88 754 LEU A N 1
ATOM 6063 C CA . LEU A 1 754 ? -23.856 9.803 35.762 1.00 94.88 754 LEU A CA 1
ATOM 6064 C C . LEU A 1 754 ? -25.339 10.201 35.698 1.00 94.88 754 LEU A C 1
ATOM 6066 O O . LEU A 1 754 ? -26.096 9.942 36.634 1.00 94.88 754 LEU A O 1
ATOM 6070 N N . ASP A 1 755 ? -25.757 10.818 34.593 1.00 93.25 755 ASP A N 1
ATOM 6071 C CA . ASP A 1 755 ? -27.163 11.159 34.347 1.00 93.25 755 ASP A CA 1
ATOM 6072 C C . ASP A 1 755 ? -28.029 9.897 34.227 1.00 93.25 755 ASP A C 1
ATOM 6074 O O . ASP A 1 755 ? -29.138 9.865 34.760 1.00 93.25 755 ASP A O 1
ATOM 6078 N N . ASN A 1 756 ? -27.484 8.864 33.576 1.00 93.62 756 ASN A N 1
ATOM 6079 C CA . ASN A 1 756 ? -28.041 7.520 33.475 1.00 93.62 756 ASN A CA 1
ATOM 6080 C C . ASN A 1 756 ? -26.978 6.530 33.974 1.00 93.62 756 ASN A C 1
ATOM 6082 O O . ASN A 1 756 ? -25.833 6.584 33.522 1.00 93.62 756 ASN A O 1
ATOM 6086 N N . ALA A 1 757 ? -27.333 5.668 34.928 1.00 93.19 757 ALA A N 1
ATOM 6087 C CA . ALA A 1 757 ? -26.428 4.619 35.393 1.00 93.19 757 ALA A CA 1
ATOM 6088 C C . ALA A 1 757 ? -26.288 3.530 34.321 1.00 93.19 757 ALA A C 1
ATOM 6090 O O . ALA A 1 757 ? -27.250 3.235 33.614 1.00 93.19 757 ALA A O 1
ATOM 6091 N N . LEU A 1 758 ? -25.095 2.952 34.215 1.00 93.75 758 LEU A N 1
ATOM 6092 C CA . LEU A 1 758 ? -24.823 1.839 33.307 1.00 93.75 758 LEU A CA 1
ATOM 6093 C C . LEU A 1 758 ? -25.372 0.532 33.894 1.00 93.75 758 LEU A C 1
ATOM 6095 O O . LEU A 1 758 ? -25.368 0.362 35.115 1.00 93.75 758 LEU A O 1
ATOM 6099 N N . GLY A 1 759 ? -25.851 -0.359 33.026 1.00 91.19 759 GLY A N 1
ATOM 6100 C CA . GLY A 1 759 ? -26.489 -1.621 33.410 1.00 91.19 759 GLY A CA 1
ATOM 6101 C C . GLY A 1 759 ? -25.534 -2.818 33.420 1.00 91.19 759 GLY A C 1
ATOM 6102 O O . GLY A 1 759 ? -24.346 -2.679 33.737 1.00 91.19 759 GLY A O 1
ATOM 6103 N N . GLY A 1 760 ? -26.075 -3.999 33.102 1.00 90.31 760 GLY A N 1
ATOM 6104 C CA . GLY A 1 760 ? -25.359 -5.276 33.132 1.00 90.31 760 GLY A CA 1
ATOM 6105 C C . GLY A 1 760 ? -24.204 -5.339 32.132 1.00 90.31 760 GLY A C 1
ATOM 6106 O O . GLY A 1 760 ? -24.223 -4.692 31.086 1.00 90.31 760 GLY A O 1
ATOM 6107 N N . TRP A 1 761 ? -23.168 -6.106 32.459 1.00 91.56 761 TRP A N 1
ATOM 6108 C CA . TRP A 1 761 ? -21.985 -6.270 31.612 1.00 91.56 761 TRP A CA 1
ATOM 6109 C C . TRP A 1 761 ? -22.238 -7.254 30.464 1.00 91.56 761 TRP A C 1
ATOM 6111 O O . TRP A 1 761 ? -22.945 -8.237 30.637 1.00 91.56 761 TRP A O 1
ATOM 6121 N N . PHE A 1 762 ? -21.621 -7.027 29.303 1.00 90.62 762 PHE A N 1
ATOM 6122 C CA . PHE A 1 762 ? -21.710 -7.946 28.160 1.00 90.62 762 PHE A CA 1
ATOM 6123 C C . PHE A 1 762 ? -20.581 -8.977 28.167 1.00 90.62 762 PHE A C 1
ATOM 6125 O O . PHE A 1 762 ? -19.457 -8.660 28.565 1.00 90.62 762 PHE A O 1
ATOM 6132 N N . SER A 1 763 ? -20.825 -10.175 27.638 1.00 88.81 763 SER A N 1
ATOM 6133 C CA . SER A 1 763 ? -19.802 -11.215 27.437 1.00 88.81 763 SER A CA 1
ATOM 6134 C C . SER A 1 763 ? -18.880 -10.888 26.250 1.00 88.81 763 SER A C 1
ATOM 6136 O O . SER A 1 763 ? -19.111 -11.330 25.134 1.00 88.81 763 SER A O 1
ATOM 6138 N N . THR A 1 764 ? -17.828 -10.094 26.478 1.00 87.88 764 THR A N 1
ATOM 6139 C CA . THR A 1 764 ? -16.877 -9.633 25.437 1.00 87.88 764 THR A CA 1
ATOM 6140 C C . THR A 1 764 ? -15.425 -9.585 25.951 1.00 87.88 764 THR A C 1
ATOM 6142 O O . THR A 1 764 ? -15.159 -9.777 27.138 1.00 87.88 764 THR A O 1
ATOM 6145 N N . LYS A 1 765 ? -14.432 -9.336 25.095 1.00 87.75 765 LYS A N 1
ATOM 6146 C CA . LYS A 1 765 ? -13.031 -9.168 25.513 1.00 87.75 765 LYS A CA 1
ATOM 6147 C C . LYS A 1 765 ? -12.847 -7.778 26.135 1.00 87.75 765 LYS A C 1
ATOM 6149 O O . LYS A 1 765 ? -13.229 -6.762 25.557 1.00 87.75 765 LYS A O 1
ATOM 6154 N N . ARG A 1 766 ? -12.247 -7.724 27.327 1.00 89.00 766 ARG A N 1
ATOM 6155 C CA . ARG A 1 766 ? -11.926 -6.465 28.018 1.00 89.00 766 ARG A CA 1
ATOM 6156 C C . ARG A 1 766 ? -10.521 -6.044 27.644 1.00 89.00 766 ARG A C 1
ATOM 6158 O O . ARG A 1 766 ? -9.586 -6.830 27.795 1.00 89.00 766 ARG A O 1
ATOM 6165 N N . HIS A 1 767 ? -10.367 -4.799 27.213 1.00 92.81 767 HIS A N 1
ATOM 6166 C CA . HIS A 1 767 ? -9.042 -4.279 26.912 1.00 92.81 767 HIS A CA 1
ATOM 6167 C C . HIS A 1 767 ? -8.377 -3.611 28.123 1.00 92.81 767 HIS A C 1
ATOM 6169 O O . HIS A 1 767 ? -7.171 -3.747 28.327 1.00 92.81 767 HIS A O 1
ATOM 6175 N N . VAL A 1 768 ? -9.171 -2.939 28.965 1.00 94.12 768 VAL A N 1
ATOM 6176 C CA . VAL A 1 768 ? -8.724 -2.399 30.253 1.00 94.12 768 VAL A CA 1
ATOM 6177 C C . VAL A 1 768 ? -8.583 -3.528 31.270 1.00 94.12 768 VAL A C 1
ATOM 6179 O O . VAL A 1 768 ? -9.486 -4.341 31.463 1.00 94.12 768 VAL A O 1
ATOM 6182 N N . GLN A 1 769 ? -7.443 -3.552 31.952 1.00 92.50 769 GLN A N 1
ATOM 6183 C CA . GLN A 1 769 ? -7.134 -4.518 32.990 1.00 92.50 769 GLN A CA 1
ATOM 6184 C C . GLN A 1 769 ? -7.529 -3.988 34.374 1.00 92.50 769 GLN A C 1
ATOM 6186 O O . GLN A 1 769 ? -7.018 -2.981 34.862 1.00 92.50 769 GLN A O 1
ATOM 6191 N N . TYR A 1 770 ? -8.418 -4.727 35.021 1.00 92.38 770 TYR A N 1
ATOM 6192 C CA . TYR A 1 770 ? -8.826 -4.608 36.415 1.00 92.38 770 TYR A CA 1
ATOM 6193 C C . TYR A 1 770 ? -8.067 -5.597 37.303 1.00 92.38 770 TYR A C 1
ATOM 6195 O O . TYR A 1 770 ? -7.514 -6.589 36.806 1.00 92.38 770 TYR A O 1
ATOM 6203 N N . LYS A 1 771 ? -8.054 -5.300 38.609 1.00 91.75 771 LYS A N 1
ATOM 6204 C CA . LYS A 1 771 ? -7.447 -6.143 39.647 1.00 91.75 771 LYS A CA 1
ATOM 6205 C C . LYS A 1 771 ? -8.193 -7.460 39.820 1.00 91.75 771 LYS A C 1
ATOM 6207 O O . LYS A 1 771 ? -7.556 -8.493 39.962 1.00 91.75 771 LYS A O 1
ATOM 6212 N N . GLU A 1 772 ? -9.520 -7.412 39.789 1.00 93.62 772 GLU A N 1
ATOM 6213 C CA . GLU A 1 772 ? -10.385 -8.555 40.062 1.00 93.62 772 GLU A CA 1
ATOM 6214 C C . GLU A 1 772 ? -11.500 -8.646 39.021 1.00 93.62 772 GLU A C 1
ATOM 6216 O O . GLU A 1 772 ? -11.975 -7.632 38.499 1.00 93.62 772 GLU A O 1
ATOM 6221 N N . TYR A 1 773 ? -11.905 -9.876 38.723 1.00 93.31 773 TYR A N 1
ATOM 6222 C CA . TYR A 1 773 ? -13.008 -10.215 37.834 1.00 93.31 773 TYR A CA 1
ATOM 6223 C C . TYR A 1 773 ? -13.876 -11.271 38.493 1.00 93.31 773 TYR A C 1
ATOM 6225 O O . TYR A 1 773 ? -13.389 -12.068 39.286 1.00 93.31 773 TYR A O 1
ATOM 6233 N N . ARG A 1 774 ? -15.146 -11.346 38.118 1.00 91.06 774 ARG A N 1
ATOM 6234 C CA . ARG A 1 774 ? -16.041 -12.418 38.538 1.00 91.06 774 ARG A CA 1
ATOM 6235 C C . ARG A 1 774 ? -16.884 -12.932 37.385 1.00 91.06 774 ARG A C 1
ATOM 6237 O O . ARG A 1 774 ? -17.256 -12.182 36.488 1.00 91.06 774 ARG A O 1
ATOM 6244 N N . THR A 1 775 ? -17.205 -14.210 37.452 1.00 90.00 775 THR A N 1
ATOM 6245 C CA . THR A 1 775 ? -18.322 -14.841 36.746 1.00 90.00 775 THR A CA 1
ATOM 6246 C C . THR A 1 775 ? -19.467 -15.038 37.744 1.00 90.00 775 THR A C 1
ATOM 6248 O O . THR A 1 775 ? -19.420 -14.510 38.863 1.00 90.00 775 THR A O 1
ATOM 6251 N N . ARG A 1 776 ? -20.483 -15.823 37.367 1.00 86.38 776 ARG A N 1
ATOM 6252 C CA . ARG A 1 776 ? -21.544 -16.229 38.292 1.00 86.38 776 ARG A CA 1
ATOM 6253 C C . ARG A 1 776 ? -20.973 -16.938 39.517 1.00 86.38 776 ARG A C 1
ATOM 6255 O O . ARG A 1 776 ? -21.318 -16.551 40.619 1.00 86.38 776 ARG A O 1
ATOM 6262 N N . VAL A 1 777 ? -20.072 -17.898 39.293 1.00 88.50 777 VAL A N 1
ATOM 6263 C CA . VAL A 1 777 ? -19.619 -18.874 40.303 1.00 88.50 777 VAL A CA 1
ATOM 6264 C C . VAL A 1 777 ? -18.120 -18.820 40.616 1.00 88.50 777 VAL A C 1
ATOM 6266 O O . VAL A 1 777 ? -17.651 -19.536 41.493 1.00 88.50 777 VAL A O 1
ATOM 6269 N N . LYS A 1 778 ? -17.335 -18.003 39.903 1.00 91.69 778 LYS A N 1
ATOM 6270 C CA . LYS A 1 778 ? -15.881 -17.873 40.117 1.00 91.69 778 LYS A CA 1
ATOM 6271 C C . LYS A 1 778 ? -15.435 -16.424 40.209 1.00 91.69 778 LYS A C 1
ATOM 6273 O O . LYS A 1 778 ? -15.980 -15.581 39.497 1.00 91.69 778 LYS A O 1
ATOM 6278 N N . LEU A 1 779 ? -14.401 -16.163 40.998 1.00 92.50 779 LEU A N 1
ATOM 6279 C CA . LEU A 1 779 ? -13.705 -14.882 41.097 1.00 92.50 779 LEU A CA 1
ATOM 6280 C C . LEU A 1 779 ? -12.239 -15.069 40.688 1.00 92.50 779 LEU A C 1
ATOM 6282 O O . LEU A 1 779 ? -11.644 -16.110 40.932 1.00 92.50 779 LEU A O 1
ATOM 6286 N N . PHE A 1 780 ? -11.669 -14.076 40.019 1.00 93.69 780 PHE A N 1
ATOM 6287 C CA . PHE A 1 780 ? -10.321 -14.102 39.468 1.00 93.69 780 PHE A CA 1
ATOM 6288 C C . PHE A 1 780 ? -9.580 -12.847 39.912 1.00 93.69 780 PHE A C 1
ATOM 6290 O O . PHE A 1 780 ? -9.988 -11.740 39.563 1.00 93.69 780 PHE A O 1
ATOM 6297 N N . GLN A 1 781 ? -8.483 -13.001 40.640 1.00 92.94 781 GLN A N 1
ATOM 6298 C CA . GLN A 1 781 ? -7.599 -11.912 41.030 1.00 92.94 781 GLN A CA 1
ATOM 6299 C C . GLN A 1 781 ? -6.354 -11.933 40.144 1.00 92.94 781 GLN A C 1
ATOM 6301 O O . GLN A 1 781 ? -5.672 -12.946 40.029 1.00 92.94 781 GLN A O 1
ATOM 6306 N N . ARG A 1 782 ? -6.064 -10.821 39.473 1.00 92.00 782 ARG A N 1
ATOM 6307 C CA . ARG A 1 782 ? -4.939 -10.710 38.541 1.00 92.00 782 ARG A CA 1
ATOM 6308 C C . ARG A 1 782 ? -3.607 -10.742 39.292 1.00 92.00 782 ARG A C 1
ATOM 6310 O O . ARG A 1 782 ? -3.413 -9.973 40.232 1.00 92.00 782 ARG A O 1
ATOM 6317 N N . THR A 1 783 ? -2.681 -11.568 38.816 1.00 89.81 783 THR A N 1
ATOM 6318 C CA . THR A 1 783 ? -1.294 -11.660 39.297 1.00 89.81 783 THR A CA 1
ATOM 6319 C C . THR A 1 783 ? -0.318 -11.199 38.205 1.00 89.81 783 THR A C 1
ATOM 6321 O O . THR A 1 783 ? -0.739 -10.692 37.163 1.00 89.81 783 THR A O 1
ATOM 6324 N N . SER A 1 784 ? 0.993 -11.317 38.445 1.00 85.69 784 SER A N 1
ATOM 6325 C CA . SER A 1 784 ? 2.028 -11.010 37.446 1.00 85.69 784 SER A CA 1
ATOM 6326 C C . SER A 1 784 ? 2.057 -11.993 36.272 1.00 85.69 784 SER A C 1
ATOM 6328 O O . SER A 1 784 ? 2.436 -11.591 35.177 1.00 85.69 784 SER A O 1
ATOM 6330 N N . GLU A 1 785 ? 1.649 -13.246 36.490 1.00 84.50 785 GLU A N 1
ATOM 6331 C CA . GLU A 1 785 ? 1.776 -14.344 35.514 1.00 84.50 785 GLU A CA 1
ATOM 6332 C C . GLU A 1 785 ? 0.424 -14.856 34.989 1.00 84.50 785 GLU A C 1
ATOM 6334 O O . GLU A 1 785 ? 0.388 -15.599 34.017 1.00 84.50 785 GLU A O 1
ATOM 6339 N N . GLY A 1 786 ? -0.699 -14.428 35.575 1.00 88.62 786 GLY A N 1
ATOM 6340 C CA . GLY A 1 786 ? -2.030 -14.882 35.176 1.00 88.62 786 GLY A CA 1
ATOM 6341 C C . GLY A 1 786 ? -3.108 -14.416 36.149 1.00 88.62 786 GLY A C 1
ATOM 6342 O O . GLY A 1 786 ? -3.228 -13.221 36.453 1.00 88.62 786 GLY A O 1
ATOM 6343 N N . PHE A 1 787 ? -3.903 -15.361 36.645 1.00 93.00 787 PHE A N 1
ATOM 6344 C CA . PHE A 1 787 ? -4.979 -15.110 37.596 1.00 93.00 787 PHE A CA 1
ATOM 6345 C C . PHE A 1 787 ? -4.985 -16.152 38.708 1.00 93.00 787 PHE A C 1
ATOM 6347 O O . PHE A 1 787 ? -4.933 -17.351 38.453 1.00 93.00 787 PHE A O 1
ATOM 6354 N N . HIS A 1 788 ? -5.120 -15.686 39.944 1.00 92.94 788 HIS A N 1
ATOM 6355 C CA . HIS A 1 788 ? -5.523 -16.521 41.063 1.00 92.94 788 HIS A CA 1
ATOM 6356 C C . HIS A 1 788 ? -7.044 -16.672 41.035 1.00 92.94 788 HIS A C 1
ATOM 6358 O O . HIS A 1 788 ? -7.772 -15.679 40.966 1.00 92.94 788 HIS A O 1
ATOM 6364 N N . ARG A 1 789 ? -7.529 -17.905 41.027 1.00 93.69 789 ARG A N 1
ATOM 6365 C CA . ARG A 1 789 ? -8.926 -18.268 40.819 1.00 93.69 789 ARG A CA 1
ATOM 6366 C C . ARG A 1 789 ? -9.536 -18.727 42.132 1.00 93.69 789 ARG A C 1
ATOM 6368 O O . ARG A 1 789 ? -8.929 -19.467 42.890 1.00 93.69 789 ARG A O 1
ATOM 6375 N N . PHE A 1 790 ? -10.771 -18.315 42.361 1.00 92.50 790 PHE A N 1
ATOM 6376 C CA . PHE A 1 790 ? -11.562 -18.679 43.521 1.00 92.50 790 PHE A CA 1
ATOM 6377 C C . PHE A 1 790 ? -12.945 -19.157 43.066 1.00 92.50 790 PHE A C 1
ATOM 6379 O O . PHE A 1 790 ? -13.483 -18.644 42.080 1.00 92.50 790 PHE A O 1
ATOM 6386 N N . VAL A 1 791 ? -13.539 -20.108 43.781 1.00 92.12 791 VAL A N 1
ATOM 6387 C CA . VAL A 1 791 ? -14.874 -20.662 43.505 1.00 92.12 791 VAL A CA 1
ATOM 6388 C C . VAL A 1 791 ? -15.848 -20.300 44.622 1.00 92.12 791 VAL A C 1
ATOM 6390 O O . VAL A 1 791 ? -15.483 -20.273 45.796 1.00 92.12 791 VAL A O 1
ATOM 6393 N N . GLU A 1 792 ? -17.083 -19.971 44.256 1.00 89.50 792 GLU A N 1
ATOM 6394 C CA . GLU A 1 792 ? -18.129 -19.589 45.202 1.00 89.50 792 GLU A CA 1
ATOM 6395 C C . GLU A 1 792 ? -18.591 -20.780 46.057 1.00 89.50 792 GLU A C 1
ATOM 6397 O O . GLU A 1 792 ? -18.842 -21.866 45.533 1.00 89.50 792 GLU A O 1
ATOM 6402 N N . GLN A 1 793 ? -18.768 -20.566 47.363 1.00 86.56 793 GLN A N 1
ATOM 6403 C CA . GLN A 1 793 ? -19.419 -21.520 48.262 1.00 86.56 793 GLN A CA 1
ATOM 6404 C C . GLN A 1 793 ? -20.905 -21.208 48.439 1.00 86.56 793 GLN A C 1
ATOM 6406 O O . GLN A 1 793 ? -21.276 -20.086 48.787 1.00 86.56 793 GLN A O 1
ATOM 6411 N N . GLU A 1 794 ? -21.748 -22.229 48.254 1.00 78.50 794 GLU A N 1
ATOM 6412 C CA . GLU A 1 794 ? -23.157 -22.262 48.686 1.00 78.50 794 GLU A CA 1
ATOM 6413 C C . GLU A 1 794 ? -23.999 -21.032 48.276 1.00 78.50 794 GLU A C 1
ATOM 6415 O O . GLU A 1 794 ? -24.948 -20.663 48.963 1.00 78.50 794 GLU A O 1
ATOM 6420 N N . ASN A 1 795 ? -23.670 -20.387 47.146 1.00 73.44 795 ASN A N 1
ATOM 6421 C CA . ASN A 1 795 ? -24.356 -19.187 46.641 1.00 73.44 795 ASN A CA 1
ATOM 6422 C C . ASN A 1 795 ? -24.351 -18.005 47.644 1.00 73.44 795 ASN A C 1
ATOM 6424 O O . ASN A 1 795 ? -25.283 -17.199 47.691 1.00 73.44 795 ASN A O 1
ATOM 6428 N N . THR A 1 796 ? -23.313 -17.923 48.485 1.00 77.00 796 THR A N 1
ATOM 6429 C CA . THR A 1 796 ? -23.178 -16.932 49.569 1.00 77.00 796 THR A CA 1
ATOM 6430 C C . THR A 1 796 ? -22.368 -15.693 49.174 1.00 77.00 796 THR A C 1
ATOM 6432 O O . THR A 1 796 ? -22.107 -14.830 50.016 1.00 77.00 796 THR A O 1
ATOM 6435 N N . ASN A 1 797 ? -21.959 -15.578 47.901 1.00 82.56 797 ASN A N 1
ATOM 6436 C CA . ASN A 1 797 ? -21.046 -14.546 47.400 1.00 82.56 797 ASN A CA 1
ATOM 6437 C C . ASN A 1 797 ? -19.667 -14.550 48.108 1.00 82.56 797 ASN A C 1
ATOM 6439 O O . ASN A 1 797 ? -18.945 -13.545 48.112 1.00 82.56 797 ASN A O 1
ATOM 6443 N N . TYR A 1 798 ? -19.327 -15.694 48.710 1.00 86.75 798 TYR A N 1
ATOM 6444 C CA . TYR A 1 798 ? -18.072 -16.007 49.385 1.00 86.75 798 TYR A CA 1
ATOM 6445 C C . TYR A 1 798 ? -17.263 -16.977 48.526 1.00 86.75 798 TYR A C 1
ATOM 6447 O O . TYR A 1 798 ? -17.782 -18.010 48.107 1.00 86.75 798 TYR A O 1
ATOM 6455 N N . PHE A 1 799 ? -16.001 -16.652 48.262 1.00 89.69 799 PHE A N 1
ATOM 6456 C CA . PHE A 1 799 ? -15.148 -17.358 47.316 1.00 89.69 799 PHE A CA 1
ATOM 6457 C C . PHE A 1 799 ? -13.913 -17.928 48.014 1.00 89.69 799 PHE A C 1
ATOM 6459 O O . PHE A 1 799 ? -13.171 -17.202 48.683 1.00 89.69 799 PHE A O 1
ATOM 6466 N N . ILE A 1 800 ? -13.693 -19.227 47.829 1.00 89.88 800 ILE A N 1
ATOM 6467 C CA . ILE A 1 800 ? -12.545 -19.972 48.354 1.00 89.88 800 ILE A CA 1
ATOM 6468 C C . ILE A 1 800 ? -11.535 -20.251 47.247 1.00 89.88 800 ILE A C 1
ATOM 6470 O O . ILE A 1 800 ? -11.905 -20.317 46.078 1.00 89.88 800 ILE A O 1
ATOM 6474 N N . ASP A 1 801 ? -10.269 -20.400 47.618 1.00 89.50 801 ASP A N 1
ATOM 6475 C CA . ASP A 1 801 ? -9.176 -20.684 46.687 1.00 89.50 801 ASP A CA 1
ATOM 6476 C C . ASP A 1 801 ? -9.457 -21.938 45.823 1.00 89.50 801 ASP A C 1
ATOM 6478 O O . ASP A 1 801 ? -9.827 -22.991 46.344 1.00 89.50 801 ASP A O 1
ATOM 6482 N N . ASP A 1 802 ? -9.317 -21.792 44.501 1.00 90.19 802 ASP A N 1
ATOM 6483 C CA . ASP A 1 802 ? -9.542 -22.799 43.446 1.00 90.19 802 ASP A CA 1
ATOM 6484 C C . ASP A 1 802 ? -8.326 -22.886 42.486 1.00 90.19 802 ASP A C 1
ATOM 6486 O O . ASP A 1 802 ? -8.437 -23.386 41.358 1.00 90.19 802 ASP A O 1
ATOM 6490 N N . GLY A 1 803 ? -7.160 -22.376 42.910 1.00 90.56 803 GLY A N 1
ATOM 6491 C CA . GLY A 1 803 ? -5.886 -22.455 42.191 1.00 90.56 803 GLY A CA 1
ATOM 6492 C C . GLY A 1 803 ? -5.601 -21.277 41.254 1.00 90.56 803 GLY A C 1
ATOM 6493 O O . GLY A 1 803 ? -6.047 -20.156 41.470 1.00 90.56 803 GLY A O 1
ATOM 6494 N N . VAL A 1 804 ? -4.826 -21.512 40.192 1.00 90.88 804 VAL A N 1
ATOM 6495 C CA . VAL A 1 804 ? -4.427 -20.485 39.210 1.00 90.88 804 VAL A CA 1
ATOM 6496 C C . VAL A 1 804 ? -4.935 -20.808 37.806 1.00 90.88 804 VAL A C 1
ATOM 6498 O O . VAL A 1 804 ? -5.219 -21.962 37.479 1.00 90.88 804 VAL A O 1
ATOM 6501 N N . CYS A 1 805 ? -5.071 -19.786 36.964 1.00 90.12 805 CYS A N 1
ATOM 6502 C CA . CYS A 1 805 ? -5.352 -19.938 35.541 1.00 90.12 805 CYS A CA 1
ATOM 6503 C C . CYS A 1 805 ? -4.778 -18.783 34.715 1.00 90.12 805 CYS A C 1
ATOM 6505 O O . CYS A 1 805 ? -4.680 -17.654 35.194 1.00 90.12 805 CYS A O 1
ATOM 6507 N N . ASP A 1 806 ? -4.503 -19.044 33.440 1.00 88.75 806 ASP A N 1
ATOM 6508 C CA . ASP A 1 806 ? -3.836 -18.070 32.564 1.00 88.75 806 ASP A CA 1
ATOM 6509 C C . ASP A 1 806 ? -4.826 -17.215 31.759 1.00 88.75 806 ASP A C 1
ATOM 6511 O O . ASP A 1 806 ? -4.497 -16.129 31.281 1.00 88.75 806 ASP A O 1
ATOM 6515 N N . THR A 1 807 ? -6.072 -17.679 31.625 1.00 85.56 807 THR A N 1
ATOM 6516 C CA . THR A 1 807 ? -7.097 -17.056 30.781 1.00 85.56 807 THR A CA 1
ATOM 6517 C C . THR A 1 807 ? -8.358 -16.694 31.565 1.00 85.56 807 THR A C 1
ATOM 6519 O O . THR A 1 807 ? -8.720 -17.329 32.556 1.00 85.56 807 THR A O 1
ATOM 6522 N N . LEU A 1 808 ? -9.041 -15.641 31.107 1.00 87.88 808 LEU A N 1
ATOM 6523 C CA . LEU A 1 808 ? -10.331 -15.199 31.635 1.00 87.88 808 LEU A CA 1
ATOM 6524 C C . LEU A 1 808 ? -11.459 -15.597 30.671 1.00 87.88 808 LEU A C 1
ATOM 6526 O O . LEU A 1 808 ? -11.350 -15.305 29.478 1.00 87.88 808 LEU A O 1
ATOM 6530 N N . PRO A 1 809 ? -12.572 -16.168 31.164 1.00 87.81 809 PRO A N 1
ATOM 6531 C CA . PRO A 1 809 ? -13.783 -16.346 30.363 1.00 87.81 809 PRO A CA 1
ATOM 6532 C C . PRO A 1 809 ? -14.342 -15.006 29.855 1.00 87.81 809 PRO A C 1
ATOM 6534 O O . PRO A 1 809 ? -14.279 -14.004 30.566 1.00 87.81 809 PRO A O 1
ATOM 6537 N N . LEU A 1 810 ? -14.984 -14.985 28.679 1.00 85.75 810 LEU A N 1
ATOM 6538 C CA . LEU A 1 810 ? -15.629 -13.770 28.135 1.00 85.75 810 LEU A CA 1
ATOM 6539 C C . LEU A 1 810 ? -16.733 -13.212 29.050 1.00 85.75 810 LEU A C 1
ATOM 6541 O O . LEU A 1 810 ? -16.939 -12.000 29.124 1.00 85.75 810 LEU A O 1
ATOM 6545 N N . ALA A 1 811 ? -17.405 -14.096 29.790 1.00 85.44 811 ALA A N 1
ATOM 6546 C CA . ALA A 1 811 ? -18.427 -13.752 30.776 1.00 85.44 811 ALA A CA 1
ATOM 6547 C C . ALA A 1 811 ? -17.848 -13.227 32.109 1.00 85.44 811 ALA A C 1
ATOM 6549 O O . ALA A 1 811 ? -18.603 -12.929 33.035 1.00 85.44 811 ALA A O 1
ATOM 6550 N N . ALA A 1 812 ? -16.517 -13.152 32.255 1.00 88.62 812 ALA A N 1
ATOM 6551 C CA . ALA A 1 812 ? -15.879 -12.594 33.442 1.00 88.62 812 ALA A CA 1
ATOM 6552 C C . ALA A 1 812 ? -15.870 -11.060 33.380 1.00 88.62 812 ALA A C 1
ATOM 6554 O O . ALA A 1 812 ? -15.492 -10.445 32.377 1.00 88.62 812 ALA A O 1
ATOM 6555 N N . HIS A 1 813 ? -16.304 -10.411 34.456 1.00 89.06 813 HIS A N 1
ATOM 6556 C CA . HIS A 1 813 ? -16.525 -8.965 34.499 1.00 89.06 813 HIS A CA 1
ATOM 6557 C C . HIS A 1 813 ? -15.842 -8.335 35.708 1.00 89.06 813 HIS A C 1
ATOM 6559 O O . HIS A 1 813 ? -15.682 -9.026 36.711 1.00 89.06 813 HIS A O 1
ATOM 6565 N N . PRO A 1 814 ? -15.427 -7.057 35.644 1.00 91.81 814 PRO A N 1
ATOM 6566 C CA . PRO A 1 814 ? -14.716 -6.412 36.744 1.00 91.81 814 PRO A CA 1
ATOM 6567 C C . PRO A 1 814 ? -15.463 -6.510 38.077 1.00 91.81 814 PRO A C 1
ATOM 6569 O O . PRO A 1 814 ? -16.679 -6.315 38.143 1.00 91.81 814 PRO A O 1
ATOM 6572 N N . ALA A 1 815 ? -14.723 -6.799 39.141 1.00 90.69 815 ALA A N 1
ATOM 6573 C CA . ALA A 1 815 ? -15.255 -6.933 40.488 1.00 90.69 815 ALA A CA 1
ATOM 6574 C C . ALA A 1 815 ? -14.382 -6.213 41.513 1.00 90.69 815 ALA A C 1
ATOM 6576 O O . ALA A 1 815 ? -13.234 -5.863 41.239 1.00 90.69 815 ALA A O 1
ATOM 6577 N N . GLU A 1 816 ? -14.952 -6.007 42.693 1.00 89.19 816 GLU A N 1
ATOM 6578 C CA . GLU A 1 816 ? -14.220 -5.637 43.898 1.00 89.19 816 GLU A CA 1
ATOM 6579 C C . GLU A 1 816 ? -14.570 -6.645 44.988 1.00 89.19 816 GLU A C 1
ATOM 6581 O O . GLU A 1 816 ? -15.723 -7.068 45.097 1.00 89.19 816 GLU A O 1
ATOM 6586 N N . SER A 1 817 ? -13.592 -7.032 45.797 1.00 88.25 817 SER A N 1
ATOM 6587 C CA . SER A 1 817 ? -13.791 -7.939 46.920 1.00 88.25 817 SER A CA 1
ATOM 6588 C C . SER A 1 817 ? -13.064 -7.467 48.175 1.00 88.25 817 SER A C 1
ATOM 6590 O O . SER A 1 817 ? -12.141 -6.652 48.132 1.00 88.25 817 SER A O 1
ATOM 6592 N N . THR A 1 818 ? -13.513 -7.971 49.320 1.00 87.88 818 THR A N 1
ATOM 6593 C CA . THR A 1 818 ? -12.831 -7.830 50.607 1.00 87.88 818 THR A CA 1
ATOM 6594 C C . THR A 1 818 ? -12.256 -9.168 51.038 1.00 87.88 818 THR A C 1
ATOM 6596 O O . THR A 1 818 ? -12.954 -10.185 51.017 1.00 87.88 818 THR A O 1
ATOM 6599 N N . THR A 1 819 ? -11.000 -9.166 51.478 1.00 84.75 819 THR A N 1
ATOM 6600 C CA . THR A 1 819 ? -10.364 -10.348 52.062 1.00 84.75 819 THR A CA 1
ATOM 6601 C C . THR A 1 819 ? -10.933 -10.623 53.448 1.00 84.75 819 THR A C 1
ATOM 6603 O O . THR A 1 819 ? -10.991 -9.741 54.303 1.00 84.75 819 THR A O 1
ATOM 6606 N N . THR A 1 820 ? -11.351 -11.862 53.666 1.00 79.06 820 THR A N 1
ATOM 6607 C CA . THR A 1 820 ? -11.886 -12.352 54.938 1.00 79.06 820 THR A CA 1
ATOM 6608 C C . THR A 1 820 ? -10.820 -13.135 55.711 1.00 79.06 820 THR A C 1
ATOM 6610 O O . THR A 1 820 ? -9.699 -13.340 55.238 1.00 79.06 820 THR A O 1
ATOM 6613 N N . LEU A 1 821 ? -11.143 -13.572 56.932 1.00 61.88 821 LEU A N 1
ATOM 6614 C CA . LEU A 1 821 ? -10.261 -14.438 57.718 1.00 61.88 821 LEU A CA 1
ATOM 6615 C C . LEU A 1 821 ? -9.955 -15.723 56.918 1.00 61.88 821 LEU A C 1
ATOM 6617 O O . LEU A 1 821 ? -10.880 -16.362 56.424 1.00 61.88 821 LEU A O 1
ATOM 6621 N N . ARG A 1 822 ? -8.669 -16.110 56.833 1.00 68.94 822 ARG A N 1
ATOM 6622 C CA . ARG A 1 822 ? -8.123 -17.241 56.036 1.00 68.94 822 ARG A CA 1
ATOM 6623 C C . ARG A 1 822 ? -7.930 -17.000 54.524 1.00 68.94 822 ARG A C 1
ATOM 6625 O O . ARG A 1 822 ? -7.937 -17.961 53.770 1.00 68.94 822 ARG A O 1
ATOM 6632 N N . ASN A 1 823 ? -7.708 -15.758 54.081 1.00 75.88 823 ASN A N 1
ATOM 6633 C CA . ASN A 1 823 ? -7.392 -15.398 52.680 1.00 75.88 823 ASN A CA 1
ATOM 6634 C C . ASN A 1 823 ? -8.498 -15.683 51.638 1.00 75.88 823 ASN A C 1
ATOM 6636 O O . ASN A 1 823 ? -8.253 -15.573 50.440 1.00 75.88 823 ASN A O 1
ATOM 6640 N N . ASN A 1 824 ? -9.724 -15.975 52.071 1.00 82.31 824 ASN A N 1
ATOM 6641 C CA . ASN A 1 824 ? -10.887 -16.095 51.188 1.00 82.31 824 ASN A CA 1
ATOM 6642 C C . ASN A 1 824 ? -11.456 -14.712 50.830 1.00 82.31 824 ASN A C 1
ATOM 6644 O O . ASN A 1 824 ? -11.268 -13.746 51.579 1.00 82.31 824 ASN A O 1
ATOM 6648 N N . LEU A 1 825 ? -12.201 -14.612 49.730 1.00 86.19 825 LEU A N 1
ATOM 6649 C CA . LEU A 1 825 ? -12.695 -13.338 49.196 1.00 86.19 825 LEU A CA 1
ATOM 6650 C C . LEU A 1 825 ? -14.221 -13.240 49.266 1.00 86.19 825 LEU A C 1
ATOM 6652 O O . LEU A 1 825 ? -14.931 -14.176 48.919 1.00 86.19 825 LEU A O 1
ATOM 6656 N N . GLN A 1 826 ? -14.738 -12.080 49.668 1.00 87.31 826 GLN A N 1
ATOM 6657 C CA . GLN A 1 826 ? -16.165 -11.759 49.593 1.00 87.31 826 GLN A CA 1
ATOM 6658 C C . GLN A 1 826 ? -16.376 -10.639 48.576 1.00 87.31 826 GLN A C 1
ATOM 6660 O O . GLN A 1 826 ? -15.834 -9.547 48.743 1.00 87.31 826 GLN A O 1
ATOM 6665 N N . ALA A 1 827 ? -17.134 -10.896 47.508 1.00 85.38 827 ALA A N 1
ATOM 6666 C CA . ALA A 1 827 ? -17.339 -9.899 46.458 1.00 85.38 827 ALA A CA 1
ATOM 6667 C C . ALA A 1 827 ? -18.305 -8.790 46.914 1.00 85.38 827 ALA A C 1
ATOM 6669 O O . ALA A 1 827 ? -19.361 -9.063 47.477 1.00 85.38 827 ALA A O 1
ATOM 6670 N N . ILE A 1 828 ? -17.973 -7.533 46.630 1.00 84.00 828 ILE A N 1
ATOM 6671 C CA . ILE A 1 828 ? -18.757 -6.347 47.003 1.00 84.00 828 ILE A CA 1
ATOM 6672 C C . ILE A 1 828 ? -19.916 -6.127 46.022 1.00 84.00 828 ILE A C 1
ATOM 6674 O O . ILE A 1 828 ? -21.016 -5.747 46.416 1.00 84.00 828 ILE A O 1
ATOM 6678 N N . ASN A 1 829 ? -19.684 -6.363 44.730 1.00 81.12 829 ASN A N 1
ATOM 6679 C CA . ASN A 1 829 ? -20.654 -6.133 43.662 1.00 81.12 829 ASN A CA 1
ATOM 6680 C C . ASN A 1 829 ? -21.250 -7.446 43.141 1.00 81.12 829 ASN A C 1
ATOM 6682 O O . ASN A 1 829 ? -20.510 -8.397 42.907 1.00 81.12 829 ASN A O 1
ATOM 6686 N N . HIS A 1 830 ? -22.565 -7.490 42.903 1.00 77.12 830 HIS A N 1
ATOM 6687 C CA . HIS A 1 830 ? -23.254 -8.664 42.349 1.00 77.12 830 HIS A CA 1
ATOM 6688 C C . HIS A 1 830 ? -22.877 -8.945 40.888 1.00 77.12 830 HIS A C 1
ATOM 6690 O O . HIS A 1 830 ? -22.609 -8.026 40.109 1.00 77.12 830 HIS A O 1
ATOM 6696 N N . TYR A 1 831 ? -22.910 -10.225 40.504 1.00 79.88 831 TYR A N 1
ATOM 6697 C CA . TYR A 1 831 ? -22.763 -10.624 39.107 1.00 79.88 831 TYR A CA 1
ATOM 6698 C C . TYR A 1 831 ? -23.986 -10.188 38.299 1.00 79.88 831 TYR A C 1
ATOM 6700 O O . TYR A 1 831 ? -25.103 -10.610 38.585 1.00 79.88 831 TYR A O 1
ATOM 6708 N N . THR A 1 832 ? -23.770 -9.333 37.303 1.00 78.94 832 THR A N 1
ATOM 6709 C CA . THR A 1 832 ? -24.811 -8.796 36.420 1.00 78.94 832 THR A CA 1
ATOM 6710 C C . THR A 1 832 ? -24.314 -8.878 34.984 1.00 78.94 832 THR A C 1
ATOM 6712 O O . THR A 1 832 ? -23.412 -8.134 34.595 1.00 78.94 832 THR A O 1
ATOM 6715 N N . VAL A 1 833 ? -24.879 -9.814 34.222 1.00 79.44 833 VAL A N 1
ATOM 6716 C CA . VAL A 1 833 ? -24.614 -10.000 32.790 1.00 79.44 833 VAL A CA 1
ATOM 6717 C C . VAL A 1 833 ? -25.878 -9.644 32.040 1.00 79.44 833 VAL A C 1
ATOM 6719 O O . VAL A 1 833 ? -26.959 -10.053 32.458 1.00 79.44 833 VAL A O 1
ATOM 6722 N N . ALA A 1 834 ? -25.729 -8.888 30.966 1.00 79.81 834 ALA A N 1
ATOM 6723 C CA . ALA A 1 834 ? -26.778 -8.689 29.986 1.00 79.81 834 ALA A CA 1
ATOM 6724 C C . ALA A 1 834 ? -26.510 -9.598 28.785 1.00 79.81 834 ALA A C 1
ATOM 6726 O O . ALA A 1 834 ? -25.353 -9.770 28.376 1.00 79.81 834 ALA A O 1
ATOM 6727 N N . ASP A 1 835 ? -27.572 -10.169 28.226 1.00 73.56 835 ASP A N 1
ATOM 6728 C CA . ASP A 1 835 ? -27.471 -10.915 26.980 1.00 73.56 835 ASP A CA 1
ATOM 6729 C C . ASP A 1 835 ? -27.062 -9.963 25.850 1.00 73.56 835 ASP A C 1
ATOM 6731 O O . ASP A 1 835 ? -27.479 -8.801 25.797 1.00 73.56 835 ASP A O 1
ATOM 6735 N N . LEU A 1 836 ? -26.204 -10.444 24.948 1.00 62.53 836 LEU A N 1
ATOM 6736 C CA . LEU A 1 836 ? -25.976 -9.739 23.691 1.00 62.53 836 LEU A CA 1
ATOM 6737 C C . LEU A 1 836 ? -27.302 -9.746 22.912 1.00 62.53 836 LEU A C 1
ATOM 6739 O O . LEU A 1 836 ? -27.987 -10.770 22.926 1.00 62.53 836 LEU A O 1
ATOM 6743 N N . PRO A 1 837 ? -27.686 -8.646 22.240 1.00 52.72 837 PRO A N 1
ATOM 6744 C CA . PRO A 1 837 ? -28.870 -8.657 21.392 1.00 52.72 837 PRO A CA 1
ATOM 6745 C C . PRO A 1 837 ? -28.733 -9.785 20.363 1.00 52.72 837 PRO A C 1
ATOM 6747 O O . PRO A 1 837 ? -27.756 -9.828 19.615 1.00 52.72 837 PRO A O 1
ATOM 6750 N N . ALA A 1 838 ? -29.679 -10.727 20.384 1.00 46.00 838 ALA A N 1
ATOM 6751 C CA . ALA A 1 838 ? -29.708 -11.826 19.431 1.00 46.00 838 ALA A CA 1
ATOM 6752 C C . ALA A 1 838 ? -29.863 -11.260 18.007 1.00 46.00 838 ALA A C 1
ATOM 6754 O O . ALA A 1 838 ? -30.633 -10.309 17.825 1.00 46.00 838 ALA A O 1
ATOM 6755 N N . PRO A 1 839 ? -29.165 -11.816 17.000 1.00 42.56 839 PRO A N 1
ATOM 6756 C CA . PRO A 1 839 ? -29.528 -11.556 15.616 1.00 42.56 839 PRO A CA 1
ATOM 6757 C C . PRO A 1 839 ? -31.001 -11.939 15.409 1.00 42.56 839 PRO A C 1
ATOM 6759 O O . PRO A 1 839 ? -31.489 -12.906 15.999 1.00 42.56 839 PRO A O 1
ATOM 6762 N N . THR A 1 840 ? -31.727 -11.133 14.634 1.00 42.50 840 THR A N 1
ATOM 6763 C CA . THR A 1 840 ? -33.130 -11.377 14.274 1.00 42.50 840 THR A CA 1
ATOM 6764 C C . THR A 1 840 ? -33.283 -12.777 13.678 1.00 42.50 840 THR A C 1
ATOM 6766 O O . THR A 1 840 ? -32.473 -13.194 12.859 1.00 42.50 840 THR A O 1
ATOM 6769 N N . ALA A 1 841 ? -34.311 -13.506 14.113 1.00 42.94 841 ALA A N 1
ATOM 6770 C CA . ALA A 1 841 ? -34.523 -14.930 13.839 1.00 42.94 841 ALA A CA 1
ATOM 6771 C C . ALA A 1 841 ? -34.916 -15.276 12.382 1.00 42.94 841 ALA A C 1
ATOM 6773 O O . ALA A 1 841 ? -35.246 -16.427 12.113 1.00 42.94 841 ALA A O 1
ATOM 6774 N N . ASP A 1 842 ? -34.878 -14.316 11.454 1.00 46.81 842 ASP A N 1
ATOM 6775 C CA . ASP A 1 842 ? -35.495 -14.421 10.122 1.00 46.81 842 ASP A CA 1
ATOM 6776 C C . ASP A 1 842 ? -34.604 -15.070 9.033 1.00 46.81 842 ASP A C 1
ATOM 6778 O O . ASP A 1 842 ? -35.035 -15.171 7.891 1.00 46.81 842 ASP A O 1
ATOM 6782 N N . ASP A 1 843 ? -33.391 -15.547 9.354 1.00 56.44 843 ASP A N 1
ATOM 6783 C CA . ASP A 1 843 ? -32.398 -16.005 8.351 1.00 56.44 843 ASP A CA 1
ATOM 6784 C C . ASP A 1 843 ? -32.051 -17.513 8.382 1.00 56.44 843 ASP A C 1
ATOM 6786 O O . ASP A 1 843 ? -31.106 -17.953 7.715 1.00 56.44 843 ASP A O 1
ATOM 6790 N N . LEU A 1 844 ? -32.776 -18.336 9.146 1.00 65.69 844 LEU A N 1
ATOM 6791 C CA . LEU A 1 844 ? -32.535 -19.786 9.173 1.00 65.69 844 LEU A CA 1
ATOM 6792 C C . LEU A 1 844 ? -33.288 -20.498 8.033 1.00 65.69 844 LEU A C 1
ATOM 6794 O O . LEU A 1 844 ? -34.424 -20.128 7.739 1.00 65.69 844 LEU A O 1
ATOM 6798 N N . PRO A 1 845 ? -32.688 -21.518 7.387 1.00 69.69 845 PRO A N 1
ATOM 6799 C CA . PRO A 1 845 ? -33.387 -22.317 6.381 1.00 69.69 845 PRO A CA 1
ATOM 6800 C C . PRO A 1 845 ? -34.605 -23.023 6.985 1.00 69.69 845 PRO A C 1
ATOM 6802 O O . PRO A 1 845 ? -34.632 -23.347 8.176 1.00 69.69 845 PRO A O 1
ATOM 6805 N N . GLU A 1 846 ? -35.595 -23.306 6.145 1.00 74.06 846 GLU A N 1
ATOM 6806 C CA . GLU A 1 846 ? -36.737 -24.131 6.525 1.00 74.06 846 GLU A CA 1
ATOM 6807 C C . GLU A 1 846 ? -36.259 -25.580 6.694 1.00 74.06 846 GLU A C 1
ATOM 6809 O O . GLU A 1 846 ? -35.771 -26.203 5.748 1.00 74.06 846 GLU A O 1
ATOM 6814 N N . LEU A 1 847 ? -36.354 -26.099 7.922 1.00 73.31 847 LEU A N 1
ATOM 6815 C CA . LEU A 1 847 ? -35.876 -27.431 8.293 1.00 73.31 847 LEU A CA 1
ATOM 6816 C C . LEU A 1 847 ? -37.045 -28.296 8.775 1.00 73.31 847 LEU A C 1
ATOM 6818 O O . LEU A 1 847 ? -37.641 -28.031 9.819 1.00 73.31 847 LEU A O 1
ATOM 6822 N N . SER A 1 848 ? -37.338 -29.363 8.031 1.00 73.75 848 SER A N 1
ATOM 6823 C CA . SER A 1 848 ? -38.168 -30.488 8.479 1.00 73.75 848 SER A CA 1
ATOM 6824 C C . SER A 1 848 ? -37.253 -31.606 8.989 1.00 73.75 848 SER A C 1
ATOM 6826 O O . SER A 1 848 ? -36.344 -32.014 8.264 1.00 73.75 848 SER A O 1
ATOM 6828 N N . GLU A 1 849 ? -37.445 -32.098 10.222 1.00 68.69 849 GLU A N 1
ATOM 6829 C CA . GLU A 1 849 ? -36.549 -33.099 10.839 1.00 68.69 849 GLU A CA 1
ATOM 6830 C C . GLU A 1 849 ? -36.396 -34.363 9.969 1.00 68.69 849 GLU A C 1
ATOM 6832 O O . GLU A 1 849 ? -35.270 -34.787 9.704 1.00 68.69 849 GLU A O 1
ATOM 6837 N N . ASP A 1 850 ? -37.500 -34.909 9.444 1.00 69.44 850 ASP A N 1
ATOM 6838 C CA . ASP A 1 850 ? -37.499 -36.132 8.622 1.00 69.44 850 ASP A CA 1
ATOM 6839 C C . ASP A 1 850 ? -36.818 -35.940 7.254 1.00 69.44 850 ASP A C 1
ATOM 6841 O O . ASP A 1 850 ? -36.146 -36.842 6.738 1.00 69.44 850 ASP A O 1
ATOM 6845 N N . GLU A 1 851 ? -36.984 -34.764 6.648 1.00 76.94 851 GLU A N 1
ATOM 6846 C CA . GLU A 1 851 ? -36.405 -34.434 5.342 1.00 76.94 851 GLU A CA 1
ATOM 6847 C C . GLU A 1 851 ? -34.911 -34.113 5.442 1.00 76.94 851 GLU A C 1
ATOM 6849 O O . GLU A 1 851 ? -34.113 -34.532 4.599 1.00 76.94 851 GLU A O 1
ATOM 6854 N N . THR A 1 852 ? -34.525 -33.426 6.514 1.00 78.69 852 THR A N 1
ATOM 6855 C CA . THR A 1 852 ? -33.140 -33.048 6.799 1.00 78.69 852 THR A CA 1
ATOM 6856 C C . THR A 1 852 ? -32.290 -34.294 7.084 1.00 78.69 852 THR A C 1
ATOM 6858 O O . THR A 1 852 ? -31.161 -34.407 6.598 1.00 78.69 852 THR A O 1
ATOM 6861 N N . ASP A 1 853 ? -32.838 -35.279 7.805 1.00 82.88 853 ASP A N 1
ATOM 6862 C CA . ASP A 1 853 ? -32.123 -36.515 8.149 1.00 82.88 853 ASP A CA 1
ATOM 6863 C C . ASP A 1 853 ? -31.811 -37.383 6.910 1.00 82.88 853 ASP A C 1
ATOM 6865 O O . ASP A 1 853 ? -30.744 -37.998 6.821 1.00 82.88 853 ASP A O 1
ATOM 6869 N N . HIS A 1 854 ? -32.682 -37.369 5.890 1.00 84.06 854 HIS A N 1
ATOM 6870 C CA . HIS A 1 854 ? -32.407 -38.017 4.598 1.00 84.06 854 HIS A CA 1
ATOM 6871 C C . HIS A 1 854 ? -31.185 -37.406 3.897 1.00 84.06 854 HIS A C 1
ATOM 6873 O O . HIS A 1 854 ? -30.312 -38.140 3.424 1.00 84.06 854 HIS A O 1
ATOM 6879 N N . ILE A 1 855 ? -31.084 -36.075 3.882 1.00 86.62 855 ILE A N 1
ATOM 6880 C CA . ILE A 1 855 ? -29.972 -35.347 3.255 1.00 86.62 855 ILE A CA 1
ATOM 6881 C C . ILE A 1 855 ? -28.656 -35.601 4.005 1.00 86.62 855 ILE A C 1
ATOM 6883 O O . ILE A 1 855 ? -27.631 -35.881 3.377 1.00 86.62 855 ILE A O 1
ATOM 6887 N N . TYR A 1 856 ? -28.662 -35.594 5.344 1.00 87.25 856 TYR A N 1
ATOM 6888 C CA . TYR A 1 856 ? -27.453 -35.893 6.124 1.00 87.25 856 TYR A CA 1
ATOM 6889 C C . TYR A 1 856 ? -26.971 -37.343 5.967 1.00 87.25 856 TYR A C 1
ATOM 6891 O O . TYR A 1 856 ? -25.763 -37.584 6.054 1.00 87.25 856 TYR A O 1
ATOM 6899 N N . ARG A 1 857 ? -27.858 -38.303 5.671 1.00 86.94 857 ARG A N 1
ATOM 6900 C CA . ARG A 1 857 ? -27.494 -39.713 5.427 1.00 86.94 857 ARG A CA 1
ATOM 6901 C C . ARG A 1 857 ? -27.045 -40.006 3.992 1.00 86.94 857 ARG A C 1
ATOM 6903 O O . ARG A 1 857 ? -26.307 -40.966 3.783 1.00 86.94 857 ARG A O 1
ATOM 6910 N N . ALA A 1 858 ? -27.458 -39.206 3.011 1.00 86.75 858 ALA A N 1
ATOM 6911 C CA . ALA A 1 858 ? -27.128 -39.424 1.602 1.00 86.75 858 ALA A CA 1
ATOM 6912 C C . ALA A 1 858 ? -25.648 -39.149 1.281 1.00 86.75 858 ALA A C 1
ATOM 6914 O O . ALA A 1 858 ? -25.029 -38.277 1.881 1.00 86.75 858 ALA A O 1
ATOM 6915 N N . THR A 1 859 ? -25.063 -39.858 0.313 1.00 87.81 859 THR A N 1
ATOM 6916 C CA . THR A 1 859 ? -23.682 -39.593 -0.151 1.00 87.81 859 THR A CA 1
ATOM 6917 C C . THR A 1 859 ? -23.623 -38.480 -1.197 1.00 87.81 859 THR A C 1
ATOM 6919 O O . THR A 1 859 ? -22.685 -37.688 -1.189 1.00 87.81 859 THR A O 1
ATOM 6922 N N . ASN A 1 860 ? -24.641 -38.414 -2.061 1.00 92.19 860 ASN A N 1
ATOM 6923 C CA . ASN A 1 860 ? -24.713 -37.488 -3.187 1.00 92.19 860 ASN A CA 1
ATOM 6924 C C . ASN A 1 860 ? -25.896 -36.544 -2.995 1.00 92.19 860 ASN A C 1
ATOM 6926 O O . ASN A 1 860 ? -27.028 -36.998 -2.796 1.00 92.19 860 ASN A O 1
ATOM 6930 N N . ILE A 1 861 ? -25.632 -35.248 -3.094 1.00 93.62 861 ILE A N 1
ATOM 6931 C CA . ILE A 1 861 ? -26.637 -34.196 -2.965 1.00 93.62 861 ILE A CA 1
ATOM 6932 C C . ILE A 1 861 ? -26.555 -33.248 -4.159 1.00 93.62 861 ILE A C 1
ATOM 6934 O O . ILE A 1 861 ? -25.482 -33.007 -4.718 1.00 93.62 861 ILE A O 1
ATOM 6938 N N . ILE A 1 862 ? -27.707 -32.734 -4.569 1.00 93.81 862 ILE A N 1
ATOM 6939 C CA . ILE A 1 862 ? -27.834 -31.719 -5.609 1.00 93.81 862 ILE A CA 1
ATOM 6940 C C . ILE A 1 862 ? -28.436 -30.463 -4.989 1.00 93.81 862 ILE A C 1
ATOM 6942 O O . ILE A 1 862 ? -29.357 -30.541 -4.173 1.00 93.81 862 ILE A O 1
ATOM 6946 N N . ALA A 1 863 ? -27.883 -29.314 -5.355 1.00 94.06 863 ALA A N 1
ATOM 6947 C CA . ALA A 1 863 ? -28.366 -28.019 -4.932 1.00 94.06 863 ALA A CA 1
ATOM 6948 C C . ALA A 1 863 ? -28.650 -27.136 -6.144 1.00 94.06 863 ALA A C 1
ATOM 6950 O O . ALA A 1 863 ? -27.841 -27.075 -7.067 1.00 94.06 863 ALA A O 1
ATOM 6951 N N . ALA A 1 864 ? -29.782 -26.446 -6.128 1.00 91.94 864 ALA A N 1
ATOM 6952 C CA . ALA A 1 864 ? -30.163 -25.486 -7.153 1.00 91.94 864 ALA A CA 1
ATOM 6953 C C . ALA A 1 864 ? -30.313 -24.108 -6.513 1.00 91.94 864 ALA A C 1
ATOM 6955 O O . ALA A 1 864 ? -30.925 -23.999 -5.450 1.00 91.94 864 ALA A O 1
ATOM 6956 N N . SER A 1 865 ? -29.751 -23.089 -7.154 1.00 92.06 865 SER A N 1
ATOM 6957 C CA . SER A 1 865 ? -29.981 -21.678 -6.842 1.00 92.06 865 SER A CA 1
ATOM 6958 C C . SER A 1 865 ? -30.780 -21.062 -7.988 1.00 92.06 865 SER A C 1
ATOM 6960 O O . SER A 1 865 ? -30.584 -21.451 -9.139 1.00 92.06 865 SER A O 1
ATOM 6962 N N . ASP A 1 866 ? -31.691 -20.155 -7.650 1.00 90.75 866 ASP A N 1
ATOM 6963 C CA . ASP A 1 866 ? -32.438 -19.329 -8.595 1.00 90.75 866 ASP A CA 1
ATOM 6964 C C . ASP A 1 866 ? -32.690 -17.950 -7.970 1.00 90.75 866 ASP A C 1
ATOM 6966 O O . ASP A 1 866 ? -32.798 -17.804 -6.743 1.00 90.75 866 ASP A O 1
ATOM 6970 N N . SER A 1 867 ? -32.794 -16.922 -8.802 1.00 89.44 867 SER A N 1
ATOM 6971 C CA . SER A 1 867 ? -32.986 -15.545 -8.369 1.00 89.44 867 SER A CA 1
ATOM 6972 C C . SER A 1 867 ? -33.949 -14.783 -9.266 1.00 89.44 867 SER A C 1
ATOM 6974 O O . SER A 1 867 ? -33.987 -14.926 -10.485 1.00 89.44 867 SER A O 1
ATOM 6976 N N . SER A 1 868 ? -34.722 -13.899 -8.642 1.00 87.94 868 SER A N 1
ATOM 6977 C CA . SER A 1 868 ? -35.657 -13.023 -9.336 1.00 87.94 868 SER A CA 1
ATOM 6978 C C . SER A 1 868 ? -35.309 -11.574 -9.037 1.00 87.94 868 SER A C 1
ATOM 6980 O O . SER A 1 868 ? -35.054 -11.210 -7.890 1.00 87.94 868 SER A O 1
ATOM 6982 N N . VAL A 1 869 ? -35.320 -10.738 -10.075 1.00 87.25 869 VAL A N 1
ATOM 6983 C CA . VAL A 1 869 ? -35.050 -9.298 -9.985 1.00 87.25 869 VAL A CA 1
ATOM 6984 C C . VAL A 1 869 ? -36.227 -8.543 -10.582 1.00 87.25 869 VAL A C 1
ATOM 6986 O O . VAL A 1 869 ? -36.579 -8.770 -11.740 1.00 87.25 869 VAL A O 1
ATOM 6989 N N . ASP A 1 870 ? -36.817 -7.626 -9.820 1.00 84.81 870 ASP A N 1
ATOM 6990 C CA . ASP A 1 870 ? -37.787 -6.676 -10.357 1.00 84.81 870 ASP A CA 1
ATOM 6991 C C . ASP A 1 870 ? -37.036 -5.548 -11.090 1.00 84.81 870 ASP A C 1
ATOM 6993 O O . ASP A 1 870 ? -36.323 -4.769 -10.455 1.00 84.81 870 ASP A O 1
ATOM 6997 N N . PRO A 1 871 ? -37.187 -5.407 -12.419 1.00 77.75 871 PRO A N 1
ATOM 6998 C CA . PRO A 1 871 ? -36.465 -4.400 -13.192 1.00 77.75 871 PRO A CA 1
ATOM 6999 C C . PRO A 1 871 ? -36.904 -2.955 -12.902 1.00 77.75 871 PRO A C 1
ATOM 7001 O O . PRO A 1 871 ? -36.234 -2.027 -13.354 1.00 77.75 871 PRO A O 1
ATOM 7004 N N . ILE A 1 872 ? -38.029 -2.738 -12.206 1.00 78.94 872 ILE A N 1
ATOM 7005 C CA . ILE A 1 872 ? -38.548 -1.400 -11.889 1.00 78.94 872 ILE A CA 1
ATOM 7006 C C . ILE A 1 872 ? -38.050 -0.939 -10.523 1.00 78.94 872 ILE A C 1
ATOM 7008 O O . ILE A 1 872 ? -37.486 0.151 -10.413 1.00 78.94 872 ILE A O 1
ATOM 7012 N N . SER A 1 873 ? -38.286 -1.739 -9.481 1.00 80.06 873 SER A N 1
ATOM 7013 C CA . SER A 1 873 ? -37.840 -1.402 -8.126 1.00 80.06 873 SER A CA 1
ATOM 7014 C C . SER A 1 873 ? -36.353 -1.688 -7.912 1.00 80.06 873 SER A C 1
ATOM 7016 O O . SER A 1 873 ? -35.737 -1.038 -7.070 1.00 80.06 873 SER A O 1
ATOM 7018 N N . GLY A 1 874 ? -35.780 -2.623 -8.681 1.00 78.50 874 GLY A N 1
ATOM 7019 C CA . GLY A 1 874 ? -34.439 -3.179 -8.496 1.00 78.50 874 GLY A CA 1
ATOM 7020 C C . GLY A 1 874 ? -34.322 -4.086 -7.265 1.00 78.50 874 GLY A C 1
ATOM 7021 O O . GLY A 1 874 ? -33.210 -4.449 -6.878 1.00 78.50 874 GLY A O 1
ATOM 7022 N N . GLU A 1 875 ? -35.445 -4.435 -6.631 1.00 85.88 875 GLU A N 1
ATOM 7023 C CA . GLU A 1 875 ? -35.489 -5.433 -5.566 1.00 85.88 875 GLU A CA 1
ATOM 7024 C C . GLU A 1 875 ? -35.200 -6.818 -6.144 1.00 85.88 875 GLU A C 1
ATOM 7026 O O . GLU A 1 875 ? -35.620 -7.153 -7.255 1.00 85.88 875 GLU A O 1
ATOM 7031 N N . ALA A 1 876 ? -34.471 -7.632 -5.386 1.00 87.94 876 ALA A N 1
ATOM 7032 C CA . ALA A 1 876 ? -34.169 -8.991 -5.787 1.00 87.94 876 ALA A CA 1
ATOM 7033 C C . ALA A 1 876 ? -34.244 -9.951 -4.608 1.00 87.94 876 ALA A C 1
ATOM 7035 O O . ALA A 1 876 ? -33.912 -9.608 -3.471 1.00 87.94 876 ALA A O 1
ATOM 7036 N N . THR A 1 877 ? -34.658 -11.171 -4.910 1.00 90.25 877 THR A N 1
ATOM 7037 C CA . THR A 1 877 ? -34.687 -12.299 -3.986 1.00 90.25 877 THR A CA 1
ATOM 7038 C C . THR A 1 877 ? -33.987 -13.479 -4.630 1.00 90.25 877 THR A C 1
ATOM 7040 O O . THR A 1 877 ? -33.903 -13.583 -5.855 1.00 90.25 877 THR A O 1
ATOM 7043 N N . PHE A 1 878 ? -33.486 -14.376 -3.795 1.00 91.69 878 PHE A N 1
ATOM 7044 C CA . PHE A 1 878 ? -32.998 -15.670 -4.239 1.00 91.69 878 PHE A CA 1
ATOM 7045 C C . PHE A 1 878 ? -33.687 -16.777 -3.450 1.00 91.69 878 PHE A C 1
ATOM 7047 O O . PHE A 1 878 ? -34.126 -16.577 -2.312 1.00 91.69 878 PHE A O 1
ATOM 7054 N N . ASN A 1 879 ? -33.763 -17.949 -4.064 1.00 91.88 879 ASN A N 1
ATOM 7055 C CA . ASN A 1 879 ? -34.116 -19.196 -3.414 1.00 91.88 879 ASN A CA 1
ATOM 7056 C C . ASN A 1 879 ? -33.049 -20.225 -3.765 1.00 91.88 879 ASN A C 1
ATOM 7058 O O . ASN A 1 879 ? -32.668 -20.356 -4.926 1.00 91.88 879 ASN A O 1
ATOM 7062 N N . TRP A 1 880 ? -32.598 -20.981 -2.774 1.00 93.25 880 TRP A N 1
ATOM 7063 C CA . TRP A 1 880 ? -31.838 -22.191 -3.042 1.00 93.25 880 TRP A CA 1
ATOM 7064 C C . TRP A 1 880 ? -32.485 -23.392 -2.368 1.00 93.25 880 TRP A C 1
ATOM 7066 O O . TRP A 1 880 ? -33.147 -23.281 -1.329 1.00 93.25 880 TRP A O 1
ATOM 7076 N N . ARG A 1 881 ? -32.304 -24.557 -2.990 1.00 92.62 881 ARG A N 1
ATOM 7077 C CA . ARG A 1 881 ? -32.829 -25.847 -2.534 1.00 92.62 881 ARG A CA 1
ATOM 7078 C C . ARG A 1 881 ? -31.743 -26.900 -2.578 1.00 92.62 881 ARG A C 1
ATOM 7080 O O . ARG A 1 881 ? -30.950 -26.912 -3.511 1.00 92.62 881 ARG A O 1
ATOM 7087 N N . ILE A 1 882 ? -31.753 -27.804 -1.607 1.00 92.62 882 ILE A N 1
ATOM 7088 C CA . ILE A 1 882 ? -30.872 -28.970 -1.535 1.00 92.62 882 ILE A CA 1
ATOM 7089 C C . ILE A 1 882 ? -31.744 -30.214 -1.433 1.00 92.62 882 ILE A C 1
ATOM 7091 O O . ILE A 1 882 ? -32.650 -30.273 -0.603 1.00 92.62 882 ILE A O 1
ATOM 7095 N N . THR A 1 883 ? -31.459 -31.212 -2.262 1.00 92.38 883 THR A N 1
ATOM 7096 C CA . THR A 1 883 ? -32.120 -32.520 -2.233 1.00 92.38 883 THR A CA 1
ATOM 7097 C C . THR A 1 883 ? -31.129 -33.626 -2.598 1.00 92.38 883 THR A C 1
ATOM 7099 O O . THR A 1 883 ? -29.976 -33.373 -2.961 1.00 92.38 883 THR A O 1
ATOM 7102 N N . THR A 1 884 ? -31.539 -34.880 -2.464 1.00 90.31 884 THR A N 1
ATOM 7103 C CA . THR A 1 884 ? -30.768 -36.032 -2.934 1.00 90.31 884 THR A CA 1
ATOM 7104 C C . THR A 1 884 ? -31.017 -36.286 -4.423 1.00 90.31 884 THR A C 1
ATOM 7106 O O . THR A 1 884 ? -31.995 -35.823 -5.005 1.00 90.31 884 THR A O 1
ATOM 7109 N N . TYR A 1 885 ? -30.158 -37.082 -5.063 1.00 85.56 885 TYR A N 1
ATOM 7110 C CA . TYR A 1 885 ? -30.316 -37.436 -6.484 1.00 85.56 885 TYR A CA 1
ATOM 7111 C C . TYR A 1 885 ? -31.610 -38.220 -6.783 1.00 85.56 885 TYR A C 1
ATOM 7113 O O . TYR A 1 885 ? -32.101 -38.191 -7.907 1.00 85.56 885 TYR A O 1
ATOM 7121 N N . ASP A 1 886 ? -32.176 -38.916 -5.792 1.00 84.12 886 ASP A N 1
ATOM 7122 C CA . ASP A 1 886 ? -33.474 -39.599 -5.877 1.00 84.12 886 ASP A CA 1
ATOM 7123 C C . ASP A 1 886 ? -34.660 -38.715 -5.443 1.00 84.12 886 ASP A C 1
ATOM 7125 O O . ASP A 1 886 ? -35.770 -39.223 -5.280 1.00 84.12 886 ASP A O 1
ATOM 7129 N N . LYS A 1 887 ? -34.434 -37.399 -5.294 1.00 81.81 887 LYS A N 1
ATOM 7130 C CA . LYS A 1 887 ? -35.433 -36.372 -4.954 1.00 81.81 887 LYS A CA 1
ATOM 7131 C C . LYS A 1 887 ? -36.124 -36.613 -3.604 1.00 81.81 887 LYS A C 1
ATOM 7133 O O . LYS A 1 887 ? -37.326 -36.387 -3.465 1.00 81.81 887 LYS A O 1
ATOM 7138 N N . ARG A 1 888 ? -35.380 -37.108 -2.607 1.00 81.75 888 ARG A N 1
ATOM 7139 C CA . ARG A 1 888 ? -35.860 -37.333 -1.234 1.00 81.75 888 ARG A CA 1
ATOM 7140 C C . ARG A 1 888 ? -35.213 -36.358 -0.260 1.00 81.75 888 ARG A C 1
ATOM 7142 O O . ARG A 1 888 ? -34.003 -36.166 -0.262 1.00 81.75 888 ARG A O 1
ATOM 7149 N N . GLY A 1 889 ? -36.026 -35.798 0.628 1.00 83.75 889 GLY A N 1
ATOM 7150 C CA . GLY A 1 889 ? -35.585 -34.746 1.537 1.00 83.75 889 GLY A CA 1
ATOM 7151 C C . GLY A 1 889 ? -35.386 -33.412 0.817 1.00 83.75 889 GLY A C 1
ATOM 7152 O O . GLY A 1 889 ? -35.026 -33.356 -0.363 1.00 83.75 889 GLY A O 1
ATOM 7153 N N . LEU A 1 890 ? -35.646 -32.330 1.538 1.00 87.44 890 LEU A N 1
ATOM 7154 C CA . LEU A 1 890 ? -35.568 -30.969 1.048 1.00 87.44 890 LEU A CA 1
ATOM 7155 C C . LEU A 1 890 ? -35.057 -30.066 2.169 1.00 87.44 890 LEU A C 1
ATOM 7157 O O . LEU A 1 890 ? -35.541 -30.115 3.296 1.00 87.44 890 LEU A O 1
ATOM 7161 N N . ILE A 1 891 ? -34.075 -29.235 1.841 1.00 89.62 891 ILE A N 1
ATOM 7162 C CA . ILE A 1 891 ? -33.718 -28.060 2.635 1.00 89.62 891 ILE A CA 1
ATOM 7163 C C . ILE A 1 891 ? -33.816 -26.874 1.696 1.00 89.62 891 ILE A C 1
ATOM 7165 O O . ILE A 1 891 ? -33.259 -26.912 0.597 1.00 89.62 891 ILE A O 1
ATOM 7169 N N . SER A 1 892 ? -34.522 -25.831 2.112 1.00 89.00 892 SER A N 1
ATOM 7170 C CA . SER A 1 892 ? -34.679 -24.628 1.304 1.00 89.00 892 SER A CA 1
ATOM 7171 C C . SER A 1 892 ? -34.536 -23.369 2.131 1.00 89.00 892 SER A C 1
ATOM 7173 O O . SER A 1 892 ? -34.945 -23.313 3.291 1.00 89.00 892 SER A O 1
ATOM 7175 N N . LYS A 1 893 ? -34.001 -22.330 1.498 1.00 89.25 893 LYS A N 1
ATOM 7176 C CA . LYS A 1 893 ? -33.955 -20.986 2.061 1.00 89.25 893 LYS A CA 1
ATOM 7177 C C . LYS A 1 893 ? -34.300 -19.978 0.982 1.00 89.25 893 LYS A C 1
ATOM 7179 O O . LYS A 1 893 ? -33.883 -20.116 -0.168 1.00 89.25 893 LYS A O 1
ATOM 7184 N N . SER A 1 894 ? -35.048 -18.960 1.381 1.00 89.00 894 SER A N 1
ATOM 7185 C CA . SER A 1 894 ? -35.282 -17.768 0.574 1.00 89.00 894 SER A CA 1
ATOM 7186 C C . SER A 1 894 ? -34.808 -16.558 1.355 1.00 89.00 894 SER A C 1
ATOM 7188 O O . SER A 1 894 ? -35.055 -16.477 2.556 1.00 89.00 894 SER A O 1
ATOM 7190 N N . SER A 1 895 ? -34.152 -15.617 0.688 1.00 88.94 895 SER A N 1
ATOM 7191 C CA . SER A 1 895 ? -33.813 -14.335 1.302 1.00 88.94 895 SER A CA 1
ATOM 7192 C C . SER A 1 895 ? -33.749 -13.227 0.254 1.00 88.94 895 SER A C 1
ATOM 7194 O O . SER A 1 895 ? -33.848 -13.457 -0.956 1.00 88.94 895 SER A O 1
ATOM 7196 N N . PHE A 1 896 ? -33.629 -11.997 0.737 1.00 87.19 896 PHE A N 1
ATOM 7197 C CA . PHE A 1 896 ? -33.458 -10.816 -0.095 1.00 87.19 896 PHE A CA 1
ATOM 7198 C C . PHE A 1 896 ? -31.990 -10.655 -0.492 1.00 87.19 896 PHE A C 1
ATOM 7200 O O . PHE A 1 896 ? -31.080 -10.866 0.310 1.00 87.19 896 PHE A O 1
ATOM 7207 N N . VAL A 1 897 ? -31.744 -10.204 -1.720 1.00 84.25 897 VAL A N 1
ATOM 7208 C CA . VAL A 1 897 ? -30.401 -9.814 -2.152 1.00 84.25 897 VAL A CA 1
ATOM 7209 C C . VAL A 1 897 ? -30.135 -8.403 -1.641 1.00 84.25 897 VAL A C 1
ATOM 7211 O O . VAL A 1 897 ? -30.702 -7.426 -2.132 1.00 84.25 897 VAL A O 1
ATOM 7214 N N . ASN A 1 898 ? -29.240 -8.274 -0.665 1.00 73.50 898 ASN A N 1
ATOM 7215 C CA . ASN A 1 898 ? -28.877 -6.969 -0.125 1.00 73.50 898 ASN A CA 1
ATOM 7216 C C . ASN A 1 898 ? -27.915 -6.237 -1.077 1.00 73.50 898 ASN A C 1
ATOM 7218 O O . ASN A 1 898 ? -26.692 -6.388 -1.005 1.00 73.50 898 ASN A O 1
ATOM 7222 N N . SER A 1 899 ? -28.458 -5.454 -2.012 1.00 70.56 899 SER A N 1
ATOM 7223 C CA . SER A 1 899 ? -27.645 -4.604 -2.881 1.00 70.56 899 SER A CA 1
ATOM 7224 C C . SER A 1 899 ? -28.343 -3.327 -3.327 1.00 70.56 899 SER A C 1
ATOM 7226 O O . SER A 1 899 ? -29.525 -3.123 -3.079 1.00 70.56 899 SER A O 1
ATOM 7228 N N . ASN A 1 900 ? -27.585 -2.442 -3.979 1.00 70.81 900 ASN A N 1
ATOM 7229 C CA . ASN A 1 900 ? -28.130 -1.214 -4.536 1.00 70.81 900 ASN A CA 1
ATOM 7230 C C . ASN A 1 900 ? -29.052 -1.562 -5.722 1.00 70.81 900 ASN A C 1
ATOM 7232 O O . ASN A 1 900 ? -28.546 -2.087 -6.720 1.00 70.81 900 ASN A O 1
ATOM 7236 N N . PRO A 1 901 ? -30.354 -1.223 -5.653 1.00 73.00 901 PRO A N 1
ATOM 7237 C CA . PRO A 1 901 ? -31.321 -1.576 -6.689 1.00 73.00 901 PRO A CA 1
ATOM 7238 C C . PRO A 1 901 ? -30.944 -1.080 -8.093 1.00 73.00 901 PRO A C 1
ATOM 7240 O O . PRO A 1 901 ? -31.248 -1.730 -9.086 1.00 73.00 901 PRO A O 1
ATOM 7243 N N . MET A 1 902 ? -30.201 0.030 -8.193 1.00 67.81 902 MET A N 1
ATOM 7244 C CA . MET A 1 902 ? -29.754 0.600 -9.471 1.00 67.81 902 MET A CA 1
ATOM 7245 C C . MET A 1 902 ? -28.779 -0.304 -10.241 1.00 67.81 902 MET A C 1
ATOM 7247 O O . MET A 1 902 ? -28.686 -0.208 -11.463 1.00 67.81 902 MET A O 1
ATOM 7251 N N . TYR A 1 903 ? -28.031 -1.154 -9.538 1.00 72.25 903 TYR A N 1
ATOM 7252 C CA . TYR A 1 903 ? -27.025 -2.042 -10.132 1.00 72.25 903 TYR A CA 1
ATOM 7253 C C . TYR A 1 903 ? -27.426 -3.517 -10.035 1.00 72.25 903 TYR A C 1
ATOM 7255 O O . TYR A 1 903 ? -26.632 -4.395 -10.379 1.00 72.25 903 TYR A O 1
ATOM 7263 N N . MET A 1 904 ? -28.646 -3.791 -9.566 1.00 84.12 904 MET A N 1
ATOM 7264 C CA . MET A 1 904 ? -29.176 -5.139 -9.462 1.00 84.12 904 MET A CA 1
ATOM 7265 C C . MET A 1 904 ? -29.467 -5.701 -10.855 1.00 84.12 904 MET A C 1
ATOM 7267 O O . MET A 1 904 ? -30.037 -5.036 -11.717 1.00 84.12 904 MET A O 1
ATOM 7271 N N . ASN A 1 905 ? -29.052 -6.940 -11.084 1.00 85.06 905 ASN A N 1
ATOM 7272 C CA . ASN A 1 905 ? -29.316 -7.688 -12.305 1.00 85.06 905 ASN A CA 1
ATOM 7273 C C . ASN A 1 905 ? -29.358 -9.185 -11.970 1.00 85.06 905 ASN A C 1
ATOM 7275 O O . ASN A 1 905 ? -28.963 -9.583 -10.871 1.00 85.06 905 ASN A O 1
ATOM 7279 N N . SER A 1 906 ? -29.825 -10.008 -12.913 1.00 85.62 906 SER A N 1
ATOM 7280 C CA . SER A 1 906 ? -29.941 -11.457 -12.703 1.00 85.62 906 SER A CA 1
ATOM 7281 C C . SER A 1 906 ? -28.611 -12.094 -12.304 1.00 85.62 906 SER A C 1
ATOM 7283 O O . SER A 1 906 ? -28.573 -12.924 -11.412 1.00 85.62 906 SER A O 1
ATOM 7285 N N . TYR A 1 907 ? -27.495 -11.657 -12.892 1.00 88.75 907 TYR A N 1
ATOM 7286 C CA . TYR A 1 907 ? -26.164 -12.163 -12.552 1.00 88.75 907 TYR A CA 1
ATOM 7287 C C . TYR A 1 907 ? -25.801 -11.934 -11.076 1.00 88.75 907 TYR A C 1
ATOM 7289 O O . TYR A 1 907 ? -25.279 -12.833 -10.422 1.00 88.75 907 TYR A O 1
ATOM 7297 N N . ARG A 1 908 ? -26.105 -10.755 -10.525 1.00 87.94 908 ARG A N 1
ATOM 7298 C CA . ARG A 1 908 ? -25.835 -10.433 -9.120 1.00 87.94 908 ARG A CA 1
ATOM 7299 C C . ARG A 1 908 ? -26.767 -11.167 -8.158 1.00 87.94 908 ARG A C 1
ATOM 7301 O O . ARG A 1 908 ? -26.289 -11.651 -7.135 1.00 87.94 908 ARG A O 1
ATOM 7308 N N . GLY A 1 909 ? -28.061 -11.238 -8.479 1.00 89.88 909 GLY A N 1
ATOM 7309 C CA . GLY A 1 909 ? -29.030 -11.987 -7.674 1.00 89.88 909 GLY A CA 1
ATOM 7310 C C . GLY A 1 909 ? -28.647 -13.460 -7.572 1.00 89.88 909 GLY A C 1
ATOM 7311 O O . GLY A 1 909 ? -28.598 -14.019 -6.479 1.00 89.88 909 GLY A O 1
ATOM 7312 N N . GLU A 1 910 ? -28.247 -14.035 -8.701 1.00 91.12 910 GLU A N 1
ATOM 7313 C CA . GLU A 1 910 ? -27.878 -15.438 -8.798 1.00 91.12 910 GLU A CA 1
ATOM 7314 C C . GLU A 1 910 ? -26.580 -15.744 -8.050 1.00 91.12 910 GLU A C 1
ATOM 7316 O O . GLU A 1 910 ? -26.486 -16.713 -7.299 1.00 91.12 910 GLU A O 1
ATOM 7321 N N . MET A 1 911 ? -25.580 -14.869 -8.186 1.00 91.44 911 MET A N 1
ATOM 7322 C CA . MET A 1 911 ? -24.326 -15.006 -7.449 1.00 91.44 911 MET A CA 1
ATOM 7323 C C . MET A 1 911 ? -24.539 -14.896 -5.933 1.00 91.44 911 MET A C 1
ATOM 7325 O O . MET A 1 911 ? -23.874 -15.599 -5.179 1.00 91.44 911 MET A O 1
ATOM 7329 N N . ALA A 1 912 ? -25.464 -14.044 -5.475 1.00 90.75 912 ALA A N 1
ATOM 7330 C CA . ALA A 1 912 ? -25.808 -13.939 -4.058 1.00 90.75 912 ALA A CA 1
ATOM 7331 C C . ALA A 1 912 ? -26.493 -15.213 -3.535 1.00 90.75 912 ALA A C 1
ATOM 7333 O O . ALA A 1 912 ? -26.139 -15.685 -2.458 1.00 90.75 912 ALA A O 1
ATOM 7334 N N . GLY A 1 913 ? -27.402 -15.809 -4.316 1.00 92.44 913 GLY A N 1
ATOM 7335 C CA . GLY A 1 913 ? -28.034 -17.085 -3.968 1.00 92.44 913 GLY A CA 1
ATOM 7336 C C . GLY A 1 913 ? -27.036 -18.237 -3.852 1.00 92.44 913 GLY A C 1
ATOM 7337 O O . GLY A 1 913 ? -27.043 -18.964 -2.857 1.00 92.44 913 GLY A O 1
ATOM 7338 N N . ILE A 1 914 ? -26.107 -18.351 -4.809 1.00 93.81 914 ILE A N 1
ATOM 7339 C CA . ILE A 1 914 ? -25.026 -19.347 -4.755 1.00 93.81 914 ILE A CA 1
ATOM 7340 C C . ILE A 1 914 ? -24.097 -19.082 -3.564 1.00 93.81 914 ILE A C 1
ATOM 7342 O O . ILE A 1 914 ? -23.675 -20.027 -2.901 1.00 93.81 914 ILE A O 1
ATOM 7346 N N . GLN A 1 915 ? -23.769 -17.821 -3.277 1.00 93.19 915 GLN A N 1
ATOM 7347 C CA . GLN A 1 915 ? -22.906 -17.465 -2.151 1.00 93.19 915 GLN A CA 1
ATOM 7348 C C . GLN A 1 915 ? -23.530 -17.863 -0.808 1.00 93.19 915 GLN A C 1
ATOM 7350 O O . GLN A 1 915 ? -22.850 -18.498 -0.003 1.00 93.19 915 GLN A O 1
ATOM 7355 N N . ASP A 1 916 ? -24.815 -17.571 -0.593 1.00 92.19 916 ASP A N 1
ATOM 7356 C CA . ASP A 1 916 ? -25.532 -17.944 0.632 1.00 92.19 916 ASP A CA 1
ATOM 7357 C C . ASP A 1 916 ? -25.671 -19.472 0.774 1.00 92.19 916 ASP A C 1
ATOM 7359 O O . ASP A 1 916 ? -25.454 -20.020 1.857 1.00 92.19 916 ASP A O 1
ATOM 7363 N N . LEU A 1 917 ? -25.940 -20.180 -0.331 1.00 93.75 917 LEU A N 1
ATOM 7364 C CA . LEU A 1 917 ? -25.957 -21.646 -0.382 1.00 93.75 917 LEU A CA 1
ATOM 7365 C C . LEU A 1 917 ? -24.600 -22.245 0.017 1.00 93.75 917 LEU A C 1
ATOM 7367 O O . LEU A 1 917 ? -24.533 -23.157 0.845 1.00 93.75 917 LEU A O 1
ATOM 7371 N N . VAL A 1 918 ? -23.513 -21.752 -0.584 1.00 94.44 918 VAL A N 1
ATOM 7372 C CA . VAL A 1 918 ? -22.152 -22.237 -0.321 1.00 94.44 918 VAL A CA 1
ATOM 7373 C C . VAL A 1 918 ? -21.746 -21.942 1.117 1.00 94.44 918 VAL A C 1
ATOM 7375 O O . VAL A 1 918 ? -21.195 -22.829 1.764 1.00 94.44 918 VAL A O 1
ATOM 7378 N N . GLU A 1 919 ? -22.055 -20.752 1.638 1.00 92.06 919 GLU A N 1
ATOM 7379 C CA . GLU A 1 919 ? -21.814 -20.393 3.040 1.00 92.06 919 GLU A CA 1
ATOM 7380 C C . GLU A 1 919 ? -22.527 -21.354 3.992 1.00 92.06 919 GLU A C 1
ATOM 7382 O O . GLU A 1 919 ? -21.919 -21.906 4.916 1.00 92.06 919 GLU A O 1
ATOM 7387 N N . TRP A 1 920 ? -23.807 -21.623 3.731 1.00 90.88 920 TRP A N 1
ATOM 7388 C CA . TRP A 1 920 ? -24.584 -22.528 4.560 1.00 90.88 920 TRP A CA 1
ATOM 7389 C C . TRP A 1 920 ? -24.019 -23.955 4.524 1.00 90.88 920 TRP A C 1
ATOM 7391 O O . TRP A 1 920 ? -23.743 -24.526 5.581 1.00 90.88 920 TRP A O 1
ATOM 7401 N N . ILE A 1 921 ? -23.750 -24.520 3.340 1.00 92.06 921 ILE A N 1
ATOM 7402 C CA . ILE A 1 921 ? -23.164 -25.868 3.225 1.00 92.06 921 ILE A CA 1
ATOM 7403 C C . ILE A 1 921 ? -21.784 -25.925 3.889 1.00 92.06 921 ILE A C 1
ATOM 7405 O O . ILE A 1 921 ? -21.505 -26.881 4.616 1.00 92.06 921 ILE A O 1
ATOM 7409 N N . HIS A 1 922 ? -20.949 -24.902 3.697 1.00 93.00 922 HIS A N 1
ATOM 7410 C CA . HIS A 1 922 ? -19.621 -24.802 4.299 1.00 93.00 922 HIS A CA 1
ATOM 7411 C C . HIS A 1 922 ? -19.682 -24.833 5.837 1.00 93.00 922 HIS A C 1
ATOM 7413 O O . HIS A 1 922 ? -18.850 -25.478 6.478 1.00 93.00 922 HIS A O 1
ATOM 7419 N N . SER A 1 923 ? -20.714 -24.230 6.438 1.00 87.62 923 SER A N 1
ATOM 7420 C CA . SER A 1 923 ? -20.943 -24.251 7.89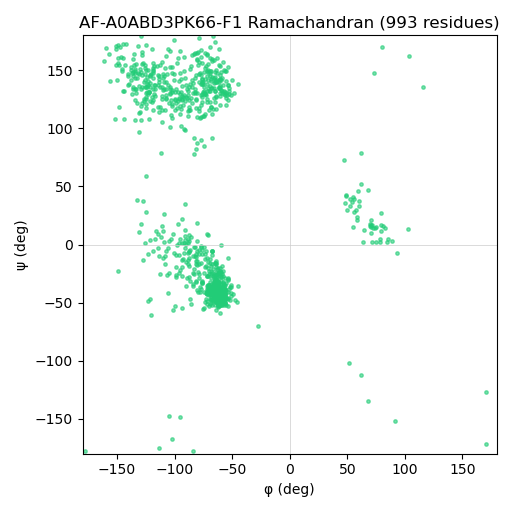1 1.00 87.62 923 SER A CA 1
ATOM 7421 C C . SER A 1 923 ? -21.449 -25.598 8.447 1.00 87.62 923 SER A C 1
ATOM 7423 O O . SER A 1 923 ? -21.502 -25.785 9.664 1.00 87.62 923 SER A O 1
ATOM 7425 N N . THR A 1 924 ? -21.793 -26.562 7.585 1.00 87.88 924 THR A N 1
ATOM 7426 C CA . THR A 1 924 ? -22.359 -27.868 7.967 1.00 87.88 924 THR A CA 1
ATOM 7427 C C . THR A 1 924 ? -21.482 -29.037 7.511 1.00 87.88 924 THR A C 1
ATOM 7429 O O . THR A 1 924 ? -20.578 -28.894 6.690 1.00 87.88 924 THR A O 1
ATOM 7432 N N . GLU A 1 925 ? -21.760 -30.248 8.001 1.00 87.06 925 GLU A N 1
ATOM 7433 C CA . GLU A 1 925 ? -21.077 -31.477 7.555 1.00 87.06 925 GLU A CA 1
ATOM 7434 C C . GLU A 1 925 ? -21.387 -31.872 6.096 1.00 87.06 925 GLU A C 1
ATOM 7436 O O . GLU A 1 925 ? -20.779 -32.806 5.572 1.00 87.06 925 GLU A O 1
ATOM 7441 N N . LEU A 1 926 ? -22.296 -31.165 5.412 1.00 88.81 926 LEU A N 1
ATOM 7442 C CA . LEU A 1 926 ? -22.668 -31.456 4.025 1.00 88.81 926 LEU A CA 1
ATOM 7443 C C . LEU A 1 926 ? -21.539 -31.163 3.023 1.00 88.81 926 LEU A C 1
ATOM 7445 O O . LEU A 1 926 ? -21.501 -31.799 1.975 1.00 88.81 926 LEU A O 1
ATOM 7449 N N . ARG A 1 927 ? -20.575 -30.293 3.360 1.00 92.06 927 ARG A N 1
ATOM 7450 C CA . ARG A 1 927 ? -19.390 -30.000 2.521 1.00 92.06 927 ARG A CA 1
ATOM 7451 C C . ARG A 1 927 ? -18.508 -31.220 2.198 1.00 92.06 927 ARG A C 1
ATOM 7453 O O . ARG A 1 927 ? -17.714 -31.172 1.267 1.00 92.06 927 ARG A O 1
ATOM 7460 N N . LYS A 1 928 ? -18.645 -32.306 2.970 1.00 91.25 928 LYS A N 1
ATOM 7461 C CA . LYS A 1 928 ? -17.904 -33.573 2.804 1.00 91.25 928 LYS A CA 1
ATOM 7462 C C . LYS A 1 928 ? -18.586 -34.571 1.857 1.00 91.25 928 LYS A C 1
ATOM 7464 O O . LYS A 1 928 ? -18.163 -35.717 1.734 1.00 91.25 928 LYS A O 1
ATOM 7469 N N . LYS A 1 929 ? -19.727 -34.193 1.278 1.00 91.00 929 LYS A N 1
ATOM 7470 C CA . LYS A 1 929 ? -20.509 -35.029 0.357 1.00 91.00 929 LYS A CA 1
ATOM 7471 C C . LYS A 1 929 ? -20.146 -34.707 -1.090 1.00 91.00 929 LYS A C 1
ATOM 7473 O O . LYS A 1 929 ? -19.548 -33.671 -1.357 1.00 91.00 929 LYS A O 1
ATOM 7478 N N . VAL A 1 930 ? -20.571 -35.567 -2.016 1.00 92.75 930 VAL A N 1
ATOM 7479 C CA . VAL A 1 930 ? -20.523 -35.260 -3.451 1.00 92.75 930 VAL A CA 1
ATOM 7480 C C . VAL A 1 930 ? -21.650 -34.281 -3.759 1.00 92.75 930 VAL A C 1
ATOM 7482 O O . VAL A 1 930 ? -22.830 -34.641 -3.681 1.00 92.75 930 VAL A O 1
ATOM 7485 N N . LEU A 1 931 ? -21.286 -33.041 -4.072 1.00 93.88 931 LEU A N 1
ATOM 7486 C CA . LEU A 1 931 ? -22.209 -31.938 -4.295 1.00 93.88 931 LEU A CA 1
ATOM 7487 C C . LEU A 1 931 ? -22.228 -31.522 -5.766 1.00 93.88 931 LEU A C 1
ATOM 7489 O O . LEU A 1 931 ? -21.207 -31.182 -6.361 1.00 93.88 931 LEU A O 1
ATOM 7493 N N . LYS A 1 932 ? -23.429 -31.457 -6.335 1.00 95.00 932 LYS A N 1
ATOM 7494 C CA . LYS A 1 932 ? -23.665 -30.808 -7.624 1.00 95.00 932 LYS A CA 1
ATOM 7495 C C . LYS A 1 932 ? -24.471 -29.534 -7.413 1.00 95.00 932 LYS A C 1
ATOM 7497 O O . LYS A 1 932 ? -25.611 -29.614 -6.970 1.00 95.00 932 LYS A O 1
ATOM 7502 N N . ILE A 1 933 ? -23.891 -28.380 -7.724 1.00 94.38 933 ILE A N 1
ATOM 7503 C CA . ILE A 1 933 ? -24.588 -27.092 -7.743 1.00 94.38 933 ILE A CA 1
ATOM 7504 C C . ILE A 1 933 ? -25.015 -26.811 -9.181 1.00 94.38 933 ILE A C 1
ATOM 7506 O O . ILE A 1 933 ? -24.183 -26.807 -10.090 1.00 94.38 933 ILE A O 1
ATOM 7510 N N . VAL A 1 934 ? -26.303 -26.567 -9.388 1.00 92.69 934 VAL A N 1
ATOM 7511 C CA . VAL A 1 934 ? -26.862 -26.172 -10.681 1.00 92.69 934 VAL A CA 1
ATOM 7512 C C . VAL A 1 934 ? -27.395 -24.746 -10.624 1.00 92.69 934 VAL A C 1
ATOM 7514 O O . VAL A 1 934 ? -27.932 -24.306 -9.607 1.00 92.69 934 VAL A O 1
ATOM 7517 N N . CYS A 1 935 ? -27.200 -24.019 -11.719 1.00 89.31 935 CYS A N 1
ATOM 7518 C CA . CYS A 1 935 ? -27.606 -22.628 -11.882 1.00 89.31 935 CYS A CA 1
ATOM 7519 C C . CYS A 1 935 ? -27.924 -22.371 -13.358 1.00 89.31 935 CYS A C 1
ATOM 7521 O O . CYS A 1 935 ? -27.222 -22.871 -14.244 1.00 89.31 935 CYS A O 1
ATOM 7523 N N . ASP A 1 936 ? -28.960 -21.586 -13.641 1.00 87.25 936 ASP A N 1
ATOM 7524 C CA . ASP A 1 936 ? -29.375 -21.294 -15.013 1.00 87.25 936 ASP A CA 1
ATOM 7525 C C . ASP A 1 936 ? -28.652 -20.095 -15.659 1.00 87.25 936 ASP A C 1
ATOM 7527 O O . ASP A 1 936 ? -28.760 -19.854 -16.869 1.00 87.25 936 ASP A O 1
ATOM 7531 N N . ASN A 1 937 ? -27.814 -19.394 -14.891 1.00 89.62 937 ASN A N 1
ATOM 7532 C CA . ASN A 1 937 ? -26.986 -18.295 -15.365 1.00 89.62 937 ASN A CA 1
ATOM 7533 C C . ASN A 1 937 ? -25.595 -18.782 -15.803 1.00 89.62 937 ASN A C 1
ATOM 7535 O O . ASN A 1 937 ? -24.669 -18.948 -15.003 1.00 89.62 937 ASN A O 1
ATOM 7539 N N . GLU A 1 938 ? -25.411 -18.949 -17.115 1.00 88.88 938 GLU A N 1
ATOM 7540 C CA . GLU A 1 938 ? -24.157 -19.453 -17.699 1.00 88.88 938 GLU A CA 1
ATOM 7541 C C . GLU A 1 938 ? -22.938 -18.581 -17.333 1.00 88.88 938 GLU A C 1
ATOM 7543 O O . GLU A 1 938 ? -21.821 -19.082 -17.173 1.00 88.88 938 GLU A O 1
ATOM 7548 N N . SER A 1 939 ? -23.133 -17.267 -17.171 1.00 88.19 939 SER A N 1
ATOM 7549 C CA . SER A 1 939 ? -22.049 -16.346 -16.809 1.00 88.19 939 SER A CA 1
ATOM 7550 C C . SER A 1 939 ? -21.582 -16.552 -15.366 1.00 88.19 939 SER A C 1
ATOM 7552 O O . SER A 1 939 ? -20.377 -16.449 -15.106 1.00 88.19 939 SER A O 1
ATOM 7554 N N . CYS A 1 940 ? -22.496 -16.866 -14.436 1.00 88.50 940 CYS A N 1
ATOM 7555 C CA . CYS A 1 940 ? -22.155 -17.206 -13.050 1.00 88.50 940 CYS A CA 1
ATOM 7556 C C . CYS A 1 940 ? -21.286 -18.462 -13.015 1.00 88.50 940 CYS A C 1
ATOM 7558 O O . CYS A 1 940 ? -20.174 -18.430 -12.487 1.00 88.50 940 CYS A O 1
ATOM 7560 N N 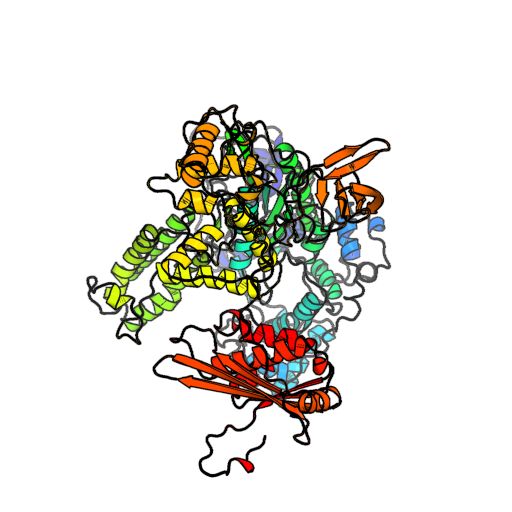. VAL A 1 941 ? -21.734 -19.524 -13.690 1.00 89.81 941 VAL A N 1
ATOM 7561 C CA . VAL A 1 941 ? -21.014 -20.802 -13.774 1.00 89.81 941 VAL A CA 1
ATOM 7562 C C . VAL A 1 941 ? -19.625 -20.623 -14.394 1.00 89.81 941 VAL A C 1
ATOM 7564 O O . VAL A 1 941 ? -18.632 -21.088 -13.835 1.00 89.81 941 VAL A O 1
ATOM 7567 N N . LYS A 1 942 ? -19.510 -19.880 -15.506 1.00 89.50 942 LYS A N 1
ATOM 7568 C CA . LYS A 1 942 ? -18.211 -19.565 -16.135 1.00 89.50 942 LYS A CA 1
ATOM 7569 C C . LYS A 1 942 ? -17.272 -18.805 -15.198 1.00 89.50 942 LYS A C 1
ATOM 7571 O O . LYS A 1 942 ? -16.064 -19.029 -15.242 1.00 89.50 942 LYS A O 1
ATOM 7576 N N . SER A 1 943 ? -17.807 -17.899 -14.382 1.00 87.75 943 SER A N 1
ATOM 7577 C CA . SER A 1 943 ? -17.010 -17.096 -13.447 1.00 87.75 943 SER A CA 1
ATOM 7578 C C . SER A 1 943 ? -16.512 -17.919 -12.264 1.00 87.75 943 SER A C 1
ATOM 7580 O O . SER A 1 943 ? -15.342 -17.797 -11.910 1.00 87.75 943 SER A O 1
ATOM 7582 N N . ILE A 1 944 ? -17.365 -18.787 -11.711 1.00 88.25 944 ILE A N 1
ATOM 7583 C CA . ILE A 1 944 ? -17.029 -19.680 -10.590 1.00 88.25 944 ILE A CA 1
ATOM 7584 C C . ILE A 1 944 ? -16.022 -20.757 -11.017 1.00 88.25 944 ILE A C 1
ATOM 7586 O O . ILE A 1 944 ? -15.050 -21.009 -10.313 1.00 88.25 944 ILE A O 1
ATOM 7590 N N . ASN A 1 945 ? -16.194 -21.344 -12.205 1.00 87.94 945 ASN A N 1
ATOM 7591 C CA . ASN A 1 945 ? -15.305 -22.394 -12.719 1.00 87.94 945 ASN A CA 1
ATOM 7592 C C . ASN A 1 945 ? -13.965 -21.867 -13.271 1.00 87.94 945 ASN A C 1
ATOM 7594 O O . ASN A 1 945 ? -13.113 -22.646 -13.710 1.00 87.94 945 ASN A O 1
ATOM 7598 N N . ARG A 1 946 ? -13.744 -20.546 -13.287 1.00 83.12 946 ARG A N 1
ATOM 7599 C CA . ARG A 1 946 ? -12.504 -19.954 -13.802 1.00 83.12 946 ARG A CA 1
ATOM 7600 C C . ARG A 1 946 ? -11.347 -20.156 -12.819 1.00 83.12 946 ARG A C 1
ATOM 7602 O O . ARG A 1 946 ? -11.437 -19.823 -11.642 1.00 83.12 946 ARG A O 1
ATOM 7609 N N . GLN A 1 947 ? -10.197 -20.608 -13.320 1.00 68.44 947 GLN A N 1
ATOM 7610 C CA . GLN A 1 947 ? -8.993 -20.748 -12.497 1.00 68.44 947 GLN A CA 1
ATOM 7611 C C . GLN A 1 947 ? -8.303 -19.395 -12.239 1.00 68.44 947 GLN A C 1
ATOM 7613 O O . GLN A 1 947 ? -7.669 -18.822 -13.126 1.00 68.44 947 GLN A O 1
ATOM 7618 N N . GLY A 1 948 ? -8.368 -18.928 -10.989 1.00 68.31 948 GLY A N 1
ATOM 7619 C CA . GLY A 1 948 ? -7.618 -17.772 -10.485 1.00 68.31 948 GLY A CA 1
ATOM 7620 C C . GLY A 1 948 ? -8.214 -16.400 -10.831 1.00 68.31 948 GLY A C 1
ATOM 7621 O O . GLY A 1 948 ? -9.128 -16.272 -11.639 1.00 68.31 948 GLY A O 1
ATOM 7622 N N . PHE A 1 949 ? -7.660 -15.350 -10.212 1.00 73.38 949 PHE A N 1
ATOM 7623 C CA . PHE A 1 949 ? -8.107 -13.961 -10.375 1.00 73.38 949 PHE A CA 1
ATOM 7624 C C . PHE A 1 949 ? -6.972 -13.057 -10.862 1.00 73.38 949 PHE A C 1
ATOM 7626 O O . PHE A 1 949 ? -5.833 -13.160 -10.396 1.00 73.38 949 PHE A O 1
ATOM 7633 N N . SER A 1 950 ? -7.285 -12.125 -11.764 1.00 79.00 950 SER A N 1
ATOM 7634 C CA . SER A 1 950 ? -6.428 -10.966 -12.035 1.00 79.00 950 SER A CA 1
ATOM 7635 C C . SER A 1 950 ? -6.831 -9.776 -11.160 1.00 79.00 950 SER A C 1
ATOM 7637 O O . SER A 1 950 ? -7.962 -9.696 -10.684 1.00 79.00 950 SER A O 1
ATOM 7639 N N . LEU A 1 951 ? -5.942 -8.791 -11.000 1.00 76.62 951 LEU A N 1
ATOM 7640 C CA . LEU A 1 951 ? -6.293 -7.537 -10.316 1.00 76.62 951 LEU A CA 1
ATOM 7641 C C . LEU A 1 951 ? -7.469 -6.788 -10.962 1.00 76.62 951 LEU A C 1
ATOM 7643 O O . LEU A 1 951 ? -8.133 -6.021 -10.275 1.00 76.62 951 LEU A O 1
ATOM 7647 N N . VAL A 1 952 ? -7.691 -6.967 -12.266 1.00 76.69 952 VAL A N 1
ATOM 7648 C CA . VAL A 1 952 ? -8.792 -6.322 -12.997 1.00 76.69 952 VAL A CA 1
ATOM 7649 C C . VAL A 1 952 ? -10.119 -7.010 -12.693 1.00 76.69 952 VAL A C 1
ATOM 7651 O O . VAL A 1 952 ? -11.151 -6.350 -12.633 1.00 76.69 952 VAL A O 1
ATOM 7654 N N . ASP A 1 953 ? -10.105 -8.324 -12.454 1.00 79.75 953 ASP A N 1
ATOM 7655 C CA . ASP A 1 953 ? -11.311 -9.050 -12.051 1.00 79.75 953 ASP A CA 1
ATOM 7656 C C . ASP A 1 953 ? -11.824 -8.574 -10.685 1.00 79.75 953 ASP A C 1
ATOM 7658 O O . ASP A 1 953 ? -13.031 -8.551 -10.472 1.00 79.75 953 ASP A O 1
ATOM 7662 N N . LEU A 1 954 ? -10.926 -8.113 -9.807 1.00 81.50 954 LEU A N 1
ATOM 7663 C CA . LEU A 1 954 ? -11.265 -7.571 -8.488 1.00 81.50 954 LEU A CA 1
ATOM 7664 C C . LEU A 1 954 ? -11.907 -6.175 -8.516 1.00 81.50 954 LEU A C 1
ATOM 7666 O O . LEU A 1 954 ? -12.453 -5.736 -7.511 1.00 81.50 954 LEU A O 1
ATOM 7670 N N . ASP A 1 955 ? -11.874 -5.476 -9.652 1.00 80.69 955 ASP A N 1
ATOM 7671 C CA . ASP A 1 955 ? -12.548 -4.178 -9.798 1.00 80.69 955 ASP A CA 1
ATOM 7672 C C . ASP A 1 955 ? -14.047 -4.307 -10.107 1.00 80.69 955 ASP A C 1
ATOM 7674 O O . ASP A 1 955 ? -14.759 -3.302 -10.130 1.00 80.69 955 ASP A O 1
ATOM 7678 N N . LYS A 1 956 ? -14.520 -5.522 -10.412 1.00 81.44 956 LYS A N 1
ATOM 7679 C CA . LYS A 1 956 ? -15.922 -5.790 -10.748 1.00 81.44 956 LYS A CA 1
ATOM 7680 C C . LYS A 1 956 ? -16.792 -5.725 -9.492 1.00 81.44 956 LYS A C 1
ATOM 7682 O O . LYS A 1 956 ? -16.323 -6.016 -8.400 1.00 81.44 956 LYS A O 1
ATOM 7687 N N . ALA A 1 957 ? -18.064 -5.370 -9.649 1.00 80.25 957 ALA A N 1
ATOM 7688 C CA . ALA A 1 957 ? -18.975 -5.177 -8.520 1.00 80.25 957 ALA A CA 1
ATOM 7689 C C . ALA A 1 957 ? -19.309 -6.478 -7.763 1.00 80.25 957 ALA A C 1
ATOM 7691 O O . ALA A 1 957 ? -19.676 -6.413 -6.595 1.00 80.25 957 ALA A O 1
ATOM 7692 N N . GLU A 1 958 ? -19.199 -7.637 -8.416 1.00 84.12 958 GLU A N 1
ATOM 7693 C CA . GLU A 1 958 ? -19.472 -8.975 -7.860 1.00 84.12 958 GLU A CA 1
ATOM 7694 C C . GLU A 1 958 ? -18.186 -9.731 -7.485 1.00 84.12 958 GLU A C 1
ATOM 7696 O O . GLU A 1 958 ? -18.212 -10.938 -7.243 1.00 84.12 958 GLU A O 1
ATOM 7701 N N . SER A 1 959 ? -17.027 -9.064 -7.509 1.00 83.19 959 SER A N 1
ATOM 7702 C CA . SER A 1 959 ? -15.739 -9.716 -7.256 1.00 83.19 959 SER A CA 1
ATOM 7703 C C . SER A 1 959 ? -15.622 -10.287 -5.843 1.00 83.19 959 SER A C 1
ATOM 7705 O O . SER A 1 959 ? -14.942 -11.293 -5.651 1.00 83.19 959 SER A O 1
ATOM 7707 N N . ASP A 1 960 ? -16.292 -9.663 -4.876 1.00 81.38 960 ASP A N 1
ATOM 7708 C CA . ASP A 1 960 ? -16.430 -10.122 -3.499 1.00 81.38 960 ASP A CA 1
ATOM 7709 C C . ASP A 1 960 ? -17.168 -11.464 -3.428 1.00 81.38 960 ASP A C 1
ATOM 7711 O O . ASP A 1 960 ? -16.599 -12.423 -2.910 1.00 81.38 960 ASP A O 1
ATOM 7715 N N . LEU A 1 961 ? -18.355 -11.560 -4.037 1.00 87.00 961 LEU A N 1
ATOM 7716 C CA . LEU A 1 961 ? -19.162 -12.784 -4.074 1.00 87.00 961 LEU A CA 1
ATOM 7717 C C . LEU A 1 961 ? -18.424 -13.924 -4.787 1.00 87.00 961 LEU A C 1
ATOM 7719 O O . LEU A 1 961 ? -18.309 -15.024 -4.252 1.00 87.00 961 LEU A O 1
ATOM 7723 N N . ILE A 1 962 ? -17.865 -13.657 -5.974 1.00 87.62 962 ILE A N 1
ATOM 7724 C CA . ILE A 1 962 ? -17.151 -14.679 -6.757 1.00 87.62 962 ILE A CA 1
ATOM 7725 C C . ILE A 1 962 ? -15.947 -15.196 -5.969 1.00 87.62 962 ILE A C 1
ATOM 7727 O O . ILE A 1 962 ? -15.697 -16.402 -5.926 1.00 87.62 962 ILE A O 1
ATOM 7731 N N . ARG A 1 963 ? -15.178 -14.294 -5.350 1.00 84.94 963 ARG A N 1
ATOM 7732 C CA . ARG A 1 963 ? -14.001 -14.674 -4.570 1.00 84.94 963 ARG A CA 1
ATOM 7733 C C . ARG A 1 963 ? -14.389 -15.504 -3.353 1.00 84.94 963 ARG A C 1
ATOM 7735 O O . ARG A 1 963 ? -13.721 -16.503 -3.103 1.00 84.94 963 ARG A O 1
ATOM 7742 N N . ASP A 1 964 ? -15.430 -15.102 -2.635 1.00 86.94 964 ASP A N 1
ATOM 7743 C CA . ASP A 1 964 ? -15.926 -15.811 -1.459 1.00 86.94 964 ASP A CA 1
ATOM 7744 C C . ASP A 1 964 ? -16.359 -17.245 -1.802 1.00 86.94 964 ASP A C 1
ATOM 7746 O O . ASP A 1 964 ? -15.813 -18.203 -1.249 1.00 86.94 964 ASP A O 1
ATOM 7750 N N . ILE A 1 965 ? -17.214 -17.395 -2.823 1.00 90.50 965 ILE A N 1
ATOM 7751 C CA . ILE A 1 965 ? -17.635 -18.697 -3.366 1.00 90.50 965 ILE A CA 1
ATOM 7752 C C . ILE A 1 965 ? -16.409 -19.540 -3.738 1.00 90.50 965 ILE A C 1
ATOM 7754 O O . ILE A 1 965 ? -16.254 -20.668 -3.280 1.00 90.50 965 ILE A O 1
ATOM 7758 N N . THR A 1 966 ? -15.496 -18.984 -4.539 1.00 87.88 966 THR A N 1
ATOM 7759 C CA . THR A 1 966 ? -14.335 -19.728 -5.061 1.00 87.88 966 THR A CA 1
ATOM 7760 C C . THR A 1 966 ? -13.366 -20.154 -3.955 1.00 87.88 966 THR A C 1
ATOM 7762 O O . THR A 1 966 ? -12.682 -21.167 -4.096 1.00 87.88 966 THR A O 1
ATOM 7765 N N . ILE A 1 967 ? -13.243 -19.379 -2.872 1.00 86.81 967 ILE A N 1
ATOM 7766 C CA . ILE A 1 967 ? -12.415 -19.751 -1.719 1.00 86.81 967 ILE A CA 1
ATOM 7767 C C . ILE A 1 967 ? -13.079 -20.893 -0.956 1.00 86.81 967 ILE A C 1
ATOM 7769 O O . ILE A 1 967 ? -12.427 -21.912 -0.752 1.00 86.81 967 ILE A O 1
ATOM 7773 N N . LYS A 1 968 ? -14.359 -20.756 -0.597 1.00 90.81 968 LYS A N 1
ATOM 7774 C CA . LYS A 1 968 ? -15.080 -21.746 0.215 1.00 90.81 968 LYS A CA 1
ATOM 7775 C C . LYS A 1 968 ? -15.255 -23.078 -0.497 1.00 90.81 968 LYS A C 1
ATOM 7777 O O . LYS A 1 968 ? -15.093 -24.113 0.136 1.00 90.81 968 LYS A O 1
ATOM 7782 N N . LEU A 1 969 ? -15.490 -23.071 -1.812 1.00 91.50 969 LEU A N 1
ATOM 7783 C CA . LEU A 1 969 ? -15.593 -24.295 -2.617 1.00 91.50 969 LEU A CA 1
ATOM 7784 C C . LEU A 1 969 ? -14.316 -25.152 -2.598 1.00 91.50 969 LEU A C 1
ATOM 7786 O O . LEU A 1 969 ? -14.391 -26.342 -2.880 1.00 91.50 969 LEU A O 1
ATOM 7790 N N . LYS A 1 970 ? -13.146 -24.595 -2.247 1.00 89.19 970 LYS A N 1
ATOM 7791 C CA . LYS A 1 970 ? -11.909 -25.386 -2.097 1.00 89.19 970 LYS A CA 1
ATOM 7792 C C . LYS A 1 970 ? -11.911 -26.293 -0.871 1.00 89.19 970 LYS A C 1
ATOM 7794 O O . LYS A 1 970 ? -11.124 -27.232 -0.838 1.00 89.19 970 LYS A O 1
ATOM 7799 N N . ASP A 1 971 ? -12.764 -26.005 0.107 1.00 91.19 971 ASP A N 1
ATOM 7800 C CA . ASP A 1 971 ? -12.885 -26.781 1.343 1.00 91.19 971 ASP A CA 1
ATOM 7801 C C . ASP A 1 971 ? -13.929 -27.908 1.224 1.00 91.19 971 ASP A C 1
ATOM 7803 O O . ASP A 1 971 ? -14.276 -28.542 2.222 1.00 91.19 971 ASP A O 1
ATOM 7807 N N . PHE A 1 972 ? -14.461 -28.135 0.018 1.00 92.81 972 PHE A N 1
ATOM 7808 C CA . PHE A 1 972 ? -15.427 -29.187 -0.289 1.00 92.81 972 PHE A CA 1
ATOM 7809 C C . PHE A 1 972 ? -14.684 -30.400 -0.858 1.00 92.81 972 PHE A C 1
ATOM 7811 O O . PHE A 1 972 ? -13.752 -30.241 -1.646 1.00 92.81 972 PHE A O 1
ATOM 7818 N N . ASP A 1 973 ? -15.112 -31.606 -0.479 1.00 90.19 973 ASP A N 1
ATOM 7819 C CA . ASP A 1 973 ? -14.426 -32.842 -0.883 1.00 90.19 973 ASP A CA 1
ATOM 7820 C C . ASP A 1 973 ? -14.637 -33.157 -2.378 1.00 90.19 973 ASP A C 1
ATOM 7822 O O . ASP A 1 973 ? -13.697 -33.553 -3.068 1.00 90.19 973 ASP A O 1
ATOM 7826 N N . ASP A 1 974 ? -15.859 -32.965 -2.884 1.00 91.94 974 ASP A N 1
ATOM 7827 C CA . ASP A 1 974 ? -16.214 -33.159 -4.294 1.00 91.94 974 ASP A CA 1
ATOM 7828 C C . ASP A 1 974 ? -17.380 -32.232 -4.662 1.00 91.94 974 ASP A C 1
ATOM 7830 O O . ASP A 1 974 ? -18.512 -32.419 -4.208 1.00 91.94 974 ASP A O 1
ATOM 7834 N N . VAL A 1 975 ? -17.094 -31.192 -5.449 1.00 93.81 975 VAL A N 1
ATOM 7835 C CA . VAL A 1 975 ? -18.092 -30.213 -5.880 1.00 93.81 975 VAL A CA 1
ATOM 7836 C C . VAL A 1 975 ? -17.979 -29.906 -7.366 1.00 93.81 975 VAL A C 1
ATOM 7838 O O . VAL A 1 975 ? -16.899 -29.642 -7.896 1.00 93.81 975 VAL A O 1
ATOM 7841 N N . THR A 1 976 ? -19.127 -29.892 -8.037 1.00 93.56 976 THR A N 1
ATOM 7842 C CA . THR A 1 976 ? -19.263 -29.461 -9.431 1.00 93.56 976 THR A CA 1
ATOM 7843 C C . THR A 1 976 ? -20.293 -28.347 -9.526 1.00 93.56 976 THR A C 1
ATOM 7845 O O . THR A 1 976 ? -21.353 -28.421 -8.907 1.00 93.56 976 THR A O 1
ATOM 7848 N N . VAL A 1 977 ? -19.976 -27.300 -10.288 1.00 93.06 977 VAL A N 1
ATOM 7849 C CA . VAL A 1 977 ? -20.907 -26.206 -10.587 1.00 93.06 977 VAL A CA 1
ATOM 7850 C C . VAL A 1 977 ? -21.217 -26.260 -12.074 1.00 93.06 977 VAL A C 1
ATOM 7852 O O . VAL A 1 977 ? -20.325 -26.063 -12.904 1.00 93.06 977 VAL A O 1
ATOM 7855 N N . GLU A 1 978 ? -22.464 -26.556 -12.419 1.00 94.06 978 GLU A N 1
ATOM 7856 C CA . GLU A 1 978 ? -22.896 -26.769 -13.798 1.00 94.06 978 GLU A CA 1
ATOM 7857 C C . GLU A 1 978 ? -23.999 -25.798 -14.204 1.00 94.06 978 GLU A C 1
ATOM 7859 O O . GLU A 1 978 ? -24.870 -25.426 -13.418 1.00 94.06 978 GLU A O 1
ATOM 7864 N N . TRP A 1 979 ? -23.955 -25.409 -15.475 1.00 92.81 979 TRP A N 1
ATOM 7865 C CA . TRP A 1 979 ? -25.022 -24.633 -16.078 1.00 92.81 979 TRP A CA 1
ATOM 7866 C C . TRP A 1 979 ? -26.151 -25.564 -16.506 1.00 92.81 979 TRP A C 1
ATOM 7868 O O . TRP A 1 979 ? -25.911 -26.559 -17.194 1.00 92.81 979 TRP A O 1
ATOM 7878 N N . VAL A 1 980 ? -27.376 -25.215 -16.128 1.00 87.31 980 VAL A N 1
ATOM 7879 C CA . VAL A 1 980 ? -28.599 -25.873 -16.597 1.00 87.31 980 VAL A CA 1
ATOM 7880 C C . VAL A 1 980 ? -29.432 -24.895 -17.413 1.00 87.31 980 VAL A C 1
ATOM 7882 O O . VAL A 1 980 ? -29.335 -23.683 -17.261 1.00 87.31 980 VAL A O 1
ATOM 7885 N N . LYS A 1 981 ? -30.249 -25.404 -18.333 1.00 79.25 981 LYS A N 1
ATOM 7886 C CA . LYS A 1 981 ? -31.101 -24.540 -19.152 1.00 79.25 981 LYS A CA 1
ATOM 7887 C C . LYS A 1 981 ? -32.290 -24.058 -18.308 1.00 79.25 981 LYS A C 1
ATOM 7889 O O . LYS A 1 981 ? -33.027 -24.887 -17.784 1.00 79.25 981 LYS A O 1
ATOM 7894 N N . GLY A 1 982 ? -32.454 -22.741 -18.184 1.00 67.69 982 GLY A N 1
ATOM 7895 C CA . GLY A 1 982 ? -33.507 -22.118 -17.375 1.00 67.69 982 GLY A CA 1
ATOM 7896 C C . GLY A 1 982 ? -34.931 -22.281 -17.924 1.00 67.69 982 GLY A C 1
ATOM 7897 O O . GLY A 1 982 ? -35.143 -22.691 -19.066 1.00 67.69 982 GLY A O 1
ATOM 7898 N N . HIS A 1 983 ? -35.905 -21.897 -17.096 1.00 59.22 983 HIS A N 1
ATOM 7899 C CA . HIS A 1 983 ? -37.357 -22.100 -17.248 1.00 59.22 983 HIS A CA 1
ATOM 7900 C C . HIS A 1 983 ? -38.061 -21.258 -18.338 1.00 59.22 983 HIS A C 1
ATOM 7902 O O . HIS A 1 983 ? -39.287 -21.259 -18.414 1.00 59.22 983 HIS A O 1
ATOM 7908 N N . GLN A 1 984 ? -37.330 -20.539 -19.194 1.00 51.06 984 GLN A N 1
ATOM 7909 C CA . GLN A 1 984 ? -37.914 -19.710 -20.265 1.00 51.06 984 GLN A CA 1
ATOM 7910 C C . GLN A 1 984 ? -38.072 -20.460 -21.600 1.00 51.06 984 GLN A C 1
ATOM 7912 O O . GLN A 1 984 ? -37.885 -19.884 -22.671 1.00 51.06 984 GLN A O 1
ATOM 7917 N N . ASP A 1 985 ? -38.387 -21.755 -21.552 1.00 45.25 985 ASP A N 1
ATOM 7918 C CA . ASP A 1 985 ? -38.815 -22.510 -22.731 1.00 45.25 985 ASP A CA 1
ATOM 7919 C C . ASP A 1 985 ? -40.336 -22.698 -22.635 1.00 45.25 985 ASP A C 1
ATOM 7921 O O . ASP A 1 985 ? -40.812 -23.572 -21.915 1.00 45.25 985 ASP A O 1
ATOM 7925 N N . ASP A 1 986 ? -41.110 -21.898 -23.378 1.00 54.53 986 ASP A N 1
ATOM 7926 C CA . ASP A 1 986 ? -42.590 -21.943 -23.413 1.00 54.53 986 ASP A CA 1
ATOM 7927 C C . ASP A 1 986 ? -43.163 -23.307 -23.880 1.00 54.53 986 ASP A C 1
ATOM 7929 O O . ASP A 1 986 ? -44.377 -23.484 -23.995 1.00 54.53 986 ASP A O 1
ATOM 7933 N N . ASN A 1 987 ? -42.295 -24.274 -24.196 1.00 56.19 987 ASN A N 1
ATOM 7934 C CA . ASN A 1 987 ? -42.613 -25.527 -24.873 1.00 56.19 987 ASN A CA 1
ATOM 7935 C C . ASN A 1 987 ? -42.399 -26.789 -24.016 1.00 56.19 987 ASN A C 1
ATOM 7937 O O . ASN A 1 987 ? -42.671 -27.885 -24.509 1.00 56.19 987 ASN A O 1
ATOM 7941 N N . ILE A 1 988 ? -41.897 -26.676 -22.779 1.00 55.53 988 ILE A N 1
ATOM 7942 C CA . ILE A 1 988 ? -41.609 -27.827 -21.900 1.00 55.53 988 ILE A CA 1
ATOM 7943 C C . ILE A 1 988 ? -42.400 -27.674 -20.595 1.00 55.53 988 ILE A C 1
ATOM 7945 O O . ILE A 1 988 ? -42.412 -26.602 -19.995 1.00 55.53 988 ILE A O 1
ATOM 7949 N N . ALA A 1 989 ? -43.097 -28.730 -20.166 1.00 56.47 989 ALA A N 1
ATOM 7950 C CA . ALA A 1 989 ? -43.869 -28.712 -18.925 1.00 56.47 989 ALA A CA 1
ATOM 7951 C C . ALA A 1 989 ? -42.947 -28.663 -17.693 1.00 56.47 989 ALA A C 1
ATOM 7953 O O . ALA A 1 989 ? -41.853 -29.221 -17.713 1.00 56.47 989 ALA A O 1
ATOM 7954 N N . TYR A 1 990 ? -43.417 -28.034 -16.609 1.00 47.22 990 TYR A N 1
ATOM 7955 C CA . TYR A 1 990 ? -42.670 -27.848 -15.353 1.00 47.22 990 TYR A CA 1
ATOM 7956 C C . TYR A 1 990 ? -42.026 -29.145 -14.828 1.00 47.22 990 TYR A C 1
ATOM 7958 O O . TYR A 1 990 ? -40.864 -29.151 -14.430 1.00 47.22 990 TYR A O 1
ATOM 7966 N N . ASP A 1 991 ? -42.768 -30.254 -14.887 1.00 56.50 991 ASP A N 1
ATOM 7967 C CA . ASP A 1 991 ? -42.337 -31.565 -14.386 1.00 56.50 991 ASP A CA 1
ATOM 7968 C C . ASP A 1 991 ? -41.262 -32.240 -15.261 1.00 56.50 991 ASP A C 1
ATOM 7970 O O . ASP A 1 991 ? -40.565 -33.145 -14.797 1.00 56.50 991 ASP A O 1
ATOM 7974 N N . ASP A 1 992 ? -41.117 -31.792 -16.512 1.00 56.94 992 ASP A N 1
ATOM 7975 C CA . ASP A 1 992 ? -40.186 -32.333 -17.509 1.00 56.94 992 ASP A CA 1
ATOM 7976 C C . ASP A 1 992 ? -38.888 -31.516 -17.609 1.00 56.94 992 ASP A C 1
ATOM 7978 O O . ASP A 1 992 ? -37.996 -31.833 -18.404 1.00 56.94 992 ASP A O 1
ATOM 7982 N N . LEU A 1 993 ? -38.767 -30.451 -16.813 1.00 51.19 993 LEU A N 1
ATOM 7983 C CA . LEU A 1 993 ? -37.548 -29.660 -16.749 1.00 51.19 993 LEU A CA 1
ATOM 7984 C C . LEU A 1 993 ? -36.489 -30.410 -15.929 1.00 51.19 993 LEU A C 1
ATOM 7986 O O . LEU A 1 993 ? -36.820 -31.093 -14.954 1.00 51.19 993 LEU A O 1
ATOM 7990 N N . PRO A 1 994 ? -35.205 -30.338 -16.324 1.00 48.31 994 PRO A N 1
ATOM 7991 C CA . PRO A 1 994 ? -34.129 -30.986 -15.590 1.00 48.31 994 PRO A CA 1
ATOM 7992 C C . PRO A 1 994 ? -33.950 -30.290 -14.231 1.00 48.31 994 PRO A C 1
ATOM 7994 O O . PRO A 1 994 ? -33.237 -29.296 -14.131 1.00 48.31 994 PRO A O 1
ATOM 7997 N N . ILE A 1 995 ? -34.641 -30.809 -13.211 1.00 44.09 995 ILE A N 1
ATOM 7998 C CA . ILE A 1 995 ? -34.398 -30.549 -11.783 1.00 44.09 995 ILE A CA 1
ATOM 7999 C C . ILE A 1 995 ? -33.384 -31.560 -11.273 1.00 44.09 995 ILE A C 1
ATOM 8001 O O . ILE A 1 995 ? -33.709 -32.777 -11.362 1.00 44.09 995 ILE A O 1
#

Radius of gyration: 34.53 Å; Cα contacts (8 Å, |Δi|>4): 1739; chains: 1; bounding box: 96×76×100 Å

Nearest PDB structures (foldseek):
  8uw3-assembly1_A  TM=6.536E-01  e=1.216E-11  Homo sapiens
  8gh6-assembly1_A  TM=5.692E-01  e=1.303E-09  Bombyx mori
  4h8k-assembly1_B  TM=6.716E-01  e=1.013E-03  uncultured organism
  3u3g-assembly3_C  TM=7.048E-01  e=4.595E-03  uncultured organism
  5v4x-assembly1_A  TM=5.436E-01  e=1.968E-01  Homo sapiens

pLDDT: mean 86.74, std 9.72, range [42.5, 98.0]

Secondary structure (DSSP, 8-state):
--TTSSEEEEEETTEEEEEEEEETTEEEEEEEESS--TT-----EEEETTEEEEPPPPSSSPPPPP------HHHHHHHHHHHHHHHHTHHHHTT-GGGSHHHHHHHHHHHTSHHHHHHHHT-S-GGGGT--HHHHHHHHHTSPPTTTTTPPPP----HHHHHHHHHHS-TT----TT---HHHHHHHHHSHHHHHHHHHHHHHHHHHT---GGGG--EEEEEESSTT---GGGEEEEEEPPHHHHHHHHHIIIIIIHHHHHHT---TTB-TT-TT--HHHHHHHHHHHHHHHHHHT--EEEEEE-BTTGGGG--HHHHHHHHHHTT--SS----HHHHHHHHHHH---EEEE-SSSS-EEEESEEEETTEEEEEEE-TTT-SHHHHHHHHHHHHHHHHHHHHHTT--B-GGG-EEEEE-EEEETTEEEEPPGGG-----EEE-TTS-EEEPEEPPTTSPEEETTEEE-TT---HHHHHHHHHHHHHHHHHHHTS---HHHHHHHIIIIIHHHHHTTGGG----HHHHHHHHHHHHHHHHHHTTS-TTS-HHHHHS-GGGT---PPPHHHHHHHHHHHHHHHHHHHTSHHHHHHHHHHHHHHHHHT-SS-TTT--SS--TTS-SSHHHHHHHHHHHTT-----TT---PPP-BTT--BHHHHHHTSTT--HHHHHHHHHHHHHHT--BHHHHS-TTSSEE-GGGTTT-----BSS-PPP-PPPPHHHHHHHHHHHHHHH-GGGTT--TTSPEEPSS---PEESS---BPPSEEE-SSEEEEE-SSSEEEEEEETTTTEEEEEEEES---TT-EEE-EEE-TTS-EEESS---EEPPPPPPGGGSPB--HHHHHHHHH-SEEEEEEEEEE-TTT--EEEEEEEEETTS---EEEEEE--S-GGG--HHHHHHHHHHHHHHHHHTSGGGGSEEEEEES-HHHHHHHTS----TTGGGSTTHHHHHHHHHHGGGSSEEEEEE---S--TTS-GGGS--

Solvent-accessible surface area (backbone atoms only — not comparable to full-atom values): 54812 Å² total; per-residue (Å²): 49,39,81,86,68,49,34,39,66,46,82,54,62,54,36,31,41,27,20,37,56,82,47,103,48,37,29,43,84,75,52,76,44,70,68,81,61,93,67,34,33,59,69,59,69,50,77,56,100,85,43,37,33,57,49,86,72,65,96,69,84,60,51,64,80,79,86,83,89,72,85,53,67,67,64,42,51,52,49,49,50,44,22,50,53,54,56,58,41,42,48,63,79,63,62,33,55,54,65,33,78,64,32,45,62,41,40,32,76,59,16,54,20,73,55,32,50,25,26,36,71,60,78,46,69,48,75,79,48,75,55,55,73,67,52,25,54,52,54,53,65,50,28,48,48,84,74,29,68,78,41,73,56,88,70,68,57,46,42,67,57,42,27,52,58,41,64,75,52,64,58,88,51,82,42,19,83,84,71,62,39,38,58,59,51,35,58,38,37,72,38,67,68,55,21,39,53,45,20,48,61,70,28,46,35,67,70,71,73,53,76,59,77,71,70,76,49,65,40,78,44,81,39,65,69,46,93,95,44,84,54,73,52,52,45,37,82,43,77,28,47,37,44,67,61,50,49,50,50,50,47,48,42,65,71,42,39,50,51,37,33,57,73,50,62,57,40,88,44,60,32,44,98,43,88,87,45,45,55,68,60,51,52,46,50,56,50,49,54,38,47,39,30,62,63,39,59,46,28,40,27,38,39,40,44,37,48,47,58,56,81,63,30,62,44,62,26,65,15,8,44,52,20,34,36,37,17,40,54,75,74,53,66,43,73,74,53,59,55,55,48,52,47,48,75,76,35,86,26,35,75,48,60,22,35,73,68,86,48,72,50,74,47,33,51,48,26,46,72,65,46,30,36,40,39,13,36,19,90,88,77,52,39,59,64,54,13,47,53,45,34,34,53,45,52,39,52,51,47,50,57,41,24,58,58,38,35,44,72,34,56,94,72,21,34,31,38,60,49,42,73,39,82,53,90,34,36,70,42,76,53,55,70,89,76,55,70,82,82,46,66,38,57,50,101,84,67,53,80,42,77,45,49,73,49,52,43,87,46,59,50,83,51,80,85,40,47,48,19,66,72,62,58,48,64,68,38,50,53,52,40,41,48,52,36,48,61,47,31,62,54,54,65,75,50,92,60,57,35,67,57,41,47,49,44,40,66,71,49,51,48,52,67,60,51,65,48,25,44,78,56,80,76,49,70,70,55,34,51,52,42,42,47,48,39,41,69,38,49,37,46,41,52,73,42,65,74,80,58,59,64,66,51,39,46,30,50,52,92,79,76,24,62,53,41,89,47,56,59,60,51,29,50,52,36,28,54,49,50,53,51,31,35,47,74,66,64,46,74,59,20,53,51,49,46,26,44,49,23,43,49,28,64,65,52,24,45,54,57,51,56,44,51,52,28,77,69,73,64,83,57,46,74,84,48,67,69,52,43,52,24,54,51,27,36,73,69,77,40,62,50,88,69,85,94,53,70,61,55,75,73,56,31,42,85,44,46,33,46,46,54,54,53,53,71,42,87,90,67,49,58,71,52,52,37,33,31,49,49,44,31,55,48,28,57,54,44,39,44,58,75,58,30,37,88,81,27,48,28,33,48,28,50,71,55,70,79,77,53,63,55,48,56,70,50,63,72,47,70,58,48,73,58,37,72,72,32,37,55,48,31,43,54,51,50,29,61,71,44,12,61,90,46,63,84,59,58,73,86,41,66,38,50,39,71,68,62,36,59,34,32,40,66,47,89,75,51,63,63,64,64,27,29,30,36,91,58,36,38,35,38,58,56,97,85,34,25,43,30,22,37,53,47,92,88,66,59,32,26,40,85,65,54,73,44,77,76,78,61,44,64,46,40,73,45,52,65,46,78,46,90,89,82,26,38,34,56,75,60,80,81,52,74,37,82,74,86,72,77,78,84,82,81,70,60,56,78,46,72,76,26,45,53,47,48,73,70,45,62,48,38,37,32,42,36,45,48,51,61,44,90,83,78,22,51,32,33,21,37,33,39,39,28,26,85,86,71,46,36,53,40,40,42,70,50,72,50,93,66,62,34,92,77,54,43,62,68,58,28,35,45,48,21,46,33,54,51,48,52,53,36,65,77,42,83,62,29,72,27,43,36,39,40,37,32,54,50,57,67,53,34,56,58,59,73,45,89,80,82,54,66,71,56,46,71,44,94,58,31,64,51,49,49,51,42,54,55,56,59,68,75,34,73,40,75,45,71,42,66,43,87,59,89,85,50,99,85,62,58,82,89,76,50,96,123

Foldseek 3Di:
DAPVPFWDWDCDLQWTFIWGDPDPFWTATDGTDLDDPQRDFDFDWDDDPRIIGTDDADPDDGHDDDDDDDPDPVVVVSSLVSNLVCLLCRLCVVVFQCNDPLNCQCLPPLRLHPQLVCLQQVNDQSVVSPDDPLLSLLSNLLHFDPLLVPAAEDAFFALVNQLVLLVPDDQPDDAFDPPPTSVNSNVLSVDSVSSRVLRHVLRCCQNPVHDDPQQVGWDWDWAQPDPPDDRSSRTDTDTGGHPSNVSVVCCCVVVGQLVLCVSVDFDPQEQAPHFQGALLLLVLVVQLVLLLCVLQVFKKKKKKWAWDVQVSQQRFSLQLSNSVSSNYDSHTGDDDRSLQVSLVVVAQFDKQAAFQRPFIFGGQWRDHRRTIMGMFTQVPPRALVSRLVSNLVSVQSSQVSCSSSRIHTPQVPMEMEIWHWDDDQFFTDTDWPVPRDDWRWYAHPVRDIDTHHYDTLQFFDDDSLAGDRSLRDRPVVLVVLLVLLLVVLVVLQPDQDALVVLVCCCVPPSCCNSLVNLLFDLDDPVSQVSSVLSNLCRSCVNNPHDSPPDVCQACDDVVVVHNVHDRSLVSSLLSNVLSLLLQCLVVDSSVSSSLRSQSSQQLLQLAQDRLQAPLPQDRLQGRDGSSVSNSVSCVVVVHGDDHPPRDGDDFWFAPKGFLLSLLSPDPPDDSVLSNLLSLLCLQQVDRMVCVQADLQQWWRALCSLQQNHHFDFSTSGRDTGRHHPVSSVSNLQSCCVRFQVVFNPDDSNGTGTGPDGTAFTELADDGTDDQWKDAQFKIWGDDPQATFIWGDDPSQQKTHGPGTDHDDGSRIGHWDWDQDPPRITRTPDHHGYDYDPDDDPQFDKDDDPQLVVQLVPDQEKEKEKFKDADLPQLWIKIKMWMAGPVRGGIIMDIDTQPDDSVPRDRLSRRLSRLLSVLVVCLVDPNLAGAYEYEYQDPVNLVLLPDPDDRSVCSSDPCSVSSSSSNVSNVSGNHYDYDHAHDDPPPPDDPVRGDD

Mean predicted aligned error: 11.29 Å

Sequence (995 aa):
MSSNGKELYEFDNGIFVAHQQIDERVFEPFGVCKVLPPDSIVVNVTVEEDAIFVDEPPEHDPPKPTWRSIDDPEEMQEWLRRRNKRHLNQMYAEERPPTRVEFQKILAEHGTSEVAIGILEGTLDPSTLGLDENAVKFIRGLARRQDEQPLTTPRQMSTEEFREAMKVTHEDTSSSASGLHYTLWKAVAEDEELSKTHAIMISLPFMYGFVCNRWRKIIDCMLEKKPGVRKIHIMRIICLFEADFNTLLKWMFNQHIMPNAEKSGLSPDQWGGRNNRSAPACALRKLLAWEYARFTKTVLASFLADLQSNFDCILPDMSSIFLMKKGMPPWQPLTGAELLTMHYGLCHGIELVDVTGEISSRRVDDAYVDDTDTYATAPNTNTAEEAVSNLEEHSQIWTILVAVTGQLLAFHKCMWQILVWIAVAGEYLMASDRNVAGELWLRDSRGKHHKIERKPVTQPNPGLGFLLCPTADQKFEYEKRLKQAQDIAQRVSKCTLPARDAWIGLKTRVIPKICYPFGLTRFSTKQLKKIGTVINNVFVQKIGFNRNTPRVMLYAPAEFGGMDLPCMETIQDQKGITLILRQLQWGKENAQDIKIVISQAQLDSGLTEPILQDTKTWTPYIEEGLIRHIRERLAYLDGSIAIEDVWCPSLQREGDTSIMQSLSRLPGVTKGELKKANLCRKWMRVITLAELASIDGKYIPANRFNGQWRATSNLRWPRQPPPTKTMWDVFRRLIKRAYCSRYKQTPLRSNVRLDNALGGWFSTKRHVQYKEYRTRVKLFQRTSEGFHRFVEQENTNYFIDDGVCDTLPLAAHPAESTTTLRNNLQAINHYTVADLPAPTADDLPELSEDETDHIYRATNIIAASDSSVDPISGEATFNWRITTYDKRGLISKSSFVNSNPMYMNSYRGEMAGIQDLVEWIHSTELRKKVLKIVCDNESCVKSINRQGFSLVDLDKAESDLIRDITIKLKDFDDVTVEWVKGHQDDNIAYDDLPI

Organism: NCBI:txid382360